Protein AF-0000000087669553 (afdb_homodimer)

Sequence (850 aa):
MMTKSGNDGNGLPAPARSSGEGSRVLRAGFIPLVDASVLIAAVEFGFARKEGLVLELVKDVSWANVRDRLAFRQFDIAHMLSPMPVASMLGLGSNPSPTITPFSLGKGGNAITLSTRLFERMKEAAGLSETASALENARALASVVEAMKRRGENLPTLGMTYPFSSHNYEFRYWLAAGGIDPDRDVKLVVVPPPLTSDALAAGAIDGFCVGAPWNMVASERGVGRIVAAKQDIWPSAPEKVIGMRPEWAEGHPETVSRLIVALDAAARWCDRSQNHDALAETLADARYIAAPVDIIRRVLAGQFNLDAKGNRRDIDDYFIFQSGFANYPRPSQALWIYSQMVRWGQCDLNVAGTKSAASAFRPDLYRTALGNENAPSGSDIRMEGDEDGDRFMDGHVFDPSHLAEYVRGFAVGRASGDATNDEEIMMTKSGNDGNGLPAPARSSGEGSRVLRAGFIPLVDASVLIAAVEFGFARKEGLVLELVKDVSWANVRDRLAFRQFDIAHMLSPMPVASMLGLGSNPSPTITPFSLGKGGNAITLSTRLFERMKEAAGLSETASALENARALASVVEAMKRRGENLPTLGMTYPFSSHNYEFRYWLAAGGIDPDRDVKLVVVPPPLTSDALAAGAIDGFCVGAPWNMVASERGVGRIVAAKQDIWPSAPEKVIGMRPEWAEGHPETVSRLIVALDAAARWCDRSQNHDALAETLADARYIAAPVDIIRRVLAGQFNLDAKGNRRDIDDYFIFQSGFANYPRPSQALWIYSQMVRWGQCDLNVAGTKSAASAFRPDLYRTALGNENAPSGSDIRMEGDEDGDRFMDGHVFDPSHLAEYVRGFAVGRASGDATNDEEI

Secondary structure (DSSP, 8-state):
------------------SSS--EEEEEEE-SSGGGHHHHHHHHTSHHHHTTEEEEEEE-S-HHHHHHHHHTTS-SEEEEETHHHHHHHTT-SSS----EEEEE--EE-EEEEEEHHHHHHHHHHH---TT--HHHHHHHHHHHHHHHHHTTPPPPEEEES-TTSHHHHHHHHHHHHTT--TTTTSEEEE--GGGHHHHHHHTS-SEEEEETTHHHHHHHTTSEEEEEEHHHH-TT---EEEEE-HHHHHH-HHHHHHHHHHHHHHHHHHH-GGGHHHHHHHHHSTTTT-S-HHHHHHHHHTEEE-STTS-EEE-TTSEESSGGGTT---HHHHHHHHHHHHHTTSS---HHHHHHHHHTB-HHHHHHHH-GGGS-SS-SS--BS-STT---TT---B-GGGHHHHHHT-SS-S--TTS---S--/------------------SSS--EEEEEEE-SSGGGHHHHHHHHTSHHHHTTEEEEEEE-S-HHHHHHHHHTTS-SEEEEETHHHHHHHTT-SSS----EEEEE--EE-EEEEEEHHHHHHHHHHH---TT--HHHHHHHHHHHHHHHHHTTPPPPEEEES-TTSHHHHHHHHHHHHTT--TTTTSEEEE--GGGHHHHHHHTS-SEEEEETTHHHHHHHTTSEEEEEEHHHH-TT---EEEEE-HHHHHH-HHHHHHHHHHHHHHHHHHH-GGGHHHHHHHHHSTTTT-S-HHHHHHHHHTEEE-STTS-EEE-TTSEESSGGGTT---HHHHHHHHHHHHHTTSS---HHHHHHHHHTB-HHHHHHHH-GGGS-SS-SS--BS-STT---TT---B-GGGHHHHHHT-SS-S--TTS---S--

pLDDT: mean 91.02, std 16.91, range [23.3, 98.88]

Radius of gyration: 29.01 Å; Cα contacts (8 Å, |Δi|>4): 1750; chains: 2; bounding box: 79×124×64 Å

Organism: NCBI:txid484088

Nearest PDB structures (foldseek):
  2g29-assembly1_A  TM=9.055E-01  e=1.603E-32  Synechocystis sp.
  8wm7-assembly1_C  TM=8.969E-01  e=9.682E-30  Nostoc sp. PCC 7120 = FACHB-418
  2i49-assembly1_A  TM=8.909E-01  e=1.667E-28  Synechocystis sp. PCC 6803
  3un6-assembly1_A  TM=8.785E-01  e=1.421E-15  Staphylococcus aureus subsp. aureus NCTC 8325
  3ix1-assembly1_A  TM=7.439E-01  e=2.160E-10  Halalkalibacterium halodurans C-125

Foldseek 3Di:
DDPPPPPPPPPPDDPPPPPPDAQDEFEEEEEQFLLCLLVLLLAPVCLLVVLRYHYDYDYDFAQVVQLVCQQVVVGQKYWHALLLQLCLLLVHDDDRAHKAFAWAQFFFFKFKKFWPVLVVLLCVQPVADLPHALLSSLLSSVRSLVVCVVVVHAAFEEEEADCRHPFNLLVCQSNQSNPHFQVPSHHYDHDGQQCQLVCLVVVVGGMYMDGPDSQQVNQQVQTIFTRTTPLLFFRLQGTIGMMGHPVSCVVCVSSLLSVLSSSLVSLVQLQDLVCLLVSLVSSCDPSHNVDDSVSSSCQSQQWGDRHNVRDIDRDPCSIRRQPPNRTQQFLQSLLVSVLSCLQAPVDHDDDSSSVSSSRNYCNVSNCVNPNPVSPDPDDSHDKFQPDPSGHGNNRDIDHSVPSVCSSDVGPHGDNPDPPPPPPPD/DDDPPPPPPPPPDDPPPPPPDAQDEFEEEEEQFLLCLLVLLLAPVCLLVVLRYHYDYDYDFAQVVQLVCQQVVVGQKYWHALLLQLCLLLVHDDDRAHKAFAWAQFWFFKFKKFWPVLVVLLCVQPVADLPHALLSSLLSSVRSLVVCVVVVHAAFEEEEADCRHPFNLLVCQSNQSNPHFQVPSHHYDHDGQQCQLVCLVVVVGGMYMDGPDSQQVNQQVQTIFTRTTPLLFFRLQGTIGMMGHPVSCVVCVSSLLSVLSSSLVSLVQLQDLVCLLVSLVSSCDPSHNVDDSVSSSCSSQQWGDRHNVRDIDRDPCNIRRQPPNRTQQFLQSLLVSVLSCLQAPVDHDDPSSSVSSSRSYCNVSNCVNPNPVSHDDDDSHDKFQPDPSGHGNNRDIDHSVPSVCSSVVGPHGDNPPPRPPPPPD

Solvent-accessible surface area (backbone atoms only — not comparable to full-atom values): 43867 Å² total; per-residue (Å²): 141,84,80,80,80,76,79,79,75,82,69,76,74,72,79,79,76,76,81,84,71,70,70,47,75,40,36,30,34,33,55,63,35,57,72,41,45,28,66,50,37,12,54,76,71,44,32,27,51,76,55,48,34,41,69,46,77,40,78,45,73,43,65,69,54,48,52,48,34,40,64,33,63,70,20,61,33,27,59,32,44,47,35,41,25,27,34,15,43,62,58,41,73,83,74,53,42,63,25,26,23,45,33,28,46,18,28,42,46,38,35,31,26,32,20,44,68,58,49,51,49,21,32,68,73,56,67,54,58,96,79,50,46,43,62,55,46,26,37,26,46,33,54,46,48,51,52,31,56,74,69,69,48,83,63,54,30,34,28,21,51,38,88,57,24,47,36,33,53,50,47,43,50,48,34,37,72,24,68,30,45,60,85,75,56,35,42,74,33,77,36,41,59,95,45,45,43,44,24,38,66,59,60,74,26,41,26,35,25,43,52,32,59,42,56,50,54,19,3,64,70,54,41,19,32,55,49,36,41,34,66,59,43,32,33,74,46,68,30,45,22,41,33,31,40,57,67,58,45,70,75,32,54,66,60,50,27,37,48,50,47,15,37,51,54,19,11,50,50,66,54,36,71,89,42,40,63,62,48,22,57,57,42,26,33,74,87,51,46,54,48,63,42,68,57,45,42,29,50,75,68,17,47,39,49,31,25,61,83,71,47,67,46,77,41,82,70,33,60,33,32,28,70,90,56,28,28,59,25,44,30,31,54,34,41,49,48,46,42,51,37,24,23,65,56,74,47,76,76,46,63,68,48,53,54,30,16,26,59,12,33,28,45,65,58,37,34,71,44,62,32,67,88,72,45,78,84,75,67,63,64,48,71,42,34,78,47,90,88,29,38,30,65,81,66,54,61,47,46,71,90,40,49,69,61,55,47,60,68,48,94,66,69,59,53,54,82,78,70,58,69,66,81,89,102,139,84,78,79,80,76,80,79,75,82,68,76,73,71,80,76,76,76,81,83,76,71,72,48,76,39,35,30,33,33,55,63,35,58,72,41,44,29,64,52,38,11,56,77,71,43,32,26,51,75,55,48,33,41,69,47,79,39,78,46,73,42,64,69,55,48,53,49,36,41,64,31,62,69,19,62,34,27,59,34,44,47,34,42,25,27,35,16,43,63,58,40,74,84,75,53,42,61,26,26,24,44,34,29,45,18,27,40,45,36,34,32,26,33,20,45,68,58,50,50,48,21,30,69,72,56,67,55,58,98,79,49,48,44,62,54,45,26,36,25,46,32,54,46,46,52,52,30,56,75,68,70,46,81,64,54,31,32,28,20,51,38,88,56,24,48,36,32,52,50,46,44,49,49,34,37,73,24,69,30,45,59,84,76,57,34,43,74,32,75,36,41,60,93,46,46,42,44,24,37,67,60,60,73,26,42,26,35,24,41,51,33,58,42,56,50,54,17,2,65,70,54,42,19,31,56,48,37,40,34,65,58,43,31,36,75,46,68,29,45,23,41,33,30,40,57,69,60,45,70,72,33,54,67,59,50,28,35,48,51,47,14,39,52,54,20,11,51,49,68,53,37,70,90,42,40,63,63,48,20,57,57,43,26,33,77,86,51,47,53,48,62,42,68,58,45,41,28,52,74,68,16,46,38,49,30,26,60,84,70,47,68,48,76,38,83,69,33,60,34,31,28,69,92,55,28,29,60,24,42,28,30,54,34,41,50,48,47,40,51,37,24,22,65,56,74,47,76,73,46,60,68,48,53,55,30,17,27,60,12,32,28,45,67,56,36,33,69,42,63,33,66,88,70,44,77,85,75,66,62,64,48,72,41,34,79,46,90,88,30,39,30,66,81,67,54,61,49,45,72,91,42,51,69,60,55,47,62,67,48,94,67,69,58,54,55,81,77,70,56,67,67,84,86,98

Structure (mmCIF, N/CA/C/O backbone):
data_AF-0000000087669553-model_v1
#
loop_
_entity.id
_entity.type
_entity.pdbx_description
1 polymer 'ABC transporter substrate-binding protein'
#
loop_
_atom_site.group_PDB
_atom_site.id
_atom_site.type_symbol
_atom_site.label_atom_id
_atom_site.label_alt_id
_atom_site.label_comp_id
_atom_site.label_asym_id
_atom_site.label_entity_id
_atom_site.label_seq_id
_atom_site.pdbx_PDB_ins_code
_atom_site.Cartn_x
_atom_site.Cartn_y
_atom_site.Cartn_z
_atom_site.occupancy
_atom_site.B_iso_or_equiv
_atom_site.auth_seq_id
_atom_site.auth_comp_id
_atom_site.auth_asym_id
_atom_site.auth_atom_id
_atom_site.pdbx_PDB_model_num
ATOM 1 N N . MET A 1 1 ? -40.438 -59.375 -25.641 1 27.02 1 MET A N 1
ATOM 2 C CA . MET A 1 1 ? -41.094 -58.094 -25.469 1 27.02 1 MET A CA 1
ATOM 3 C C . MET A 1 1 ? -40.281 -57.156 -24.594 1 27.02 1 MET A C 1
ATOM 5 O O . MET A 1 1 ? -40.094 -57.406 -23.406 1 27.02 1 MET A O 1
ATOM 9 N N . MET A 1 2 ? -39.219 -56.406 -25.172 1 27.78 2 MET A N 1
ATOM 10 C CA . MET A 1 2 ? -38 -55.688 -24.859 1 27.78 2 MET A CA 1
ATOM 11 C C . MET A 1 2 ? -38.312 -54.312 -24.266 1 27.78 2 MET A C 1
ATOM 13 O O . MET A 1 2 ? -38.938 -53.5 -24.922 1 27.78 2 MET A O 1
ATOM 17 N N . THR A 1 3 ? -38.5 -54.188 -22.922 1 23.72 3 THR A N 1
ATOM 18 C CA . THR A 1 3 ? -38.906 -53.031 -22.109 1 23.72 3 THR A CA 1
ATOM 19 C C . THR A 1 3 ? -37.938 -51.875 -22.281 1 23.72 3 THR A C 1
ATOM 21 O O . THR A 1 3 ? -36.75 -52 -22.062 1 23.72 3 THR A O 1
ATOM 24 N N . LYS A 1 4 ? -38.375 -50.812 -23.125 1 26.78 4 LYS A N 1
ATOM 25 C CA . LYS A 1 4 ? -37.719 -49.562 -23.484 1 26.78 4 LYS A CA 1
ATOM 26 C C . LYS A 1 4 ? -37.438 -48.719 -22.234 1 26.78 4 LYS A C 1
ATOM 28 O O . LYS A 1 4 ? -38.344 -48.188 -21.625 1 26.78 4 LYS A O 1
ATOM 33 N N . SER A 1 5 ? -36.531 -49.156 -21.328 1 26.8 5 SER A N 1
ATOM 34 C CA . SER A 1 5 ? -36.219 -48.375 -20.109 1 26.8 5 SER A CA 1
ATOM 35 C C . SER A 1 5 ? -35.781 -46.969 -20.453 1 26.8 5 SER A C 1
ATOM 37 O O . SER A 1 5 ? -34.75 -46.781 -21.109 1 26.8 5 SER A O 1
ATOM 39 N N . GLY A 1 6 ? -36.75 -46.031 -20.75 1 27.77 6 GLY A N 1
ATOM 40 C CA . GLY A 1 6 ? -36.562 -44.656 -21.109 1 27.77 6 GLY A CA 1
ATOM 41 C C . GLY A 1 6 ? -35.75 -43.844 -20.109 1 27.77 6 GLY A C 1
ATOM 42 O O . GLY A 1 6 ? -36.062 -43.875 -18.906 1 27.77 6 GLY A O 1
ATOM 43 N N . ASN A 1 7 ? -34.375 -43.656 -20.281 1 25.69 7 ASN A N 1
ATOM 44 C CA . ASN A 1 7 ? -33.375 -42.812 -19.625 1 25.69 7 ASN A CA 1
ATOM 45 C C . ASN A 1 7 ? -33.812 -41.375 -19.531 1 25.69 7 ASN A C 1
ATOM 47 O O . ASN A 1 7 ? -33.781 -40.656 -20.531 1 25.69 7 ASN A O 1
ATOM 51 N N . ASP A 1 8 ? -34.906 -41.031 -18.875 1 27.83 8 ASP A N 1
ATOM 52 C CA . ASP A 1 8 ? -35.375 -39.656 -18.75 1 27.83 8 ASP A CA 1
ATOM 53 C C . ASP A 1 8 ? -34.312 -38.75 -18.156 1 27.83 8 ASP A C 1
ATOM 55 O O . ASP A 1 8 ? -33.938 -38.906 -17 1 27.83 8 ASP A O 1
ATOM 59 N N . GLY A 1 9 ? -33.312 -38.375 -19 1 28.23 9 GLY A N 1
ATOM 60 C CA . GLY A 1 9 ? -32.219 -37.438 -18.781 1 28.23 9 GLY A CA 1
ATOM 61 C C . GLY A 1 9 ? -32.719 -36.094 -18.266 1 28.23 9 GLY A C 1
ATOM 62 O O . GLY A 1 9 ? -33.406 -35.344 -18.984 1 28.23 9 GLY A O 1
ATOM 63 N N . ASN A 1 10 ? -33.156 -35.969 -17.016 1 28.16 10 ASN A N 1
ATOM 64 C CA . ASN A 1 10 ? -33.594 -34.781 -16.328 1 28.16 10 ASN A CA 1
ATOM 65 C C . ASN A 1 10 ? -32.656 -33.625 -16.547 1 28.16 10 ASN A C 1
ATOM 67 O O . ASN A 1 10 ? -31.547 -33.594 -15.992 1 28.16 10 ASN A O 1
ATOM 71 N N . GLY A 1 11 ? -32.562 -33.062 -17.781 1 28.56 11 GLY A N 1
ATOM 72 C CA . GLY A 1 11 ? -31.906 -31.844 -18.25 1 28.56 11 GLY A CA 1
ATOM 73 C C . GLY A 1 11 ? -32.25 -30.609 -17.422 1 28.56 11 GLY A C 1
ATOM 74 O O . GLY A 1 11 ? -33.406 -30.156 -17.438 1 28.56 11 GLY A O 1
ATOM 75 N N . LEU A 1 12 ? -31.734 -30.453 -16.25 1 30.81 12 LEU A N 1
ATOM 76 C CA . LEU A 1 12 ? -32 -29.203 -15.539 1 30.81 12 LEU A CA 1
ATOM 77 C C . LEU A 1 12 ? -31.891 -28.016 -16.484 1 30.81 12 LEU A C 1
ATOM 79 O O . LEU A 1 12 ? -30.938 -27.922 -17.266 1 30.81 12 LEU A O 1
ATOM 83 N N . PRO A 1 13 ? -33.031 -27.391 -16.844 1 29.03 13 PRO A N 1
ATOM 84 C CA . PRO A 1 13 ? -33.062 -26.266 -17.781 1 29.03 13 PRO A CA 1
ATOM 85 C C . PRO A 1 13 ? -32.031 -25.203 -17.422 1 29.03 13 PRO A C 1
ATOM 87 O O . PRO A 1 13 ? -31.656 -25.062 -16.25 1 29.03 13 PRO A O 1
ATOM 90 N N . ALA A 1 14 ? -31.297 -24.688 -18.469 1 33.47 14 ALA A N 1
ATOM 91 C CA . ALA A 1 14 ? -30.438 -23.516 -18.453 1 33.47 14 ALA A CA 1
ATOM 92 C C . ALA A 1 14 ? -31.125 -22.328 -17.781 1 33.47 14 ALA A C 1
ATOM 94 O O . ALA A 1 14 ? -32.312 -22.078 -18.016 1 33.47 14 ALA A O 1
ATOM 95 N N . PRO A 1 15 ? -30.688 -21.891 -16.656 1 30.39 15 PRO A N 1
ATOM 96 C CA . PRO A 1 15 ? -31.375 -20.719 -16.094 1 30.39 15 PRO A CA 1
ATOM 97 C C . PRO A 1 15 ? -31.953 -19.797 -17.156 1 30.39 15 PRO A C 1
ATOM 99 O O . PRO A 1 15 ? -31.375 -19.672 -18.25 1 30.39 15 PRO A O 1
ATOM 102 N N . ALA A 1 16 ? -33.188 -19.547 -17.203 1 32.19 16 ALA A N 1
ATOM 103 C CA . ALA A 1 16 ? -33.969 -18.656 -18.062 1 32.19 16 ALA A CA 1
ATOM 104 C C . ALA A 1 16 ? -33.25 -17.328 -18.25 1 32.19 16 ALA A C 1
ATOM 106 O O . ALA A 1 16 ? -32.812 -16.703 -17.281 1 32.19 16 ALA A O 1
ATOM 107 N N . ARG A 1 17 ? -32.531 -17.031 -19.312 1 36.31 17 ARG A N 1
ATOM 108 C CA . ARG A 1 17 ? -32.062 -15.734 -19.828 1 36.31 17 ARG A CA 1
ATOM 109 C C . ARG A 1 17 ? -33.125 -14.648 -19.594 1 36.31 17 ARG A C 1
ATOM 111 O O . ARG A 1 17 ? -34.156 -14.609 -20.281 1 36.31 17 ARG A O 1
ATOM 118 N N . SER A 1 18 ? -33.531 -14.359 -18.344 1 33.69 18 SER A N 1
ATOM 119 C CA . SER A 1 18 ? -34.469 -13.258 -18.344 1 33.69 18 SER A CA 1
ATOM 120 C C . SER A 1 18 ? -34.031 -12.133 -19.281 1 33.69 18 SER A C 1
ATOM 122 O O . SER A 1 18 ? -32.906 -11.641 -19.188 1 33.69 18 SER A O 1
ATOM 124 N N . SER A 1 19 ? -34.406 -11.875 -20.469 1 38.22 19 SER A N 1
ATOM 125 C CA . SER A 1 19 ? -34.312 -10.953 -21.594 1 38.22 19 SER A CA 1
ATOM 126 C C . SER A 1 19 ? -34.219 -9.508 -21.125 1 38.22 19 SER A C 1
ATOM 128 O O . SER A 1 19 ? -33.594 -8.68 -21.75 1 38.22 19 SER A O 1
ATOM 130 N N . GLY A 1 20 ? -35.219 -8.844 -20.312 1 38.72 20 GLY A N 1
ATOM 131 C CA . GLY A 1 20 ? -35.5 -7.43 -20.109 1 38.72 20 GLY A CA 1
ATOM 132 C C . GLY A 1 20 ? -34.5 -6.742 -19.203 1 38.72 20 GLY A C 1
ATOM 133 O O . GLY A 1 20 ? -34.625 -5.551 -18.922 1 38.72 20 GLY A O 1
ATOM 134 N N . GLU A 1 21 ? -33.812 -7.324 -18.172 1 45.31 21 GLU A N 1
ATOM 135 C CA . GLU A 1 21 ? -33.094 -6.574 -17.141 1 45.31 21 GLU A CA 1
ATOM 136 C C . GLU A 1 21 ? -31.75 -6.094 -17.656 1 45.31 21 GLU A C 1
ATOM 138 O O . GLU A 1 21 ? -31.016 -6.855 -18.297 1 45.31 21 GLU A O 1
ATOM 143 N N . GLY A 1 22 ? -31.547 -4.777 -17.938 1 54.62 22 GLY A N 1
ATOM 144 C CA . GLY A 1 22 ? -30.391 -3.992 -18.344 1 54.62 22 GLY A CA 1
ATOM 145 C C . GLY A 1 22 ? -29.078 -4.566 -17.844 1 54.62 22 GLY A C 1
ATOM 146 O O . GLY A 1 22 ? -29.078 -5.418 -16.938 1 54.62 22 GLY A O 1
ATOM 147 N N . SER A 1 23 ? -28.031 -4.488 -18.703 1 69.56 23 SER A N 1
ATOM 148 C CA . SER A 1 23 ? -26.688 -4.969 -18.406 1 69.56 23 SER A CA 1
ATOM 149 C C . SER A 1 23 ? -26.25 -4.566 -17 1 69.56 23 SER A C 1
ATOM 151 O O . SER A 1 23 ? -26.5 -3.438 -16.578 1 69.56 23 SER A O 1
ATOM 153 N N . ARG A 1 24 ? -25.891 -5.68 -16.281 1 87.31 24 ARG A N 1
ATOM 154 C CA . ARG A 1 24 ? -25.344 -5.434 -14.945 1 87.31 24 ARG A CA 1
ATOM 155 C C . ARG A 1 24 ? -23.891 -5.012 -15.016 1 87.31 24 ARG A C 1
ATOM 157 O O . ARG A 1 24 ? -23.062 -5.699 -15.625 1 87.31 24 ARG A O 1
ATOM 164 N N . VAL A 1 25 ? -23.594 -3.893 -14.547 1 94.62 25 VAL A N 1
ATOM 165 C CA . VAL A 1 25 ? -22.234 -3.361 -14.555 1 94.62 25 VAL A CA 1
ATOM 166 C C . VAL A 1 25 ? -21.5 -3.803 -13.289 1 94.62 25 VAL A C 1
ATOM 168 O O . VAL A 1 25 ? -22.016 -3.662 -12.18 1 94.62 25 VAL A O 1
ATOM 171 N N . LEU A 1 26 ? -20.375 -4.523 -13.5 1 97.44 26 LEU A N 1
ATOM 172 C CA . LEU A 1 26 ? -19.5 -4.926 -12.398 1 97.44 26 LEU A CA 1
ATOM 173 C C . LEU A 1 26 ? -18.172 -4.184 -12.461 1 97.44 26 LEU A C 1
ATOM 175 O O . LEU A 1 26 ? -17.547 -4.113 -13.516 1 97.44 26 LEU A O 1
ATOM 179 N N . ARG A 1 27 ? -17.797 -3.617 -11.359 1 97.56 27 ARG A N 1
ATOM 180 C CA . ARG A 1 27 ? -16.469 -3.01 -11.242 1 97.56 27 ARG A CA 1
ATOM 181 C C . ARG A 1 27 ? -15.453 -4.016 -10.719 1 97.56 27 ARG A C 1
ATOM 183 O O . ARG A 1 27 ? -15.672 -4.641 -9.68 1 97.56 27 ARG A O 1
ATOM 190 N N . ALA A 1 28 ? -14.32 -4.129 -11.492 1 98.38 28 ALA A N 1
ATOM 191 C CA . ALA A 1 28 ? -13.328 -5.148 -11.164 1 98.38 28 ALA A CA 1
ATOM 192 C C . ALA A 1 28 ? -11.922 -4.551 -11.102 1 98.38 28 ALA A C 1
ATOM 194 O O . ALA A 1 28 ? -11.445 -3.961 -12.07 1 98.38 28 ALA A O 1
ATOM 195 N N . GLY A 1 29 ? -11.312 -4.723 -9.906 1 97.88 29 GLY A N 1
ATOM 196 C CA . GLY A 1 29 ? -9.922 -4.324 -9.797 1 97.88 29 GLY A CA 1
ATOM 197 C C . GLY A 1 29 ? -8.953 -5.395 -10.273 1 97.88 29 GLY A C 1
ATOM 198 O O . GLY A 1 29 ? -9.211 -6.59 -10.102 1 97.88 29 GLY A O 1
ATOM 199 N N . PHE A 1 30 ? -7.805 -4.961 -10.883 1 98.06 30 PHE A N 1
ATOM 200 C CA . PHE A 1 30 ? -6.812 -5.949 -11.281 1 98.06 30 PHE A CA 1
ATOM 201 C C . PHE A 1 30 ? -5.406 -5.359 -11.234 1 98.06 30 PHE A C 1
ATOM 203 O O . PHE A 1 30 ? -5.246 -4.137 -11.195 1 98.06 30 PHE A O 1
ATOM 210 N N . ILE A 1 31 ? -4.461 -6.215 -11.094 1 97.38 31 ILE A N 1
ATOM 211 C CA . ILE A 1 31 ? -3.037 -5.898 -11.148 1 97.38 31 ILE A CA 1
ATOM 212 C C . ILE A 1 31 ? -2.479 -6.281 -12.516 1 97.38 31 ILE A C 1
ATOM 214 O O . ILE A 1 31 ? -2.832 -7.324 -13.07 1 97.38 31 ILE A O 1
ATOM 218 N N . PRO A 1 32 ? -1.575 -5.445 -13.109 1 97.38 32 PRO A N 1
ATOM 219 C CA . PRO A 1 32 ? -1.062 -5.723 -14.453 1 97.38 32 PRO A CA 1
ATOM 220 C C . PRO A 1 32 ? -0.121 -6.926 -14.492 1 97.38 32 PRO A C 1
ATOM 222 O O . PRO A 1 32 ? 1.102 -6.758 -14.469 1 97.38 32 PRO A O 1
ATOM 225 N N . LEU A 1 33 ? -0.658 -8.023 -14.672 1 98 33 LEU A N 1
ATOM 226 C CA . LEU A 1 33 ? 0.014 -9.312 -14.766 1 98 33 LEU A CA 1
ATOM 227 C C . LEU A 1 33 ? -0.597 -10.172 -15.867 1 98 33 LEU A C 1
ATOM 229 O O . LEU A 1 33 ? -1.775 -10.016 -16.203 1 98 33 LEU A O 1
ATOM 233 N N . VAL A 1 34 ? 0.176 -11.039 -16.344 1 97.75 34 VAL A N 1
ATOM 234 C CA . VAL A 1 34 ? -0.314 -11.914 -17.406 1 97.75 34 VAL A CA 1
ATOM 235 C C . VAL A 1 34 ? -1.441 -12.797 -16.859 1 97.75 34 VAL A C 1
ATOM 237 O O . VAL A 1 34 ? -2.373 -13.133 -17.594 1 97.75 34 VAL A O 1
ATOM 240 N N . ASP A 1 35 ? -1.416 -13.078 -15.656 1 96 35 ASP A N 1
ATOM 241 C CA . ASP A 1 35 ? -2.439 -13.969 -15.117 1 96 35 ASP A CA 1
ATOM 242 C C . ASP A 1 35 ? -3.775 -13.25 -14.969 1 96 35 ASP A C 1
ATOM 244 O O . ASP A 1 35 ? -4.77 -13.844 -14.547 1 96 35 ASP A O 1
ATOM 248 N N . ALA A 1 36 ? -3.832 -11.969 -15.289 1 97.94 36 ALA A N 1
ATOM 249 C CA . ALA A 1 36 ? -5.109 -11.273 -15.414 1 97.94 36 ALA A CA 1
ATOM 250 C C . ALA A 1 36 ? -5.75 -11.547 -16.766 1 97.94 36 ALA A C 1
ATOM 252 O O . ALA A 1 36 ? -6.816 -11.008 -17.078 1 97.94 36 ALA A O 1
ATOM 253 N N . SER A 1 37 ? -5.188 -12.367 -17.578 1 98.5 37 SER A N 1
ATOM 254 C CA . SER A 1 37 ? -5.586 -12.664 -18.938 1 98.5 37 SER A CA 1
ATOM 255 C C . SER A 1 37 ? -7.062 -13.055 -19.016 1 98.5 37 SER A C 1
ATOM 257 O O . SER A 1 37 ? -7.793 -12.57 -19.875 1 98.5 37 SER A O 1
ATOM 259 N N . VAL A 1 38 ? -7.465 -13.922 -18.141 1 98.69 38 VAL A N 1
ATOM 260 C CA . VAL A 1 38 ? -8.828 -14.445 -18.188 1 98.69 38 VAL A CA 1
ATOM 261 C C . VAL A 1 38 ? -9.828 -13.312 -17.969 1 98.69 38 VAL A C 1
ATOM 263 O O . VAL A 1 38 ? -10.82 -13.211 -18.688 1 98.69 38 VAL A O 1
ATOM 266 N N . LEU A 1 39 ? -9.555 -12.461 -17 1 98.62 39 LEU A N 1
ATOM 267 C CA . LEU A 1 39 ? -10.422 -11.328 -16.703 1 98.62 39 LEU A CA 1
ATOM 268 C C . LEU A 1 39 ? -10.453 -10.352 -17.875 1 98.62 39 LEU A C 1
ATOM 270 O O . LEU A 1 39 ? -11.523 -9.891 -18.281 1 98.62 39 LEU A O 1
ATOM 274 N N . ILE A 1 40 ? -9.352 -10.062 -18.438 1 98.75 40 ILE A N 1
ATOM 275 C CA . ILE A 1 40 ? -9.219 -9.117 -19.547 1 98.75 40 ILE A CA 1
ATOM 276 C C . ILE A 1 40 ? -9.867 -9.695 -20.797 1 98.75 40 ILE A C 1
ATOM 278 O O . ILE A 1 40 ? -10.594 -9 -21.5 1 98.75 40 ILE A O 1
ATOM 282 N N . ALA A 1 41 ? -9.656 -10.969 -21.047 1 98.81 41 ALA A N 1
ATOM 283 C CA . ALA A 1 41 ? -10.258 -11.625 -22.203 1 98.81 41 ALA A CA 1
ATOM 284 C C . ALA A 1 41 ? -11.773 -11.656 -22.094 1 98.81 41 ALA A C 1
ATOM 286 O O . ALA A 1 41 ? -12.484 -11.547 -23.094 1 98.81 41 ALA A O 1
ATOM 287 N N . ALA A 1 42 ? -12.266 -11.836 -20.859 1 98.81 42 ALA A N 1
ATOM 288 C CA . ALA A 1 42 ? -13.711 -11.836 -20.641 1 98.81 42 ALA A CA 1
ATOM 289 C C . ALA A 1 42 ? -14.352 -10.555 -21.172 1 98.81 42 ALA A C 1
ATOM 291 O O . ALA A 1 42 ? -15.477 -10.57 -21.656 1 98.81 42 ALA A O 1
ATOM 292 N N . VAL A 1 43 ? -13.617 -9.461 -21.078 1 98.5 43 VAL A N 1
ATOM 293 C CA . VAL A 1 43 ? -14.109 -8.156 -21.5 1 98.5 43 VAL A CA 1
ATOM 294 C C . VAL A 1 43 ? -13.844 -7.969 -22.984 1 98.5 43 VAL A C 1
ATOM 296 O O . VAL A 1 43 ? -14.766 -7.738 -23.766 1 98.5 43 VAL A O 1
ATOM 299 N N . GLU A 1 44 ? -12.641 -8.18 -23.422 1 98.69 44 GLU A N 1
ATOM 300 C CA . GLU A 1 44 ? -12.156 -7.73 -24.734 1 98.69 44 GLU A CA 1
ATOM 301 C C . GLU A 1 44 ? -12.664 -8.641 -25.844 1 98.69 44 GLU A C 1
ATOM 303 O O . GLU A 1 44 ? -12.82 -8.203 -26.984 1 98.69 44 GLU A O 1
ATOM 308 N N . PHE A 1 45 ? -12.945 -9.828 -25.531 1 98.62 45 PHE A N 1
ATOM 309 C CA . PHE A 1 45 ? -13.344 -10.766 -26.578 1 98.62 45 PHE A CA 1
ATOM 310 C C . PHE A 1 45 ? -14.797 -11.188 -26.406 1 98.62 45 PHE A C 1
ATOM 312 O O . PHE A 1 45 ? -15.234 -12.195 -26.969 1 98.62 45 PHE A O 1
ATOM 319 N N . GLY A 1 46 ? -15.562 -10.484 -25.5 1 97.94 46 GLY A N 1
ATOM 320 C CA . GLY A 1 46 ? -17.016 -10.461 -25.516 1 97.94 46 GLY A CA 1
ATOM 321 C C . GLY A 1 46 ? -17.641 -11.562 -24.672 1 97.94 46 GLY A C 1
ATOM 322 O O . GLY A 1 46 ? -18.859 -11.789 -24.75 1 97.94 46 GLY A O 1
ATOM 323 N N . PHE A 1 47 ? -16.969 -12.219 -23.859 1 98.69 47 PHE A N 1
ATOM 324 C CA . PHE A 1 47 ? -17.5 -13.328 -23.078 1 98.69 47 PHE A CA 1
ATOM 325 C C . PHE A 1 47 ? -18.453 -12.812 -22 1 98.69 47 PHE A C 1
ATOM 327 O O . PHE A 1 47 ? -19.469 -13.438 -21.719 1 98.69 47 PHE A O 1
ATOM 334 N N . ALA A 1 48 ? -18.062 -11.703 -21.375 1 98.62 48 ALA A N 1
ATOM 335 C CA . ALA A 1 48 ? -18.938 -11.109 -20.359 1 98.62 48 ALA A CA 1
ATOM 336 C C . ALA A 1 48 ? -20.234 -10.602 -20.969 1 98.62 48 ALA A C 1
ATOM 338 O O . ALA A 1 48 ? -21.312 -10.844 -20.438 1 98.62 48 ALA A O 1
ATOM 339 N N . ARG A 1 49 ? -20.141 -9.969 -22.094 1 98 49 ARG A N 1
ATOM 340 C CA . ARG A 1 49 ? -21.297 -9.43 -22.781 1 98 49 ARG A CA 1
ATOM 341 C C . ARG A 1 49 ? -22.281 -10.547 -23.172 1 98 49 ARG A C 1
ATOM 343 O O . ARG A 1 49 ? -23.484 -10.352 -23.125 1 98 49 ARG A O 1
ATOM 350 N N . LYS A 1 50 ? -21.766 -11.594 -23.594 1 98 50 LYS A N 1
ATOM 351 C CA . LYS A 1 50 ? -22.594 -12.734 -23.969 1 98 50 LYS A CA 1
ATOM 352 C C . LYS A 1 50 ? -23.469 -13.18 -22.812 1 98 50 LYS A C 1
ATOM 354 O O . LYS A 1 50 ? -24.562 -13.703 -23.016 1 98 50 LYS A O 1
ATOM 359 N N . GLU A 1 51 ? -22.938 -12.953 -21.578 1 98 51 GLU A N 1
ATOM 360 C CA . GLU A 1 51 ? -23.672 -13.344 -20.375 1 98 51 GLU A CA 1
ATOM 361 C C . GLU A 1 51 ? -24.453 -12.164 -19.812 1 98 51 GLU A C 1
ATOM 363 O O . GLU A 1 51 ? -24.922 -12.227 -18.672 1 98 51 GLU A O 1
ATOM 368 N N . GLY A 1 52 ? -24.5 -11.047 -20.547 1 97.38 52 GLY A N 1
ATOM 369 C CA . GLY A 1 52 ? -25.266 -9.891 -20.109 1 97.38 52 GLY A CA 1
ATOM 370 C C . GLY A 1 52 ? -24.547 -9.062 -19.062 1 97.38 52 GLY A C 1
ATOM 371 O O . GLY A 1 52 ? -25.188 -8.367 -18.266 1 97.38 52 GLY A O 1
ATOM 372 N N . LEU A 1 53 ? -23.234 -9.141 -19.016 1 98.12 53 LEU A N 1
ATOM 373 C CA . LEU A 1 53 ? -22.438 -8.414 -18.016 1 98.12 53 LEU A CA 1
ATOM 374 C C . LEU A 1 53 ? -21.531 -7.395 -18.703 1 98.12 53 LEU A C 1
ATOM 376 O O . LEU A 1 53 ? -21.047 -7.625 -19.812 1 98.12 53 LEU A O 1
ATOM 380 N N . VAL A 1 54 ? -21.438 -6.281 -18.062 1 97.56 54 VAL A N 1
ATOM 381 C CA . VAL A 1 54 ? -20.406 -5.309 -18.422 1 97.56 54 VAL A CA 1
ATOM 382 C C . VAL A 1 54 ? -19.375 -5.203 -17.281 1 97.56 54 VAL A C 1
ATOM 384 O O . VAL A 1 54 ? -19.734 -4.852 -16.156 1 97.56 54 VAL A O 1
ATOM 387 N N . LEU A 1 55 ? -18.156 -5.547 -17.578 1 97.81 55 LEU A N 1
ATOM 388 C CA . LEU A 1 55 ? -17.078 -5.449 -16.609 1 97.81 55 LEU A CA 1
ATOM 389 C C . LEU A 1 55 ? -16.266 -4.18 -16.828 1 97.81 55 LEU A C 1
ATOM 391 O O . LEU A 1 55 ? -15.672 -3.998 -17.891 1 97.81 55 LEU A O 1
ATOM 395 N N . GLU A 1 56 ? -16.266 -3.355 -15.852 1 97.81 56 GLU A N 1
ATOM 396 C CA . GLU A 1 56 ? -15.367 -2.199 -15.82 1 97.81 56 GLU A CA 1
ATOM 397 C C . GLU A 1 56 ? -14.07 -2.52 -15.078 1 97.81 56 GLU A C 1
ATOM 399 O O . GLU A 1 56 ? -14.047 -2.572 -13.852 1 97.81 56 GLU A O 1
ATOM 404 N N . LEU A 1 57 ? -13.016 -2.66 -15.875 1 98.06 57 LEU A N 1
ATOM 405 C CA . LEU A 1 57 ? -11.734 -3.033 -15.281 1 98.06 57 LEU A CA 1
ATOM 406 C C . LEU A 1 57 ? -10.969 -1.799 -14.812 1 98.06 57 LEU A C 1
ATOM 408 O O . LEU A 1 57 ? -10.844 -0.821 -15.555 1 98.06 57 LEU A O 1
ATOM 412 N N . VAL A 1 58 ? -10.547 -1.871 -13.586 1 96 58 VAL A N 1
ATOM 413 C CA . VAL A 1 58 ? -9.766 -0.778 -13.016 1 96 58 VAL A CA 1
ATOM 414 C C . VAL A 1 58 ? -8.375 -1.28 -12.625 1 96 58 VAL A C 1
ATOM 416 O O . VAL A 1 58 ? -8.25 -2.162 -11.773 1 96 58 VAL A O 1
ATOM 419 N N . LYS A 1 59 ? -7.398 -0.697 -13.258 1 95.06 59 LYS A N 1
ATOM 420 C CA . LYS A 1 59 ? -6.008 -1.049 -13 1 95.06 59 LYS A CA 1
ATOM 421 C C . LYS A 1 59 ? -5.531 -0.465 -11.672 1 95.06 59 LYS A C 1
ATOM 423 O O . LYS A 1 59 ? -5.824 0.69 -11.359 1 95.06 59 LYS A O 1
ATOM 428 N N . ASP A 1 60 ? -4.906 -1.312 -10.891 1 92.25 60 ASP A N 1
ATOM 429 C CA . ASP A 1 60 ? -4.301 -0.883 -9.633 1 92.25 60 ASP A CA 1
ATOM 430 C C . ASP A 1 60 ? -2.842 -1.325 -9.547 1 92.25 60 ASP A C 1
ATOM 432 O O . ASP A 1 60 ? -2.371 -2.092 -10.391 1 92.25 60 ASP A O 1
ATOM 436 N N . VAL A 1 61 ? -2.047 -0.768 -8.539 1 83.5 61 VAL A N 1
ATOM 437 C CA . VAL A 1 61 ? -0.616 -1.054 -8.516 1 83.5 61 VAL A CA 1
ATOM 438 C C . VAL A 1 61 ? -0.272 -1.864 -7.266 1 83.5 61 VAL A C 1
ATOM 440 O O . VAL A 1 61 ? 0.801 -2.465 -7.188 1 83.5 61 VAL A O 1
ATOM 443 N N . SER A 1 62 ? -1.187 -1.944 -6.344 1 89.44 62 SER A N 1
ATOM 444 C CA . SER A 1 62 ? -0.865 -2.586 -5.074 1 89.44 62 SER A CA 1
ATOM 445 C C . SER A 1 62 ? -1.956 -3.568 -4.66 1 89.44 62 SER A C 1
ATOM 447 O O . SER A 1 62 ? -3.146 -3.271 -4.781 1 89.44 62 SER A O 1
ATOM 449 N N . TRP A 1 63 ? -1.526 -4.691 -4.164 1 94.38 63 TRP A N 1
ATOM 450 C CA . TRP A 1 63 ? -2.463 -5.699 -3.684 1 94.38 63 TRP A CA 1
ATOM 451 C C . TRP A 1 63 ? -3.215 -5.203 -2.455 1 94.38 63 TRP A C 1
ATOM 453 O O . TRP A 1 63 ? -4.387 -5.531 -2.26 1 94.38 63 TRP A O 1
ATOM 463 N N . ALA A 1 64 ? -2.527 -4.434 -1.635 1 90.5 64 ALA A N 1
ATOM 464 C CA . ALA A 1 64 ? -3.186 -3.838 -0.475 1 90.5 64 ALA A CA 1
ATOM 465 C C . ALA A 1 64 ? -4.336 -2.93 -0.903 1 90.5 64 ALA A C 1
ATOM 467 O O . ALA A 1 64 ? -5.402 -2.934 -0.284 1 90.5 64 ALA A O 1
ATOM 468 N N . ASN A 1 65 ? -4.102 -2.17 -1.964 1 90.81 65 ASN A N 1
ATOM 469 C CA . ASN A 1 65 ? -5.145 -1.285 -2.471 1 90.81 65 ASN A CA 1
ATOM 470 C C . ASN A 1 65 ? -6.32 -2.074 -3.041 1 90.81 65 ASN A C 1
ATOM 472 O O . ASN A 1 65 ? -7.477 -1.691 -2.863 1 90.81 65 ASN A O 1
ATOM 476 N N . VAL A 1 66 ? -6.023 -3.135 -3.734 1 95.19 66 VAL A N 1
ATOM 477 C CA . VAL A 1 66 ? -7.082 -3.969 -4.293 1 95.19 66 VAL A CA 1
ATOM 478 C C . VAL A 1 66 ? -7.945 -4.531 -3.168 1 95.19 66 VAL A C 1
ATOM 480 O O . VAL A 1 66 ? -9.172 -4.516 -3.252 1 95.19 66 VAL A O 1
ATOM 483 N N . ARG A 1 67 ? -7.285 -5.039 -2.148 1 94.31 67 ARG A N 1
ATOM 484 C CA . ARG A 1 67 ? -7.988 -5.555 -0.979 1 94.31 67 ARG A CA 1
ATOM 485 C C . ARG A 1 67 ? -8.898 -4.492 -0.373 1 94.31 67 ARG A C 1
ATOM 487 O O . ARG A 1 67 ? -10.086 -4.746 -0.138 1 94.31 67 ARG A O 1
ATOM 494 N N . ASP A 1 68 ? -8.398 -3.326 -0.151 1 91.56 68 ASP A N 1
ATOM 495 C CA . ASP A 1 68 ? -9.148 -2.26 0.512 1 91.56 68 ASP A CA 1
ATOM 496 C C . ASP A 1 68 ? -10.32 -1.798 -0.345 1 91.56 68 ASP A C 1
ATOM 498 O O . ASP A 1 68 ? -11.422 -1.582 0.168 1 91.56 68 ASP A O 1
ATOM 502 N N . ARG A 1 69 ? -10.07 -1.64 -1.613 1 93.94 69 ARG A N 1
ATOM 503 C CA . ARG A 1 69 ? -11.117 -1.135 -2.502 1 93.94 69 ARG A CA 1
ATOM 504 C C . ARG A 1 69 ? -12.242 -2.146 -2.652 1 93.94 69 ARG A C 1
ATOM 506 O O . ARG A 1 69 ? -13.398 -1.77 -2.848 1 93.94 69 ARG A O 1
ATOM 513 N N . LEU A 1 70 ? -11.914 -3.416 -2.553 1 96.06 70 LEU A N 1
ATOM 514 C CA . LEU A 1 70 ? -12.969 -4.422 -2.479 1 96.06 70 LEU A CA 1
ATOM 515 C C . LEU A 1 70 ? -13.734 -4.309 -1.165 1 96.06 70 LEU A C 1
ATOM 517 O O . LEU A 1 70 ? -14.969 -4.32 -1.157 1 96.06 70 LEU A O 1
ATOM 521 N N . ALA A 1 71 ? -13.023 -4.145 -0.125 1 92.88 71 ALA A N 1
ATOM 522 C CA . ALA A 1 71 ? -13.609 -4.059 1.209 1 92.88 71 ALA A CA 1
ATOM 523 C C . ALA A 1 71 ? -14.523 -2.84 1.329 1 92.88 71 ALA A C 1
ATOM 525 O O . ALA A 1 71 ? -15.57 -2.902 1.978 1 92.88 71 ALA A O 1
ATOM 526 N N . PHE A 1 72 ? -14.117 -1.775 0.677 1 91 72 PHE A N 1
ATOM 527 C CA . PHE A 1 72 ? -14.828 -0.506 0.788 1 91 72 PHE A CA 1
ATOM 528 C C . PHE A 1 72 ? -15.906 -0.39 -0.286 1 91 72 PHE A C 1
ATOM 530 O O . PHE A 1 72 ? -16.516 0.67 -0.454 1 91 72 PHE A O 1
ATOM 537 N N . ARG A 1 73 ? -16.109 -1.461 -1.081 1 91.94 73 ARG A N 1
ATOM 538 C CA . ARG A 1 73 ? -17.188 -1.606 -2.045 1 91.94 73 ARG A CA 1
ATOM 539 C C . ARG A 1 73 ? -16.953 -0.732 -3.271 1 91.94 73 ARG A C 1
ATOM 541 O O . ARG A 1 73 ? -17.906 -0.353 -3.963 1 91.94 73 ARG A O 1
ATOM 548 N N . GLN A 1 74 ? -15.703 -0.386 -3.395 1 92.75 74 GLN A N 1
ATOM 549 C CA . GLN A 1 74 ? -15.359 0.284 -4.641 1 92.75 74 GLN A CA 1
ATOM 550 C C . GLN A 1 74 ? -15.266 -0.713 -5.793 1 92.75 74 GLN A C 1
ATOM 552 O O . GLN A 1 74 ? -15.406 -0.337 -6.961 1 92.75 74 GLN A O 1
ATOM 557 N N . PHE A 1 75 ? -14.953 -1.938 -5.449 1 96.69 75 PHE A N 1
ATOM 558 C CA . PHE A 1 75 ? -14.992 -3.057 -6.383 1 96.69 75 PHE A CA 1
ATOM 559 C C . PHE A 1 75 ? -16.078 -4.051 -5.988 1 96.69 75 PHE A C 1
ATOM 561 O O . PHE A 1 75 ? -16.328 -4.266 -4.801 1 96.69 75 PHE A O 1
ATOM 568 N N . ASP A 1 76 ? -16.719 -4.539 -7.031 1 97.44 76 ASP A N 1
ATOM 569 C CA . ASP A 1 76 ? -17.609 -5.668 -6.809 1 97.44 76 ASP A CA 1
ATOM 570 C C . ASP A 1 76 ? -16.844 -6.984 -6.77 1 97.44 76 ASP A C 1
ATOM 572 O O . ASP A 1 76 ? -17.156 -7.875 -5.98 1 97.44 76 ASP A O 1
ATOM 576 N N . ILE A 1 77 ? -15.867 -7.09 -7.641 1 98.5 77 ILE A N 1
ATOM 577 C CA . ILE A 1 77 ? -14.961 -8.234 -7.703 1 98.5 77 ILE A CA 1
ATOM 578 C C . ILE A 1 77 ? -13.531 -7.754 -7.91 1 98.5 77 ILE A C 1
ATOM 580 O O . ILE A 1 77 ? -13.305 -6.59 -8.242 1 98.5 77 ILE A O 1
ATOM 584 N N . ALA A 1 78 ? -12.602 -8.719 -7.664 1 98.62 78 ALA A N 1
ATOM 585 C CA . ALA A 1 78 ? -11.219 -8.281 -7.836 1 98.62 78 ALA A CA 1
ATOM 586 C C . ALA A 1 78 ? -10.312 -9.461 -8.195 1 98.62 78 ALA A C 1
ATOM 588 O O . ALA A 1 78 ? -10.531 -10.586 -7.738 1 98.62 78 ALA A O 1
ATOM 589 N N . HIS A 1 79 ? -9.359 -9.172 -9.086 1 98.5 79 HIS A N 1
ATOM 590 C CA . HIS A 1 79 ? -8.156 -9.984 -9.234 1 98.5 79 HIS A CA 1
ATOM 591 C C . HIS A 1 79 ? -7.355 -10.023 -7.934 1 98.5 79 HIS A C 1
ATOM 593 O O . HIS A 1 79 ? -6.938 -8.984 -7.422 1 98.5 79 HIS A O 1
ATOM 599 N N . MET A 1 80 ? -7.246 -11.281 -7.344 1 98.38 80 MET A N 1
ATOM 600 C CA . MET A 1 80 ? -6.613 -11.352 -6.031 1 98.38 80 MET A CA 1
ATOM 601 C C . MET A 1 80 ? -5.645 -12.531 -5.961 1 98.38 80 MET A C 1
ATOM 603 O O . MET A 1 80 ? -5.762 -13.484 -6.734 1 98.38 80 MET A O 1
ATOM 607 N N . LEU A 1 81 ? -4.719 -12.406 -5.035 1 98.38 81 LEU A N 1
ATOM 608 C CA . LEU A 1 81 ? -3.875 -13.539 -4.656 1 98.38 81 LEU A CA 1
ATOM 609 C C . LEU A 1 81 ? -4.672 -14.57 -3.873 1 98.38 81 LEU A C 1
ATOM 611 O O . LEU A 1 81 ? -5.492 -14.219 -3.023 1 98.38 81 LEU A O 1
ATOM 615 N N . SER A 1 82 ? -4.465 -15.82 -4.152 1 98.56 82 SER A N 1
ATOM 616 C CA . SER A 1 82 ? -5.262 -16.875 -3.547 1 98.56 82 SER A CA 1
ATOM 617 C C . SER A 1 82 ? -5.141 -16.859 -2.025 1 98.56 82 SER A C 1
ATOM 619 O O . SER A 1 82 ? -6.086 -17.219 -1.319 1 98.56 82 SER A O 1
ATOM 621 N N . PRO A 1 83 ? -4.02 -16.438 -1.429 1 98.62 83 PRO A N 1
ATOM 622 C CA . PRO A 1 83 ? -3.967 -16.406 0.035 1 98.62 83 PRO A CA 1
ATOM 623 C C . PRO A 1 83 ? -4.762 -15.25 0.63 1 98.62 83 PRO A C 1
ATOM 625 O O . PRO A 1 83 ? -5.035 -15.234 1.833 1 98.62 83 PRO A O 1
ATOM 628 N N . MET A 1 84 ? -5.113 -14.25 -0.192 1 98.12 84 MET A N 1
ATOM 629 C CA . MET A 1 84 ? -5.801 -13.07 0.327 1 98.12 84 MET A CA 1
ATOM 630 C C . MET A 1 84 ? -7.184 -13.43 0.856 1 98.12 84 MET A C 1
ATOM 632 O O . MET A 1 84 ? -7.531 -13.086 1.986 1 98.12 84 MET A O 1
ATOM 636 N N . PRO A 1 85 ? -8.023 -14.195 0.115 1 98.5 85 PRO A N 1
ATOM 637 C CA . PRO A 1 85 ? -9.305 -14.609 0.688 1 98.5 85 PRO A CA 1
ATOM 638 C C . PRO A 1 85 ? -9.141 -15.461 1.945 1 98.5 85 PRO A C 1
ATOM 640 O O . PRO A 1 85 ? -9.922 -15.336 2.891 1 98.5 85 PRO A O 1
ATOM 643 N N . VAL A 1 86 ? -8.125 -16.312 1.966 1 98.69 86 VAL A N 1
ATOM 644 C CA . VAL A 1 86 ? -7.891 -17.172 3.127 1 98.69 86 VAL A CA 1
ATOM 645 C C . VAL A 1 86 ? -7.555 -16.297 4.34 1 98.69 86 VAL A C 1
ATOM 647 O O . VAL A 1 86 ? -8.141 -16.469 5.41 1 98.69 86 VAL A O 1
ATOM 650 N N . ALA A 1 87 ? -6.668 -15.398 4.137 1 98.12 87 ALA A N 1
ATOM 651 C CA . ALA A 1 87 ? -6.301 -14.484 5.215 1 98.12 87 ALA A CA 1
ATOM 652 C C . ALA A 1 87 ? -7.508 -13.688 5.695 1 98.12 87 ALA A C 1
ATOM 654 O O . ALA A 1 87 ? -7.695 -13.5 6.898 1 98.12 87 ALA A O 1
ATOM 655 N N . SER A 1 88 ? -8.281 -13.266 4.773 1 96.38 88 SER A N 1
ATOM 656 C CA . SER A 1 88 ? -9.461 -12.461 5.09 1 96.38 88 SER A CA 1
ATOM 657 C C . SER A 1 88 ? -10.445 -13.242 5.953 1 96.38 88 SER A C 1
ATOM 659 O O . SER A 1 88 ? -10.977 -12.719 6.934 1 96.38 88 SER A O 1
ATOM 661 N N . MET A 1 89 ? -10.68 -14.469 5.59 1 97.25 89 MET A N 1
ATOM 662 C CA . MET A 1 89 ? -11.625 -15.305 6.32 1 97.25 89 MET A CA 1
ATOM 663 C C . MET A 1 89 ? -11.094 -15.641 7.711 1 97.25 89 MET A C 1
ATOM 665 O O . MET A 1 89 ? -11.867 -15.914 8.633 1 97.25 89 MET A O 1
ATOM 669 N N . LEU A 1 90 ? -9.797 -15.594 7.844 1 97.38 90 LEU A N 1
ATOM 670 C CA . LEU A 1 90 ? -9.148 -15.859 9.125 1 97.38 90 LEU A CA 1
ATOM 671 C C . LEU A 1 90 ? -9.039 -14.586 9.953 1 97.38 90 LEU A C 1
ATOM 673 O O . LEU A 1 90 ? -8.547 -14.625 11.086 1 97.38 90 LEU A O 1
ATOM 677 N N . GLY A 1 91 ? -9.461 -13.469 9.367 1 92.88 91 GLY A N 1
ATOM 678 C CA . GLY A 1 91 ? -9.391 -12.203 10.07 1 92.88 91 GLY A CA 1
ATOM 679 C C . GLY A 1 91 ? -7.98 -11.641 10.148 1 92.88 91 GLY A C 1
ATOM 680 O O . GLY A 1 91 ? -7.656 -10.883 11.07 1 92.88 91 GLY A O 1
ATOM 681 N N . LEU A 1 92 ? -7.18 -12.07 9.203 1 92.62 92 LEU A N 1
ATOM 682 C CA . LEU A 1 92 ? -5.789 -11.633 9.211 1 92.62 92 LEU A CA 1
ATOM 683 C C . LEU A 1 92 ? -5.602 -10.398 8.328 1 92.62 92 LEU A C 1
ATOM 685 O O . LEU A 1 92 ? -6.383 -10.172 7.402 1 92.62 92 LEU A O 1
ATOM 689 N N . GLY A 1 93 ? -4.598 -9.57 8.648 1 84.56 93 GLY A N 1
ATOM 690 C CA . GLY A 1 93 ? -4.277 -8.383 7.879 1 84.56 93 GLY A CA 1
ATOM 691 C C . GLY A 1 93 ? -4.668 -7.094 8.578 1 84.56 93 GLY A C 1
ATOM 692 O O . GLY A 1 93 ? -5.227 -7.125 9.68 1 84.56 93 GLY A O 1
ATOM 693 N N . SER A 1 94 ? -4.34 -5.965 7.918 1 74.25 94 SER A N 1
ATOM 694 C CA . SER A 1 94 ? -4.523 -4.645 8.516 1 74.25 94 SER A CA 1
ATOM 695 C C . SER A 1 94 ? -5.992 -4.242 8.523 1 74.25 94 SER A C 1
ATOM 697 O O . SER A 1 94 ? -6.445 -3.541 9.438 1 74.25 94 SER A O 1
ATOM 699 N N . ASN A 1 95 ? -6.734 -4.625 7.5 1 75.38 95 ASN A N 1
ATOM 700 C CA . ASN A 1 95 ? -8.156 -4.324 7.367 1 75.38 95 ASN A CA 1
ATOM 701 C C . ASN A 1 95 ? -8.953 -5.555 6.938 1 75.38 95 ASN A C 1
ATOM 703 O O . ASN A 1 95 ? -9.469 -5.605 5.82 1 75.38 95 ASN A O 1
ATOM 707 N N . PRO A 1 96 ? -9.086 -6.41 7.887 1 77.94 96 PRO A N 1
ATOM 708 C CA . PRO A 1 96 ? -9.719 -7.656 7.453 1 77.94 96 PRO A CA 1
ATOM 709 C C . PRO A 1 96 ? -11.188 -7.473 7.07 1 77.94 96 PRO A C 1
ATOM 711 O O . PRO A 1 96 ? -11.922 -6.754 7.75 1 77.94 96 PRO A O 1
ATOM 714 N N . SER A 1 97 ? -11.461 -7.891 5.949 1 87.94 97 SER A N 1
ATOM 715 C CA . SER A 1 97 ? -12.812 -7.965 5.41 1 87.94 97 SER A CA 1
ATOM 716 C C . SER A 1 97 ? -13.078 -9.32 4.762 1 87.94 97 SER A C 1
ATOM 718 O O . SER A 1 97 ? -12.281 -9.781 3.943 1 87.94 97 SER A O 1
ATOM 720 N N . PRO A 1 98 ? -14.18 -9.93 5.188 1 95 98 PRO A N 1
ATOM 721 C CA . PRO A 1 98 ? -14.445 -11.25 4.617 1 95 98 PRO A CA 1
ATOM 722 C C . PRO A 1 98 ? -14.453 -11.242 3.09 1 95 98 PRO A C 1
ATOM 724 O O . PRO A 1 98 ? -15.047 -10.359 2.475 1 95 98 PRO A O 1
ATOM 727 N N . THR A 1 99 ? -13.742 -12.188 2.537 1 98 99 THR A N 1
ATOM 728 C CA . THR A 1 99 ? -13.602 -12.352 1.094 1 98 99 THR A CA 1
ATOM 729 C C . THR A 1 99 ? -13.625 -13.828 0.71 1 98 99 THR A C 1
ATOM 731 O O . THR A 1 99 ? -13.039 -14.664 1.402 1 98 99 THR A O 1
ATOM 734 N N . ILE A 1 100 ? -14.359 -14.164 -0.346 1 98.75 100 ILE A N 1
ATOM 735 C CA . ILE A 1 100 ? -14.398 -15.531 -0.847 1 98.75 100 ILE A CA 1
ATOM 736 C C . ILE A 1 100 ? -13.977 -15.555 -2.314 1 98.75 100 ILE A C 1
ATOM 738 O O . ILE A 1 100 ? -13.875 -14.508 -2.957 1 98.75 100 ILE A O 1
ATOM 742 N N . THR A 1 101 ? -13.703 -16.75 -2.793 1 98.88 101 THR A N 1
ATOM 743 C CA . THR A 1 101 ? -13.406 -16.922 -4.211 1 98.88 101 THR A CA 1
ATOM 744 C C . THR A 1 101 ? -14.164 -18.109 -4.789 1 98.88 101 THR A C 1
ATOM 746 O O . THR A 1 101 ? -14.094 -19.219 -4.258 1 98.88 101 THR A O 1
ATOM 749 N N . PRO A 1 102 ? -14.875 -17.906 -5.832 1 98.75 102 PRO A N 1
ATOM 750 C CA . PRO A 1 102 ? -15.562 -19 -6.523 1 98.75 102 PRO A CA 1
ATOM 751 C C . PRO A 1 102 ? -14.82 -19.469 -7.777 1 98.75 102 PRO A C 1
ATOM 753 O O . PRO A 1 102 ? -15.258 -20.406 -8.445 1 98.75 102 PRO A O 1
ATOM 756 N N . PHE A 1 103 ? -13.688 -18.844 -8.094 1 98.75 103 PHE A N 1
ATOM 757 C CA . PHE A 1 103 ? -13.07 -19.078 -9.391 1 98.75 103 PHE A CA 1
ATOM 758 C C . PHE A 1 103 ? -11.578 -18.766 -9.352 1 98.75 103 PHE A C 1
ATOM 760 O O . PHE A 1 103 ? -11.188 -17.641 -9.055 1 98.75 103 PHE A O 1
ATOM 767 N N . SER A 1 104 ? -10.727 -19.75 -9.602 1 98.38 104 SER A N 1
ATOM 768 C CA . SER A 1 104 ? -9.297 -19.531 -9.82 1 98.38 104 SER A CA 1
ATOM 769 C C . SER A 1 104 ? -9.023 -19.078 -11.25 1 98.38 104 SER A C 1
ATOM 771 O O . SER A 1 104 ? -9.672 -19.547 -12.188 1 98.38 104 SER A O 1
ATOM 773 N N . LEU A 1 105 ? -8.023 -18.25 -11.398 1 98.31 105 LEU A N 1
ATOM 774 C CA . LEU A 1 105 ? -7.781 -17.656 -12.711 1 98.31 105 LEU A CA 1
ATOM 775 C C . LEU A 1 105 ? -6.77 -18.484 -13.5 1 98.31 105 LEU A C 1
ATOM 777 O O . LEU A 1 105 ? -6.418 -18.141 -14.625 1 98.31 105 LEU A O 1
ATOM 781 N N . GLY A 1 106 ? -6.332 -19.594 -12.938 1 96.69 106 GLY A N 1
ATOM 782 C CA . GLY A 1 106 ? -5.383 -20.469 -13.594 1 96.69 106 GLY A CA 1
ATOM 783 C C . GLY A 1 106 ? -4.316 -21.016 -12.664 1 96.69 106 GLY A C 1
ATOM 784 O O . GLY A 1 106 ? -4.492 -21 -11.445 1 96.69 106 GLY A O 1
ATOM 785 N N . LYS A 1 107 ? -3.326 -21.641 -13.32 1 95.31 107 LYS A N 1
ATOM 786 C CA . LYS A 1 107 ? -2.158 -22.172 -12.617 1 95.31 107 LYS A CA 1
ATOM 787 C C . LYS A 1 107 ? -0.864 -21.641 -13.242 1 95.31 107 LYS A C 1
ATOM 789 O O . LYS A 1 107 ? -0.842 -21.266 -14.414 1 95.31 107 LYS A O 1
ATOM 794 N N . GLY A 1 108 ? 0.148 -21.641 -12.391 1 95.75 108 GLY A N 1
ATOM 795 C CA . GLY A 1 108 ? 1.448 -21.219 -12.883 1 95.75 108 GLY A CA 1
ATOM 796 C C . GLY A 1 108 ? 1.611 -19.703 -12.906 1 95.75 108 GLY A C 1
ATOM 797 O O . GLY A 1 108 ? 0.891 -18.984 -12.211 1 95.75 108 GLY A O 1
ATOM 798 N N . GLY A 1 109 ? 2.678 -19.266 -13.508 1 96.62 109 GLY A N 1
ATOM 799 C CA . GLY A 1 109 ? 2.777 -17.859 -13.867 1 96.62 109 GLY A CA 1
ATOM 800 C C . GLY A 1 109 ? 3.783 -17.094 -13.023 1 96.62 109 GLY A C 1
ATOM 801 O O . GLY A 1 109 ? 4.062 -15.922 -13.289 1 96.62 109 GLY A O 1
ATOM 802 N N . ASN A 1 110 ? 4.359 -17.719 -11.969 1 97.75 110 ASN A N 1
ATOM 803 C CA . ASN A 1 110 ? 5.32 -17.016 -11.117 1 97.75 110 ASN A CA 1
ATOM 804 C C . ASN A 1 110 ? 6.746 -17.484 -11.391 1 97.75 110 ASN A C 1
ATOM 806 O O . ASN A 1 110 ? 6.953 -18.562 -11.953 1 97.75 110 ASN A O 1
ATOM 810 N N . ALA A 1 111 ? 7.676 -16.656 -11.047 1 98.38 111 ALA A N 1
ATOM 811 C CA . ALA A 1 111 ? 9.086 -17.031 -11.086 1 98.38 111 ALA A CA 1
ATOM 812 C C . ALA A 1 111 ? 9.891 -16.25 -10.055 1 98.38 111 ALA A C 1
ATOM 814 O O . ALA A 1 111 ? 9.414 -15.25 -9.508 1 98.38 111 ALA A O 1
ATOM 815 N N . ILE A 1 112 ? 11.016 -16.75 -9.727 1 98.75 112 ILE A N 1
ATOM 816 C CA . ILE A 1 112 ? 11.977 -16.125 -8.828 1 98.75 112 ILE A CA 1
ATOM 817 C C . ILE A 1 112 ? 13.164 -15.594 -9.633 1 98.75 112 ILE A C 1
ATOM 819 O O . ILE A 1 112 ? 13.742 -16.328 -10.438 1 98.75 112 ILE A O 1
ATOM 823 N N . THR A 1 113 ? 13.461 -14.344 -9.484 1 98.75 113 THR A N 1
ATOM 824 C CA . THR A 1 113 ? 14.57 -13.672 -10.148 1 98.75 113 THR A CA 1
ATOM 825 C C . THR A 1 113 ? 15.547 -13.102 -9.117 1 98.75 113 THR A C 1
ATOM 827 O O . THR A 1 113 ? 15.133 -12.453 -8.156 1 98.75 113 THR A O 1
ATOM 830 N N . LEU A 1 114 ? 16.828 -13.414 -9.25 1 98.69 114 LEU A N 1
ATOM 831 C CA . LEU A 1 114 ? 17.891 -12.812 -8.445 1 98.69 114 LEU A CA 1
ATOM 832 C C . LEU A 1 114 ? 18.672 -11.773 -9.25 1 98.69 114 LEU A C 1
ATOM 834 O O . LEU A 1 114 ? 18.719 -11.844 -10.484 1 98.69 114 LEU A O 1
ATOM 838 N N . SER A 1 115 ? 19.219 -10.797 -8.547 1 98.31 115 SER A N 1
ATOM 839 C CA . SER A 1 115 ? 20.078 -9.828 -9.234 1 98.31 115 SER A CA 1
ATOM 840 C C . SER A 1 115 ? 21.25 -10.516 -9.906 1 98.31 115 SER A C 1
ATOM 842 O O . SER A 1 115 ? 21.75 -11.531 -9.422 1 98.31 115 SER A O 1
ATOM 844 N N . THR A 1 116 ? 21.719 -9.93 -11.031 1 97 116 THR A N 1
ATOM 845 C CA . THR A 1 116 ? 22.875 -10.484 -11.727 1 97 116 THR A CA 1
ATOM 846 C C . THR A 1 116 ? 24.094 -10.516 -10.805 1 97 116 THR A C 1
ATOM 848 O O . THR A 1 116 ? 24.891 -11.461 -10.859 1 97 116 THR A O 1
ATOM 851 N N . ARG A 1 117 ? 24.219 -9.555 -9.953 1 96.31 117 ARG A N 1
ATOM 852 C CA . ARG A 1 117 ? 25.328 -9.477 -9.008 1 96.31 117 ARG A CA 1
ATOM 853 C C . ARG A 1 117 ? 25.281 -10.648 -8.023 1 96.31 117 ARG A C 1
ATOM 855 O O . ARG A 1 117 ? 26.312 -11.297 -7.789 1 96.31 117 ARG A O 1
ATOM 862 N N . LEU A 1 118 ? 24.156 -10.852 -7.438 1 97.44 118 LEU A N 1
ATOM 863 C CA . LEU A 1 118 ? 24.031 -11.953 -6.484 1 97.44 118 LEU A CA 1
ATOM 864 C C . LEU A 1 118 ? 24.25 -13.297 -7.164 1 97.44 118 LEU A C 1
ATOM 866 O O . LEU A 1 118 ? 24.906 -14.18 -6.602 1 97.44 118 LEU A O 1
ATOM 870 N N . PHE A 1 119 ? 23.766 -13.523 -8.375 1 97.25 119 PHE A N 1
ATOM 871 C CA . PHE A 1 119 ? 23.922 -14.773 -9.109 1 97.25 119 PHE A CA 1
ATOM 872 C C . PHE A 1 119 ? 25.375 -15.039 -9.438 1 97.25 119 PHE A C 1
ATOM 874 O O . PHE A 1 119 ? 25.844 -16.188 -9.383 1 97.25 119 PHE A O 1
ATOM 881 N N . GLU A 1 120 ? 26.109 -13.969 -9.773 1 96 120 GLU A N 1
ATOM 882 C CA . GLU A 1 120 ? 27.531 -14.117 -10.047 1 96 120 GLU A CA 1
ATOM 883 C C . GLU A 1 120 ? 28.281 -14.594 -8.805 1 96 120 GLU A C 1
ATOM 885 O O . GLU A 1 120 ? 29.188 -15.43 -8.898 1 96 120 GLU A O 1
ATOM 890 N N . ARG A 1 121 ? 27.875 -14.062 -7.707 1 96.44 121 ARG A N 1
ATOM 891 C CA . ARG A 1 121 ? 28.469 -14.523 -6.457 1 96.44 121 ARG A CA 1
ATOM 892 C C . ARG A 1 121 ? 28.188 -16 -6.227 1 96.44 121 ARG A C 1
ATOM 894 O O . ARG A 1 121 ? 29.031 -16.734 -5.719 1 96.44 121 ARG A O 1
ATOM 901 N N . MET A 1 122 ? 27 -16.406 -6.566 1 96.94 122 MET A N 1
ATOM 902 C CA . MET A 1 122 ? 26.609 -17.812 -6.426 1 96.94 122 MET A CA 1
ATOM 903 C C . MET A 1 122 ? 27.438 -18.703 -7.34 1 96.94 122 MET A C 1
ATOM 905 O O . MET A 1 122 ? 27.875 -19.781 -6.93 1 96.94 122 MET A O 1
ATOM 909 N N . LYS A 1 123 ? 27.625 -18.281 -8.523 1 95.06 123 LYS A N 1
ATOM 910 C CA . LYS A 1 123 ? 28.438 -19.031 -9.477 1 95.06 123 LYS A CA 1
ATOM 911 C C . LYS A 1 123 ? 29.859 -19.219 -8.961 1 95.06 123 LYS A C 1
ATOM 913 O O . LYS A 1 123 ? 30.406 -20.312 -9.047 1 95.06 123 LYS A O 1
ATOM 918 N N . GLU A 1 124 ? 30.344 -18.141 -8.438 1 92.88 124 GLU A N 1
ATOM 919 C CA . GLU A 1 124 ? 31.703 -18.172 -7.93 1 92.88 124 GLU A CA 1
ATOM 920 C C . GLU A 1 124 ? 31.812 -19.031 -6.672 1 92.88 124 GLU A C 1
ATOM 922 O O . GLU A 1 124 ? 32.75 -19.812 -6.527 1 92.88 124 GLU A O 1
ATOM 927 N N . ALA A 1 125 ? 30.906 -18.906 -5.844 1 91.44 125 ALA A N 1
ATOM 928 C CA . ALA A 1 125 ? 30.969 -19.547 -4.539 1 91.44 125 ALA A CA 1
ATOM 929 C C . ALA A 1 125 ? 30.656 -21.047 -4.652 1 91.44 125 ALA A C 1
ATOM 931 O O . ALA A 1 125 ? 31.234 -21.859 -3.941 1 91.44 125 ALA A O 1
ATOM 932 N N . ALA A 1 126 ? 29.75 -21.406 -5.539 1 90.44 126 ALA A N 1
ATOM 933 C CA . ALA A 1 126 ? 29.25 -22.781 -5.543 1 90.44 126 ALA A CA 1
ATOM 934 C C . ALA A 1 126 ? 29.547 -23.469 -6.871 1 90.44 126 ALA A C 1
ATOM 936 O O . ALA A 1 126 ? 29.188 -24.641 -7.066 1 90.44 126 ALA A O 1
ATOM 937 N N . GLY A 1 127 ? 30.188 -22.891 -7.773 1 90.12 127 GLY A N 1
ATOM 938 C CA . GLY A 1 127 ? 30.391 -23.484 -9.086 1 90.12 127 GLY A CA 1
ATOM 939 C C . GLY A 1 127 ? 29.094 -23.828 -9.797 1 90.12 127 GLY A C 1
ATOM 940 O O . GLY A 1 127 ? 28.969 -24.891 -10.398 1 90.12 127 GLY A O 1
ATOM 941 N N . LEU A 1 128 ? 28.172 -22.938 -9.719 1 89.62 128 LEU A N 1
ATOM 942 C CA . LEU A 1 128 ? 26.828 -23.156 -10.219 1 89.62 128 LEU A CA 1
ATOM 943 C C . LEU A 1 128 ? 26.797 -23.141 -11.742 1 89.62 128 LEU A C 1
ATOM 945 O O . LEU A 1 128 ? 27.375 -22.25 -12.367 1 89.62 128 LEU A O 1
ATOM 949 N N . SER A 1 129 ? 26.156 -24.141 -12.289 1 87.62 129 SER A N 1
ATOM 950 C CA . SER A 1 129 ? 25.984 -24.203 -13.734 1 87.62 129 SER A CA 1
ATOM 951 C C . SER A 1 129 ? 24.922 -23.219 -14.211 1 87.62 129 SER A C 1
ATOM 953 O O . SER A 1 129 ? 24.047 -22.812 -13.445 1 87.62 129 SER A O 1
ATOM 955 N N . GLU A 1 130 ? 24.969 -22.891 -15.508 1 83.69 130 GLU A N 1
ATOM 956 C CA . GLU A 1 130 ? 23.969 -22.016 -16.109 1 83.69 130 GLU A CA 1
ATOM 957 C C . GLU A 1 130 ? 22.609 -22.703 -16.203 1 83.69 130 GLU A C 1
ATOM 959 O O . GLU A 1 130 ? 21.578 -22.047 -16.25 1 83.69 130 GLU A O 1
ATOM 964 N N . THR A 1 131 ? 22.656 -24.031 -16.125 1 86.88 131 THR A N 1
ATOM 965 C CA . THR A 1 131 ? 21.422 -24.812 -16.266 1 86.88 131 THR A CA 1
ATOM 966 C C . THR A 1 131 ? 21.016 -25.422 -14.922 1 86.88 131 THR A C 1
ATOM 968 O O . THR A 1 131 ? 20.297 -26.406 -14.883 1 86.88 131 THR A O 1
ATOM 971 N N . ALA A 1 132 ? 21.516 -24.797 -13.953 1 93.31 132 ALA A N 1
ATOM 972 C CA . ALA A 1 132 ? 21.234 -25.312 -12.617 1 93.31 132 ALA A CA 1
ATOM 973 C C . ALA A 1 132 ? 19.734 -25.359 -12.344 1 93.31 132 ALA A C 1
ATOM 975 O O . ALA A 1 132 ? 19 -24.484 -12.789 1 93.31 132 ALA A O 1
ATOM 976 N N . SER A 1 133 ? 19.344 -26.391 -11.586 1 95.44 133 SER A N 1
ATOM 977 C CA . SER A 1 133 ? 17.953 -26.531 -11.172 1 95.44 133 SER A CA 1
ATOM 978 C C . SER A 1 133 ? 17.578 -25.484 -10.125 1 95.44 133 SER A C 1
ATOM 980 O O . SER A 1 133 ? 18.453 -24.828 -9.562 1 95.44 133 SER A O 1
ATOM 982 N N . ALA A 1 134 ? 16.281 -25.375 -9.883 1 97.5 134 ALA A N 1
ATOM 983 C CA . ALA A 1 134 ? 15.789 -24.469 -8.852 1 97.5 134 ALA A CA 1
ATOM 984 C C . ALA A 1 134 ? 16.391 -24.797 -7.488 1 97.5 134 ALA A C 1
ATOM 986 O O . ALA A 1 134 ? 16.766 -23.906 -6.73 1 97.5 134 ALA A O 1
ATOM 987 N N . LEU A 1 135 ? 16.453 -26.094 -7.188 1 97.19 135 LEU A N 1
ATOM 988 C CA . LEU A 1 135 ? 16.984 -26.516 -5.895 1 97.19 135 LEU A CA 1
ATOM 989 C C . LEU A 1 135 ? 18.484 -26.234 -5.805 1 97.19 135 LEU A C 1
ATOM 991 O O . LEU A 1 135 ? 18.984 -25.812 -4.762 1 97.19 135 LEU A O 1
ATOM 995 N N . GLU A 1 136 ? 19.203 -26.484 -6.898 1 97.06 136 GLU A N 1
ATOM 996 C CA . GLU A 1 136 ? 20.641 -26.156 -6.93 1 97.06 136 GLU A CA 1
ATOM 997 C C . GLU A 1 136 ? 20.859 -24.656 -6.727 1 97.06 136 GLU A C 1
ATOM 999 O O . GLU A 1 136 ? 21.797 -24.266 -6.027 1 97.06 136 GLU A O 1
ATOM 1004 N N . ASN A 1 137 ? 20.062 -23.875 -7.324 1 98 137 ASN A N 1
ATOM 1005 C CA . ASN A 1 137 ? 20.141 -22.422 -7.137 1 98 137 ASN A CA 1
ATOM 1006 C C . ASN A 1 137 ? 19.906 -22.031 -5.68 1 98 137 ASN A C 1
ATOM 1008 O O . ASN A 1 137 ? 20.609 -21.172 -5.141 1 98 137 ASN A O 1
ATOM 1012 N N . ALA A 1 138 ? 18.922 -22.656 -5.043 1 98.19 138 ALA A N 1
ATOM 1013 C CA . ALA A 1 138 ? 18.625 -22.359 -3.645 1 98.19 138 ALA A CA 1
ATOM 1014 C C . ALA A 1 138 ? 19.797 -22.719 -2.746 1 98.19 138 ALA A C 1
ATOM 1016 O O . ALA A 1 138 ? 20.156 -21.953 -1.845 1 98.19 138 ALA A O 1
ATOM 1017 N N . ARG A 1 139 ? 20.422 -23.844 -2.982 1 97.5 139 ARG A N 1
ATOM 1018 C CA . ARG A 1 139 ? 21.562 -24.297 -2.189 1 97.5 139 ARG A CA 1
ATOM 1019 C C . ARG A 1 139 ? 22.766 -23.391 -2.4 1 97.5 139 ARG A C 1
ATOM 1021 O O . ARG A 1 139 ? 23.516 -23.125 -1.459 1 97.5 139 ARG A O 1
ATOM 1028 N N . ALA A 1 140 ? 22.938 -23.016 -3.643 1 98 140 ALA A N 1
ATOM 1029 C CA . ALA A 1 140 ? 24.016 -22.078 -3.93 1 98 140 ALA A CA 1
ATOM 1030 C C . ALA A 1 140 ? 23.812 -20.766 -3.195 1 98 140 ALA A C 1
ATOM 1032 O O . ALA A 1 140 ? 24.766 -20.188 -2.668 1 98 140 ALA A O 1
ATOM 1033 N N . LEU A 1 141 ? 22.594 -20.25 -3.203 1 98.5 141 LEU A N 1
ATOM 1034 C CA . LEU A 1 141 ? 22.297 -19.016 -2.471 1 98.5 141 LEU A CA 1
ATOM 1035 C C . LEU A 1 141 ? 22.578 -19.188 -0.983 1 98.5 141 LEU A C 1
ATOM 1037 O O . LEU A 1 141 ? 23.094 -18.266 -0.339 1 98.5 141 LEU A O 1
ATOM 1041 N N . ALA A 1 142 ? 22.266 -20.375 -0.455 1 98 142 ALA A N 1
ATOM 1042 C CA . ALA A 1 142 ? 22.547 -20.656 0.951 1 98 142 ALA A CA 1
ATOM 1043 C C . ALA A 1 142 ? 24.031 -20.5 1.258 1 98 142 ALA A C 1
ATOM 1045 O O . ALA A 1 142 ? 24.406 -19.953 2.293 1 98 142 ALA A O 1
ATOM 1046 N N . SER A 1 143 ? 24.844 -21 0.388 1 97.44 143 SER A N 1
ATOM 1047 C CA . SER A 1 143 ? 26.281 -20.906 0.561 1 97.44 143 SER A CA 1
ATOM 1048 C C . SER A 1 143 ? 26.734 -19.453 0.575 1 97.44 143 SER A C 1
ATOM 1050 O O . SER A 1 143 ? 27.594 -19.062 1.381 1 97.44 143 SER A O 1
ATOM 1052 N N . VAL A 1 144 ? 26.203 -18.672 -0.298 1 98 144 VAL A N 1
ATOM 1053 C CA . VAL A 1 144 ? 26.547 -17.266 -0.381 1 98 144 VAL A CA 1
ATOM 1054 C C . VAL A 1 144 ? 26.094 -16.547 0.888 1 98 144 VAL A C 1
ATOM 1056 O O . VAL A 1 144 ? 26.844 -15.719 1.438 1 98 144 VAL A O 1
ATOM 1059 N N . VAL A 1 145 ? 24.891 -16.828 1.354 1 98.06 145 VAL A N 1
ATOM 1060 C CA . VAL A 1 145 ? 24.344 -16.203 2.551 1 98.06 145 VAL A CA 1
ATOM 1061 C C . VAL A 1 145 ? 25.234 -16.516 3.754 1 98.06 145 VAL A C 1
ATOM 1063 O O . VAL A 1 145 ? 25.531 -15.641 4.562 1 98.06 145 VAL A O 1
ATOM 1066 N N . GLU A 1 146 ? 25.703 -17.734 3.877 1 96.88 146 GLU A N 1
ATOM 1067 C CA . GLU A 1 146 ? 26.609 -18.141 4.957 1 96.88 146 GLU A CA 1
ATOM 1068 C C . GLU A 1 146 ? 27.922 -17.359 4.895 1 96.88 146 GLU A C 1
ATOM 1070 O O . GLU A 1 146 ? 28.438 -16.938 5.926 1 96.88 146 GLU A O 1
ATOM 1075 N N . ALA A 1 147 ? 28.406 -17.281 3.764 1 96.75 147 ALA A N 1
ATOM 1076 C CA . ALA A 1 147 ? 29.656 -16.531 3.578 1 96.75 147 ALA A CA 1
ATOM 1077 C C . ALA A 1 147 ? 29.484 -15.07 3.961 1 96.75 147 ALA A C 1
ATOM 1079 O O . ALA A 1 147 ? 30.375 -14.469 4.562 1 96.75 147 ALA A O 1
ATOM 1080 N N . MET A 1 148 ? 28.359 -14.508 3.561 1 97 148 MET A N 1
ATOM 1081 C CA . MET A 1 148 ? 28.078 -13.117 3.895 1 97 148 MET A CA 1
ATOM 1082 C C . MET A 1 148 ? 28 -12.922 5.406 1 97 148 MET A C 1
ATOM 1084 O O . MET A 1 148 ? 28.562 -11.953 5.934 1 97 148 MET A O 1
ATOM 1088 N N . LYS A 1 149 ? 27.344 -13.828 6.055 1 96.38 149 LYS A N 1
ATOM 1089 C CA . LYS A 1 149 ? 27.25 -13.766 7.512 1 96.38 149 LYS A CA 1
ATOM 1090 C C . LYS A 1 149 ? 28.641 -13.82 8.148 1 96.38 149 LYS A C 1
ATOM 1092 O O . LYS A 1 149 ? 28.938 -13.055 9.062 1 96.38 149 LYS A O 1
ATOM 1097 N N . ARG A 1 150 ? 29.484 -14.617 7.676 1 96.25 150 ARG A N 1
ATOM 1098 C CA . ARG A 1 150 ? 30.844 -14.773 8.195 1 96.25 150 ARG A CA 1
ATOM 1099 C C . ARG A 1 150 ? 31.656 -13.5 8 1 96.25 150 ARG A C 1
ATOM 1101 O O . ARG A 1 150 ? 32.5 -13.156 8.836 1 96.25 150 ARG A O 1
ATOM 1108 N N . ARG A 1 151 ? 31.375 -12.766 7.039 1 96.62 151 ARG A N 1
ATOM 1109 C CA . ARG A 1 151 ? 32.156 -11.562 6.715 1 96.62 151 ARG A CA 1
ATOM 1110 C C . ARG A 1 151 ? 31.484 -10.32 7.312 1 96.62 151 ARG A C 1
ATOM 1112 O O . ARG A 1 151 ? 31.969 -9.203 7.121 1 96.62 151 ARG A O 1
ATOM 1119 N N . GLY A 1 152 ? 30.344 -10.5 7.887 1 95.5 152 GLY A N 1
ATOM 1120 C CA . GLY A 1 152 ? 29.656 -9.383 8.508 1 95.5 152 GLY A CA 1
ATOM 1121 C C . GLY A 1 152 ? 28.969 -8.469 7.508 1 95.5 152 GLY A C 1
ATOM 1122 O O . GLY A 1 152 ? 28.766 -7.285 7.777 1 95.5 152 GLY A O 1
ATOM 1123 N N . GLU A 1 153 ? 28.641 -9.062 6.336 1 95.75 153 GLU A N 1
ATOM 1124 C CA . GLU A 1 153 ? 27.938 -8.305 5.305 1 95.75 153 GLU A CA 1
ATOM 1125 C C . GLU A 1 153 ? 26.453 -8.25 5.586 1 95.75 153 GLU A C 1
ATOM 1127 O O . GLU A 1 153 ? 25.922 -9.078 6.324 1 95.75 153 GLU A O 1
ATOM 1132 N N . ASN A 1 154 ? 25.781 -7.258 4.973 1 93.25 154 ASN A N 1
ATOM 1133 C CA . ASN A 1 154 ? 24.328 -7.223 5.031 1 93.25 154 ASN A CA 1
ATOM 1134 C C . ASN A 1 154 ? 23.703 -8.422 4.316 1 93.25 154 ASN A C 1
ATOM 1136 O O . ASN A 1 154 ? 24.203 -8.844 3.27 1 93.25 154 ASN A O 1
ATOM 1140 N N . LEU A 1 155 ? 22.688 -8.945 4.883 1 96.19 155 LEU A N 1
ATOM 1141 C CA . LEU A 1 155 ? 21.953 -10.055 4.277 1 96.19 155 LEU A CA 1
ATOM 1142 C C . LEU A 1 155 ? 21.219 -9.594 3.023 1 96.19 155 LEU A C 1
ATOM 1144 O O . LEU A 1 155 ? 20.875 -8.414 2.889 1 96.19 155 LEU A O 1
ATOM 1148 N N . PRO A 1 156 ? 20.938 -10.508 2.072 1 97.62 156 PRO A N 1
ATOM 1149 C CA . PRO A 1 156 ? 20.188 -10.148 0.87 1 97.62 156 PRO A CA 1
ATOM 1150 C C . PRO A 1 156 ? 18.766 -9.688 1.181 1 97.62 156 PRO A C 1
ATOM 1152 O O . PRO A 1 156 ? 18.109 -10.258 2.057 1 97.62 156 PRO A O 1
ATOM 1155 N N . THR A 1 157 ? 18.375 -8.641 0.513 1 96.12 157 THR A N 1
ATOM 1156 C CA . THR A 1 157 ? 16.984 -8.172 0.559 1 96.12 157 THR A CA 1
ATOM 1157 C C . THR A 1 157 ? 16.188 -8.742 -0.606 1 96.12 157 THR A C 1
ATOM 1159 O O . THR A 1 157 ? 16.531 -8.539 -1.77 1 96.12 157 THR A O 1
ATOM 1162 N N . LEU A 1 158 ? 15.133 -9.43 -0.292 1 98.19 158 LEU A N 1
ATOM 1163 C CA . LEU A 1 158 ? 14.352 -10.133 -1.299 1 98.19 158 LEU A CA 1
ATOM 1164 C C . LEU A 1 158 ? 12.906 -9.633 -1.313 1 98.19 158 LEU A C 1
ATOM 1166 O O . LEU A 1 158 ? 12.281 -9.516 -0.26 1 98.19 158 LEU A O 1
ATOM 1170 N N . GLY A 1 159 ? 12.43 -9.344 -2.543 1 97.06 159 GLY A N 1
ATOM 1171 C CA . GLY A 1 159 ? 11.109 -8.758 -2.691 1 97.06 159 GLY A CA 1
ATOM 1172 C C . GLY A 1 159 ? 10.023 -9.781 -2.965 1 97.06 159 GLY A C 1
ATOM 1173 O O . GLY A 1 159 ? 10.164 -10.617 -3.863 1 97.06 159 GLY A O 1
ATOM 1174 N N . MET A 1 160 ? 8.945 -9.719 -2.172 1 96.62 160 MET A N 1
ATOM 1175 C CA . MET A 1 160 ? 7.672 -10.359 -2.486 1 96.62 160 MET A CA 1
ATOM 1176 C C . MET A 1 160 ? 6.578 -9.32 -2.703 1 96.62 160 MET A C 1
ATOM 1178 O O . MET A 1 160 ? 6.82 -8.117 -2.568 1 96.62 160 MET A O 1
ATOM 1182 N N . THR A 1 161 ? 5.402 -9.766 -3.104 1 95.12 161 THR A N 1
ATOM 1183 C CA . THR A 1 161 ? 4.418 -8.805 -3.59 1 95.12 161 THR A CA 1
ATOM 1184 C C . THR A 1 161 ? 3.422 -8.445 -2.492 1 95.12 161 THR A C 1
ATOM 1186 O O . THR A 1 161 ? 2.791 -7.387 -2.539 1 95.12 161 THR A O 1
ATOM 1189 N N . TYR A 1 162 ? 3.264 -9.273 -1.537 1 95.75 162 TYR A N 1
ATOM 1190 C CA . TYR A 1 162 ? 2.311 -9.141 -0.44 1 95.75 162 TYR A CA 1
ATOM 1191 C C . TYR A 1 162 ? 2.537 -10.227 0.611 1 95.75 162 TYR A C 1
ATOM 1193 O O . TYR A 1 162 ? 2.906 -11.352 0.279 1 95.75 162 TYR A O 1
ATOM 1201 N N . PRO A 1 163 ? 2.293 -9.938 1.872 1 94.94 163 PRO A N 1
ATOM 1202 C CA . PRO A 1 163 ? 2.584 -10.922 2.912 1 94.94 163 PRO A CA 1
ATOM 1203 C C . PRO A 1 163 ? 1.742 -12.188 2.771 1 94.94 163 PRO A C 1
ATOM 1205 O O . PRO A 1 163 ? 2.244 -13.297 2.984 1 94.94 163 PRO A O 1
ATOM 1208 N N . PHE A 1 164 ? 0.498 -12 2.467 1 97.19 164 PHE A N 1
ATOM 1209 C CA . PHE A 1 164 ? -0.378 -13.141 2.215 1 97.19 164 PHE A CA 1
ATOM 1210 C C . PHE A 1 164 ? -0.521 -13.398 0.72 1 97.19 164 PHE A C 1
ATOM 1212 O O . PHE A 1 164 ? -1.594 -13.188 0.149 1 97.19 164 PHE A O 1
ATOM 1219 N N . SER A 1 165 ? 0.538 -13.93 0.203 1 97.94 165 SER A N 1
ATOM 1220 C CA . SER A 1 165 ? 0.577 -14.109 -1.245 1 97.94 165 SER A CA 1
ATOM 1221 C C . SER A 1 165 ? 1.232 -15.43 -1.624 1 97.94 165 SER A C 1
ATOM 1223 O O . SER A 1 165 ? 2.01 -15.992 -0.847 1 97.94 165 SER A O 1
ATOM 1225 N N . SER A 1 166 ? 0.882 -15.945 -2.811 1 97.56 166 SER A N 1
ATOM 1226 C CA . SER A 1 166 ? 1.564 -17.109 -3.379 1 97.56 166 SER A CA 1
ATOM 1227 C C . SER A 1 166 ? 3.064 -16.859 -3.504 1 97.56 166 SER A C 1
ATOM 1229 O O . SER A 1 166 ? 3.871 -17.75 -3.238 1 97.56 166 SER A O 1
ATOM 1231 N N . HIS A 1 167 ? 3.443 -15.688 -3.838 1 98.12 167 HIS A N 1
ATOM 1232 C CA . HIS A 1 167 ? 4.84 -15.32 -4.039 1 98.12 167 HIS A CA 1
ATOM 1233 C C . HIS A 1 167 ? 5.625 -15.398 -2.732 1 98.12 167 HIS A C 1
ATOM 1235 O O . HIS A 1 167 ? 6.77 -15.859 -2.721 1 98.12 167 HIS A O 1
ATOM 1241 N N . ASN A 1 168 ? 4.988 -14.922 -1.656 1 98 168 ASN A N 1
ATOM 1242 C CA . ASN A 1 168 ? 5.641 -15.047 -0.358 1 98 168 ASN A CA 1
ATOM 1243 C C . ASN A 1 168 ? 5.859 -16.516 0.024 1 98 168 ASN A C 1
ATOM 1245 O O . ASN A 1 168 ? 6.957 -16.891 0.442 1 98 168 ASN A O 1
ATOM 1249 N N . TYR A 1 169 ? 4.887 -17.328 -0.188 1 98.19 169 TYR A N 1
ATOM 1250 C CA . TYR A 1 169 ? 4.977 -18.719 0.274 1 98.19 169 TYR A CA 1
ATOM 1251 C C . TYR A 1 169 ? 5.844 -19.547 -0.661 1 98.19 169 TYR A C 1
ATOM 1253 O O . TYR A 1 169 ? 6.555 -20.453 -0.216 1 98.19 169 TYR A O 1
ATOM 1261 N N . GLU A 1 170 ? 5.754 -19.266 -1.929 1 97.88 170 GLU A N 1
ATOM 1262 C CA . GLU A 1 170 ? 6.648 -19.922 -2.867 1 97.88 170 GLU A CA 1
ATOM 1263 C C . GLU A 1 170 ? 8.102 -19.547 -2.607 1 97.88 170 GLU A C 1
ATOM 1265 O O . GLU A 1 170 ? 8.984 -20.406 -2.646 1 97.88 170 GLU A O 1
ATOM 1270 N N . PHE A 1 171 ? 8.289 -18.266 -2.377 1 98.5 171 PHE A N 1
ATOM 1271 C CA . PHE A 1 171 ? 9.633 -17.781 -2.111 1 98.5 171 PHE A CA 1
ATOM 1272 C C . PHE A 1 171 ? 10.203 -18.422 -0.847 1 98.5 171 PHE A C 1
ATOM 1274 O O . PHE A 1 171 ? 11.328 -18.922 -0.846 1 98.5 171 PHE A O 1
ATOM 1281 N N . ARG A 1 172 ? 9.406 -18.406 0.193 1 98.25 172 ARG A N 1
ATOM 1282 C CA . ARG A 1 172 ? 9.789 -19.031 1.459 1 98.25 172 ARG A CA 1
ATOM 1283 C C . ARG A 1 172 ? 10.055 -20.516 1.286 1 98.25 172 ARG A C 1
ATOM 1285 O O . ARG A 1 172 ? 11 -21.062 1.866 1 98.25 172 ARG A O 1
ATOM 1292 N N . TYR A 1 173 ? 9.188 -21.203 0.526 1 98.19 173 TYR A N 1
ATOM 1293 C CA . TYR A 1 173 ? 9.336 -22.641 0.289 1 98.19 173 TYR A CA 1
ATOM 1294 C C . TYR A 1 173 ? 10.656 -22.938 -0.41 1 98.19 173 TYR A C 1
ATOM 1296 O O . TYR A 1 173 ? 11.391 -23.844 -0.002 1 98.19 173 TYR A O 1
ATOM 1304 N N . TRP A 1 174 ? 10.977 -22.156 -1.462 1 98.5 174 TRP A N 1
ATOM 1305 C CA . TRP A 1 174 ? 12.211 -22.312 -2.232 1 98.5 174 TRP A CA 1
ATOM 1306 C C . TRP A 1 174 ? 13.43 -22.062 -1.359 1 98.5 174 TRP A C 1
ATOM 1308 O O . TRP A 1 174 ? 14.375 -22.859 -1.365 1 98.5 174 TRP A O 1
ATOM 1318 N N . LEU A 1 175 ? 13.391 -20.969 -0.576 1 98.56 175 LEU A N 1
ATOM 1319 C CA . LEU A 1 175 ? 14.484 -20.641 0.326 1 98.56 175 LEU A CA 1
ATOM 1320 C C . LEU A 1 175 ? 14.703 -21.75 1.349 1 98.56 175 LEU A C 1
ATOM 1322 O O . LEU A 1 175 ? 15.828 -22.219 1.521 1 98.56 175 LEU A O 1
ATOM 1326 N N . ALA A 1 176 ? 13.656 -22.188 1.941 1 98 176 ALA A N 1
ATOM 1327 C CA . ALA A 1 176 ? 13.742 -23.203 2.986 1 98 176 ALA A CA 1
ATOM 1328 C C . ALA A 1 176 ? 14.242 -24.531 2.424 1 98 176 ALA A C 1
ATOM 1330 O O . ALA A 1 176 ? 14.992 -25.25 3.088 1 98 176 ALA A O 1
ATOM 1331 N N . ALA A 1 177 ? 13.797 -24.891 1.25 1 97.12 177 ALA A N 1
ATOM 1332 C CA . ALA A 1 177 ? 14.258 -26.125 0.607 1 97.12 177 ALA A CA 1
ATOM 1333 C C . ALA A 1 177 ? 15.766 -26.109 0.399 1 97.12 177 ALA A C 1
ATOM 1335 O O . ALA A 1 177 ? 16.406 -27.156 0.4 1 97.12 177 ALA A O 1
ATOM 1336 N N . GLY A 1 178 ? 16.312 -24.906 0.225 1 96.94 178 GLY A N 1
ATOM 1337 C CA . GLY A 1 178 ? 17.75 -24.75 0.063 1 96.94 178 GLY A CA 1
ATOM 1338 C C . GLY A 1 178 ? 18.484 -24.625 1.381 1 96.94 178 GLY A C 1
ATOM 1339 O O . GLY A 1 178 ? 19.719 -24.547 1.404 1 96.94 178 GLY A O 1
ATOM 1340 N N . GLY A 1 179 ? 17.719 -24.516 2.443 1 96.38 179 GLY A N 1
ATOM 1341 C CA . GLY A 1 179 ? 18.328 -24.422 3.76 1 96.38 179 GLY A CA 1
ATOM 1342 C C . GLY A 1 179 ? 18.422 -23 4.281 1 96.38 179 GLY A C 1
ATOM 1343 O O . GLY A 1 179 ? 19.172 -22.734 5.207 1 96.38 179 GLY A O 1
ATOM 1344 N N . ILE A 1 180 ? 17.734 -22.125 3.705 1 98 180 ILE A N 1
ATOM 1345 C CA . ILE A 1 180 ? 17.75 -20.719 4.113 1 98 180 ILE A CA 1
ATOM 1346 C C . ILE A 1 180 ? 16.5 -20.422 4.957 1 98 180 ILE A C 1
ATOM 1348 O O . ILE A 1 180 ? 15.383 -20.75 4.555 1 98 180 ILE A O 1
ATOM 1352 N N . ASP A 1 181 ? 16.656 -19.938 6.129 1 97.56 181 ASP A N 1
ATOM 1353 C CA . ASP A 1 181 ? 15.539 -19.438 6.922 1 97.56 181 ASP A CA 1
ATOM 1354 C C . ASP A 1 181 ? 15.117 -18.047 6.457 1 97.56 181 ASP A C 1
ATOM 1356 O O . ASP A 1 181 ? 15.828 -17.062 6.68 1 97.56 181 ASP A O 1
ATOM 1360 N N . PRO A 1 182 ? 13.961 -17.953 5.898 1 97.81 182 PRO A N 1
ATOM 1361 C CA . PRO A 1 182 ? 13.555 -16.672 5.297 1 97.81 182 PRO A CA 1
ATOM 1362 C C . PRO A 1 182 ? 13.367 -15.57 6.332 1 97.81 182 PRO A C 1
ATOM 1364 O O . PRO A 1 182 ? 13.305 -14.391 5.973 1 97.81 182 PRO A O 1
ATOM 1367 N N . ASP A 1 183 ? 13.273 -15.883 7.609 1 95.25 183 ASP A N 1
ATOM 1368 C CA . ASP A 1 183 ? 13.023 -14.883 8.641 1 95.25 183 ASP A CA 1
ATOM 1369 C C . ASP A 1 183 ? 14.32 -14.492 9.352 1 95.25 183 ASP A C 1
ATOM 1371 O O . ASP A 1 183 ? 14.344 -13.516 10.102 1 95.25 183 ASP A O 1
ATOM 1375 N N . ARG A 1 184 ? 15.391 -15.195 9.109 1 95 184 ARG A N 1
ATOM 1376 C CA . ARG A 1 184 ? 16.625 -14.93 9.828 1 95 184 ARG A CA 1
ATOM 1377 C C . ARG A 1 184 ? 17.781 -14.695 8.867 1 95 184 ARG A C 1
ATOM 1379 O O . ARG A 1 184 ? 18.703 -13.938 9.164 1 95 184 ARG A O 1
ATOM 1386 N N . ASP A 1 185 ? 17.703 -15.359 7.707 1 97.44 185 ASP A N 1
ATOM 1387 C CA . ASP A 1 185 ? 18.875 -15.422 6.844 1 97.44 185 ASP A CA 1
ATOM 1388 C C . ASP A 1 185 ? 18.766 -14.43 5.688 1 97.44 185 ASP A C 1
ATOM 1390 O O . ASP A 1 185 ? 19.719 -14.227 4.934 1 97.44 185 ASP A O 1
ATOM 1394 N N . VAL A 1 186 ? 17.625 -13.844 5.441 1 97.62 186 VAL A N 1
ATOM 1395 C CA . VAL A 1 186 ? 17.391 -12.82 4.434 1 97.62 186 VAL A CA 1
ATOM 1396 C C . VAL A 1 186 ? 16.391 -11.789 4.973 1 97.62 186 VAL A C 1
ATOM 1398 O O . VAL A 1 186 ? 15.82 -11.977 6.047 1 97.62 186 VAL A O 1
ATOM 1401 N N . LYS A 1 187 ? 16.297 -10.742 4.305 1 94.44 187 LYS A N 1
ATOM 1402 C CA . LYS A 1 187 ? 15.258 -9.75 4.582 1 94.44 187 LYS A CA 1
ATOM 1403 C C . LYS A 1 187 ? 14.18 -9.773 3.502 1 94.44 187 LYS A C 1
ATOM 1405 O O . LYS A 1 187 ? 14.469 -9.562 2.322 1 94.44 187 LYS A O 1
ATOM 1410 N N . LEU A 1 188 ? 12.977 -10.055 3.887 1 95.5 188 LEU A N 1
ATOM 1411 C CA . LEU A 1 188 ? 11.859 -10.039 2.949 1 95.5 188 LEU A CA 1
ATOM 1412 C C . LEU A 1 188 ? 11.109 -8.711 3.008 1 95.5 188 LEU A C 1
ATOM 1414 O O . LEU A 1 188 ? 10.773 -8.234 4.094 1 95.5 188 LEU A O 1
ATOM 1418 N N . VAL A 1 189 ? 10.883 -8.102 1.821 1 92.81 189 VAL A N 1
ATOM 1419 C CA . VAL A 1 189 ? 10.188 -6.82 1.762 1 92.81 189 VAL A CA 1
ATOM 1420 C C . VAL A 1 189 ? 9.102 -6.863 0.69 1 92.81 189 VAL A C 1
ATOM 1422 O O . VAL A 1 189 ? 9.148 -7.703 -0.214 1 92.81 189 VAL A O 1
ATOM 1425 N N . VAL A 1 190 ? 8.078 -6.004 0.81 1 93.06 190 VAL A N 1
ATOM 1426 C CA . VAL A 1 190 ? 7.004 -5.914 -0.175 1 93.06 190 VAL A CA 1
ATOM 1427 C C . VAL A 1 190 ? 7.418 -4.98 -1.309 1 93.06 190 VAL A C 1
ATOM 1429 O O . VAL A 1 190 ? 7.824 -3.842 -1.066 1 93.06 190 VAL A O 1
ATOM 1432 N N . VAL A 1 191 ? 7.312 -5.441 -2.533 1 93.81 191 VAL A N 1
ATOM 1433 C CA . VAL A 1 191 ? 7.551 -4.652 -3.736 1 93.81 191 VAL A CA 1
ATOM 1434 C C . VAL A 1 191 ? 6.43 -4.891 -4.742 1 93.81 191 VAL A C 1
ATOM 1436 O O . VAL A 1 191 ? 6.172 -6.031 -5.133 1 93.81 191 VAL A O 1
ATOM 1439 N N . PRO A 1 192 ? 5.723 -3.814 -5.176 1 92.44 192 PRO A N 1
ATOM 1440 C CA . PRO A 1 192 ? 4.711 -4 -6.219 1 92.44 192 PRO A CA 1
ATOM 1441 C C . PRO A 1 192 ? 5.285 -4.609 -7.496 1 92.44 192 PRO A C 1
ATOM 1443 O O . PRO A 1 192 ? 6.398 -4.27 -7.902 1 92.44 192 PRO A O 1
ATOM 1446 N N . PRO A 1 193 ? 4.465 -5.414 -8.117 1 94.94 193 PRO A N 1
ATOM 1447 C CA . PRO A 1 193 ? 4.977 -6.207 -9.242 1 94.94 193 PRO A CA 1
ATOM 1448 C C . PRO A 1 193 ? 5.609 -5.352 -10.336 1 94.94 193 PRO A C 1
ATOM 1450 O O . PRO A 1 193 ? 6.758 -5.582 -10.719 1 94.94 193 PRO A O 1
ATOM 1453 N N . PRO A 1 194 ? 5.012 -4.281 -10.836 1 92.62 194 PRO A N 1
ATOM 1454 C CA . PRO A 1 194 ? 5.602 -3.537 -11.953 1 92.62 194 PRO A CA 1
ATOM 1455 C C . PRO A 1 194 ? 6.879 -2.797 -11.555 1 92.62 194 PRO A C 1
ATOM 1457 O O . PRO A 1 194 ? 7.605 -2.305 -12.422 1 92.62 194 PRO A O 1
ATOM 1460 N N . LEU A 1 195 ? 7.207 -2.818 -10.25 1 92.75 195 LEU A N 1
ATOM 1461 C CA . LEU A 1 195 ? 8.344 -2.035 -9.773 1 92.75 195 LEU A CA 1
ATOM 1462 C C . LEU A 1 195 ? 9.531 -2.938 -9.469 1 92.75 195 LEU A C 1
ATOM 1464 O O . LEU A 1 195 ? 10.617 -2.451 -9.141 1 92.75 195 LEU A O 1
ATOM 1468 N N . THR A 1 196 ? 9.383 -4.219 -9.617 1 95.75 196 THR A N 1
ATOM 1469 C CA . THR A 1 196 ? 10.398 -5.16 -9.156 1 95.75 196 THR A CA 1
ATOM 1470 C C . THR A 1 196 ? 11.695 -4.996 -9.945 1 95.75 196 THR A C 1
ATOM 1472 O O . THR A 1 196 ? 12.781 -5.035 -9.375 1 95.75 196 THR A O 1
ATOM 1475 N N . SER A 1 197 ? 11.578 -4.77 -11.312 1 95.06 197 SER A N 1
ATOM 1476 C CA . SER A 1 197 ? 12.773 -4.59 -12.125 1 95.06 197 SER A CA 1
ATOM 1477 C C . SER A 1 197 ? 13.531 -3.33 -11.727 1 95.06 197 SER A C 1
ATOM 1479 O O . SER A 1 197 ? 14.758 -3.342 -11.633 1 95.06 197 SER A O 1
ATOM 1481 N N . ASP A 1 198 ? 12.828 -2.301 -11.492 1 93.56 198 ASP A N 1
ATOM 1482 C CA . ASP A 1 198 ? 13.438 -1.041 -11.07 1 93.56 198 ASP A CA 1
ATOM 1483 C C . ASP A 1 198 ? 14.078 -1.174 -9.695 1 93.56 198 ASP A C 1
ATOM 1485 O O . ASP A 1 198 ? 15.172 -0.646 -9.453 1 93.56 198 ASP A O 1
ATOM 1489 N N . ALA A 1 199 ? 13.406 -1.821 -8.773 1 94.38 199 ALA A N 1
ATOM 1490 C CA . ALA A 1 199 ? 13.945 -2.049 -7.438 1 94.38 199 ALA A CA 1
ATOM 1491 C C . ALA A 1 199 ? 15.25 -2.834 -7.496 1 94.38 199 ALA A C 1
ATOM 1493 O O . ALA A 1 199 ? 16.203 -2.529 -6.766 1 94.38 199 ALA A O 1
ATOM 1494 N N . LEU A 1 200 ? 15.219 -3.807 -8.383 1 96.62 200 LEU A N 1
ATOM 1495 C CA . LEU A 1 200 ? 16.422 -4.621 -8.57 1 96.62 200 LEU A CA 1
ATOM 1496 C C . LEU A 1 200 ? 17.547 -3.793 -9.148 1 96.62 200 LEU A C 1
ATOM 1498 O O . LEU A 1 200 ? 18.688 -3.869 -8.672 1 96.62 200 LEU A O 1
ATOM 1502 N N . ALA A 1 201 ? 17.281 -2.977 -10.102 1 95.25 201 ALA A N 1
ATOM 1503 C CA . ALA A 1 201 ? 18.266 -2.137 -10.781 1 95.25 201 ALA A CA 1
ATOM 1504 C C . ALA A 1 201 ? 18.844 -1.1 -9.82 1 95.25 201 ALA A C 1
ATOM 1506 O O . ALA A 1 201 ? 20.031 -0.782 -9.891 1 95.25 201 ALA A O 1
ATOM 1507 N N . ALA A 1 202 ? 18.031 -0.606 -8.945 1 90.5 202 ALA A N 1
ATOM 1508 C CA . ALA A 1 202 ? 18.438 0.428 -8 1 90.5 202 ALA A CA 1
ATOM 1509 C C . ALA A 1 202 ? 19.234 -0.17 -6.84 1 90.5 202 ALA A C 1
ATOM 1511 O O . ALA A 1 202 ? 19.828 0.561 -6.043 1 90.5 202 ALA A O 1
ATOM 1512 N N . GLY A 1 203 ? 19.219 -1.488 -6.738 1 92.81 203 GLY A N 1
ATOM 1513 C CA . GLY A 1 203 ? 19.922 -2.146 -5.652 1 92.81 203 GLY A CA 1
ATOM 1514 C C . GLY A 1 203 ? 19.156 -2.145 -4.348 1 92.81 203 GLY A C 1
ATOM 1515 O O . GLY A 1 203 ? 19.719 -2.428 -3.287 1 92.81 203 GLY A O 1
ATOM 1516 N N . ALA A 1 204 ? 17.891 -1.802 -4.48 1 91.12 204 ALA A N 1
ATOM 1517 C CA . ALA A 1 204 ? 17.031 -1.81 -3.293 1 91.12 204 ALA A CA 1
ATOM 1518 C C . ALA A 1 204 ? 16.719 -3.236 -2.857 1 91.12 204 ALA A C 1
ATOM 1520 O O . ALA A 1 204 ? 16.438 -3.486 -1.683 1 91.12 204 ALA A O 1
ATOM 1521 N N . ILE A 1 205 ? 16.703 -4.133 -3.807 1 96 205 ILE A N 1
ATOM 1522 C CA . ILE A 1 205 ? 16.531 -5.555 -3.52 1 96 205 ILE A CA 1
ATOM 1523 C C . ILE A 1 205 ? 17.562 -6.367 -4.301 1 96 205 ILE A C 1
ATOM 1525 O O . ILE A 1 205 ? 18.172 -5.863 -5.25 1 96 205 ILE A O 1
ATOM 1529 N N . ASP A 1 206 ? 17.719 -7.605 -3.844 1 98.06 206 ASP A N 1
ATOM 1530 C CA . ASP A 1 206 ? 18.688 -8.508 -4.461 1 98.06 206 ASP A CA 1
ATOM 1531 C C . ASP A 1 206 ? 18 -9.625 -5.23 1 98.06 206 ASP A C 1
ATOM 1533 O O . ASP A 1 206 ? 18.656 -10.445 -5.879 1 98.06 206 ASP A O 1
ATOM 1537 N N . GLY A 1 207 ? 16.766 -9.648 -5.195 1 98.62 207 GLY A N 1
ATOM 1538 C CA . GLY A 1 207 ? 15.93 -10.617 -5.879 1 98.62 207 GLY A CA 1
ATOM 1539 C C . GLY A 1 207 ? 14.453 -10.445 -5.574 1 98.62 207 GLY A C 1
ATOM 1540 O O . GLY A 1 207 ? 14.07 -9.602 -4.762 1 98.62 207 GLY A O 1
ATOM 1541 N N . PHE A 1 208 ? 13.625 -11.227 -6.285 1 98.69 208 PHE A N 1
ATOM 1542 C CA . PHE A 1 208 ? 12.195 -11.125 -6.047 1 98.69 208 PHE A CA 1
ATOM 1543 C C . PHE A 1 208 ? 11.461 -12.352 -6.594 1 98.69 208 PHE A C 1
ATOM 1545 O O . PHE A 1 208 ? 12.023 -13.109 -7.387 1 98.69 208 PHE A O 1
ATOM 1552 N N . CYS A 1 209 ? 10.305 -12.609 -6.105 1 98.75 209 CYS A N 1
ATOM 1553 C CA . CYS A 1 209 ? 9.32 -13.539 -6.656 1 98.75 209 CYS A CA 1
ATOM 1554 C C . CYS A 1 209 ? 8.055 -12.797 -7.086 1 98.75 209 CYS A C 1
ATOM 1556 O O . CYS A 1 209 ? 7.426 -12.117 -6.273 1 98.75 209 CYS A O 1
ATOM 1558 N N . VAL A 1 210 ? 7.703 -12.883 -8.336 1 98.12 210 VAL A N 1
ATOM 1559 C CA . VAL A 1 210 ? 6.562 -12.141 -8.859 1 98.12 210 VAL A CA 1
ATOM 1560 C C . VAL A 1 210 ? 5.949 -12.898 -10.031 1 98.12 210 VAL A C 1
ATOM 1562 O O . VAL A 1 210 ? 6.543 -13.852 -10.547 1 98.12 210 VAL A O 1
ATOM 1565 N N . GLY A 1 211 ? 4.793 -12.531 -10.391 1 97.81 211 GLY A N 1
ATOM 1566 C CA . GLY A 1 211 ? 4.156 -13.07 -11.586 1 97.81 211 GLY A CA 1
ATOM 1567 C C . GLY A 1 211 ? 4.684 -12.453 -12.867 1 97.81 211 GLY A C 1
ATOM 1568 O O . GLY A 1 211 ? 5.223 -11.344 -12.859 1 97.81 211 GLY A O 1
ATOM 1569 N N . ALA A 1 212 ? 4.441 -13.141 -13.969 1 97.81 212 ALA A N 1
ATOM 1570 C CA . ALA A 1 212 ? 4.82 -12.664 -15.289 1 97.81 212 ALA A CA 1
ATOM 1571 C C . ALA A 1 212 ? 4.023 -11.414 -15.672 1 97.81 212 ALA A C 1
ATOM 1573 O O . ALA A 1 212 ? 2.877 -11.25 -15.25 1 97.81 212 ALA A O 1
ATOM 1574 N N . PRO A 1 213 ? 4.711 -10.469 -16.422 1 97.88 213 PRO A N 1
ATOM 1575 C CA . PRO A 1 213 ? 5.93 -10.695 -17.203 1 97.88 213 PRO A CA 1
ATOM 1576 C C . PRO A 1 213 ? 7.176 -10.133 -16.531 1 97.88 213 PRO A C 1
ATOM 1578 O O . PRO A 1 213 ? 8.234 -10.047 -17.156 1 97.88 213 PRO A O 1
ATOM 1581 N N . TRP A 1 214 ? 7.105 -9.797 -15.344 1 97.62 214 TRP A N 1
ATOM 1582 C CA . TRP A 1 214 ? 8.062 -8.867 -14.758 1 97.62 214 TRP A CA 1
ATOM 1583 C C . TRP A 1 214 ? 9.414 -9.539 -14.539 1 97.62 214 TRP A C 1
ATOM 1585 O O . TRP A 1 214 ? 10.453 -8.875 -14.516 1 97.62 214 TRP A O 1
ATOM 1595 N N . ASN A 1 215 ? 9.445 -10.883 -14.391 1 98.06 215 ASN A N 1
ATOM 1596 C CA . ASN A 1 215 ? 10.711 -11.609 -14.359 1 98.06 215 ASN A CA 1
ATOM 1597 C C . ASN A 1 215 ? 11.477 -11.461 -15.672 1 98.06 215 ASN A C 1
ATOM 1599 O O . ASN A 1 215 ? 12.672 -11.172 -15.672 1 98.06 215 ASN A O 1
ATOM 1603 N N . MET A 1 216 ? 10.719 -11.625 -16.75 1 97.12 216 MET A N 1
ATOM 1604 C CA . MET A 1 216 ? 11.32 -11.523 -18.078 1 97.12 216 MET A CA 1
ATOM 1605 C C . MET A 1 216 ? 11.766 -10.094 -18.359 1 97.12 216 MET A C 1
ATOM 1607 O O . MET A 1 216 ? 12.766 -9.875 -19.047 1 97.12 216 MET A O 1
ATOM 1611 N N . VAL A 1 217 ? 11.031 -9.133 -17.891 1 96.94 217 VAL A N 1
ATOM 1612 C CA . VAL A 1 217 ? 11.414 -7.734 -18.047 1 96.94 217 VAL A CA 1
ATOM 1613 C C . VAL A 1 217 ? 12.758 -7.484 -17.375 1 96.94 217 VAL A C 1
ATOM 1615 O O . VAL A 1 217 ? 13.648 -6.859 -17.969 1 96.94 217 VAL A O 1
ATOM 1618 N N . ALA A 1 218 ? 12.992 -7.977 -16.188 1 97.69 218 ALA A N 1
ATOM 1619 C CA . ALA A 1 218 ? 14.25 -7.801 -15.461 1 97.69 218 ALA A CA 1
ATOM 1620 C C . ALA A 1 218 ? 15.398 -8.523 -16.156 1 97.69 218 ALA A C 1
ATOM 1622 O O . ALA A 1 218 ? 16.5 -7.984 -16.266 1 97.69 218 ALA A O 1
ATOM 1623 N N . SER A 1 219 ? 15.133 -9.727 -16.594 1 97.06 219 SER A N 1
ATOM 1624 C CA . SER A 1 219 ? 16.156 -10.516 -17.266 1 97.06 219 SER A CA 1
ATOM 1625 C C . SER A 1 219 ? 16.594 -9.852 -18.562 1 97.06 219 SER A C 1
ATOM 1627 O O . SER A 1 219 ? 17.797 -9.75 -18.844 1 97.06 219 SER A O 1
ATOM 1629 N N . GLU A 1 220 ? 15.68 -9.375 -19.344 1 95.75 220 GLU A N 1
ATOM 1630 C CA . GLU A 1 220 ? 15.992 -8.773 -20.641 1 95.75 220 GLU A CA 1
ATOM 1631 C C . GLU A 1 220 ? 16.672 -7.418 -20.469 1 95.75 220 GLU A C 1
ATOM 1633 O O . GLU A 1 220 ? 17.453 -7.004 -21.328 1 95.75 220 GLU A O 1
ATOM 1638 N N . ARG A 1 221 ? 16.375 -6.785 -19.375 1 95.44 221 ARG A N 1
ATOM 1639 C CA . ARG A 1 221 ? 17.031 -5.523 -19.062 1 95.44 221 ARG A CA 1
ATOM 1640 C C . ARG A 1 221 ? 18.469 -5.754 -18.594 1 95.44 221 ARG A C 1
ATOM 1642 O O . ARG A 1 221 ? 19.25 -4.805 -18.469 1 95.44 221 ARG A O 1
ATOM 1649 N N . GLY A 1 222 ? 18.812 -6.973 -18.266 1 96.94 222 GLY A N 1
ATOM 1650 C CA . GLY A 1 222 ? 20.172 -7.336 -17.891 1 96.94 222 GLY A CA 1
ATOM 1651 C C . GLY A 1 222 ? 20.438 -7.16 -16.406 1 96.94 222 GLY A C 1
ATOM 1652 O O . GLY A 1 222 ? 21.594 -7.195 -15.961 1 96.94 222 GLY A O 1
ATOM 1653 N N . VAL A 1 223 ? 19.375 -7.027 -15.641 1 97.25 223 VAL A N 1
ATOM 1654 C CA . VAL A 1 223 ? 19.594 -6.742 -14.227 1 97.25 223 VAL A CA 1
ATOM 1655 C C . VAL A 1 223 ? 19.25 -7.973 -13.391 1 97.25 223 VAL A C 1
ATOM 1657 O O . VAL A 1 223 ? 19.594 -8.039 -12.203 1 97.25 223 VAL A O 1
ATOM 1660 N N . GLY A 1 224 ? 18.641 -8.961 -13.992 1 97.88 224 GLY A N 1
ATOM 1661 C CA . GLY A 1 224 ? 18.188 -10.109 -13.227 1 97.88 224 GLY A CA 1
ATOM 1662 C C . GLY A 1 224 ? 18.422 -11.43 -13.93 1 97.88 224 GLY A C 1
ATOM 1663 O O . GLY A 1 224 ? 18.547 -11.477 -15.156 1 97.88 224 GLY A O 1
ATOM 1664 N N . ARG A 1 225 ? 18.5 -12.5 -13.156 1 98 225 ARG A N 1
ATOM 1665 C CA . ARG A 1 225 ? 18.562 -13.891 -13.586 1 98 225 ARG A CA 1
ATOM 1666 C C . ARG A 1 225 ? 17.422 -14.703 -12.992 1 98 225 ARG A C 1
ATOM 1668 O O . ARG A 1 225 ? 17.281 -14.789 -11.766 1 98 225 ARG A O 1
ATOM 1675 N N . ILE A 1 226 ? 16.578 -15.25 -13.844 1 98.25 226 ILE A N 1
ATOM 1676 C CA . ILE A 1 226 ? 15.5 -16.125 -13.375 1 98.25 226 ILE A CA 1
ATOM 1677 C C . ILE A 1 226 ? 16.094 -17.453 -12.898 1 98.25 226 ILE A C 1
ATOM 1679 O O . ILE A 1 226 ? 16.797 -18.125 -13.648 1 98.25 226 ILE A O 1
ATOM 1683 N N . VAL A 1 227 ? 15.742 -17.875 -11.664 1 98.25 227 VAL A N 1
ATOM 1684 C CA . VAL A 1 227 ? 16.453 -19.016 -11.102 1 98.25 227 VAL A CA 1
ATOM 1685 C C . VAL A 1 227 ? 15.453 -20.125 -10.766 1 98.25 227 VAL A C 1
ATOM 1687 O O . VAL A 1 227 ? 15.844 -21.266 -10.523 1 98.25 227 VAL A O 1
ATOM 1690 N N . ALA A 1 228 ? 14.219 -19.812 -10.758 1 98.12 228 ALA A N 1
ATOM 1691 C CA . ALA A 1 228 ? 13.18 -20.797 -10.492 1 98.12 228 ALA A CA 1
ATOM 1692 C C . ALA A 1 228 ? 11.828 -20.328 -11.031 1 98.12 228 ALA A C 1
ATOM 1694 O O . ALA A 1 228 ? 11.57 -19.125 -11.125 1 98.12 228 ALA A O 1
ATOM 1695 N N . ALA A 1 229 ? 11 -21.203 -11.406 1 97.44 229 ALA A N 1
ATOM 1696 C CA . ALA A 1 229 ? 9.602 -20.984 -11.742 1 97.44 229 ALA A CA 1
ATOM 1697 C C . ALA A 1 229 ? 8.68 -21.75 -10.797 1 97.44 229 ALA A C 1
ATOM 1699 O O . ALA A 1 229 ? 9.117 -22.672 -10.102 1 97.44 229 ALA A O 1
ATOM 1700 N N . LYS A 1 230 ? 7.469 -21.344 -10.797 1 96.62 230 LYS A N 1
ATOM 1701 C CA . LYS A 1 230 ? 6.477 -22.016 -9.969 1 96.62 230 LYS A CA 1
ATOM 1702 C C . LYS A 1 230 ? 6.457 -23.516 -10.242 1 96.62 230 LYS A C 1
ATOM 1704 O O . LYS A 1 230 ? 6.289 -24.312 -9.32 1 96.62 230 LYS A O 1
ATOM 1709 N N . GLN A 1 231 ? 6.676 -23.984 -11.445 1 95.5 231 GLN A N 1
ATOM 1710 C CA . GLN A 1 231 ? 6.656 -25.391 -11.875 1 95.5 231 GLN A CA 1
ATOM 1711 C C . GLN A 1 231 ? 7.758 -26.188 -11.195 1 95.5 231 GLN A C 1
ATOM 1713 O O . GLN A 1 231 ? 7.641 -27.406 -11.039 1 95.5 231 GLN A O 1
ATOM 1718 N N . ASP A 1 232 ? 8.789 -25.469 -10.797 1 96.62 232 ASP A N 1
ATOM 1719 C CA . ASP A 1 232 ? 9.906 -26.125 -10.133 1 96.62 232 ASP A CA 1
ATOM 1720 C C . ASP A 1 232 ? 9.602 -26.375 -8.656 1 96.62 232 ASP A C 1
ATOM 1722 O O . ASP A 1 232 ? 10.258 -27.203 -8.016 1 96.62 232 ASP A O 1
ATOM 1726 N N . ILE A 1 233 ? 8.664 -25.625 -8.078 1 97.31 233 ILE A N 1
ATOM 1727 C CA . ILE A 1 233 ? 8.383 -25.656 -6.648 1 97.31 233 ILE A CA 1
ATOM 1728 C C . ILE A 1 233 ? 7.172 -26.547 -6.379 1 97.31 233 ILE A C 1
ATOM 1730 O O . ILE A 1 233 ? 7.285 -27.562 -5.688 1 97.31 233 ILE A O 1
ATOM 1734 N N . TRP A 1 234 ? 6.141 -26.188 -6.949 1 97.19 234 TRP A N 1
ATOM 1735 C CA . TRP A 1 234 ? 4.895 -26.953 -6.938 1 97.19 234 TRP A CA 1
ATOM 1736 C C . TRP A 1 234 ? 3.982 -26.531 -8.086 1 97.19 234 TRP A C 1
ATOM 1738 O O . TRP A 1 234 ? 3.318 -25.484 -8 1 97.19 234 TRP A O 1
ATOM 1748 N N . PRO A 1 235 ? 3.844 -27.328 -9.125 1 94.31 235 PRO A N 1
ATOM 1749 C CA . PRO A 1 235 ? 3.135 -26.938 -10.344 1 94.31 235 PRO A CA 1
ATOM 1750 C C . PRO A 1 235 ? 1.675 -26.562 -10.086 1 94.31 235 PRO A C 1
ATOM 1752 O O . PRO A 1 235 ? 1.144 -25.641 -10.719 1 94.31 235 PRO A O 1
ATOM 1755 N N . SER A 1 236 ? 1.043 -27.188 -9.117 1 93.44 236 SER A N 1
ATOM 1756 C CA . SER A 1 236 ? -0.388 -27 -8.898 1 93.44 236 SER A CA 1
ATOM 1757 C C . SER A 1 236 ? -0.649 -25.969 -7.805 1 93.44 236 SER A C 1
ATOM 1759 O O . SER A 1 236 ? -1.784 -25.812 -7.348 1 93.44 236 SER A O 1
ATOM 1761 N N . ALA A 1 237 ? 0.416 -25.281 -7.387 1 94.75 237 ALA A N 1
ATOM 1762 C CA . ALA A 1 237 ? 0.24 -24.297 -6.324 1 94.75 237 ALA A CA 1
ATOM 1763 C C . ALA A 1 237 ? -0.834 -23.281 -6.691 1 94.75 237 ALA A C 1
ATOM 1765 O O . ALA A 1 237 ? -0.908 -22.828 -7.836 1 94.75 237 ALA A O 1
ATOM 1766 N N . PRO A 1 238 ? -1.693 -22.969 -5.688 1 94.19 238 PRO A N 1
ATOM 1767 C CA . PRO A 1 238 ? -2.76 -22 -5.965 1 94.19 238 PRO A CA 1
ATOM 1768 C C . PRO A 1 238 ? -2.221 -20.625 -6.352 1 94.19 238 PRO A C 1
ATOM 1770 O O . PRO A 1 238 ? -1.212 -20.188 -5.805 1 94.19 238 PRO A O 1
ATOM 1773 N N . GLU A 1 239 ? -2.871 -20.016 -7.223 1 96.06 239 GLU A N 1
ATOM 1774 C CA . GLU A 1 239 ? -2.434 -18.734 -7.766 1 96.06 239 GLU A CA 1
ATOM 1775 C C . GLU A 1 239 ? -3.531 -17.672 -7.648 1 96.06 239 GLU A C 1
ATOM 1777 O O . GLU A 1 239 ? -4.246 -17.625 -6.645 1 96.06 239 GLU A O 1
ATOM 1782 N N . LYS A 1 240 ? -3.662 -16.781 -8.672 1 98.31 240 LYS A N 1
ATOM 1783 C CA . LYS A 1 240 ? -4.609 -15.68 -8.57 1 98.31 240 LYS A CA 1
ATOM 1784 C C . LYS A 1 240 ? -6.047 -16.172 -8.711 1 98.31 240 LYS A C 1
ATOM 1786 O O . LYS A 1 240 ? -6.305 -17.156 -9.398 1 98.31 240 LYS A O 1
ATOM 1791 N N . VAL A 1 241 ? -6.977 -15.461 -8.078 1 98.81 241 VAL A N 1
ATOM 1792 C CA . VAL A 1 241 ? -8.391 -15.82 -8.016 1 98.81 241 VAL A CA 1
ATOM 1793 C C . VAL A 1 241 ? -9.242 -14.57 -8.242 1 98.81 241 VAL A C 1
ATOM 1795 O O . VAL A 1 241 ? -8.727 -13.453 -8.305 1 98.81 241 VAL A O 1
ATOM 1798 N N . ILE A 1 242 ? -10.516 -14.844 -8.445 1 98.88 242 ILE A N 1
ATOM 1799 C CA . ILE A 1 242 ? -11.5 -13.773 -8.383 1 98.88 242 ILE A CA 1
ATOM 1800 C C . ILE A 1 242 ? -12.078 -13.68 -6.973 1 98.88 242 ILE A C 1
ATOM 1802 O O . ILE A 1 242 ? -12.711 -14.625 -6.492 1 98.88 242 ILE A O 1
ATOM 1806 N N . GLY A 1 243 ? -11.812 -12.555 -6.328 1 98.69 243 GLY A N 1
ATOM 1807 C CA . GLY A 1 243 ? -12.344 -12.328 -4.996 1 98.69 243 GLY A CA 1
ATOM 1808 C C . GLY A 1 243 ? -13.633 -11.539 -4.992 1 98.69 243 GLY A C 1
ATOM 1809 O O . GLY A 1 243 ? -13.828 -10.648 -5.824 1 98.69 243 GLY A O 1
ATOM 1810 N N . MET A 1 244 ? -14.516 -11.805 -4.078 1 98.56 244 MET A N 1
ATOM 1811 C CA . MET A 1 244 ? -15.734 -11.031 -3.852 1 98.56 244 MET A CA 1
ATOM 1812 C C . MET A 1 244 ? -16.172 -11.109 -2.391 1 98.56 244 MET A C 1
ATOM 1814 O O . MET A 1 244 ? -15.773 -12.039 -1.675 1 98.56 244 MET A O 1
ATOM 1818 N N . ARG A 1 245 ? -16.812 -10.141 -1.924 1 97.44 245 ARG A N 1
ATOM 1819 C CA . ARG A 1 245 ? -17.375 -10.18 -0.58 1 97.44 245 ARG A CA 1
ATOM 1820 C C . 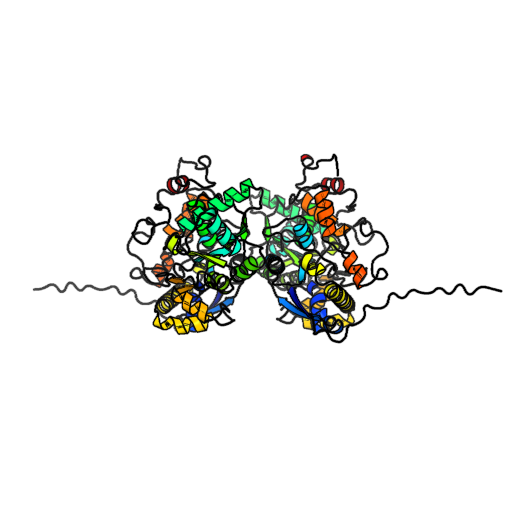ARG A 1 245 ? -18.516 -11.195 -0.492 1 97.44 245 ARG A C 1
ATOM 1822 O O . ARG A 1 245 ? -19.344 -11.281 -1.394 1 97.44 245 ARG A O 1
ATOM 1829 N N . PRO A 1 246 ? -18.578 -11.977 0.606 1 97.81 246 PRO A N 1
ATOM 1830 C CA . PRO A 1 246 ? -19.641 -12.984 0.729 1 97.81 246 PRO A CA 1
ATOM 1831 C C . PRO A 1 246 ? -21.031 -12.383 0.66 1 97.81 246 PRO A C 1
ATOM 1833 O O . PRO A 1 246 ? -21.922 -12.93 -0.007 1 97.81 246 PRO A O 1
ATOM 1836 N N . GLU A 1 247 ? -21.234 -11.281 1.28 1 95.75 247 GLU A N 1
ATOM 1837 C CA . GLU A 1 247 ? -22.562 -10.648 1.29 1 95.75 247 GLU A CA 1
ATOM 1838 C C . GLU A 1 247 ? -22.953 -10.195 -0.109 1 95.75 247 GLU A C 1
ATOM 1840 O O . GLU A 1 247 ? -24.125 -10.273 -0.48 1 95.75 247 GLU A O 1
ATOM 1845 N N . TRP A 1 248 ? -22.016 -9.656 -0.83 1 96.44 248 TRP A N 1
ATOM 1846 C CA . TRP A 1 248 ? -22.297 -9.242 -2.201 1 96.44 248 TRP A CA 1
ATOM 1847 C C . TRP A 1 248 ? -22.703 -10.438 -3.059 1 96.44 248 TRP A C 1
ATOM 1849 O O . TRP A 1 248 ? -23.656 -10.367 -3.822 1 96.44 248 TRP A O 1
ATOM 1859 N N . ALA A 1 249 ? -22.031 -11.555 -2.961 1 97.94 249 ALA A N 1
ATOM 1860 C CA . ALA A 1 249 ? -22.328 -12.773 -3.717 1 97.94 249 ALA A CA 1
ATOM 1861 C C . ALA A 1 249 ? -23.719 -13.289 -3.402 1 97.94 249 ALA A C 1
ATOM 1863 O O . ALA A 1 249 ? -24.469 -13.695 -4.305 1 97.94 249 ALA A O 1
ATOM 1864 N N . GLU A 1 250 ? -24.016 -13.281 -2.125 1 97.31 250 GLU A N 1
ATOM 1865 C CA . GLU A 1 250 ? -25.328 -13.75 -1.683 1 97.31 250 GLU A CA 1
ATOM 1866 C C . GLU A 1 250 ? -26.438 -12.867 -2.236 1 97.31 250 GLU A C 1
ATOM 1868 O O . GLU A 1 250 ? -27.516 -13.367 -2.564 1 97.31 250 GLU A O 1
ATOM 1873 N N . GLY A 1 251 ? -26.141 -11.656 -2.342 1 96.75 251 GLY A N 1
ATOM 1874 C CA . GLY A 1 251 ? -27.141 -10.719 -2.828 1 96.75 251 GLY A CA 1
ATOM 1875 C C . GLY A 1 251 ? -27.266 -10.703 -4.34 1 96.75 251 GLY A C 1
ATOM 1876 O O . GLY A 1 251 ? -28.219 -10.156 -4.887 1 96.75 251 GLY A O 1
ATOM 1877 N N . HIS A 1 252 ? -26.281 -11.312 -5.016 1 97.31 252 HIS A N 1
ATOM 1878 C CA . HIS A 1 252 ? -26.281 -11.297 -6.477 1 97.31 252 HIS A CA 1
ATOM 1879 C C . HIS A 1 252 ? -26 -12.688 -7.039 1 97.31 252 HIS A C 1
ATOM 1881 O O . HIS A 1 252 ? -25.109 -12.844 -7.879 1 97.31 252 HIS A O 1
ATOM 1887 N N . PRO A 1 253 ? -26.797 -13.672 -6.699 1 97.19 253 PRO A N 1
ATOM 1888 C CA . PRO A 1 253 ? -26.469 -15.047 -7.078 1 97.19 253 PRO A CA 1
ATOM 1889 C C . PRO A 1 253 ? -26.469 -15.258 -8.594 1 97.19 253 PRO A C 1
ATOM 1891 O O . PRO A 1 253 ? -25.594 -15.969 -9.117 1 97.19 253 PRO A O 1
ATOM 1894 N N . GLU A 1 254 ? -27.375 -14.656 -9.305 1 97.38 254 GLU A N 1
ATOM 1895 C CA . GLU A 1 254 ? -27.422 -14.812 -10.758 1 97.38 254 GLU A CA 1
ATOM 1896 C C . GLU A 1 254 ? -26.219 -14.156 -11.422 1 97.38 254 GLU A C 1
ATOM 1898 O O . GLU A 1 254 ? -25.625 -14.711 -12.352 1 97.38 254 GLU A O 1
ATOM 1903 N N . THR A 1 255 ? -25.875 -12.969 -10.906 1 98 255 THR A N 1
ATOM 1904 C CA . THR A 1 255 ? -24.719 -12.25 -11.43 1 98 255 THR A CA 1
ATOM 1905 C C . THR A 1 255 ? -23.438 -13.07 -11.234 1 98 255 THR A C 1
ATOM 1907 O O . THR A 1 255 ? -22.609 -13.156 -12.133 1 98 255 THR A O 1
ATOM 1910 N N . VAL A 1 256 ? -23.328 -13.719 -10.125 1 98.56 256 VAL A N 1
ATOM 1911 C CA . VAL A 1 256 ? -22.156 -14.531 -9.805 1 98.56 256 VAL A CA 1
ATOM 1912 C C . VAL A 1 256 ? -22.078 -15.711 -10.773 1 98.56 256 VAL A C 1
ATOM 1914 O O . VAL A 1 256 ? -21 -16 -11.32 1 98.56 256 VAL A O 1
ATOM 1917 N N . SER A 1 257 ? -23.188 -16.375 -11 1 98.5 257 SER A N 1
ATOM 1918 C CA . SER A 1 257 ? -23.219 -17.516 -11.898 1 98.5 257 SER A CA 1
ATOM 1919 C C . SER A 1 257 ? -22.844 -17.109 -13.32 1 98.5 257 SER A C 1
ATOM 1921 O O . SER A 1 257 ? -22.016 -17.766 -13.969 1 98.5 257 SER A O 1
ATOM 1923 N N . ARG A 1 258 ? -23.406 -16.031 -13.789 1 98.44 258 ARG A N 1
ATOM 1924 C CA . ARG A 1 258 ? -23.125 -15.547 -15.133 1 98.44 258 ARG A CA 1
ATOM 1925 C C . ARG A 1 258 ? -21.656 -15.156 -15.281 1 98.44 258 ARG A C 1
ATOM 1927 O O . ARG A 1 258 ? -21.047 -15.383 -16.328 1 98.44 258 ARG A O 1
ATOM 1934 N N . LEU A 1 259 ? -21.094 -14.539 -14.219 1 98.81 259 LEU A N 1
ATOM 1935 C CA . LEU A 1 259 ? -19.672 -14.172 -14.219 1 98.81 259 LEU A CA 1
ATOM 1936 C C . LEU A 1 259 ? -18.797 -15.406 -14.344 1 98.81 259 LEU A C 1
ATOM 1938 O O . LEU A 1 259 ? -17.844 -15.414 -15.133 1 98.81 259 LEU A O 1
ATOM 1942 N N . ILE A 1 260 ? -19.125 -16.438 -13.602 1 98.81 260 ILE A N 1
ATOM 1943 C CA . ILE A 1 260 ? -18.328 -17.672 -13.609 1 98.81 260 ILE A CA 1
ATOM 1944 C C . ILE A 1 260 ? -18.375 -18.297 -15 1 98.81 260 ILE A C 1
ATOM 1946 O O . ILE A 1 260 ? -17.359 -18.75 -15.516 1 98.81 260 ILE A O 1
ATOM 1950 N N . VAL A 1 261 ? -19.531 -18.312 -15.641 1 98.81 261 VAL A N 1
ATOM 1951 C CA . VAL A 1 261 ? -19.688 -18.875 -16.984 1 98.81 261 VAL A CA 1
ATOM 1952 C C . VAL A 1 261 ? -18.844 -18.078 -17.969 1 98.81 261 VAL A C 1
ATOM 1954 O O . VAL A 1 261 ? -18.125 -18.656 -18.797 1 98.81 261 VAL A O 1
ATOM 1957 N N . ALA A 1 262 ? -18.891 -16.781 -17.828 1 98.81 262 ALA A N 1
ATOM 1958 C CA . ALA A 1 262 ? -18.125 -15.906 -18.719 1 98.81 262 ALA A CA 1
ATOM 1959 C C . ALA A 1 262 ? -16.625 -16.141 -18.531 1 98.81 262 ALA A C 1
ATOM 1961 O O . ALA A 1 262 ? -15.875 -16.234 -19.516 1 98.81 262 ALA A O 1
ATOM 1962 N N . LEU A 1 263 ? -16.203 -16.25 -17.312 1 98.88 263 LEU A N 1
ATOM 1963 C CA . LEU A 1 263 ? -14.789 -16.438 -17 1 98.88 263 LEU A CA 1
ATOM 1964 C C . LEU A 1 263 ? -14.305 -17.797 -17.469 1 98.88 263 LEU A C 1
ATOM 1966 O O . LEU A 1 263 ? -13.188 -17.922 -17.969 1 98.88 263 LEU A O 1
ATOM 1970 N N . ASP A 1 264 ? -15.133 -18.781 -17.297 1 98.69 264 ASP A N 1
ATOM 1971 C CA . ASP A 1 264 ? -14.789 -20.109 -17.766 1 98.69 264 ASP A CA 1
ATOM 1972 C C . ASP A 1 264 ? -14.57 -20.125 -19.281 1 98.69 264 ASP A C 1
ATOM 1974 O O . ASP A 1 264 ? -13.602 -20.719 -19.766 1 98.69 264 ASP A O 1
ATOM 1978 N N . ALA A 1 265 ? -15.461 -19.516 -20 1 98.69 265 ALA A N 1
ATOM 1979 C CA . ALA A 1 265 ? -15.336 -19.438 -21.453 1 98.69 265 ALA A CA 1
ATOM 1980 C C . ALA A 1 265 ? -14.078 -18.672 -21.859 1 98.69 265 ALA A C 1
ATOM 1982 O O . ALA A 1 265 ? -13.375 -19.078 -22.781 1 98.69 265 ALA A O 1
ATOM 1983 N N . ALA A 1 266 ? -13.805 -17.609 -21.156 1 98.88 266 ALA A N 1
ATOM 1984 C CA . ALA A 1 266 ? -12.602 -16.812 -21.422 1 98.88 266 ALA A CA 1
ATOM 1985 C C . ALA A 1 266 ? -11.344 -17.625 -21.141 1 98.88 266 ALA A C 1
ATOM 1987 O O . ALA A 1 266 ? -10.367 -17.547 -21.891 1 98.88 266 ALA A O 1
ATOM 1988 N N . ALA A 1 267 ? -11.391 -18.344 -20.094 1 98.69 267 ALA A N 1
ATOM 1989 C CA . ALA A 1 267 ? -10.242 -19.172 -19.734 1 98.69 267 ALA A CA 1
ATOM 1990 C C . ALA A 1 267 ? -9.969 -20.234 -20.797 1 98.69 267 ALA A C 1
ATOM 1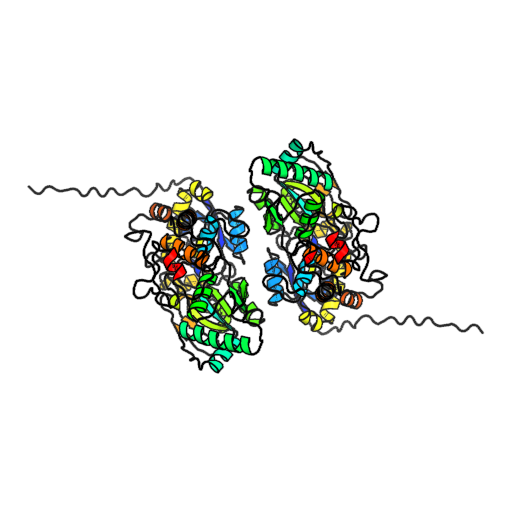992 O O . ALA A 1 267 ? -8.82 -20.469 -21.172 1 98.69 267 ALA A O 1
ATOM 1993 N N . ARG A 1 268 ? -10.992 -20.859 -21.266 1 98.31 268 ARG A N 1
ATOM 1994 C CA . ARG A 1 268 ? -10.859 -21.844 -22.344 1 98.31 268 ARG A CA 1
ATOM 1995 C C . ARG A 1 268 ? -10.258 -21.203 -23.594 1 98.31 268 ARG A C 1
ATOM 1997 O O . ARG A 1 268 ? -9.406 -21.797 -24.25 1 98.31 268 ARG A O 1
ATOM 2004 N N . TRP A 1 269 ? -10.719 -20.047 -23.828 1 98.69 269 TRP A N 1
ATOM 2005 C CA . TRP A 1 269 ? -10.203 -19.297 -24.969 1 98.69 269 TRP A CA 1
ATOM 2006 C C . TRP A 1 269 ? -8.719 -18.984 -24.797 1 98.69 269 TRP A C 1
ATOM 2008 O O . TRP A 1 269 ? -7.934 -19.125 -25.734 1 98.69 269 TRP A O 1
ATOM 2018 N N . CYS A 1 270 ? -8.281 -18.594 -23.641 1 98.5 270 CYS A N 1
ATOM 2019 C CA . CYS A 1 270 ? -6.902 -18.219 -23.344 1 98.5 270 CYS A CA 1
ATOM 2020 C C . CYS A 1 270 ? -5.98 -19.438 -23.422 1 98.5 270 CYS A C 1
ATOM 2022 O O . CYS A 1 270 ? -4.789 -19.297 -23.688 1 98.5 270 CYS A O 1
ATOM 2024 N N . ASP A 1 271 ? -6.539 -20.594 -23.188 1 97.38 271 ASP A N 1
ATOM 2025 C CA . ASP A 1 271 ? -5.738 -21.812 -23.172 1 97.38 271 ASP A CA 1
ATOM 2026 C C . ASP A 1 271 ? -5.293 -22.188 -24.594 1 97.38 271 ASP A C 1
ATOM 2028 O O . ASP A 1 271 ? -4.316 -22.922 -24.766 1 97.38 271 ASP A O 1
ATOM 2032 N N . ARG A 1 272 ? -6.016 -21.781 -25.562 1 97.25 272 ARG A N 1
ATOM 2033 C CA . ARG A 1 272 ? -5.742 -22.156 -26.953 1 97.25 272 ARG A CA 1
ATOM 2034 C C . ARG A 1 272 ? -4.605 -21.312 -27.531 1 97.25 272 ARG A C 1
ATOM 2036 O O . ARG A 1 272 ? -4.746 -20.109 -27.703 1 97.25 272 ARG A O 1
ATOM 2043 N N . SER A 1 273 ? -3.596 -22 -27.953 1 95.81 273 SER A N 1
ATOM 2044 C CA . SER A 1 273 ? -2.395 -21.328 -28.422 1 95.81 273 SER A CA 1
ATOM 2045 C C . SER A 1 273 ? -2.695 -20.453 -29.641 1 95.81 273 SER A C 1
ATOM 2047 O O . SER A 1 273 ? -2.053 -19.422 -29.844 1 95.81 273 SER A O 1
ATOM 2049 N N . GLN A 1 274 ? -3.689 -20.766 -30.453 1 97.62 274 GLN A N 1
ATOM 2050 C CA . GLN A 1 274 ? -4.035 -20 -31.641 1 97.62 274 GLN A CA 1
ATOM 2051 C C . GLN A 1 274 ? -4.512 -18.594 -31.281 1 97.62 274 GLN A C 1
ATOM 2053 O O . GLN A 1 274 ? -4.492 -17.688 -32.125 1 97.62 274 GLN A O 1
ATOM 2058 N N . ASN A 1 275 ? -4.938 -18.438 -29.984 1 98.44 275 ASN A N 1
ATOM 2059 C CA . ASN A 1 275 ? -5.461 -17.141 -29.562 1 98.44 275 ASN A CA 1
ATOM 2060 C C . ASN A 1 275 ? -4.375 -16.297 -28.906 1 98.44 275 ASN A C 1
ATOM 2062 O O . ASN A 1 275 ? -4.613 -15.133 -28.562 1 98.44 275 ASN A O 1
ATOM 2066 N N . HIS A 1 276 ? -3.139 -16.812 -28.828 1 98.12 276 HIS A N 1
ATOM 2067 C CA . HIS A 1 276 ? -2.121 -16.172 -28 1 98.12 276 HIS A CA 1
ATOM 2068 C C . HIS A 1 276 ? -1.604 -14.891 -28.656 1 98.12 276 HIS A C 1
ATOM 2070 O O . HIS A 1 276 ? -1.22 -13.953 -27.953 1 98.12 276 HIS A O 1
ATOM 2076 N N . ASP A 1 277 ? -1.628 -14.852 -29.922 1 98.12 277 ASP A N 1
ATOM 2077 C CA . ASP A 1 277 ? -1.207 -13.617 -30.578 1 98.12 277 ASP A CA 1
ATOM 2078 C C . ASP A 1 277 ? -2.17 -12.477 -30.25 1 98.12 277 ASP A C 1
ATOM 2080 O O . ASP A 1 277 ? -1.742 -11.383 -29.875 1 98.12 277 ASP A O 1
ATOM 2084 N N . ALA A 1 278 ? -3.424 -12.734 -30.438 1 98.56 278 ALA A N 1
ATOM 2085 C CA . ALA A 1 278 ? -4.441 -11.727 -30.125 1 98.56 278 ALA A CA 1
ATOM 2086 C C . ALA A 1 278 ? -4.422 -11.359 -28.641 1 98.56 278 ALA A C 1
ATOM 2088 O O . ALA A 1 278 ? -4.566 -10.188 -28.297 1 98.56 278 ALA A O 1
ATOM 2089 N N . LEU A 1 279 ? -4.25 -12.336 -27.828 1 98.62 279 LEU A N 1
ATOM 2090 C CA . LEU A 1 279 ? -4.18 -12.109 -26.375 1 98.62 279 LEU A CA 1
ATOM 2091 C C . LEU A 1 279 ? -2.982 -11.234 -26.031 1 98.62 279 LEU A C 1
ATOM 2093 O O . LEU A 1 279 ? -3.115 -10.273 -25.266 1 98.62 279 LEU A O 1
ATOM 2097 N N . ALA A 1 280 ? -1.826 -11.562 -26.578 1 98.69 280 ALA A N 1
ATOM 2098 C CA . ALA A 1 280 ? -0.604 -10.82 -26.297 1 98.69 280 ALA A CA 1
ATOM 2099 C C . ALA A 1 280 ? -0.744 -9.359 -26.703 1 98.69 280 ALA A C 1
ATOM 2101 O O . ALA A 1 280 ? -0.334 -8.453 -25.969 1 98.69 280 ALA A O 1
ATOM 2102 N N . GLU A 1 281 ? -1.318 -9.109 -27.844 1 98.56 281 GLU A N 1
ATOM 2103 C CA . GLU A 1 281 ? -1.52 -7.742 -28.328 1 98.56 281 GLU A CA 1
ATOM 2104 C C . GLU A 1 281 ? -2.43 -6.957 -27.375 1 98.56 281 GLU A C 1
ATOM 2106 O O . GLU A 1 281 ? -2.164 -5.789 -27.094 1 98.56 281 GLU A O 1
ATOM 2111 N N . THR A 1 282 ? -3.447 -7.609 -26.969 1 98.62 282 THR A N 1
ATOM 2112 C CA . THR A 1 282 ? -4.391 -6.969 -26.047 1 98.62 282 THR A CA 1
ATOM 2113 C C . THR A 1 282 ? -3.721 -6.66 -24.719 1 98.62 282 THR A C 1
ATOM 2115 O O . THR A 1 282 ? -3.842 -5.551 -24.203 1 98.62 282 THR A O 1
ATOM 2118 N N . LEU A 1 283 ? -2.992 -7.613 -24.172 1 98.62 283 LEU A N 1
ATOM 2119 C CA . LEU A 1 283 ? -2.373 -7.488 -22.859 1 98.62 283 LEU A CA 1
ATOM 2120 C C . LEU A 1 283 ? -1.301 -6.402 -22.859 1 98.62 283 LEU A C 1
ATOM 2122 O O . LEU A 1 283 ? -1.075 -5.742 -21.844 1 98.62 283 LEU A O 1
ATOM 2126 N N . ALA A 1 284 ? -0.663 -6.234 -23.984 1 98.12 284 ALA A N 1
ATOM 2127 C CA . ALA A 1 284 ? 0.455 -5.297 -24.094 1 98.12 284 ALA A CA 1
ATOM 2128 C C . ALA A 1 284 ? -0.031 -3.854 -24.031 1 98.12 284 ALA A C 1
ATOM 2130 O O . ALA A 1 284 ? 0.754 -2.938 -23.781 1 98.12 284 ALA A O 1
ATOM 2131 N N . ASP A 1 285 ? -1.308 -3.695 -24.25 1 97.31 285 ASP A N 1
ATOM 2132 C CA . ASP A 1 285 ? -1.891 -2.357 -24.266 1 97.31 285 ASP A CA 1
ATOM 2133 C C . ASP A 1 285 ? -1.641 -1.644 -22.938 1 97.31 285 ASP A C 1
ATOM 2135 O O . ASP A 1 285 ? -1.623 -2.277 -21.875 1 97.31 285 ASP A O 1
ATOM 2139 N N . ALA A 1 286 ? -1.469 -0.309 -23 1 94.06 286 ALA A N 1
ATOM 2140 C CA . ALA A 1 286 ? -1.177 0.515 -21.828 1 94.06 286 ALA A CA 1
ATOM 2141 C C . ALA A 1 286 ? -2.311 0.442 -20.812 1 94.06 286 ALA A C 1
ATOM 2143 O O . ALA A 1 286 ? -2.08 0.577 -19.609 1 94.06 286 ALA A O 1
ATOM 2144 N N . ARG A 1 287 ? -3.535 0.162 -21.203 1 95.12 287 ARG A N 1
ATOM 2145 C CA . ARG A 1 287 ? -4.691 0.052 -20.328 1 95.12 287 ARG A CA 1
ATOM 2146 C C . ARG A 1 287 ? -4.582 -1.172 -19.422 1 95.12 287 ARG A C 1
ATOM 2148 O O . ARG A 1 287 ? -5.254 -1.254 -18.391 1 95.12 287 ARG A O 1
ATOM 2155 N N . TYR A 1 288 ? -3.656 -2.123 -19.797 1 97.25 288 TYR A N 1
ATOM 2156 C CA . TYR A 1 288 ? -3.609 -3.387 -19.062 1 97.25 288 TYR A CA 1
ATOM 2157 C C . TYR A 1 288 ? -2.223 -3.629 -18.484 1 97.25 288 TYR A C 1
ATOM 2159 O O . TYR A 1 288 ? -1.876 -3.078 -17.438 1 97.25 288 TYR A O 1
ATOM 2167 N N . ILE A 1 289 ? -1.28 -4.246 -19.219 1 96.81 289 ILE A N 1
ATOM 2168 C CA . ILE A 1 289 ? -0.011 -4.605 -18.594 1 96.81 289 ILE A CA 1
ATOM 2169 C C . ILE A 1 289 ? 1.045 -3.555 -18.938 1 96.81 289 ILE A C 1
ATOM 2171 O O . ILE A 1 289 ? 1.935 -3.275 -18.125 1 96.81 289 ILE A O 1
ATOM 2175 N N . ALA A 1 290 ? 0.986 -2.951 -20.172 1 94.88 290 ALA A N 1
ATOM 2176 C CA . ALA A 1 290 ? 1.934 -1.935 -20.625 1 94.88 290 ALA A CA 1
ATOM 2177 C C . ALA A 1 290 ? 3.363 -2.467 -20.594 1 94.88 290 ALA A C 1
ATOM 2179 O O . ALA A 1 290 ? 4.258 -1.834 -20.016 1 94.88 290 ALA A O 1
ATOM 2180 N N . ALA A 1 291 ? 3.592 -3.652 -21.141 1 95.88 291 ALA A N 1
ATOM 2181 C CA . ALA A 1 291 ? 4.895 -4.285 -21.344 1 95.88 291 ALA A CA 1
ATOM 2182 C C . ALA A 1 291 ? 5.098 -4.68 -22.797 1 95.88 291 ALA A C 1
ATOM 2184 O O . ALA A 1 291 ? 4.137 -4.758 -23.562 1 95.88 291 ALA A O 1
ATOM 2185 N N . PRO A 1 292 ? 6.297 -4.863 -23.297 1 96.5 292 PRO A N 1
ATOM 2186 C CA . PRO A 1 292 ? 6.535 -5.203 -24.688 1 96.5 292 PRO A CA 1
ATOM 2187 C C . PRO A 1 292 ? 5.797 -6.469 -25.125 1 96.5 292 PRO A C 1
ATOM 2189 O O . PRO A 1 292 ? 5.863 -7.492 -24.438 1 96.5 292 PRO A O 1
ATOM 2192 N N . VAL A 1 293 ? 5.145 -6.379 -26.234 1 98.25 293 VAL A N 1
ATOM 2193 C CA . VAL A 1 293 ? 4.285 -7.453 -26.734 1 98.25 293 VAL A CA 1
ATOM 2194 C C . VAL A 1 293 ? 5.117 -8.719 -26.953 1 98.25 293 VAL A C 1
ATOM 2196 O O . VAL A 1 293 ? 4.637 -9.828 -26.734 1 98.25 293 VAL A O 1
ATOM 2199 N N . ASP A 1 294 ? 6.336 -8.539 -27.359 1 97.56 294 ASP A N 1
ATOM 2200 C CA . ASP A 1 294 ? 7.191 -9.688 -27.625 1 97.56 294 ASP A CA 1
ATOM 2201 C C . ASP A 1 294 ? 7.484 -10.469 -26.359 1 97.56 294 ASP A C 1
ATOM 2203 O O . ASP A 1 294 ? 7.559 -11.703 -26.375 1 97.56 294 ASP A O 1
ATOM 2207 N N . ILE A 1 295 ? 7.68 -9.773 -25.281 1 97.31 295 ILE A N 1
ATOM 2208 C CA . ILE A 1 295 ? 7.906 -10.438 -23.984 1 97.31 295 ILE A CA 1
ATOM 2209 C C . ILE A 1 295 ? 6.652 -11.203 -23.578 1 97.31 295 ILE A C 1
ATOM 2211 O O . ILE A 1 295 ? 6.738 -12.367 -23.172 1 97.31 295 ILE A O 1
ATOM 2215 N N . ILE A 1 296 ? 5.508 -10.617 -23.703 1 98.19 296 ILE A N 1
ATOM 2216 C CA . ILE A 1 296 ? 4.25 -11.25 -23.328 1 98.19 296 ILE A CA 1
ATOM 2217 C C . ILE A 1 296 ? 4.016 -12.5 -24.172 1 98.19 296 ILE A C 1
ATOM 2219 O O . ILE A 1 296 ? 3.607 -13.539 -23.656 1 98.19 296 ILE A O 1
ATOM 2223 N N . ARG A 1 297 ? 4.328 -12.43 -25.484 1 97.62 297 ARG A N 1
ATOM 2224 C CA . ARG A 1 297 ? 4.184 -13.57 -26.375 1 97.62 297 ARG A CA 1
ATOM 2225 C C . ARG A 1 297 ? 5.055 -14.734 -25.922 1 97.62 297 ARG A C 1
ATOM 2227 O O . ARG A 1 297 ? 4.602 -15.883 -25.891 1 97.62 297 ARG A O 1
ATOM 2234 N N . ARG A 1 298 ? 6.23 -14.438 -25.562 1 96.88 298 ARG A N 1
ATOM 2235 C CA . ARG A 1 298 ? 7.156 -15.477 -25.125 1 96.88 298 ARG A CA 1
ATOM 2236 C C . ARG A 1 298 ? 6.727 -16.078 -23.781 1 96.88 298 ARG A C 1
ATOM 2238 O O . ARG A 1 298 ? 6.836 -17.281 -23.578 1 96.88 298 ARG A O 1
ATOM 2245 N N . VAL A 1 299 ? 6.25 -15.219 -22.906 1 97.25 299 VAL A N 1
ATOM 2246 C CA . VAL A 1 299 ? 5.758 -15.68 -21.625 1 97.25 299 VAL A CA 1
ATOM 2247 C C . VAL A 1 299 ? 4.586 -16.641 -21.828 1 97.25 299 VAL A C 1
ATOM 2249 O O . VAL A 1 299 ? 4.539 -17.703 -21.203 1 97.25 299 VAL A O 1
ATOM 2252 N N . LEU A 1 300 ? 3.66 -16.281 -22.719 1 97.56 300 LEU A N 1
ATOM 2253 C CA . LEU A 1 300 ? 2.498 -17.125 -22.984 1 97.56 300 LEU A CA 1
ATOM 2254 C C . LEU A 1 300 ? 2.922 -18.453 -23.609 1 97.56 300 LEU A C 1
ATOM 2256 O O . LEU A 1 300 ? 2.268 -19.469 -23.406 1 97.56 300 LEU A O 1
ATOM 2260 N N . ALA A 1 301 ? 4.074 -18.391 -24.281 1 96.44 301 ALA A N 1
ATOM 2261 C CA . ALA A 1 301 ? 4.582 -19.594 -24.938 1 96.44 301 ALA A CA 1
ATOM 2262 C C . ALA A 1 301 ? 5.461 -20.406 -24 1 96.44 301 ALA A C 1
ATOM 2264 O O . ALA A 1 301 ? 5.902 -21.5 -24.359 1 96.44 301 ALA A O 1
ATOM 2265 N N . GLY A 1 302 ? 5.75 -19.922 -22.828 1 96.38 302 GLY A N 1
ATOM 2266 C CA . GLY A 1 302 ? 6.621 -20.609 -21.891 1 96.38 302 GLY A CA 1
ATOM 2267 C C . GLY A 1 302 ? 8.086 -20.516 -22.266 1 96.38 302 GLY A C 1
ATOM 2268 O O . GLY A 1 302 ? 8.883 -21.375 -21.875 1 96.38 302 GLY A O 1
ATOM 2269 N N . GLN A 1 303 ? 8.438 -19.531 -23.078 1 96.31 303 GLN A N 1
ATOM 2270 C CA . GLN A 1 303 ? 9.812 -19.359 -23.547 1 96.31 303 GLN A CA 1
ATOM 2271 C C . GLN A 1 303 ? 10.5 -18.234 -22.766 1 96.31 303 GLN A C 1
ATOM 2273 O O . GLN A 1 303 ? 10.242 -17.047 -23.016 1 96.31 303 GLN A O 1
ATOM 2278 N N . PHE A 1 304 ? 11.469 -18.594 -21.969 1 95 304 PHE A N 1
ATOM 2279 C CA . PHE A 1 304 ? 12.07 -17.609 -21.078 1 95 304 PHE A CA 1
ATOM 2280 C C . PHE A 1 304 ? 13.523 -17.344 -21.453 1 95 304 PHE A C 1
ATOM 2282 O O . PHE A 1 304 ? 14.289 -18.281 -21.656 1 95 304 PHE A O 1
ATOM 2289 N N . ASN A 1 305 ? 13.805 -16.078 -21.594 1 93.69 305 ASN A N 1
ATOM 2290 C CA . ASN A 1 305 ? 15.195 -15.656 -21.438 1 93.69 305 ASN A CA 1
ATOM 2291 C C . ASN A 1 305 ? 15.578 -15.516 -19.969 1 93.69 305 ASN A C 1
ATOM 2293 O O . ASN A 1 305 ? 15.117 -14.609 -19.281 1 93.69 305 ASN A O 1
ATOM 2297 N N . LEU A 1 306 ? 16.438 -16.359 -19.562 1 92.19 306 LEU A N 1
ATOM 2298 C CA . LEU A 1 306 ? 16.766 -16.391 -18.141 1 92.19 306 LEU A CA 1
ATOM 2299 C C . LEU A 1 306 ? 17.609 -15.188 -17.75 1 92.19 306 LEU A C 1
ATOM 2301 O O . LEU A 1 306 ? 17.641 -14.812 -16.562 1 92.19 306 LEU A O 1
ATOM 2305 N N . ASP A 1 307 ? 18.359 -14.672 -18.688 1 90.69 307 ASP A N 1
ATOM 2306 C CA . ASP A 1 307 ? 19.188 -13.469 -18.531 1 90.69 307 ASP A CA 1
ATOM 2307 C C . ASP A 1 307 ? 19.422 -12.789 -19.875 1 90.69 307 ASP A C 1
ATOM 2309 O O . ASP A 1 307 ? 18.844 -13.188 -20.891 1 90.69 307 ASP A O 1
ATOM 2313 N N . ALA A 1 308 ? 20.234 -11.742 -19.781 1 87.56 308 ALA A N 1
ATOM 2314 C CA . ALA A 1 308 ? 20.484 -10.977 -21 1 87.56 308 ALA A CA 1
ATOM 2315 C C . ALA A 1 308 ? 21.625 -11.594 -21.797 1 87.56 308 ALA A C 1
ATOM 2317 O O . ALA A 1 308 ? 21.969 -11.109 -22.875 1 87.56 308 ALA A O 1
ATOM 2318 N N . LYS A 1 309 ? 22.172 -12.688 -21.375 1 89.56 309 LYS A N 1
ATOM 2319 C CA . LYS A 1 309 ? 23.344 -13.281 -22.016 1 89.56 309 LYS A CA 1
ATOM 2320 C C . LYS A 1 309 ? 22.938 -14.398 -22.969 1 89.56 309 LYS A C 1
ATOM 2322 O O . LYS A 1 309 ? 23.797 -15.109 -23.484 1 89.56 309 LYS A O 1
ATOM 2327 N N . GLY A 1 310 ? 21.656 -14.641 -23.078 1 87.81 310 GLY A N 1
ATOM 2328 C CA . GLY A 1 310 ? 21.188 -15.586 -24.078 1 87.81 310 GLY A CA 1
ATOM 2329 C C . GLY A 1 310 ? 20.828 -16.938 -23.5 1 87.81 310 GLY A C 1
ATOM 2330 O O . GLY A 1 310 ? 20.453 -17.859 -24.234 1 87.81 310 GLY A O 1
ATOM 2331 N N . ASN A 1 311 ? 20.906 -17.109 -22.234 1 92.19 311 ASN A N 1
ATOM 2332 C CA . ASN A 1 311 ? 20.438 -18.344 -21.609 1 92.19 311 ASN A CA 1
ATOM 2333 C C . ASN A 1 311 ? 18.906 -18.422 -21.656 1 92.19 311 ASN A C 1
ATOM 2335 O O . ASN A 1 311 ? 18.219 -17.516 -21.203 1 92.19 311 ASN A O 1
ATOM 2339 N N . ARG A 1 312 ? 18.438 -19.562 -22.203 1 94.81 312 ARG A N 1
ATOM 2340 C CA . ARG A 1 312 ? 17 -19.703 -22.406 1 94.81 312 ARG A CA 1
ATOM 2341 C C . ARG A 1 312 ? 16.469 -20.984 -21.781 1 94.81 312 ARG A C 1
ATOM 2343 O O . ARG A 1 312 ? 17.234 -21.922 -21.531 1 94.81 312 ARG A O 1
ATOM 2350 N N . ARG A 1 313 ? 15.219 -20.984 -21.438 1 95.69 313 ARG A N 1
ATOM 2351 C CA . ARG A 1 313 ? 14.523 -22.141 -20.906 1 95.69 313 ARG A CA 1
ATOM 2352 C C . ARG A 1 313 ? 13.07 -22.172 -21.375 1 95.69 313 ARG A C 1
ATOM 2354 O O . ARG A 1 313 ? 12.398 -21.141 -21.391 1 95.69 313 ARG A O 1
ATOM 2361 N N . ASP A 1 314 ? 12.672 -23.312 -21.844 1 96 314 ASP A N 1
ATOM 2362 C CA . ASP A 1 314 ? 11.258 -23.547 -22.125 1 96 314 ASP A CA 1
ATOM 2363 C C . ASP A 1 314 ? 10.578 -24.219 -20.922 1 96 314 ASP A C 1
ATOM 2365 O O . ASP A 1 314 ? 11.055 -25.234 -20.422 1 96 314 ASP A O 1
ATOM 2369 N N . ILE A 1 315 ? 9.57 -23.625 -20.484 1 94.06 315 ILE A N 1
ATOM 2370 C CA . ILE A 1 315 ? 8.828 -24.156 -19.344 1 94.06 315 ILE A CA 1
ATOM 2371 C C . ILE A 1 315 ? 7.449 -24.625 -19.812 1 94.06 315 ILE A C 1
ATOM 2373 O O . ILE A 1 315 ? 6.547 -23.812 -20.016 1 94.06 315 ILE A O 1
ATOM 2377 N N . ASP A 1 316 ? 7.277 -25.906 -19.875 1 90.62 316 ASP A N 1
ATOM 2378 C CA . ASP A 1 316 ? 5.996 -26.469 -20.281 1 90.62 316 ASP A CA 1
ATOM 2379 C C . ASP A 1 316 ? 4.887 -26.078 -19.312 1 90.62 316 ASP A C 1
ATOM 2381 O O . ASP A 1 316 ? 5.086 -26.109 -18.094 1 90.62 316 ASP A O 1
ATOM 2385 N N . ASP A 1 317 ? 3.748 -25.672 -19.859 1 90.94 317 ASP A N 1
ATOM 2386 C CA . ASP A 1 317 ? 2.574 -25.344 -19.047 1 90.94 317 ASP A CA 1
ATOM 2387 C C . ASP A 1 317 ? 2.895 -24.266 -18.016 1 90.94 317 ASP A C 1
ATOM 2389 O O . ASP A 1 317 ? 2.467 -24.359 -16.859 1 90.94 317 ASP A O 1
ATOM 2393 N N . TYR A 1 318 ? 3.754 -23.359 -18.469 1 94.75 318 TYR A N 1
ATOM 2394 C CA . TYR A 1 318 ? 4.035 -22.234 -17.578 1 94.75 318 TYR A CA 1
ATOM 2395 C C . TYR A 1 318 ? 2.744 -21.562 -17.125 1 94.75 318 TYR A C 1
ATOM 2397 O O . TYR A 1 318 ? 2.619 -21.172 -15.961 1 94.75 318 TYR A O 1
ATOM 2405 N N . PHE A 1 319 ? 1.839 -21.438 -18.109 1 93.06 319 PHE A N 1
ATOM 2406 C CA . PHE A 1 319 ? 0.482 -21 -17.812 1 93.06 319 PHE A CA 1
ATOM 2407 C C . PHE A 1 319 ? -0.535 -22.047 -18.219 1 93.06 319 PHE A C 1
ATOM 2409 O O . PHE A 1 319 ? -0.487 -22.578 -19.328 1 93.06 319 PHE A O 1
ATOM 2416 N N . ILE A 1 320 ? -1.354 -22.375 -17.328 1 96 320 ILE A N 1
ATOM 2417 C CA . ILE A 1 320 ? -2.584 -23.109 -17.609 1 96 320 ILE A CA 1
ATOM 2418 C C . ILE A 1 320 ? -3.791 -22.266 -17.203 1 96 320 ILE A C 1
ATOM 2420 O O . ILE A 1 320 ? -3.959 -21.953 -16.016 1 96 320 ILE A O 1
ATOM 2424 N N . PHE A 1 321 ? -4.656 -21.938 -18.156 1 97.56 321 PHE A N 1
ATOM 2425 C CA . PHE A 1 321 ? -5.75 -21.031 -17.828 1 97.56 321 PHE A CA 1
ATOM 2426 C C . PHE A 1 321 ? -7.004 -21.812 -17.453 1 97.56 321 PHE A C 1
ATOM 2428 O O . PHE A 1 321 ? -7.793 -21.359 -16.625 1 97.56 321 PHE A O 1
ATOM 2435 N N . GLN A 1 322 ? -7.219 -22.969 -18.047 1 96.94 322 GLN A N 1
ATOM 2436 C CA . GLN A 1 322 ? -8.469 -23.688 -17.781 1 96.94 322 GLN A CA 1
ATOM 2437 C C . GLN A 1 322 ? -8.234 -25.188 -17.688 1 96.94 322 GLN A C 1
ATOM 2439 O O . GLN A 1 322 ? -8.836 -25.859 -16.844 1 96.94 322 GLN A O 1
ATOM 2444 N N . SER A 1 323 ? -7.402 -25.797 -18.484 1 94.81 323 SER A N 1
ATOM 2445 C CA . SER A 1 323 ? -7.199 -27.234 -18.609 1 94.81 323 SER A CA 1
ATOM 2446 C C . SER A 1 323 ? -6.93 -27.875 -17.234 1 94.81 323 SER A C 1
ATOM 2448 O O . SER A 1 323 ? -6.344 -27.234 -16.359 1 94.81 323 SER A O 1
ATOM 2450 N N . GLY A 1 324 ? -7.426 -29.047 -17.094 1 92 324 GLY A N 1
ATOM 2451 C CA . GLY A 1 324 ? -7.191 -29.797 -15.867 1 92 324 GLY A CA 1
ATOM 2452 C C . GLY A 1 324 ? -7.93 -29.219 -14.672 1 92 324 GLY A C 1
ATOM 2453 O O . GLY A 1 324 ? -7.461 -29.328 -13.539 1 92 324 GLY A O 1
ATOM 2454 N N . PHE A 1 325 ? -9.016 -28.469 -14.938 1 94.81 325 PHE A N 1
ATOM 2455 C CA . PHE A 1 325 ? -9.836 -27.844 -13.906 1 94.81 325 PHE A CA 1
ATOM 2456 C C . PHE A 1 325 ? -9.047 -26.781 -13.148 1 94.81 325 PHE A C 1
ATOM 2458 O O . PHE A 1 325 ? -9.156 -26.672 -11.93 1 94.81 325 PHE A O 1
ATOM 2465 N N . ALA A 1 326 ? -8.219 -26.047 -13.859 1 96.31 326 ALA A N 1
ATOM 2466 C CA . ALA A 1 326 ? -7.355 -25.016 -13.273 1 96.31 326 ALA A CA 1
ATOM 2467 C C . ALA A 1 326 ? -8.18 -23.922 -12.594 1 96.31 326 ALA A C 1
ATOM 2469 O O . ALA A 1 326 ? -7.672 -23.203 -11.742 1 96.31 326 ALA A O 1
ATOM 2470 N N . ASN A 1 327 ? -9.461 -23.797 -12.922 1 98.06 327 ASN A N 1
ATOM 2471 C CA . ASN A 1 327 ? -10.297 -22.703 -12.43 1 98.06 327 ASN A CA 1
ATOM 2472 C C . ASN A 1 327 ? -11.102 -23.125 -11.195 1 98.06 327 ASN A C 1
ATOM 2474 O O . ASN A 1 327 ? -11.766 -22.297 -10.57 1 98.06 327 ASN A O 1
ATOM 2478 N N . TYR A 1 328 ? -11.078 -24.453 -10.883 1 97.38 328 TYR A N 1
ATOM 2479 C CA . TYR A 1 328 ? -11.859 -24.969 -9.766 1 97.38 328 TYR A CA 1
ATOM 2480 C C . TYR A 1 328 ? -11.234 -24.578 -8.43 1 97.38 328 TYR A C 1
ATOM 2482 O O . TYR A 1 328 ? -10.078 -24.891 -8.164 1 97.38 328 TYR A O 1
ATOM 2490 N N . PRO A 1 329 ? -11.992 -23.797 -7.613 1 97.75 329 PRO A N 1
ATOM 2491 C CA . PRO A 1 329 ? -11.445 -23.391 -6.312 1 97.75 329 PRO A CA 1
ATOM 2492 C C . PRO A 1 329 ? -11.461 -24.531 -5.293 1 97.75 329 PRO A C 1
ATOM 2494 O O . PRO A 1 329 ? -12.414 -24.672 -4.527 1 97.75 329 PRO A O 1
ATOM 2497 N N . ARG A 1 330 ? -10.375 -25.219 -5.148 1 95.81 330 ARG A N 1
ATOM 2498 C CA . ARG A 1 330 ? -10.289 -26.422 -4.316 1 95.81 330 ARG A CA 1
ATOM 2499 C C . ARG A 1 330 ? -10.016 -26.062 -2.861 1 95.81 330 ARG A C 1
ATOM 2501 O O . ARG A 1 330 ? -8.977 -25.469 -2.549 1 95.81 330 ARG A O 1
ATOM 2508 N N . PRO A 1 331 ? -10.812 -26.531 -1.966 1 97.38 331 PRO A N 1
ATOM 2509 C CA . PRO A 1 331 ? -10.586 -26.234 -0.549 1 97.38 331 PRO A CA 1
ATOM 2510 C C . PRO A 1 331 ? -9.266 -26.812 -0.035 1 97.38 331 PRO A C 1
ATOM 2512 O O . PRO A 1 331 ? -8.672 -26.266 0.9 1 97.38 331 PRO A O 1
ATOM 2515 N N . SER A 1 332 ? -8.789 -27.922 -0.614 1 96.75 332 SER A N 1
ATOM 2516 C CA . SER A 1 332 ? -7.5 -28.469 -0.209 1 96.75 332 SER A CA 1
ATOM 2517 C C . SER A 1 332 ? -6.375 -27.453 -0.405 1 96.75 332 SER A C 1
ATOM 2519 O O . SER A 1 332 ? -5.422 -27.422 0.379 1 96.75 332 SER A O 1
ATOM 2521 N N . GLN A 1 333 ? -6.488 -26.688 -1.444 1 97.38 333 GLN A N 1
ATOM 2522 C CA . GLN A 1 333 ? -5.484 -25.656 -1.711 1 97.38 333 GLN A CA 1
ATOM 2523 C C . GLN A 1 333 ? -5.578 -24.531 -0.697 1 97.38 333 GLN A C 1
ATOM 2525 O O . GLN A 1 333 ? -4.559 -23.969 -0.284 1 97.38 333 GLN A O 1
ATOM 2530 N N . ALA A 1 334 ? -6.812 -24.172 -0.299 1 98.56 334 ALA A N 1
ATOM 2531 C CA . ALA A 1 334 ? -6.988 -23.203 0.788 1 98.56 334 ALA A CA 1
ATOM 2532 C C . ALA A 1 334 ? -6.324 -23.703 2.07 1 98.56 334 ALA A C 1
ATOM 2534 O O . ALA A 1 334 ? -5.699 -22.922 2.793 1 98.56 334 ALA A O 1
ATOM 2535 N N . LEU A 1 335 ? -6.457 -24.969 2.277 1 98.5 335 LEU A N 1
ATOM 2536 C CA . LEU A 1 335 ? -5.887 -25.547 3.484 1 98.5 335 LEU A CA 1
ATOM 2537 C C . LEU A 1 335 ? -4.367 -25.594 3.4 1 98.5 335 LEU A C 1
ATOM 2539 O O . LEU A 1 335 ? -3.68 -25.453 4.414 1 98.5 335 LEU A O 1
ATOM 2543 N N . TRP A 1 336 ? -3.83 -25.812 2.254 1 98.44 336 TRP A N 1
ATOM 2544 C CA . TRP A 1 336 ? -2.381 -25.719 2.113 1 98.44 336 TRP A CA 1
ATOM 2545 C C . TRP A 1 336 ? -1.905 -24.297 2.447 1 98.44 336 TRP A C 1
ATOM 2547 O O . TRP A 1 336 ? -0.914 -24.125 3.158 1 98.44 336 TRP A O 1
ATOM 2557 N N . ILE A 1 337 ? -2.611 -23.297 1.906 1 98.69 337 ILE A N 1
ATOM 2558 C CA . ILE A 1 337 ? -2.285 -21.906 2.207 1 98.69 337 ILE A CA 1
ATOM 2559 C C . ILE A 1 337 ? -2.303 -21.688 3.719 1 98.69 337 ILE A C 1
ATOM 2561 O O . ILE A 1 337 ? -1.376 -21.094 4.277 1 98.69 337 ILE A O 1
ATOM 2565 N N . TYR A 1 338 ? -3.312 -22.219 4.328 1 98.56 338 TYR A N 1
ATOM 2566 C CA . TYR A 1 338 ? -3.434 -22.125 5.777 1 98.56 338 TYR A CA 1
ATOM 2567 C C . TYR A 1 338 ? -2.238 -22.766 6.469 1 98.56 338 TYR A C 1
ATOM 2569 O O . TYR A 1 338 ? -1.686 -22.203 7.418 1 98.56 338 TYR A O 1
ATOM 2577 N N . SER A 1 339 ? -1.836 -23.891 6.035 1 98.06 339 SER A N 1
ATOM 2578 C CA . SER A 1 339 ? -0.689 -24.578 6.621 1 98.06 339 SER A CA 1
ATOM 2579 C C . SER A 1 339 ? 0.574 -23.734 6.52 1 98.06 339 SER A C 1
ATOM 2581 O O . SER A 1 339 ? 1.407 -23.734 7.426 1 98.06 339 SER A O 1
ATOM 2583 N N . GLN A 1 340 ? 0.733 -23.047 5.391 1 98 340 GLN A N 1
ATOM 2584 C CA . GLN A 1 340 ? 1.889 -22.172 5.246 1 98 340 GLN A CA 1
ATOM 2585 C C . GLN A 1 340 ? 1.81 -21 6.215 1 98 340 GLN A C 1
ATOM 2587 O O . GLN A 1 340 ? 2.82 -20.594 6.797 1 98 340 GLN A O 1
ATOM 2592 N N . MET A 1 341 ? 0.599 -20.391 6.367 1 98.12 341 MET A N 1
ATOM 2593 C CA . MET A 1 341 ? 0.421 -19.312 7.332 1 98.12 341 MET A CA 1
ATOM 2594 C C . MET A 1 341 ? 0.821 -19.766 8.734 1 98.12 341 MET A C 1
ATOM 2596 O O . MET A 1 341 ? 1.477 -19.016 9.461 1 98.12 341 MET A O 1
ATOM 2600 N N . VAL A 1 342 ? 0.475 -20.969 9.078 1 97.5 342 VAL A N 1
ATOM 2601 C CA . VAL A 1 342 ? 0.806 -21.531 10.383 1 97.5 342 VAL A CA 1
ATOM 2602 C C . VAL A 1 342 ? 2.309 -21.797 10.469 1 97.5 342 VAL A C 1
ATOM 2604 O O . VAL A 1 342 ? 2.957 -21.406 11.445 1 97.5 342 VAL A O 1
ATOM 2607 N N . ARG A 1 343 ? 2.842 -22.406 9.43 1 97.25 343 ARG A N 1
ATOM 2608 C CA . ARG A 1 343 ? 4.262 -22.75 9.383 1 97.25 343 ARG A CA 1
ATOM 2609 C C . ARG A 1 343 ? 5.125 -21.516 9.633 1 97.25 343 ARG A C 1
ATOM 2611 O O . ARG A 1 343 ? 6.137 -21.594 10.328 1 97.25 343 ARG A O 1
ATOM 2618 N N . TRP A 1 344 ? 4.695 -20.422 9.148 1 97.31 344 TRP A N 1
ATOM 2619 C CA . TRP A 1 344 ? 5.539 -19.234 9.18 1 97.31 344 TRP A CA 1
ATOM 2620 C C . TRP A 1 344 ? 5.09 -18.281 10.281 1 97.31 344 TRP A C 1
ATOM 2622 O O . TRP A 1 344 ? 5.523 -17.125 10.328 1 97.31 344 TRP A O 1
ATOM 2632 N N . GLY A 1 345 ? 4.172 -18.703 11.133 1 95.12 345 GLY A N 1
ATOM 2633 C CA . GLY A 1 345 ? 3.838 -18 12.359 1 95.12 345 GLY A CA 1
ATOM 2634 C C . GLY A 1 345 ? 2.885 -16.844 12.141 1 95.12 345 GLY A C 1
ATOM 2635 O O . GLY A 1 345 ? 2.828 -15.914 12.953 1 95.12 345 GLY A O 1
ATOM 2636 N N . GLN A 1 346 ? 2.135 -16.859 11.078 1 95.12 346 GLN A N 1
ATOM 2637 C CA . GLN A 1 346 ? 1.204 -15.766 10.797 1 95.12 346 GLN A CA 1
ATOM 2638 C C . GLN A 1 346 ? -0.134 -15.992 11.5 1 95.12 346 GLN A C 1
ATOM 2640 O O . GLN A 1 346 ? -0.94 -15.07 11.625 1 95.12 346 GLN A O 1
ATOM 2645 N N . CYS A 1 347 ? -0.403 -17.219 11.891 1 95.31 347 CYS A N 1
ATOM 2646 C CA . CYS A 1 347 ? -1.569 -17.562 12.703 1 95.31 347 CYS A CA 1
ATOM 2647 C C . CYS A 1 347 ? -1.393 -18.922 13.367 1 95.31 347 CYS A C 1
ATOM 2649 O O . CYS A 1 347 ? -0.428 -19.625 13.078 1 95.31 347 CYS A O 1
ATOM 2651 N N . ASP A 1 348 ? -2.328 -19.25 14.242 1 95 348 ASP A N 1
ATOM 2652 C CA . ASP A 1 348 ? -2.283 -20.531 14.945 1 95 348 ASP A CA 1
ATOM 2653 C C . ASP A 1 348 ? -3.121 -21.578 14.227 1 95 348 ASP A C 1
ATOM 2655 O O . ASP A 1 348 ? -4.062 -21.25 13.508 1 95 348 ASP A O 1
ATOM 2659 N N . LEU A 1 349 ? -2.705 -22.781 14.461 1 96.25 349 LEU A N 1
ATOM 2660 C CA . LEU A 1 349 ? -3.486 -23.906 13.945 1 96.25 349 LEU A CA 1
ATOM 2661 C C . LEU A 1 349 ? -4.602 -24.281 14.914 1 96.25 349 LEU A C 1
ATOM 2663 O O . LEU A 1 349 ? -4.348 -24.531 16.094 1 96.25 349 LEU A O 1
ATOM 2667 N N . ASN A 1 350 ? -5.82 -24.266 14.492 1 96 350 ASN A N 1
ATOM 2668 C CA . ASN A 1 350 ? -6.961 -24.719 15.281 1 96 350 ASN A CA 1
ATOM 2669 C C . ASN A 1 350 ? -8.141 -25.109 14.391 1 96 350 ASN A C 1
ATOM 2671 O O . ASN A 1 350 ? -8.109 -24.891 13.18 1 96 350 ASN A O 1
ATOM 2675 N N . VAL A 1 351 ? -9.117 -25.734 14.984 1 95.88 351 VAL A N 1
ATOM 2676 C CA . VAL A 1 351 ? -10.25 -26.281 14.25 1 95.88 351 VAL A CA 1
ATOM 2677 C C . VAL A 1 351 ? -11.031 -25.156 13.578 1 95.88 351 VAL A C 1
ATOM 2679 O O . VAL A 1 351 ? -11.422 -25.266 12.414 1 95.88 351 VAL A O 1
ATOM 2682 N N . ALA A 1 352 ? -11.273 -24.094 14.258 1 96.81 352 ALA A N 1
ATOM 2683 C CA . ALA A 1 352 ? -12.008 -22.953 13.719 1 96.81 352 ALA A CA 1
ATOM 2684 C C . ALA A 1 352 ? -11.273 -22.344 12.523 1 96.81 352 ALA A C 1
ATOM 2686 O O . ALA A 1 352 ? -11.898 -21.969 11.539 1 96.81 352 ALA A O 1
ATOM 2687 N N . GLY A 1 353 ? -9.992 -22.219 12.688 1 97.56 353 GLY A N 1
ATOM 2688 C CA . GLY A 1 353 ? -9.18 -21.703 11.594 1 97.56 353 GLY A CA 1
ATOM 2689 C C . GLY A 1 353 ? -9.219 -22.578 10.352 1 97.56 353 GLY A C 1
ATOM 2690 O O . GLY A 1 353 ? -9.281 -22.062 9.234 1 97.56 353 GLY A O 1
ATOM 2691 N N . THR A 1 354 ? -9.18 -23.875 10.578 1 97.88 354 THR A N 1
ATOM 2692 C CA . THR A 1 354 ? -9.25 -24.828 9.477 1 97.88 354 THR A CA 1
ATOM 2693 C C . THR A 1 354 ? -10.555 -24.656 8.703 1 97.88 354 THR A C 1
ATOM 2695 O O . THR A 1 354 ? -10.555 -24.609 7.469 1 97.88 354 THR A O 1
ATOM 2698 N N . LYS A 1 355 ? -11.625 -24.547 9.383 1 97.88 355 LYS A N 1
ATOM 2699 C CA . LYS A 1 355 ? -12.93 -24.359 8.758 1 97.88 355 LYS A CA 1
ATOM 2700 C C . LYS A 1 355 ? -13.016 -23.031 8.023 1 97.88 355 LYS A C 1
ATOM 2702 O O . LYS A 1 355 ? -13.523 -22.953 6.902 1 97.88 355 LYS A O 1
ATOM 2707 N N . SER A 1 356 ? -12.484 -22 8.641 1 97.94 356 SER A N 1
ATOM 2708 C CA . SER A 1 356 ? -12.508 -20.656 8.055 1 97.94 356 SER A CA 1
ATOM 2709 C C . SER A 1 356 ? -11.672 -20.609 6.777 1 97.94 356 SER A C 1
ATOM 2711 O O . SER A 1 356 ? -12.109 -20.031 5.777 1 97.94 356 SER A O 1
ATOM 2713 N N . ALA A 1 357 ? -10.539 -21.172 6.852 1 98.5 357 ALA A N 1
ATOM 2714 C CA . ALA A 1 357 ? -9.656 -21.188 5.684 1 98.5 357 ALA A CA 1
ATOM 2715 C C . ALA A 1 357 ? -10.32 -21.906 4.512 1 98.5 357 ALA A C 1
ATOM 2717 O O . ALA A 1 357 ? -10.328 -21.406 3.387 1 98.5 357 ALA A O 1
ATOM 2718 N N . ALA A 1 358 ? -10.859 -23.047 4.77 1 98.31 358 ALA A N 1
ATOM 2719 C CA . ALA A 1 358 ? -11.5 -23.828 3.717 1 98.31 358 ALA A CA 1
ATOM 2720 C C . ALA A 1 358 ? -12.68 -23.078 3.107 1 98.31 358 ALA A C 1
ATOM 2722 O O . ALA A 1 358 ? -12.938 -23.188 1.907 1 98.31 358 ALA A O 1
ATOM 2723 N N . SER A 1 359 ? -13.352 -22.297 3.906 1 98.12 359 SER A N 1
ATOM 2724 C CA . SER A 1 359 ? -14.57 -21.609 3.479 1 98.12 359 SER A CA 1
ATOM 2725 C C . SER A 1 359 ? -14.258 -20.469 2.518 1 98.12 359 SER A C 1
ATOM 2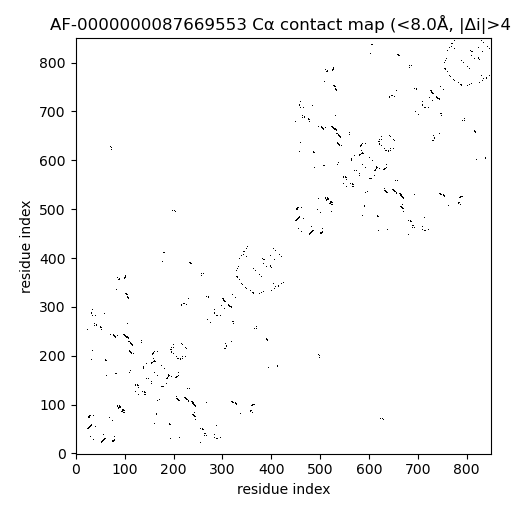727 O O . SER A 1 359 ? -15.156 -19.938 1.86 1 98.12 359 SER A O 1
ATOM 2729 N N . ALA A 1 360 ? -13.016 -20.078 2.443 1 98.62 360 ALA A N 1
ATOM 2730 C CA . ALA A 1 360 ? -12.617 -19.016 1.527 1 98.62 360 ALA A CA 1
ATOM 2731 C C . ALA A 1 360 ? -12.828 -19.422 0.075 1 98.62 360 ALA A C 1
ATOM 2733 O O . ALA A 1 360 ? -13.086 -18.594 -0.789 1 98.62 360 ALA A O 1
ATOM 2734 N N . PHE A 1 361 ? -12.633 -20.688 -0.229 1 98.75 361 PHE A N 1
ATOM 2735 C CA . PHE A 1 361 ? -12.836 -21.234 -1.562 1 98.75 361 PHE A CA 1
ATOM 2736 C C . PHE A 1 361 ? -14.242 -21.812 -1.701 1 98.75 361 PHE A C 1
ATOM 2738 O O . PHE A 1 361 ? -14.703 -22.562 -0.834 1 98.75 361 PHE A O 1
ATOM 2745 N N . ARG A 1 362 ? -14.922 -21.438 -2.797 1 98.44 362 ARG A N 1
ATOM 2746 C CA . ARG A 1 362 ? -16.344 -21.766 -2.893 1 98.44 362 ARG A CA 1
ATOM 2747 C C . ARG A 1 362 ? -16.625 -22.625 -4.113 1 98.44 362 ARG A C 1
ATOM 2749 O O . ARG A 1 362 ? -17.219 -22.172 -5.09 1 98.44 362 ARG A O 1
ATOM 2756 N N . PRO A 1 363 ? -16.344 -23.953 -4.004 1 97.88 363 PRO A N 1
ATOM 2757 C CA . PRO A 1 363 ? -16.641 -24.844 -5.121 1 97.88 363 PRO A CA 1
ATOM 2758 C C . PRO A 1 363 ? -18.141 -24.984 -5.387 1 97.88 363 PRO A C 1
ATOM 2760 O O . PRO A 1 363 ? -18.547 -25.312 -6.504 1 97.88 363 PRO A O 1
ATOM 2763 N N . ASP A 1 364 ? -18.953 -24.719 -4.375 1 97.44 364 ASP A N 1
ATOM 2764 C CA . ASP A 1 364 ? -20.406 -24.812 -4.527 1 97.44 364 ASP A CA 1
ATOM 2765 C C . ASP A 1 364 ? -20.906 -23.781 -5.547 1 97.44 364 ASP A C 1
ATOM 2767 O O . ASP A 1 364 ? -21.766 -24.094 -6.375 1 97.44 364 ASP A O 1
ATOM 2771 N N . LEU A 1 365 ? -20.359 -22.547 -5.504 1 98.38 365 LEU A N 1
ATOM 2772 C CA . LEU A 1 365 ? -20.734 -21.516 -6.465 1 98.38 365 LEU A CA 1
ATOM 2773 C C . LEU A 1 365 ? -20.281 -21.891 -7.871 1 98.38 365 LEU A C 1
ATOM 2775 O O . LEU A 1 365 ? -21 -21.656 -8.844 1 98.38 365 LEU A O 1
ATOM 2779 N N . TYR A 1 366 ? -19.109 -22.469 -7.949 1 98.5 366 TYR A N 1
ATOM 2780 C CA . TYR A 1 366 ? -18.562 -22.938 -9.219 1 98.5 366 TYR A CA 1
ATOM 2781 C C . TYR A 1 366 ? -19.469 -24 -9.836 1 98.5 366 TYR A C 1
ATOM 2783 O O . TYR A 1 366 ? -19.828 -23.891 -11.008 1 98.5 366 TYR A O 1
ATOM 2791 N N . ARG A 1 367 ? -19.891 -24.953 -9.07 1 97.62 367 ARG A N 1
ATOM 2792 C CA . ARG A 1 367 ? -20.734 -26.062 -9.531 1 97.62 367 ARG A CA 1
ATOM 2793 C C . ARG A 1 367 ? -22.125 -25.578 -9.891 1 97.62 367 ARG A C 1
ATOM 2795 O O . ARG A 1 367 ? -22.75 -26.094 -10.828 1 97.62 367 ARG A O 1
ATOM 2802 N N . THR A 1 368 ? -22.562 -24.672 -9.102 1 97.75 368 THR A N 1
ATOM 2803 C CA . THR A 1 368 ? -23.875 -24.109 -9.398 1 97.75 368 THR A CA 1
ATOM 2804 C C . THR A 1 368 ? -23.891 -23.453 -10.773 1 97.75 368 THR A C 1
ATOM 2806 O O . THR A 1 368 ? -24.844 -23.609 -11.531 1 97.75 368 THR A O 1
ATOM 2809 N N . ALA A 1 369 ? -22.844 -22.781 -11.109 1 98.44 369 ALA A N 1
ATOM 2810 C CA . ALA A 1 369 ? -22.766 -22.016 -12.352 1 98.44 369 ALA A CA 1
ATOM 2811 C C . ALA A 1 369 ? -22.5 -22.938 -13.539 1 98.44 369 ALA A C 1
ATOM 2813 O O . ALA A 1 369 ? -23.078 -22.75 -14.617 1 98.44 369 ALA A O 1
ATOM 2814 N N . LEU A 1 370 ? -21.594 -23.938 -13.344 1 98.06 370 LEU A N 1
ATOM 2815 C CA . LEU A 1 370 ? -21.078 -24.656 -14.508 1 98.06 370 LEU A CA 1
ATOM 2816 C C . LEU A 1 370 ? -21.594 -26.078 -14.539 1 98.06 370 LEU A C 1
ATOM 2818 O O . LEU A 1 370 ? -21.5 -26.766 -15.562 1 98.06 370 LEU A O 1
ATOM 2822 N N . GLY A 1 371 ? -22.141 -26.578 -13.477 1 96.38 371 GLY A N 1
ATOM 2823 C CA . GLY A 1 371 ? -22.594 -27.969 -13.383 1 96.38 371 GLY A CA 1
ATOM 2824 C C . GLY A 1 371 ? -21.516 -28.906 -12.859 1 96.38 371 GLY A C 1
ATOM 2825 O O . GLY A 1 371 ? -20.328 -28.656 -13.047 1 96.38 371 GLY A O 1
ATOM 2826 N N . ASN A 1 372 ? -21.922 -29.969 -12.336 1 92.88 372 ASN A N 1
ATOM 2827 C CA . ASN A 1 372 ? -21.016 -30.938 -11.727 1 92.88 372 ASN A CA 1
ATOM 2828 C C . ASN A 1 372 ? -20.125 -31.609 -12.773 1 92.88 372 ASN A C 1
ATOM 2830 O O . ASN A 1 372 ? -19.016 -32.031 -12.469 1 92.88 372 ASN A O 1
ATOM 2834 N N . GLU A 1 373 ? -20.609 -31.672 -13.961 1 91.38 373 GLU A N 1
ATOM 2835 C CA . GLU A 1 373 ? -19.844 -32.312 -15.031 1 91.38 373 GLU A CA 1
ATOM 2836 C C . GLU A 1 373 ? -18.609 -31.516 -15.398 1 91.38 373 GLU A C 1
ATOM 2838 O O . GLU A 1 373 ? -17.656 -32.062 -15.969 1 91.38 373 GLU A O 1
ATOM 2843 N N . ASN A 1 374 ? -18.641 -30.25 -15.031 1 92 374 ASN A N 1
ATOM 2844 C CA . ASN A 1 374 ? -17.516 -29.391 -15.344 1 92 374 ASN A CA 1
ATOM 2845 C C . ASN A 1 374 ? -16.594 -29.188 -14.141 1 92 374 ASN A C 1
ATOM 2847 O O . ASN A 1 374 ? -15.688 -28.359 -14.172 1 92 374 ASN A O 1
ATOM 2851 N N . ALA A 1 375 ? -16.844 -29.938 -13.109 1 92.44 375 ALA A N 1
ATOM 2852 C CA . ALA A 1 375 ? -16.016 -29.969 -11.906 1 92.44 375 ALA A CA 1
ATOM 2853 C C . ALA A 1 375 ? -15.305 -31.328 -11.766 1 92.44 375 ALA A C 1
ATOM 2855 O O . ALA A 1 375 ? -15.742 -32.312 -12.352 1 92.44 375 ALA A O 1
ATOM 2856 N N . PRO A 1 376 ? -14.117 -31.297 -11.141 1 91.69 376 PRO A N 1
ATOM 2857 C CA . PRO A 1 376 ? -13.438 -32.562 -10.953 1 91.69 376 PRO A CA 1
ATOM 2858 C C . PRO A 1 376 ? -14.305 -33.594 -10.219 1 91.69 376 PRO A C 1
ATOM 2860 O O . PRO A 1 376 ? -15.148 -33.219 -9.398 1 91.69 376 PRO A O 1
ATOM 2863 N N . SER A 1 377 ? -13.836 -34.812 -10.641 1 85.06 377 SER A N 1
ATOM 2864 C CA . SER A 1 377 ? -14.508 -35.906 -9.945 1 85.06 377 SER A CA 1
ATOM 2865 C C . SER A 1 377 ? -13.867 -36.156 -8.586 1 85.06 377 SER A C 1
ATOM 2867 O O . SER A 1 377 ? -12.703 -35.812 -8.367 1 85.06 377 SER A O 1
ATOM 2869 N N . GLY A 1 378 ? -14.641 -36.469 -7.621 1 82.75 378 GLY A N 1
ATOM 2870 C CA . GLY A 1 378 ? -14.07 -36.844 -6.332 1 82.75 378 GLY A CA 1
ATOM 2871 C C . GLY A 1 378 ? -14.305 -35.781 -5.258 1 82.75 378 GLY A C 1
ATOM 2872 O O . GLY A 1 378 ? -15.117 -34.875 -5.434 1 82.75 378 GLY A O 1
ATOM 2873 N N . SE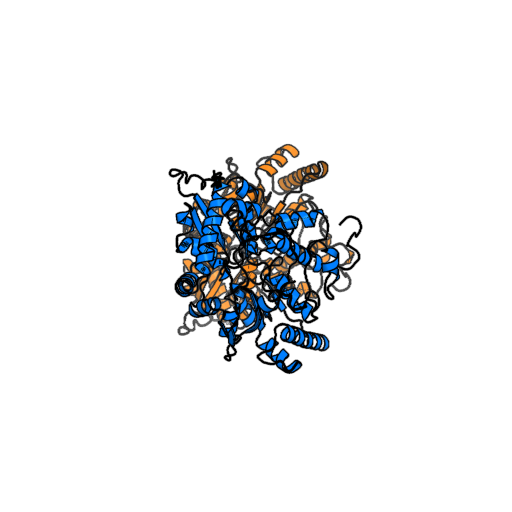R A 1 379 ? -13.367 -35.969 -4.277 1 85.5 379 SER A N 1
ATOM 2874 C CA . SER A 1 379 ? -13.531 -35.094 -3.111 1 85.5 379 SER A CA 1
ATOM 2875 C C . SER A 1 379 ? -12.914 -33.719 -3.344 1 85.5 379 SER A C 1
ATOM 2877 O O . SER A 1 379 ? -11.891 -33.594 -4.027 1 85.5 379 SER A O 1
ATOM 2879 N N . ASP A 1 380 ? -13.547 -32.688 -2.807 1 89.06 380 ASP A N 1
ATOM 2880 C CA . ASP A 1 380 ? -13.031 -31.344 -2.865 1 89.06 380 ASP A CA 1
ATOM 2881 C C . ASP A 1 380 ? -11.75 -31.203 -2.049 1 89.06 380 ASP A C 1
ATOM 2883 O O . ASP A 1 380 ? -10.914 -30.328 -2.336 1 89.06 380 ASP A O 1
ATOM 2887 N N . ILE A 1 381 ? -11.688 -32 -1.08 1 91.81 381 ILE A N 1
ATOM 2888 C CA . ILE A 1 381 ? -10.484 -32.062 -0.254 1 91.81 381 ILE A CA 1
ATOM 2889 C C . ILE A 1 381 ? -9.68 -33.312 -0.594 1 91.81 381 ILE A C 1
ATOM 2891 O O . ILE A 1 381 ? -10.164 -34.406 -0.437 1 91.81 381 ILE A O 1
ATOM 2895 N N . ARG A 1 382 ? -8.484 -33.031 -1.107 1 92.25 382 ARG A N 1
ATOM 2896 C CA . ARG A 1 382 ? -7.637 -34.156 -1.536 1 92.25 382 ARG A CA 1
ATOM 2897 C C . ARG A 1 382 ? -6.18 -33.906 -1.149 1 92.25 382 ARG A C 1
ATOM 2899 O O . ARG A 1 382 ? -5.816 -32.812 -0.741 1 92.25 382 ARG A O 1
ATOM 2906 N N . MET A 1 383 ? -5.406 -34.969 -1.254 1 95.06 383 MET A N 1
ATOM 2907 C CA . MET A 1 383 ? -3.963 -34.812 -1.101 1 95.06 383 MET A CA 1
ATOM 2908 C C . MET A 1 383 ? -3.371 -34.031 -2.273 1 95.06 383 MET A C 1
ATOM 2910 O O . MET A 1 383 ? -3.852 -34.156 -3.404 1 95.06 383 MET A O 1
ATOM 2914 N N . GLU A 1 384 ? -2.434 -33.219 -1.954 1 95.5 384 GLU A N 1
ATOM 2915 C CA . GLU A 1 384 ? -1.737 -32.438 -2.977 1 95.5 384 GLU A CA 1
ATOM 2916 C C . GLU A 1 384 ? -0.266 -32.844 -3.062 1 95.5 384 GLU A C 1
ATOM 2918 O O . GLU A 1 384 ? 0.36 -33.125 -2.045 1 95.5 384 GLU A O 1
ATOM 2923 N N . GLY A 1 385 ? 0.304 -32.781 -4.305 1 94.81 385 GLY A N 1
ATOM 2924 C CA . GLY A 1 385 ? 1.719 -33.062 -4.512 1 94.81 385 GLY A CA 1
ATOM 2925 C C . GLY A 1 385 ? 2.051 -34.531 -4.5 1 94.81 385 GLY A C 1
ATOM 2926 O O . GLY A 1 385 ? 3.197 -34.906 -4.258 1 94.81 385 GLY A O 1
ATOM 2927 N N . ASP A 1 386 ? 1.061 -35.438 -4.711 1 93.38 386 ASP A N 1
ATOM 2928 C CA . ASP A 1 386 ? 1.292 -36.875 -4.609 1 93.38 386 ASP A CA 1
ATOM 2929 C C . ASP A 1 386 ? 1.325 -37.5 -5.988 1 93.38 386 ASP A C 1
ATOM 2931 O O . ASP A 1 386 ? 1.569 -38.719 -6.105 1 93.38 386 ASP A O 1
ATOM 2935 N N . GLU A 1 387 ? 1.102 -36.781 -6.988 1 90.88 387 GLU A N 1
ATOM 2936 C CA . GLU A 1 387 ? 1.1 -37.344 -8.344 1 90.88 387 GLU A CA 1
ATOM 2937 C C . GLU A 1 387 ? 2.381 -36.969 -9.086 1 90.88 387 GLU A C 1
ATOM 2939 O O . GLU A 1 387 ? 2.992 -35.938 -8.805 1 90.88 387 GLU A O 1
ATOM 2944 N N . ASP A 1 388 ? 2.621 -37.812 -10.062 1 88.81 388 ASP A N 1
ATOM 2945 C CA . ASP A 1 388 ? 3.768 -37.5 -10.914 1 88.81 388 ASP A CA 1
ATOM 2946 C C . ASP A 1 388 ? 3.537 -36.219 -11.711 1 88.81 388 ASP A C 1
ATOM 2948 O O . ASP A 1 388 ? 2.445 -36 -12.234 1 88.81 388 ASP A O 1
ATOM 2952 N N . GLY A 1 389 ? 4.453 -35.375 -11.727 1 87.88 389 GLY A N 1
ATOM 2953 C CA . GLY A 1 389 ? 4.348 -34.125 -12.438 1 87.88 389 GLY A CA 1
ATOM 2954 C C . GLY A 1 389 ? 3.791 -33 -11.578 1 87.88 389 GLY A C 1
ATOM 2955 O O . GLY A 1 389 ? 3.727 -31.844 -12.016 1 87.88 389 GLY A O 1
ATOM 2956 N N . ASP A 1 390 ? 3.383 -33.312 -10.367 1 93.19 390 ASP A N 1
ATOM 2957 C CA . ASP A 1 390 ? 2.822 -32.312 -9.469 1 93.19 390 ASP A CA 1
ATOM 2958 C C . ASP A 1 390 ? 3.451 -32.406 -8.078 1 93.19 390 ASP A C 1
ATOM 2960 O O . ASP A 1 390 ? 2.795 -32.125 -7.074 1 93.19 390 ASP A O 1
ATOM 2964 N N . ARG A 1 391 ? 4.664 -32.75 -8.047 1 95.12 391 ARG A N 1
ATOM 2965 C CA . ARG A 1 391 ? 5.355 -32.938 -6.773 1 95.12 391 ARG A CA 1
ATOM 2966 C C . ARG A 1 391 ? 5.941 -31.625 -6.27 1 95.12 391 ARG A C 1
ATOM 2968 O O . ARG A 1 391 ? 6.332 -30.766 -7.062 1 95.12 391 ARG A O 1
ATOM 2975 N N . PHE A 1 392 ? 5.961 -31.516 -4.938 1 96.69 392 PHE A N 1
ATOM 2976 C CA . PHE A 1 392 ? 6.727 -30.422 -4.328 1 96.69 392 PHE A CA 1
ATOM 2977 C C . PHE A 1 392 ? 8.219 -30.625 -4.559 1 96.69 392 PHE A C 1
ATOM 2979 O O . PHE A 1 392 ? 8.703 -31.766 -4.609 1 96.69 392 PHE A O 1
ATOM 2986 N N . MET A 1 393 ? 8.953 -29.578 -4.621 1 96.5 393 MET A N 1
ATOM 2987 C CA . MET A 1 393 ? 10.375 -29.609 -4.965 1 96.5 393 MET A CA 1
ATOM 2988 C C . MET A 1 393 ? 11.156 -30.438 -3.943 1 96.5 393 MET A C 1
ATOM 2990 O O . MET A 1 393 ? 12.211 -30.984 -4.262 1 96.5 393 MET A O 1
ATOM 2994 N N . ASP A 1 394 ? 10.602 -30.531 -2.75 1 94 394 ASP A N 1
ATOM 2995 C CA . ASP A 1 394 ? 11.328 -31.219 -1.69 1 94 394 ASP A CA 1
ATOM 2996 C C . ASP A 1 394 ? 10.734 -32.594 -1.431 1 94 394 ASP A C 1
ATOM 2998 O O . ASP A 1 394 ? 11.109 -33.281 -0.469 1 94 394 ASP A O 1
ATOM 3002 N N . GLY A 1 395 ? 9.75 -32.969 -2.152 1 93.25 395 GLY A N 1
ATOM 3003 C CA . GLY A 1 395 ? 9.219 -34.312 -2.096 1 93.25 395 GLY A CA 1
ATOM 3004 C C . GLY A 1 395 ? 8.094 -34.469 -1.089 1 93.25 395 GLY A C 1
ATOM 3005 O O . GLY A 1 395 ? 7.48 -35.531 -0.999 1 93.25 395 GLY A O 1
ATOM 3006 N N . HIS A 1 396 ? 7.754 -33.469 -0.361 1 94.75 396 HIS A N 1
ATOM 3007 C CA . HIS A 1 396 ? 6.645 -33.531 0.582 1 94.75 396 HIS A CA 1
ATOM 3008 C C . HIS A 1 396 ? 5.324 -33.781 -0.14 1 94.75 396 HIS A C 1
ATOM 3010 O O . HIS A 1 396 ? 5.207 -33.5 -1.338 1 94.75 396 HIS A O 1
ATOM 3016 N N . VAL A 1 397 ? 4.449 -34.344 0.579 1 96.69 397 VAL A N 1
ATOM 3017 C CA . VAL A 1 397 ? 3.062 -34.5 0.156 1 96.69 397 VAL A CA 1
ATOM 3018 C C . VAL A 1 397 ? 2.137 -33.812 1.163 1 96.69 397 VAL A C 1
ATOM 3020 O O . VAL A 1 397 ? 2.328 -33.938 2.375 1 96.69 397 VAL A O 1
ATOM 3023 N N . PHE A 1 398 ? 1.205 -33.094 0.7 1 97.5 398 PHE A N 1
ATOM 3024 C CA . PHE A 1 398 ? 0.288 -32.375 1.588 1 97.5 398 PHE A CA 1
ATOM 3025 C C . PHE A 1 398 ? -1.011 -33.156 1.753 1 97.5 398 PHE A C 1
ATOM 3027 O O . PHE A 1 398 ? -1.773 -33.312 0.796 1 97.5 398 PHE A O 1
ATOM 3034 N N . ASP A 1 399 ? -1.203 -33.562 2.973 1 96.81 399 ASP A N 1
ATOM 3035 C CA . ASP A 1 399 ? -2.451 -34.219 3.373 1 96.81 399 ASP A CA 1
ATOM 3036 C C . ASP A 1 399 ? -3.271 -33.312 4.281 1 96.81 399 ASP A C 1
ATOM 3038 O O . ASP A 1 399 ? -2.934 -33.125 5.453 1 96.81 399 ASP A O 1
ATOM 3042 N N . PRO A 1 400 ? -4.406 -32.781 3.787 1 96.19 400 PRO A N 1
ATOM 3043 C CA . PRO A 1 400 ? -5.199 -31.797 4.555 1 96.19 400 PRO A CA 1
ATOM 3044 C C . PRO A 1 400 ? -5.773 -32.406 5.836 1 96.19 400 PRO A C 1
ATOM 3046 O O . PRO A 1 400 ? -6.207 -31.656 6.727 1 96.19 400 PRO A O 1
ATOM 3049 N N . SER A 1 401 ? -5.824 -33.656 5.973 1 94.69 401 SER A N 1
ATOM 3050 C CA . SER A 1 401 ? -6.344 -34.312 7.176 1 94.69 401 SER A CA 1
ATOM 3051 C C . SER A 1 401 ? -5.293 -34.344 8.281 1 94.69 401 SER A C 1
ATOM 3053 O O . SER A 1 401 ? -5.609 -34.625 9.438 1 94.69 401 SER A O 1
ATOM 3055 N N . HIS A 1 402 ? -4.051 -34.031 7.938 1 95.5 402 HIS A N 1
ATOM 3056 C CA . HIS A 1 402 ? -2.953 -34.062 8.898 1 95.5 402 HIS A CA 1
ATOM 3057 C C . HIS A 1 402 ? -2.164 -32.781 8.875 1 95.5 402 HIS A C 1
ATOM 3059 O O . HIS A 1 402 ? -0.94 -32.781 8.719 1 95.5 402 HIS A O 1
ATOM 3065 N N . LEU A 1 403 ? -2.844 -31.688 9.102 1 96.56 403 LEU A N 1
ATOM 3066 C CA . LEU A 1 403 ? -2.256 -30.359 8.992 1 96.56 403 LEU A CA 1
ATOM 3067 C C . LEU A 1 403 ? -1.118 -30.188 9.992 1 96.56 403 LEU A C 1
ATOM 3069 O O . LEU A 1 403 ? -0.054 -29.672 9.641 1 96.56 403 LEU A O 1
ATOM 3073 N N . ALA A 1 404 ? -1.373 -30.562 11.211 1 95.06 404 ALA A N 1
ATOM 3074 C CA . ALA A 1 404 ? -0.374 -30.391 12.266 1 95.06 404 ALA A CA 1
ATOM 3075 C C . ALA A 1 404 ? 0.91 -31.156 11.93 1 95.06 404 ALA A C 1
ATOM 3077 O O . ALA A 1 404 ? 2.01 -30.609 12.086 1 95.06 404 ALA A O 1
ATOM 3078 N N . GLU A 1 405 ? 0.759 -32.406 11.539 1 94.94 405 GLU A N 1
ATOM 3079 C CA . GLU A 1 405 ? 1.905 -33.219 11.164 1 94.94 405 GLU A CA 1
ATOM 3080 C C . GLU A 1 405 ? 2.66 -32.625 9.984 1 94.94 405 GLU A C 1
ATOM 3082 O O . GLU A 1 405 ? 3.893 -32.625 9.961 1 94.94 405 GLU A O 1
ATOM 3087 N N . TYR A 1 406 ? 1.903 -32.156 9.031 1 96.38 406 TYR A N 1
ATOM 3088 C CA . TYR A 1 406 ? 2.52 -31.547 7.855 1 96.38 406 TYR A CA 1
ATOM 3089 C C . TYR A 1 406 ? 3.393 -30.359 8.25 1 96.38 406 TYR A C 1
ATOM 3091 O O . TYR A 1 406 ? 4.547 -30.266 7.824 1 96.38 406 TYR A O 1
ATOM 3099 N N . VAL A 1 407 ? 2.883 -29.469 9.039 1 95.81 407 VAL A N 1
ATOM 3100 C CA . VAL A 1 407 ? 3.578 -28.234 9.422 1 95.81 407 VAL A CA 1
ATOM 3101 C C . VAL A 1 407 ? 4.82 -28.578 10.242 1 95.81 407 VAL A C 1
ATOM 3103 O O . VAL A 1 407 ? 5.879 -27.984 10.062 1 95.81 407 VAL A O 1
ATOM 3106 N N . ARG A 1 408 ? 4.77 -29.578 11.07 1 93 408 ARG A N 1
ATOM 3107 C CA . ARG A 1 408 ? 5.875 -29.969 11.938 1 93 408 ARG A CA 1
ATOM 3108 C C . ARG A 1 408 ? 6.953 -30.703 11.141 1 93 408 ARG A C 1
ATOM 3110 O O . ARG A 1 408 ? 8.086 -30.844 11.602 1 93 408 ARG A O 1
ATOM 3117 N N . GLY A 1 409 ? 6.59 -31.141 9.984 1 92.25 409 GLY A N 1
ATOM 3118 C CA . GLY A 1 409 ? 7.473 -31.984 9.203 1 92.25 409 GLY A CA 1
ATOM 3119 C C . GLY A 1 409 ? 8.586 -31.219 8.516 1 92.25 409 GLY A C 1
ATOM 3120 O O . GLY A 1 409 ? 9.508 -31.828 7.957 1 92.25 409 GLY A O 1
ATOM 3121 N N . PHE A 1 410 ? 8.594 -29.906 8.617 1 92.94 410 PHE A N 1
ATOM 3122 C CA . PHE A 1 410 ? 9.594 -29.109 7.922 1 92.94 410 PHE A CA 1
ATOM 3123 C C . PHE A 1 410 ? 10.734 -28.734 8.859 1 92.94 410 PHE A C 1
ATOM 3125 O O . PHE A 1 410 ? 10.508 -28.453 10.039 1 92.94 410 PHE A O 1
ATOM 3132 N N . ALA A 1 411 ? 11.961 -28.719 8.32 1 86.44 411 ALA A N 1
ATOM 3133 C CA . ALA A 1 411 ? 13.148 -28.375 9.094 1 86.44 411 ALA A CA 1
ATOM 3134 C C . ALA A 1 411 ? 13.172 -26.875 9.406 1 86.44 411 ALA A C 1
ATOM 3136 O O . ALA A 1 411 ? 13.695 -26.469 10.438 1 86.44 411 ALA A O 1
ATOM 3137 N N . VAL A 1 412 ? 12.656 -26.047 8.547 1 84.62 412 VAL A N 1
ATOM 3138 C CA . VAL A 1 412 ? 12.641 -24.609 8.719 1 84.62 412 VAL A CA 1
ATOM 3139 C C . VAL A 1 412 ? 11.203 -24.125 8.891 1 84.62 412 VAL A C 1
ATOM 3141 O O . VAL A 1 412 ? 10.336 -24.406 8.062 1 84.62 412 VAL A O 1
ATOM 3144 N N . GLY A 1 413 ? 10.906 -23.422 9.938 1 82.81 413 GLY A N 1
ATOM 3145 C CA . GLY A 1 413 ? 9.578 -22.906 10.25 1 82.81 413 GLY A CA 1
ATOM 3146 C C . GLY A 1 413 ? 9.492 -22.281 11.633 1 82.81 413 GLY A C 1
ATOM 3147 O O . GLY A 1 413 ? 10.453 -22.328 12.406 1 82.81 413 GLY A O 1
ATOM 3148 N N . ARG A 1 414 ? 8.469 -21.453 11.906 1 76.75 414 ARG A N 1
ATOM 3149 C CA . ARG A 1 414 ? 8.281 -20.812 13.203 1 76.75 414 ARG A CA 1
ATOM 3150 C C . ARG A 1 414 ? 7.352 -21.641 14.094 1 76.75 414 ARG A C 1
ATOM 3152 O O . ARG A 1 414 ? 7.289 -21.406 15.305 1 76.75 414 ARG A O 1
ATOM 3159 N N . ALA A 1 415 ? 6.457 -22.453 13.508 1 64.31 415 ALA A N 1
ATOM 3160 C CA . ALA A 1 415 ? 5.453 -23.172 14.297 1 64.31 415 ALA A CA 1
ATOM 3161 C C . ALA A 1 415 ? 6.105 -24.156 15.258 1 64.31 415 ALA A C 1
ATOM 3163 O O . ALA A 1 415 ? 6.594 -25.219 14.836 1 64.31 415 ALA A O 1
ATOM 3164 N N . SER A 1 416 ? 7.043 -23.766 15.969 1 51.16 416 SER A N 1
ATOM 3165 C CA . SER A 1 416 ? 7.566 -24.766 16.906 1 51.16 416 SER A CA 1
ATOM 3166 C C . SER A 1 416 ? 6.445 -25.406 17.719 1 51.16 416 SER A C 1
ATOM 3168 O O . SER A 1 416 ? 5.352 -24.844 17.812 1 51.16 416 SER A O 1
ATOM 3170 N N . GLY A 1 417 ? 6.684 -26.688 18.266 1 44.03 417 GLY A N 1
ATOM 3171 C CA . GLY A 1 417 ? 5.965 -27.703 19.031 1 44.03 417 GLY A CA 1
ATOM 3172 C C . GLY A 1 417 ? 5.004 -27.109 20.047 1 44.03 417 GLY A C 1
ATOM 3173 O O . GLY A 1 417 ? 4.172 -27.828 20.609 1 44.03 417 GLY A O 1
ATOM 3174 N N . ASP A 1 418 ? 5.234 -26.031 20.594 1 40.28 418 ASP A N 1
ATOM 3175 C CA . ASP A 1 418 ? 4.516 -25.781 21.844 1 40.28 418 ASP A CA 1
ATOM 3176 C C . ASP A 1 418 ? 3.102 -25.281 21.562 1 40.28 418 ASP A C 1
ATOM 3178 O O . ASP A 1 418 ? 2.268 -25.219 22.469 1 40.28 418 ASP A O 1
ATOM 3182 N N . ALA A 1 419 ? 2.939 -24.531 20.531 1 42.22 419 ALA A N 1
ATOM 3183 C CA . ALA A 1 419 ? 1.608 -23.938 20.5 1 42.22 419 ALA A CA 1
ATOM 3184 C C . ALA A 1 419 ? 0.588 -24.891 19.891 1 42.22 419 ALA A C 1
ATOM 3186 O O . ALA A 1 419 ? -0.529 -24.5 19.562 1 42.22 419 ALA A O 1
ATOM 3187 N N . THR A 1 420 ? 0.936 -26 19.297 1 40.12 420 THR A N 1
ATOM 3188 C CA . THR A 1 420 ? -0.07 -26.953 18.812 1 40.12 420 THR A CA 1
ATOM 3189 C C . THR A 1 420 ? -0.835 -27.562 19.969 1 40.12 420 THR A C 1
ATOM 3191 O O . THR A 1 420 ? -0.243 -28.234 20.828 1 40.12 420 THR A O 1
ATOM 3194 N N . ASN A 1 421 ? -1.773 -27.031 20.406 1 34.5 421 ASN A N 1
ATOM 3195 C CA . ASN A 1 421 ? -2.656 -27.766 21.297 1 34.5 421 ASN A CA 1
ATOM 3196 C C . ASN A 1 421 ? -3.146 -29.062 20.656 1 34.5 421 ASN A C 1
ATOM 3198 O O . ASN A 1 421 ? -3.93 -29.031 19.703 1 34.5 421 ASN A O 1
ATOM 3202 N N . ASP A 1 422 ? -2.367 -30.125 20.625 1 34.22 422 ASP A N 1
ATOM 3203 C CA . ASP A 1 422 ? -2.641 -31.484 20.188 1 34.22 422 ASP A CA 1
ATOM 3204 C C . ASP A 1 422 ? -4.066 -31.906 20.547 1 34.22 422 ASP A C 1
ATOM 3206 O O . ASP A 1 422 ? -4.531 -32.969 20.125 1 34.22 422 ASP A O 1
ATOM 3210 N N . GLU A 1 423 ? -4.613 -31.516 21.656 1 33.84 423 GLU A N 1
ATOM 3211 C CA . GLU A 1 423 ? -5.785 -32.281 22.047 1 33.84 423 GLU A CA 1
ATOM 3212 C C . GLU A 1 423 ? -6.77 -32.438 20.891 1 33.84 423 GLU A C 1
ATOM 3214 O O . GLU A 1 423 ? -7.289 -33.5 20.625 1 33.84 423 GLU A O 1
ATOM 3219 N N . GLU A 1 424 ? -7.746 -31.406 20.469 1 32.78 424 GLU A N 1
ATOM 3220 C CA . GLU A 1 424 ? -8.984 -31.609 19.719 1 32.78 424 GLU A CA 1
ATOM 3221 C C . GLU A 1 424 ? -8.758 -31.375 18.219 1 32.78 424 GLU A C 1
ATOM 3223 O O . GLU A 1 424 ? -9.711 -31.375 17.438 1 32.78 424 GLU A O 1
ATOM 3228 N N . ILE A 1 425 ? -7.512 -31.094 17.703 1 27.83 425 ILE A N 1
ATOM 3229 C CA . ILE A 1 425 ? -7.617 -30.922 16.25 1 27.83 425 ILE A CA 1
ATOM 3230 C C . ILE A 1 425 ? -7.379 -32.281 15.555 1 27.83 425 ILE A C 1
ATOM 3232 O O . ILE A 1 425 ? -6.383 -32.938 15.828 1 27.83 425 ILE A O 1
ATOM 3236 N N . MET B 1 1 ? 37.719 66.562 7.062 1 26.75 1 MET B N 1
ATOM 3237 C CA . MET B 1 1 ? 37.875 65.75 5.852 1 26.75 1 MET B CA 1
ATOM 3238 C C . MET B 1 1 ? 37.25 64.375 6.035 1 26.75 1 MET B C 1
ATOM 3240 O O . MET B 1 1 ? 37.844 63.5 6.727 1 26.75 1 MET B O 1
AT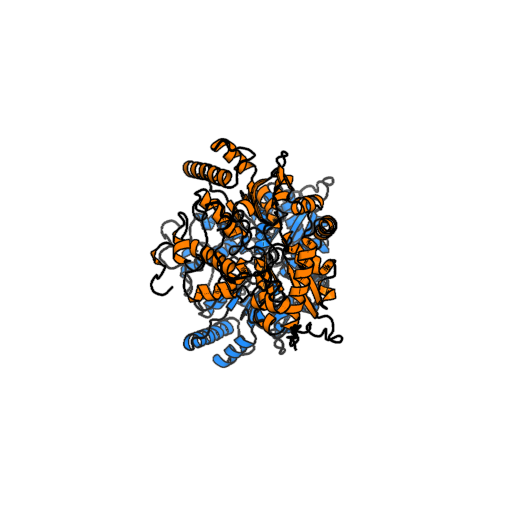OM 3244 N N . MET B 1 2 ? 35.906 64.188 6.086 1 27.75 2 MET B N 1
ATOM 3245 C CA . MET B 1 2 ? 34.969 63.188 6.562 1 27.75 2 MET B CA 1
ATOM 3246 C C . MET B 1 2 ? 34.906 62 5.617 1 27.75 2 MET B C 1
ATOM 3248 O O . MET B 1 2 ? 34.562 62.156 4.441 1 27.75 2 MET B O 1
ATOM 3252 N N . THR B 1 3 ? 35.781 60.969 5.77 1 23.3 3 THR B N 1
ATOM 3253 C CA . THR B 1 3 ? 36 59.75 4.961 1 23.3 3 THR B CA 1
ATOM 3254 C C . THR B 1 3 ? 34.75 58.938 4.801 1 23.3 3 THR B C 1
ATOM 3256 O O . THR B 1 3 ? 34.094 58.594 5.789 1 23.3 3 THR B O 1
ATOM 3259 N N . LYS B 1 4 ? 34.219 59 3.539 1 27.61 4 LYS B N 1
ATOM 3260 C CA . LYS B 1 4 ? 33.031 58.312 3.006 1 27.61 4 LYS B CA 1
ATOM 3261 C C . LYS B 1 4 ? 33.156 56.812 3.152 1 27.61 4 LYS B C 1
ATOM 3263 O O . LYS B 1 4 ? 34.031 56.188 2.545 1 27.61 4 LYS B O 1
ATOM 3268 N N . SER B 1 5 ? 33 56.219 4.34 1 26.89 5 SER B N 1
ATOM 3269 C CA . SER B 1 5 ? 33.062 54.781 4.594 1 26.89 5 SER B CA 1
ATOM 3270 C C . SER B 1 5 ? 32.094 54.031 3.684 1 26.89 5 SER B C 1
ATOM 3272 O O . SER B 1 5 ? 30.875 54.188 3.762 1 26.89 5 SER B O 1
ATOM 3274 N N . GLY B 1 6 ? 32.469 53.844 2.385 1 27.98 6 GLY B N 1
ATOM 3275 C CA . GLY B 1 6 ? 31.734 53.156 1.342 1 27.98 6 GLY B CA 1
ATOM 3276 C C . GLY B 1 6 ? 31.297 51.75 1.732 1 27.98 6 GLY B C 1
ATOM 3277 O O . GLY B 1 6 ? 32.125 50.938 2.197 1 27.98 6 GLY B O 1
ATOM 3278 N N . ASN B 1 7 ? 30.016 51.5 2.195 1 26.09 7 ASN B N 1
ATOM 3279 C CA . ASN B 1 7 ? 29.234 50.312 2.512 1 26.09 7 ASN B CA 1
ATOM 3280 C C . ASN B 1 7 ? 29.203 49.344 1.337 1 26.09 7 ASN B C 1
ATOM 3282 O O . ASN B 1 7 ? 28.484 49.594 0.361 1 26.09 7 ASN B O 1
ATOM 3286 N N . ASP B 1 8 ? 30.359 48.844 0.854 1 28.05 8 ASP B N 1
ATOM 3287 C CA . ASP B 1 8 ? 30.422 47.938 -0.279 1 28.05 8 ASP B CA 1
ATOM 3288 C C . ASP B 1 8 ? 29.531 46.719 -0.046 1 28.05 8 ASP B C 1
ATOM 3290 O O . ASP B 1 8 ? 29.797 45.906 0.862 1 28.05 8 ASP B O 1
ATOM 3294 N N . GLY B 1 9 ? 28.188 46.844 -0.246 1 28.56 9 GLY B N 1
ATOM 3295 C CA . GLY B 1 9 ? 27.125 45.875 -0.256 1 28.56 9 GLY B CA 1
ATOM 3296 C C . GLY B 1 9 ? 27.438 44.656 -1.133 1 28.56 9 GLY B C 1
ATOM 3297 O O . GLY B 1 9 ? 27.484 44.781 -2.357 1 28.56 9 GLY B O 1
ATOM 3298 N N . ASN B 1 10 ? 28.406 43.812 -0.765 1 28.34 10 ASN B N 1
ATOM 3299 C CA . ASN B 1 10 ? 28.828 42.594 -1.46 1 28.34 10 ASN B CA 1
ATOM 3300 C C . ASN B 1 10 ? 27.641 41.75 -1.867 1 28.34 10 ASN B C 1
ATOM 3302 O O . ASN B 1 10 ? 27 41.094 -1.021 1 28.34 10 ASN B O 1
ATOM 3306 N N . GLY B 1 11 ? 26.812 42.188 -2.857 1 28.61 11 GLY B N 1
ATOM 3307 C CA . GLY B 1 11 ? 25.734 41.531 -3.57 1 28.61 11 GLY B CA 1
ATOM 3308 C C . GLY B 1 11 ? 26.141 40.188 -4.129 1 28.61 11 GLY B C 1
ATOM 3309 O O . GLY B 1 11 ? 26.984 40.094 -5.016 1 28.61 11 GLY B O 1
ATOM 3310 N N . LEU B 1 12 ? 26.219 39.156 -3.355 1 30.59 12 LEU B N 1
ATOM 3311 C CA . LEU B 1 12 ? 26.484 37.844 -3.939 1 30.59 12 LEU B CA 1
ATOM 3312 C C . LEU B 1 12 ? 25.688 37.625 -5.219 1 30.59 12 LEU B C 1
ATOM 3314 O O . LEU B 1 12 ? 24.484 37.906 -5.258 1 30.59 12 LEU B O 1
ATOM 3318 N N . PRO B 1 13 ? 26.359 37.688 -6.406 1 28.69 13 PRO B N 1
ATOM 3319 C CA . PRO B 1 13 ? 25.688 37.531 -7.695 1 28.69 13 PRO B CA 1
ATOM 3320 C C . PRO B 1 13 ? 24.734 36.344 -7.746 1 28.69 13 PRO B C 1
ATOM 3322 O O . PRO B 1 13 ? 24.938 35.375 -7.02 1 28.69 13 PRO B O 1
ATOM 3325 N N . ALA B 1 14 ? 23.531 36.594 -8.305 1 33.94 14 ALA B N 1
ATOM 3326 C CA . ALA B 1 14 ? 22.516 35.594 -8.68 1 33.94 14 ALA B CA 1
ATOM 3327 C C . ALA B 1 14 ? 23.141 34.438 -9.469 1 33.94 14 ALA B C 1
ATOM 3329 O O . ALA B 1 14 ? 23.969 34.656 -10.352 1 33.94 14 ALA B O 1
ATOM 3330 N N . PRO B 1 15 ? 23.172 33.25 -8.938 1 30.31 15 PRO B N 1
ATOM 3331 C CA . PRO B 1 15 ? 23.75 32.188 -9.758 1 30.31 15 PRO B CA 1
ATOM 3332 C C . PRO B 1 15 ? 23.531 32.406 -11.25 1 30.31 15 PRO B C 1
ATOM 3334 O O . PRO B 1 15 ? 22.484 32.938 -11.648 1 30.31 15 PRO B O 1
ATOM 3337 N N . ALA B 1 16 ? 24.484 32.531 -12.062 1 31.31 16 ALA B N 1
ATOM 3338 C CA . ALA B 1 16 ? 24.531 32.688 -13.516 1 31.31 16 ALA B CA 1
ATOM 3339 C C . ALA B 1 16 ? 23.562 31.719 -14.195 1 31.31 16 ALA B C 1
ATOM 3341 O O . ALA B 1 16 ? 23.5 30.547 -13.852 1 31.31 16 ALA B O 1
ATOM 3342 N N . ARG B 1 17 ? 22.422 32.125 -14.656 1 35.75 17 ARG B N 1
ATOM 3343 C CA . ARG B 1 17 ? 21.516 31.484 -15.602 1 35.75 17 ARG B CA 1
ATOM 3344 C C . ARG B 1 17 ? 22.281 30.797 -16.719 1 35.75 17 ARG B C 1
ATOM 3346 O O . ARG B 1 17 ? 22.812 31.469 -17.625 1 35.75 17 ARG B O 1
ATOM 3353 N N . SER B 1 18 ? 23.172 29.844 -16.438 1 33.44 18 SER B N 1
ATOM 3354 C CA . SER B 1 18 ? 23.75 29.281 -17.656 1 33.44 18 SER B CA 1
ATOM 3355 C C . SER B 1 18 ? 22.672 29.031 -18.719 1 33.44 18 SER B C 1
ATOM 3357 O O . SER B 1 18 ? 21.672 28.375 -18.438 1 33.44 18 SER B O 1
ATOM 3359 N N . SER B 1 19 ? 22.344 29.734 -19.719 1 37.91 19 SER B N 1
ATOM 3360 C CA . SER B 1 19 ? 21.516 29.828 -20.922 1 37.91 19 SER B CA 1
ATOM 3361 C C . SER B 1 19 ? 21.375 28.469 -21.609 1 37.91 19 SER B C 1
ATOM 3363 O O . SER B 1 19 ? 20.328 28.188 -22.203 1 37.91 19 SER B O 1
ATOM 3365 N N . GLY B 1 20 ? 22.453 27.672 -22.094 1 38.38 20 GLY B N 1
ATOM 3366 C CA . GLY B 1 20 ? 22.484 26.609 -23.094 1 38.38 20 GLY B CA 1
ATOM 3367 C C . GLY B 1 20 ? 21.938 25.297 -22.594 1 38.38 20 GLY B C 1
ATOM 3368 O O . GLY B 1 20 ? 21.922 24.297 -23.312 1 38.38 20 GLY B O 1
ATOM 3369 N N . GLU B 1 21 ? 22.031 24.828 -21.297 1 45.09 21 GLU B N 1
ATOM 3370 C CA . GLU B 1 21 ? 21.766 23.438 -20.938 1 45.09 21 GLU B CA 1
ATOM 3371 C C . GLU B 1 21 ? 20.266 23.156 -20.859 1 45.09 21 GLU B C 1
ATOM 3373 O O . GLU B 1 21 ? 19.5 23.969 -20.328 1 45.09 21 GLU B O 1
ATOM 3378 N N . GLY B 1 22 ? 19.656 22.406 -21.828 1 54.56 22 GLY B N 1
ATOM 3379 C CA . GLY B 1 22 ? 18.328 21.875 -22.031 1 54.56 22 GLY B CA 1
ATOM 3380 C C . GLY B 1 22 ? 17.578 21.641 -20.719 1 54.56 22 GLY B C 1
ATOM 3381 O O . GLY B 1 22 ? 18.172 21.609 -19.656 1 54.56 22 GLY B O 1
ATOM 3382 N N . SER B 1 23 ? 16.25 21.953 -20.75 1 69.56 23 SER B N 1
ATOM 3383 C CA . SER B 1 23 ? 15.352 21.797 -19.609 1 69.56 23 SER B CA 1
ATOM 3384 C C . SER B 1 23 ? 15.57 20.453 -18.922 1 69.56 23 SER B C 1
ATOM 3386 O O . SER B 1 23 ? 15.75 19.438 -19.578 1 69.56 23 SER B O 1
ATOM 3388 N N . ARG B 1 24 ? 15.852 20.641 -17.578 1 87.38 24 ARG B N 1
ATOM 3389 C CA . ARG B 1 24 ? 15.992 19.438 -16.766 1 87.38 24 ARG B CA 1
ATOM 3390 C C . ARG B 1 24 ? 14.625 18.875 -16.391 1 87.38 24 ARG B C 1
ATOM 3392 O O . ARG B 1 24 ? 13.773 19.594 -15.852 1 87.38 24 ARG B O 1
ATOM 3399 N N . VAL B 1 25 ? 14.359 17.719 -16.766 1 94.56 25 VAL B N 1
ATOM 3400 C CA . VAL B 1 25 ? 13.094 17.062 -16.484 1 94.56 25 VAL B CA 1
ATOM 3401 C C . VAL B 1 25 ? 13.172 16.328 -15.141 1 94.56 25 VAL B C 1
ATOM 3403 O O . VAL B 1 25 ? 14.125 15.586 -14.898 1 94.56 25 VAL B O 1
ATOM 3406 N N . LEU B 1 26 ? 12.273 16.719 -14.211 1 97.44 26 LEU B N 1
ATOM 3407 C CA . LEU B 1 26 ? 12.156 16.047 -12.922 1 97.44 26 LEU B CA 1
ATOM 3408 C C . LEU B 1 26 ? 10.836 15.297 -12.828 1 97.44 26 LEU B C 1
ATOM 3410 O O . LEU B 1 26 ? 9.773 15.844 -13.141 1 97.44 26 LEU B O 1
ATOM 3414 N N . ARG B 1 27 ? 10.914 14.07 -12.445 1 97.56 27 ARG B N 1
ATOM 3415 C CA . ARG B 1 27 ? 9.719 13.281 -12.164 1 97.56 27 ARG B CA 1
ATOM 3416 C C . ARG B 1 27 ? 9.328 13.391 -10.695 1 97.56 27 ARG B C 1
ATOM 3418 O O . ARG B 1 27 ? 10.156 13.148 -9.805 1 97.56 27 ARG B O 1
ATOM 3425 N N . ALA B 1 28 ? 8.016 13.758 -10.484 1 98.38 28 ALA B N 1
ATOM 3426 C CA . ALA B 1 28 ? 7.551 14.023 -9.125 1 98.38 28 ALA B CA 1
ATOM 3427 C C . ALA B 1 28 ? 6.266 13.258 -8.82 1 98.38 28 ALA B C 1
ATOM 3429 O O . ALA B 1 28 ? 5.266 13.414 -9.523 1 98.38 28 ALA B O 1
ATOM 3430 N N . GLY B 1 29 ? 6.363 12.422 -7.766 1 97.88 29 GLY B N 1
ATOM 3431 C CA . GLY B 1 29 ? 5.148 11.773 -7.305 1 97.88 29 GLY B CA 1
ATOM 3432 C C . GLY B 1 29 ? 4.336 12.633 -6.355 1 97.88 29 GLY B C 1
ATOM 3433 O O . GLY B 1 29 ? 4.898 13.383 -5.559 1 97.88 29 GLY B O 1
ATOM 3434 N N . PHE B 1 30 ? 2.965 12.5 -6.43 1 98 30 PHE B N 1
ATOM 3435 C CA . PHE B 1 30 ? 2.145 13.242 -5.48 1 98 30 PHE B CA 1
ATOM 3436 C C . PHE B 1 30 ? 0.851 12.492 -5.184 1 98 30 PHE B C 1
ATOM 3438 O O . PHE B 1 30 ? 0.461 11.594 -5.93 1 98 30 PHE B O 1
ATOM 3445 N N . ILE B 1 31 ? 0.307 12.789 -4.055 1 97.44 31 ILE B N 1
ATOM 3446 C CA . ILE B 1 31 ? -0.996 12.297 -3.615 1 97.44 31 ILE B CA 1
ATOM 3447 C C . ILE B 1 31 ? -2.049 13.391 -3.816 1 97.44 31 ILE B C 1
ATOM 3449 O O . ILE B 1 31 ? -1.788 14.57 -3.562 1 97.44 31 ILE B O 1
ATOM 3453 N N . PRO B 1 32 ? -3.281 13.031 -4.285 1 97.38 32 PRO B N 1
ATOM 3454 C CA . PRO B 1 32 ? -4.305 14.039 -4.566 1 97.38 32 PRO B CA 1
ATOM 3455 C C . PRO B 1 32 ? -4.859 14.688 -3.303 1 97.38 32 PRO B C 1
ATOM 3457 O O . PRO B 1 32 ? -5.922 14.297 -2.814 1 97.38 32 PRO B O 1
ATOM 3460 N N . LEU B 1 33 ? -4.258 15.695 -2.898 1 98 33 LEU B N 1
ATOM 3461 C CA . LEU B 1 33 ? -4.59 16.5 -1.731 1 98 33 LEU B CA 1
ATOM 3462 C C . LEU B 1 33 ? -4.422 17.984 -2.033 1 98 33 LEU B C 1
ATOM 3464 O O . LEU B 1 33 ? -3.615 18.359 -2.887 1 98 33 LEU B O 1
ATOM 3468 N N . VAL B 1 34 ? -5.113 18.75 -1.316 1 97.75 34 VAL B N 1
ATOM 3469 C CA . VAL B 1 34 ? -5.023 20.188 -1.522 1 97.75 34 VAL B CA 1
ATOM 3470 C C . VAL B 1 34 ? -3.615 20.672 -1.173 1 97.75 34 VAL B C 1
ATOM 3472 O O . VAL B 1 34 ? -3.109 21.609 -1.781 1 97.75 34 VAL B O 1
ATOM 3475 N N . ASP B 1 35 ? -2.982 20.016 -0.316 1 96 35 ASP B N 1
ATOM 3476 C CA . ASP B 1 35 ? -1.661 20.484 0.093 1 96 35 ASP B CA 1
ATOM 3477 C C . ASP B 1 35 ? -0.614 20.172 -0.973 1 96 35 ASP B C 1
ATOM 3479 O O . ASP B 1 35 ? 0.561 20.5 -0.815 1 96 35 ASP B O 1
ATOM 3483 N N . ALA B 1 36 ? -1.005 19.516 -2.055 1 97.94 36 ALA B N 1
ATOM 3484 C CA . ALA B 1 36 ? -0.14 19.406 -3.227 1 97.94 36 ALA B CA 1
ATOM 3485 C C . ALA B 1 36 ? -0.194 20.672 -4.074 1 97.94 36 ALA B C 1
ATOM 3487 O O . ALA B 1 36 ? 0.446 20.75 -5.125 1 97.94 36 ALA B O 1
ATOM 3488 N N . SER B 1 37 ? -0.878 21.672 -3.668 1 98.56 37 SER B N 1
ATOM 3489 C CA . SER B 1 37 ? -1.137 22.906 -4.391 1 98.56 37 SER B CA 1
ATOM 3490 C C . SER B 1 37 ? 0.161 23.547 -4.875 1 98.56 37 SER B C 1
ATOM 3492 O O . SER B 1 37 ? 0.26 23.969 -6.027 1 98.56 37 SER B O 1
ATOM 3494 N N . VAL B 1 38 ? 1.115 23.625 -3.994 1 98.75 38 VAL B N 1
ATOM 3495 C CA . VAL B 1 38 ? 2.359 24.312 -4.312 1 98.75 38 VAL B CA 1
ATOM 3496 C C . VAL B 1 38 ? 3.068 23.609 -5.465 1 98.75 38 VAL B C 1
ATOM 3498 O O . VAL B 1 38 ? 3.535 24.25 -6.406 1 98.75 38 VAL B O 1
ATOM 3501 N N . LEU B 1 39 ? 3.123 22.281 -5.395 1 98.62 39 LEU B N 1
ATOM 3502 C CA . LEU B 1 39 ? 3.758 21.484 -6.438 1 98.62 39 LEU B CA 1
ATOM 3503 C C . LEU B 1 39 ? 3.008 21.625 -7.758 1 98.62 39 LEU B C 1
ATOM 3505 O O . LEU B 1 39 ? 3.623 21.828 -8.812 1 98.62 39 LEU B O 1
ATOM 3509 N N . ILE B 1 40 ? 1.729 21.578 -7.727 1 98.75 40 ILE B N 1
ATOM 3510 C CA . ILE B 1 40 ? 0.884 21.656 -8.914 1 98.75 40 ILE B CA 1
ATOM 3511 C C . ILE B 1 40 ? 0.949 23.062 -9.5 1 98.75 40 ILE B C 1
ATOM 3513 O O . ILE B 1 40 ? 1.068 23.234 -10.719 1 98.75 40 ILE B O 1
ATOM 3517 N N . ALA B 1 41 ? 0.924 24.062 -8.656 1 98.81 41 ALA B N 1
ATOM 3518 C CA . ALA B 1 41 ? 1.019 25.453 -9.109 1 98.81 41 ALA B CA 1
ATOM 3519 C C . ALA B 1 41 ? 2.369 25.719 -9.766 1 98.81 41 ALA B C 1
ATOM 3521 O O . ALA B 1 41 ? 2.455 26.5 -10.727 1 98.81 41 ALA B O 1
ATOM 3522 N N . ALA B 1 42 ? 3.426 25.094 -9.219 1 98.81 42 ALA B N 1
ATOM 3523 C CA . ALA B 1 42 ? 4.754 25.266 -9.805 1 98.81 42 ALA B CA 1
ATOM 3524 C C . ALA B 1 42 ? 4.762 24.875 -11.281 1 98.81 42 ALA B C 1
ATOM 3526 O O . ALA B 1 42 ? 5.48 25.469 -12.086 1 98.81 42 ALA B O 1
ATOM 3527 N N . VAL B 1 43 ? 3.951 23.891 -11.625 1 98.5 43 VAL B N 1
ATOM 3528 C CA . VAL B 1 43 ? 3.881 23.391 -12.992 1 98.5 43 VAL B CA 1
ATOM 3529 C C . VAL B 1 43 ? 2.891 24.234 -13.797 1 98.5 43 VAL B C 1
ATOM 3531 O O . VAL B 1 43 ? 3.25 24.812 -14.828 1 98.5 43 VAL B O 1
ATOM 3534 N N . GLU B 1 44 ? 1.705 24.438 -13.305 1 98.69 44 GLU B N 1
ATOM 3535 C CA . GLU B 1 44 ? 0.57 24.922 -14.086 1 98.69 44 GLU B CA 1
ATOM 3536 C C . GLU B 1 44 ? 0.655 26.422 -14.305 1 98.69 44 GLU B C 1
ATOM 3538 O O . GLU B 1 44 ? 0.141 26.938 -15.297 1 98.69 44 GLU B O 1
ATOM 3543 N N . PHE B 1 45 ? 1.31 27.094 -13.453 1 98.62 45 PHE B N 1
ATOM 3544 C CA . PHE B 1 45 ? 1.345 28.547 -13.562 1 98.62 45 PHE B CA 1
ATOM 3545 C C . PHE B 1 45 ? 2.754 29.031 -13.883 1 98.62 45 PHE B C 1
ATOM 3547 O O . PHE B 1 45 ? 3.066 30.203 -13.695 1 98.62 45 PHE B O 1
ATOM 3554 N N . GLY B 1 46 ? 3.686 28.094 -14.25 1 97.94 46 GLY B N 1
ATOM 3555 C CA . GLY B 1 46 ? 4.906 28.406 -14.977 1 97.94 46 GLY B CA 1
ATOM 3556 C C . GLY B 1 46 ? 6.082 28.703 -14.07 1 97.94 46 GLY B C 1
ATOM 3557 O O . GLY B 1 46 ? 7.129 29.172 -14.531 1 97.94 46 GLY B O 1
ATOM 3558 N N . PHE B 1 47 ? 6.039 28.453 -12.844 1 98.69 47 PHE B N 1
ATOM 3559 C CA . PHE B 1 47 ? 7.113 28.797 -11.922 1 98.69 47 PHE B CA 1
ATOM 3560 C C . PHE B 1 47 ? 8.32 27.906 -12.148 1 98.69 47 PHE B C 1
ATOM 3562 O O . PHE B 1 47 ? 9.469 28.359 -12.07 1 98.69 47 PHE B O 1
ATOM 3569 N N . ALA B 1 48 ? 8.07 26.625 -12.391 1 98.62 48 ALA B N 1
ATOM 3570 C CA . ALA B 1 48 ? 9.164 25.703 -12.664 1 98.62 48 ALA B CA 1
ATOM 3571 C C . ALA B 1 48 ? 9.859 26.062 -13.977 1 98.62 48 ALA B C 1
ATOM 3573 O O . ALA B 1 48 ? 11.094 26.078 -14.047 1 98.62 48 ALA B O 1
ATOM 3574 N N . ARG B 1 49 ? 9.094 26.359 -14.969 1 97.94 49 ARG B N 1
ATOM 3575 C CA . ARG B 1 49 ? 9.641 26.719 -16.281 1 97.94 49 ARG B CA 1
ATOM 3576 C C . ARG B 1 49 ? 10.516 27.953 -16.188 1 97.94 49 ARG B C 1
ATOM 3578 O O . ARG B 1 49 ? 11.531 28.062 -16.891 1 97.94 49 ARG B O 1
ATOM 3585 N N . LYS B 1 50 ? 10.102 28.875 -15.445 1 98 50 LYS B N 1
ATOM 3586 C CA . LYS B 1 50 ? 10.867 30.109 -15.266 1 98 50 LYS B CA 1
ATOM 3587 C C . LYS B 1 50 ? 12.273 29.797 -14.75 1 98 50 LYS B C 1
ATOM 3589 O O . LYS B 1 50 ? 13.219 30.531 -15.039 1 98 50 LYS B O 1
ATOM 3594 N N . GLU B 1 51 ? 12.367 28.672 -13.992 1 98 51 GLU B N 1
ATOM 3595 C CA . GLU B 1 51 ? 13.656 28.281 -13.438 1 98 51 GLU B CA 1
ATOM 3596 C C . GLU B 1 51 ? 14.344 27.234 -14.312 1 98 51 GLU B C 1
ATOM 3598 O O . GLU B 1 51 ? 15.305 26.594 -13.891 1 98 51 GLU B O 1
ATOM 3603 N N . GLY B 1 52 ? 13.781 26.984 -15.5 1 97.38 52 GLY B N 1
ATOM 3604 C CA . GLY B 1 52 ? 14.383 26.047 -16.438 1 97.38 52 GLY B CA 1
ATOM 3605 C C . GLY B 1 52 ? 14.109 24.609 -16.078 1 97.38 52 GLY B C 1
ATOM 3606 O O . GLY B 1 52 ? 14.883 23.719 -16.438 1 97.38 52 GLY B O 1
ATOM 3607 N N . LEU B 1 53 ? 13.031 24.344 -15.383 1 98.12 53 LEU B N 1
ATOM 3608 C CA . LEU B 1 53 ? 12.68 22.984 -14.969 1 98.12 53 LEU B CA 1
ATOM 3609 C C . LEU B 1 53 ? 11.359 22.547 -15.594 1 98.12 53 LEU B C 1
ATOM 3611 O O . LEU B 1 53 ? 10.469 23.375 -15.805 1 98.12 53 LEU B O 1
ATOM 3615 N N . VAL B 1 54 ? 11.328 21.312 -15.977 1 97.56 54 VAL B N 1
ATOM 3616 C CA . VAL B 1 54 ? 10.078 20.656 -16.328 1 97.56 54 VAL B CA 1
ATOM 3617 C C . VAL B 1 54 ? 9.734 19.594 -15.305 1 97.56 54 VAL B C 1
ATOM 3619 O O . VAL B 1 54 ? 10.5 18.641 -15.117 1 97.56 54 VAL B O 1
ATOM 3622 N N . LEU B 1 55 ? 8.633 19.766 -14.633 1 97.75 55 LEU B N 1
ATOM 3623 C CA . LEU B 1 55 ? 8.18 18.797 -13.656 1 97.75 55 LEU B CA 1
ATOM 3624 C C . LEU B 1 55 ? 7.098 17.891 -14.25 1 97.75 55 LEU B C 1
ATOM 3626 O O . LEU B 1 55 ? 6.043 18.375 -14.664 1 97.75 55 LEU B O 1
ATOM 3630 N N . GLU B 1 56 ? 7.387 16.656 -14.297 1 97.75 56 GLU B N 1
ATOM 3631 C CA . GLU B 1 56 ? 6.398 15.648 -14.648 1 97.75 56 GLU B CA 1
ATOM 3632 C C . GLU B 1 56 ? 5.727 15.07 -13.406 1 97.75 56 GLU B C 1
ATOM 3634 O O . GLU B 1 56 ? 6.312 14.25 -12.703 1 97.75 56 GLU B O 1
ATOM 3639 N N . LEU B 1 57 ? 4.48 15.484 -13.227 1 98.06 57 LEU B N 1
ATOM 3640 C CA . LEU B 1 57 ? 3.76 15.055 -12.031 1 98.06 57 LEU B CA 1
ATOM 3641 C C . LEU B 1 57 ? 3.076 13.711 -12.266 1 98.06 57 LEU B C 1
ATOM 3643 O O . LEU B 1 57 ? 2.398 13.523 -13.273 1 98.06 57 LEU B O 1
ATOM 3647 N N . VAL B 1 58 ? 3.32 12.828 -11.336 1 96.06 58 VAL B N 1
ATOM 3648 C CA . VAL B 1 58 ? 2.699 11.508 -11.406 1 96.06 58 VAL B CA 1
ATOM 3649 C C . VAL B 1 58 ? 1.817 11.289 -10.18 1 96.06 58 VAL B C 1
ATOM 3651 O O . VAL B 1 58 ? 2.309 11.281 -9.047 1 96.06 58 VAL B O 1
ATOM 3654 N N . LYS B 1 59 ? 0.55 11.109 -10.461 1 95.12 59 LYS B N 1
ATOM 3655 C CA . LYS B 1 59 ? -0.43 10.867 -9.406 1 95.12 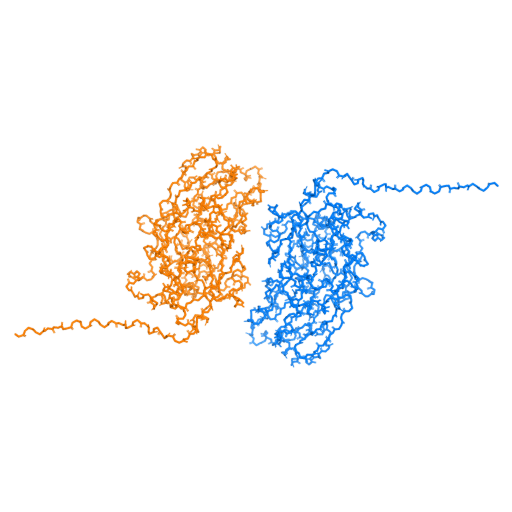59 LYS B CA 1
ATOM 3656 C C . LYS B 1 59 ? -0.319 9.445 -8.859 1 95.12 59 LYS B C 1
ATOM 3658 O O . LYS B 1 59 ? -0.176 8.492 -9.625 1 95.12 59 LYS B O 1
ATOM 3663 N N . ASP B 1 60 ? -0.281 9.352 -7.555 1 92.31 60 ASP B N 1
ATOM 3664 C CA . ASP B 1 60 ? -0.285 8.055 -6.879 1 92.31 60 ASP B CA 1
ATOM 3665 C C . ASP B 1 60 ? -1.383 7.992 -5.82 1 92.31 60 ASP B C 1
ATOM 3667 O O . ASP B 1 60 ? -2.018 9 -5.516 1 92.31 60 ASP B O 1
ATOM 3671 N N . VAL B 1 61 ? -1.698 6.746 -5.277 1 83.44 61 VAL B N 1
ATOM 3672 C CA . VAL B 1 61 ? -2.832 6.621 -4.367 1 83.44 61 VAL B CA 1
ATOM 3673 C C . VAL B 1 61 ? -2.338 6.234 -2.975 1 83.44 61 VAL B C 1
ATOM 3675 O O . VAL B 1 61 ? -3.074 6.352 -1.992 1 83.44 61 VAL B O 1
ATOM 3678 N N . SER B 1 62 ? -1.107 5.848 -2.865 1 89.38 62 SER B N 1
ATOM 3679 C CA . SER B 1 62 ? -0.613 5.324 -1.597 1 89.38 62 SER B CA 1
ATOM 3680 C C . SER B 1 62 ? 0.721 5.957 -1.219 1 89.38 62 SER B C 1
ATOM 3682 O O . SER B 1 62 ? 1.609 6.094 -2.062 1 89.38 62 SER B O 1
ATOM 3684 N N . TRP B 1 63 ? 0.828 6.309 0.033 1 94.38 63 TRP B N 1
ATOM 3685 C CA . TRP B 1 63 ? 2.072 6.879 0.536 1 94.38 63 TRP B CA 1
ATOM 3686 C C . TRP B 1 63 ? 3.199 5.852 0.493 1 94.38 63 TRP B C 1
ATOM 3688 O O . TRP B 1 63 ? 4.359 6.203 0.265 1 94.38 63 TRP B O 1
ATOM 3698 N N . ALA B 1 64 ? 2.852 4.609 0.732 1 90.5 64 ALA B N 1
ATOM 3699 C CA . ALA B 1 64 ? 3.844 3.545 0.627 1 90.5 64 ALA B CA 1
ATOM 3700 C C . ALA B 1 64 ? 4.414 3.461 -0.786 1 90.5 64 ALA B C 1
ATOM 3702 O O . ALA B 1 64 ? 5.617 3.27 -0.966 1 90.5 64 ALA B O 1
ATOM 3703 N N . ASN B 1 65 ? 3.535 3.621 -1.764 1 90.88 65 ASN B N 1
ATOM 3704 C CA . ASN B 1 65 ? 3.984 3.59 -3.15 1 90.88 65 ASN B CA 1
ATOM 3705 C C . ASN B 1 65 ? 4.875 4.781 -3.48 1 90.88 65 ASN B C 1
ATOM 3707 O O . ASN B 1 65 ? 5.859 4.645 -4.207 1 90.88 65 ASN B O 1
ATOM 3711 N N . VAL B 1 66 ? 4.516 5.926 -2.979 1 95.19 66 VAL B N 1
ATOM 3712 C CA . VAL B 1 66 ? 5.32 7.117 -3.215 1 95.19 66 VAL B CA 1
ATOM 3713 C C . VAL B 1 66 ? 6.723 6.918 -2.637 1 95.19 66 VAL B C 1
ATOM 3715 O O . VAL B 1 66 ? 7.719 7.23 -3.289 1 95.19 66 VAL B O 1
ATOM 3718 N N . ARG B 1 67 ? 6.77 6.418 -1.422 1 94.38 67 ARG B N 1
ATOM 3719 C CA . ARG B 1 67 ? 8.039 6.121 -0.774 1 94.38 67 ARG B CA 1
ATOM 3720 C C . ARG B 1 67 ? 8.883 5.168 -1.62 1 94.38 67 ARG B C 1
ATOM 3722 O O . ARG B 1 67 ? 10.055 5.438 -1.891 1 94.38 67 ARG B O 1
ATOM 3729 N N . ASP B 1 68 ? 8.312 4.098 -2.064 1 91.56 68 ASP B N 1
ATOM 3730 C CA . ASP B 1 68 ? 9.031 3.068 -2.805 1 91.56 68 ASP B CA 1
ATOM 3731 C C . ASP B 1 68 ? 9.516 3.596 -4.152 1 91.56 68 ASP B C 1
ATOM 3733 O O . ASP B 1 68 ? 10.648 3.334 -4.555 1 91.56 68 ASP B O 1
ATOM 3737 N N . ARG B 1 69 ? 8.656 4.305 -4.824 1 94 69 ARG B N 1
ATOM 3738 C CA . ARG B 1 69 ? 9 4.793 -6.156 1 94 69 ARG B CA 1
ATOM 3739 C C . ARG B 1 69 ? 10.102 5.844 -6.086 1 94 69 ARG B C 1
ATOM 3741 O O . ARG B 1 69 ? 10.906 5.973 -7.012 1 94 69 ARG B O 1
ATOM 3748 N N . LEU B 1 70 ? 10.148 6.578 -4.988 1 96.06 70 LEU B N 1
ATOM 3749 C CA . LEU B 1 70 ? 11.297 7.449 -4.766 1 96.06 70 LEU B CA 1
ATOM 3750 C C . LEU B 1 70 ? 12.555 6.633 -4.508 1 96.06 70 LEU B C 1
ATOM 3752 O O . LEU B 1 70 ? 13.609 6.906 -5.09 1 96.06 70 LEU B O 1
ATOM 3756 N N . ALA B 1 71 ? 12.414 5.641 -3.713 1 92.81 71 ALA B N 1
ATOM 3757 C CA . ALA B 1 71 ? 13.539 4.793 -3.338 1 92.81 71 ALA B CA 1
ATOM 3758 C C . ALA B 1 71 ? 14.109 4.062 -4.555 1 92.81 71 ALA B C 1
ATOM 3760 O O . ALA B 1 71 ? 15.32 3.885 -4.668 1 92.81 71 ALA B O 1
ATOM 3761 N N . PHE B 1 72 ? 13.219 3.695 -5.441 1 91 72 PHE B N 1
ATOM 3762 C CA . PHE B 1 72 ? 13.602 2.898 -6.602 1 91 72 PHE B CA 1
ATOM 3763 C C . PHE B 1 72 ? 13.961 3.795 -7.777 1 91 72 PHE B C 1
ATOM 3765 O O . PHE B 1 72 ? 14.172 3.311 -8.891 1 91 72 PHE B O 1
ATOM 3772 N N . ARG B 1 73 ? 13.984 5.121 -7.578 1 91.94 73 ARG B N 1
ATOM 3773 C CA . ARG B 1 73 ? 14.469 6.125 -8.523 1 91.94 73 ARG B CA 1
ATOM 3774 C C . ARG B 1 73 ? 13.492 6.316 -9.672 1 91.94 73 ARG B C 1
ATOM 3776 O O . ARG B 1 73 ? 13.875 6.75 -10.758 1 91.94 73 ARG B O 1
ATOM 3783 N N . GLN B 1 74 ? 12.289 5.887 -9.367 1 92.75 74 GLN B N 1
ATOM 3784 C CA . GLN B 1 74 ? 11.25 6.211 -10.336 1 92.75 74 GLN B CA 1
ATOM 3785 C C . GLN B 1 74 ? 10.828 7.672 -10.227 1 92.75 74 GLN B C 1
ATOM 3787 O O . GLN B 1 74 ? 10.297 8.25 -11.172 1 92.75 74 GLN B O 1
ATOM 3792 N N . PHE B 1 75 ? 11 8.211 -9.039 1 96.69 75 PHE B N 1
ATOM 3793 C CA . PHE B 1 75 ? 10.828 9.641 -8.789 1 96.69 75 PHE B CA 1
ATOM 3794 C C . PHE B 1 75 ? 12.156 10.289 -8.414 1 96.69 75 PHE B C 1
ATOM 3796 O O . PHE B 1 75 ? 12.992 9.672 -7.754 1 96.69 75 PHE B O 1
ATOM 3803 N N . ASP B 1 76 ? 12.305 11.484 -8.953 1 97.44 76 ASP B N 1
ATOM 3804 C CA . ASP B 1 76 ? 13.422 12.312 -8.492 1 97.44 76 ASP B CA 1
ATOM 3805 C C . ASP B 1 76 ? 13.07 13.023 -7.184 1 97.44 76 ASP B C 1
ATOM 3807 O O . ASP B 1 76 ? 13.922 13.164 -6.301 1 97.44 76 ASP B O 1
ATOM 3811 N N . ILE B 1 77 ? 11.836 13.484 -7.109 1 98.5 77 ILE B N 1
ATOM 3812 C CA . ILE B 1 77 ? 11.289 14.125 -5.918 1 98.5 77 ILE B CA 1
ATOM 3813 C C . ILE B 1 77 ? 9.867 13.625 -5.672 1 98.5 77 ILE B C 1
ATOM 3815 O O . ILE B 1 77 ? 9.258 13 -6.547 1 98.5 77 ILE B O 1
ATOM 3819 N N . ALA B 1 78 ? 9.406 13.914 -4.418 1 98.62 78 ALA B N 1
ATOM 3820 C CA . ALA B 1 78 ? 8.062 13.43 -4.145 1 98.62 78 ALA B CA 1
ATOM 3821 C C . ALA B 1 78 ? 7.371 14.297 -3.092 1 98.62 78 ALA B C 1
ATOM 3823 O O . ALA B 1 78 ? 8.016 14.797 -2.172 1 98.62 78 ALA B O 1
ATOM 3824 N N . HIS B 1 79 ? 6.066 14.508 -3.312 1 98.44 79 HIS B N 1
ATOM 3825 C CA . HIS B 1 79 ? 5.148 14.914 -2.254 1 98.44 79 HIS B CA 1
ATOM 3826 C C . HIS B 1 79 ? 5.109 13.875 -1.135 1 98.44 79 HIS B C 1
ATOM 3828 O O . HIS B 1 79 ? 4.777 12.711 -1.372 1 98.44 79 HIS B O 1
ATOM 3834 N N . MET B 1 80 ? 5.57 14.305 0.103 1 98.38 80 MET B N 1
ATOM 3835 C CA . MET B 1 80 ? 5.688 13.32 1.17 1 98.38 80 MET B CA 1
ATOM 3836 C C . MET B 1 80 ? 5.156 13.875 2.486 1 98.38 80 MET B C 1
ATOM 3838 O O . MET B 1 80 ? 5.09 15.086 2.672 1 98.38 80 MET B O 1
ATOM 3842 N N . LEU B 1 81 ? 4.801 12.953 3.348 1 98.38 81 LEU B N 1
ATOM 3843 C CA . LEU B 1 81 ? 4.508 13.289 4.738 1 98.38 81 LEU B CA 1
ATOM 3844 C C . LEU B 1 81 ? 5.789 13.641 5.492 1 98.38 81 LEU B C 1
ATOM 3846 O O . LEU B 1 81 ? 6.816 12.977 5.316 1 98.38 81 LEU B O 1
ATOM 3850 N N . SER B 1 82 ? 5.742 14.641 6.293 1 98.56 82 SER B N 1
ATOM 3851 C CA . SER B 1 82 ? 6.941 15.133 6.969 1 98.56 82 SER B CA 1
ATOM 3852 C C . SER B 1 82 ? 7.57 14.039 7.832 1 98.56 82 SER B C 1
ATOM 3854 O O . SER B 1 82 ? 8.789 14 7.996 1 98.56 82 SER B O 1
ATOM 3856 N N . PRO B 1 83 ? 6.816 13.094 8.414 1 98.62 83 PRO B N 1
ATOM 3857 C CA . PRO B 1 83 ? 7.469 12.055 9.203 1 98.62 83 PRO B CA 1
ATOM 3858 C C . PRO B 1 83 ? 8.18 11.016 8.344 1 98.62 83 PRO B C 1
ATOM 3860 O O . PRO B 1 83 ? 8.984 10.227 8.852 1 98.62 83 PRO B O 1
ATOM 3863 N N . MET B 1 84 ? 7.871 10.969 7.035 1 98.12 84 MET B N 1
ATOM 3864 C CA . MET B 1 84 ? 8.445 9.945 6.172 1 98.12 84 MET B CA 1
ATOM 3865 C C . MET B 1 84 ? 9.953 10.133 6.039 1 98.12 84 MET B C 1
ATOM 3867 O O . MET B 1 84 ? 10.719 9.188 6.238 1 98.12 84 MET B O 1
ATOM 3871 N N . PRO B 1 85 ? 10.469 11.352 5.758 1 98.5 85 PRO B N 1
ATOM 3872 C CA . PRO B 1 85 ? 11.93 11.523 5.734 1 98.5 85 PRO B CA 1
ATOM 3873 C C . PRO B 1 85 ? 12.578 11.211 7.082 1 98.5 85 PRO B C 1
ATOM 3875 O O . PRO B 1 85 ? 13.672 10.633 7.121 1 98.5 85 PRO B O 1
ATOM 3878 N N . VAL B 1 86 ? 11.922 11.562 8.164 1 98.69 86 VAL B N 1
ATOM 3879 C CA . VAL B 1 86 ? 12.461 11.297 9.492 1 98.69 86 VAL B CA 1
ATOM 3880 C C . VAL B 1 86 ? 12.578 9.789 9.711 1 98.69 86 VAL B C 1
ATOM 3882 O O . VAL B 1 86 ? 13.633 9.297 10.125 1 98.69 86 VAL B O 1
ATOM 3885 N N . ALA B 1 87 ? 11.531 9.117 9.414 1 98.19 87 ALA B N 1
ATOM 3886 C CA . ALA B 1 87 ? 11.539 7.66 9.539 1 98.19 87 ALA B CA 1
ATOM 3887 C C . ALA B 1 87 ? 12.625 7.039 8.664 1 98.19 87 ALA B C 1
ATOM 3889 O O . ALA B 1 87 ? 13.328 6.117 9.086 1 98.19 87 ALA B O 1
ATOM 3890 N N . SER B 1 88 ? 12.75 7.555 7.492 1 96.38 88 SER B N 1
ATOM 3891 C CA . SER B 1 88 ? 13.727 7.035 6.539 1 96.38 88 SER B CA 1
ATOM 3892 C C . SER B 1 88 ? 15.148 7.195 7.066 1 96.38 88 SER B C 1
ATOM 3894 O O . SER B 1 88 ? 15.953 6.27 6.969 1 96.38 88 SER B O 1
ATOM 3896 N N . MET B 1 89 ? 15.43 8.336 7.609 1 97.19 89 MET B N 1
ATOM 3897 C CA . MET B 1 89 ? 16.766 8.617 8.117 1 97.19 89 MET B CA 1
ATOM 3898 C C . MET B 1 89 ? 17.062 7.773 9.359 1 97.19 89 MET B C 1
ATOM 3900 O O . MET B 1 89 ? 18.219 7.492 9.664 1 97.19 89 MET B O 1
ATOM 3904 N N . LEU B 1 90 ? 16.016 7.363 10.031 1 97.38 90 LEU B N 1
ATOM 3905 C CA . LEU B 1 90 ? 16.141 6.527 11.219 1 97.38 90 LEU B CA 1
ATOM 3906 C C . LEU B 1 90 ? 16.172 5.051 10.844 1 97.38 90 LEU B C 1
ATOM 3908 O O . LEU B 1 90 ? 16.312 4.188 11.719 1 97.38 90 LEU B O 1
ATOM 3912 N N . GLY B 1 91 ? 16 4.781 9.555 1 92.88 91 GLY B N 1
ATOM 3913 C CA . GLY B 1 91 ? 16 3.4 9.094 1 92.88 91 GLY B CA 1
ATOM 3914 C C . GLY B 1 91 ? 14.727 2.656 9.43 1 92.88 91 GLY B C 1
ATOM 3915 O O . GLY B 1 91 ? 14.734 1.43 9.562 1 92.88 91 GLY B O 1
ATOM 3916 N N . LEU B 1 92 ? 13.688 3.426 9.602 1 92.69 92 LEU B N 1
ATOM 3917 C CA . LEU B 1 92 ? 12.414 2.816 9.977 1 92.69 92 LEU B CA 1
ATOM 3918 C C . LEU B 1 92 ? 11.562 2.531 8.742 1 92.69 92 LEU B C 1
ATOM 3920 O O . LEU B 1 92 ? 11.727 3.18 7.703 1 92.69 92 LEU B O 1
ATOM 3924 N N . GLY B 1 93 ? 10.68 1.522 8.82 1 84.69 93 GLY B N 1
ATOM 3925 C CA . GLY B 1 93 ? 9.773 1.16 7.742 1 84.69 93 GLY B CA 1
ATOM 3926 C C . GLY B 1 93 ? 10.172 -0.127 7.043 1 84.69 93 GLY B C 1
ATOM 3927 O O . GLY B 1 93 ? 11.18 -0.74 7.383 1 84.69 93 GLY B O 1
ATOM 3928 N N . SER B 1 94 ? 9.32 -0.527 6.07 1 74.38 94 SER B N 1
ATOM 3929 C CA . SER B 1 94 ? 9.484 -1.812 5.395 1 74.38 94 SER B CA 1
ATOM 3930 C C . SER B 1 94 ? 10.648 -1.78 4.41 1 74.38 94 SER B C 1
ATOM 3932 O O . SER B 1 94 ? 11.32 -2.793 4.203 1 74.38 94 SER B O 1
ATOM 3934 N N . ASN B 1 95 ? 10.875 -0.643 3.764 1 75.44 95 ASN B N 1
ATOM 3935 C CA . ASN B 1 95 ? 11.953 -0.45 2.799 1 75.44 95 ASN B CA 1
ATOM 3936 C C . ASN B 1 95 ? 12.68 0.869 3.031 1 75.44 95 ASN B C 1
ATOM 3938 O O . ASN B 1 95 ? 12.594 1.785 2.211 1 75.44 95 ASN B O 1
ATOM 3942 N N . PRO B 1 96 ? 13.445 0.832 4.078 1 77.94 96 PRO B N 1
ATOM 3943 C CA . PRO B 1 96 ? 14.047 2.131 4.398 1 77.94 96 PRO B CA 1
ATOM 3944 C C . PRO B 1 96 ? 15.062 2.584 3.355 1 77.94 96 PRO B C 1
ATOM 3946 O O . PRO B 1 96 ? 15.867 1.775 2.873 1 77.94 96 PRO B O 1
ATOM 3949 N N . SER B 1 97 ? 14.844 3.707 2.898 1 87.81 97 SER B N 1
ATOM 3950 C CA . SER B 1 97 ? 15.75 4.422 2.004 1 87.81 97 SER B CA 1
ATOM 3951 C C . SER B 1 97 ? 15.953 5.859 2.461 1 87.81 97 SER B C 1
ATOM 3953 O O . SER B 1 97 ? 14.984 6.578 2.73 1 87.81 97 SER B O 1
ATOM 3955 N N . PRO B 1 98 ? 17.219 6.227 2.566 1 94.94 98 PRO B N 1
ATOM 3956 C CA . PRO B 1 98 ? 17.453 7.59 3.043 1 94.94 98 PRO B CA 1
ATOM 3957 C C . PRO B 1 98 ? 16.719 8.641 2.217 1 94.94 98 PRO B C 1
ATOM 3959 O O . PRO B 1 98 ? 16.734 8.586 0.984 1 94.94 98 PRO B O 1
ATOM 3962 N N . THR B 1 99 ? 16.062 9.523 2.916 1 98 99 THR B N 1
ATOM 3963 C CA . THR B 1 99 ? 15.281 10.602 2.318 1 98 99 THR B CA 1
ATOM 3964 C C . THR B 1 99 ? 15.438 11.891 3.121 1 98 99 THR B C 1
ATOM 3966 O O . THR B 1 99 ? 15.469 11.859 4.355 1 98 99 THR B O 1
ATOM 3969 N N . ILE B 1 100 ? 15.617 13.016 2.428 1 98.75 100 ILE B N 1
ATOM 3970 C CA . ILE B 1 100 ? 15.711 14.312 3.082 1 98.75 100 ILE B CA 1
ATOM 3971 C C . ILE B 1 100 ? 14.648 15.25 2.512 1 98.75 100 ILE B C 1
ATOM 3973 O O . ILE B 1 100 ? 14.023 14.945 1.491 1 98.75 100 ILE B O 1
ATOM 3977 N N . THR B 1 101 ? 14.438 16.344 3.209 1 98.88 101 THR B N 1
ATOM 3978 C CA . THR B 1 101 ? 13.539 17.375 2.703 1 98.88 101 THR B CA 1
ATOM 3979 C C . THR B 1 101 ? 14.164 18.766 2.844 1 98.88 101 THR B C 1
ATOM 3981 O O . THR B 1 101 ? 14.602 19.141 3.932 1 98.88 101 THR B O 1
ATOM 3984 N N . PRO B 1 102 ? 14.227 19.5 1.8 1 98.75 102 PRO B N 1
ATOM 3985 C CA . PRO B 1 102 ? 14.711 20.875 1.845 1 98.75 102 PRO B CA 1
ATOM 3986 C C . PRO B 1 102 ? 13.578 21.906 1.854 1 98.75 102 PRO B C 1
ATOM 3988 O O . PRO B 1 102 ? 13.836 23.109 1.923 1 98.75 102 PRO B O 1
ATOM 3991 N N . PHE B 1 103 ? 12.312 21.422 1.815 1 98.75 103 PHE B N 1
ATOM 3992 C CA . PHE B 1 103 ? 11.219 22.359 1.579 1 98.75 103 PHE B CA 1
ATOM 3993 C C . PHE B 1 103 ? 9.906 21.781 2.1 1 98.75 103 PHE B C 1
ATOM 3995 O O . PHE B 1 103 ? 9.469 20.703 1.666 1 98.75 103 PHE B O 1
ATOM 4002 N N . SER B 1 104 ? 9.273 22.469 3.059 1 98.31 104 SER B N 1
ATOM 4003 C CA . SER B 1 104 ? 7.906 22.156 3.477 1 98.31 104 SER B CA 1
ATOM 4004 C C . SER B 1 104 ? 6.887 22.766 2.525 1 98.31 104 SER B C 1
ATOM 4006 O O . SER B 1 104 ? 7.086 23.875 2.023 1 98.31 104 SER B O 1
ATOM 4008 N N . LEU B 1 105 ? 5.789 22.078 2.352 1 98.31 105 LEU B N 1
ATOM 4009 C CA . LEU B 1 105 ? 4.824 22.531 1.357 1 98.31 105 LEU B CA 1
ATOM 4010 C C . LEU B 1 105 ? 3.766 23.422 1.994 1 98.31 105 LEU B C 1
ATOM 4012 O O . LEU B 1 105 ? 2.848 23.891 1.313 1 98.31 105 LEU B O 1
ATOM 4016 N N . GLY B 1 106 ? 3.896 23.703 3.264 1 96.62 106 GLY B N 1
ATOM 4017 C CA . GLY B 1 106 ? 2.961 24.562 3.971 1 96.62 106 GLY B CA 1
ATOM 4018 C C . GLY B 1 106 ? 2.629 24.062 5.367 1 96.62 106 GLY B C 1
ATOM 4019 O O . GLY B 1 106 ? 3.369 23.266 5.934 1 96.62 106 GLY B O 1
ATOM 4020 N N . LYS B 1 107 ? 1.603 24.734 5.922 1 95.31 107 LYS B N 1
ATOM 4021 C CA . LYS B 1 107 ? 1.064 24.375 7.227 1 95.31 107 LYS B CA 1
ATOM 4022 C C . LYS B 1 107 ? -0.446 24.156 7.164 1 95.31 107 LYS B C 1
ATOM 4024 O O . LYS B 1 107 ? -1.116 24.703 6.285 1 95.31 107 LYS B O 1
ATOM 4029 N N . GLY B 1 108 ? -0.885 23.344 8.102 1 95.75 108 GLY B N 1
ATOM 4030 C CA . GLY B 1 108 ? -2.316 23.094 8.18 1 95.75 108 GLY B CA 1
ATOM 4031 C C . GLY B 1 108 ? -2.795 22.047 7.199 1 95.75 108 GLY B C 1
ATOM 4032 O O . GLY B 1 108 ? -2.006 21.219 6.73 1 95.75 108 GLY B O 1
ATOM 4033 N N . GLY B 1 109 ? -4.09 21.922 7.082 1 96.62 109 GLY B N 1
ATOM 4034 C CA . GLY B 1 109 ? -4.652 21.188 5.965 1 96.62 109 GLY B CA 1
ATOM 4035 C C . GLY B 1 109 ? -5.266 19.859 6.379 1 96.62 109 GLY B C 1
ATOM 4036 O O . GLY B 1 109 ? -5.883 19.172 5.566 1 96.62 109 GLY B O 1
ATOM 4037 N N . ASN B 1 110 ? -5.098 19.422 7.66 1 97.75 110 ASN B N 1
ATOM 4038 C CA . ASN B 1 110 ? -5.656 18.156 8.102 1 97.75 110 ASN B CA 1
ATOM 4039 C C . ASN B 1 110 ? -6.895 18.359 8.969 1 97.75 110 ASN B C 1
ATOM 4041 O O . ASN B 1 110 ? -7.113 19.438 9.508 1 97.75 110 ASN B O 1
ATOM 4045 N N . ALA B 1 111 ? -7.695 17.328 9.031 1 98.44 111 ALA B N 1
ATOM 4046 C CA . ALA B 1 111 ? -8.828 17.312 9.953 1 98.44 111 ALA B CA 1
ATOM 4047 C C . ALA B 1 111 ? -9.188 15.891 10.359 1 98.44 111 ALA B C 1
ATOM 4049 O O . ALA B 1 111 ? -8.734 14.93 9.734 1 98.44 111 ALA B O 1
ATOM 4050 N N . ILE B 1 112 ? -9.875 15.773 11.422 1 98.75 112 ILE B N 1
ATOM 4051 C CA . ILE B 1 112 ? -10.391 14.508 11.938 1 98.75 112 ILE B CA 1
ATOM 4052 C C . ILE B 1 112 ? -11.898 14.445 11.719 1 98.75 112 ILE B C 1
ATOM 4054 O O . ILE B 1 112 ? -12.625 15.383 12.062 1 98.75 112 ILE B O 1
ATOM 4058 N N . THR B 1 113 ? -12.352 13.414 11.07 1 98.75 113 THR B N 1
ATOM 4059 C CA . THR B 1 113 ? -13.758 13.164 10.797 1 98.75 113 THR B CA 1
ATOM 4060 C C . THR B 1 113 ? -14.211 11.852 11.422 1 98.75 113 THR B C 1
ATOM 4062 O O . THR B 1 113 ? -13.539 10.828 11.297 1 98.75 113 THR B O 1
ATOM 4065 N N . LEU B 1 114 ? -15.305 11.883 12.195 1 98.69 114 LEU B N 1
ATOM 4066 C CA . LEU B 1 114 ? -15.945 10.688 12.727 1 98.69 114 LEU B CA 1
ATOM 4067 C C . LEU B 1 114 ? -17.219 10.359 11.945 1 98.69 114 LEU B C 1
ATOM 4069 O O . LEU B 1 114 ? -17.828 11.25 11.359 1 98.69 114 LEU B O 1
ATOM 4073 N N . SER B 1 115 ? -17.562 9.078 11.938 1 98.38 115 SER B N 1
ATOM 4074 C CA . SER B 1 115 ? -18.828 8.695 11.305 1 98.38 115 SER B CA 1
ATOM 4075 C C . SER B 1 115 ? -20.016 9.383 11.984 1 98.38 115 SER B C 1
ATOM 4077 O O . SER B 1 115 ? -19.969 9.641 13.188 1 98.38 115 SER B O 1
ATOM 4079 N N . THR B 1 116 ? -21.062 9.656 11.195 1 97 116 THR B N 1
ATOM 4080 C CA . THR B 1 116 ? -22.266 10.273 11.758 1 97 116 THR B CA 1
ATOM 4081 C C . THR B 1 116 ? -22.844 9.398 12.867 1 97 116 THR B C 1
ATOM 4083 O O . THR B 1 116 ? -23.344 9.914 13.867 1 97 116 THR B O 1
ATOM 4086 N N . ARG B 1 117 ? -22.75 8.117 12.711 1 96.38 117 ARG B N 1
ATOM 4087 C CA . ARG B 1 117 ? -23.25 7.172 13.703 1 96.38 117 ARG B CA 1
ATOM 4088 C C . ARG B 1 117 ? -22.5 7.305 15.023 1 96.38 117 ARG B C 1
ATOM 4090 O O . ARG B 1 117 ? -23.109 7.371 16.094 1 96.38 117 ARG B O 1
ATOM 4097 N N . LEU B 1 118 ? -21.219 7.293 14.938 1 97.5 118 LEU B N 1
ATOM 4098 C CA . LEU B 1 118 ? -20.406 7.418 16.141 1 97.5 118 LEU B CA 1
ATOM 4099 C C . LEU B 1 118 ? -20.625 8.766 16.812 1 97.5 118 LEU B C 1
ATOM 4101 O O . LEU B 1 118 ? -20.719 8.844 18.047 1 97.5 118 LEU B O 1
ATOM 4105 N N . PHE B 1 119 ? -20.75 9.859 16.094 1 97.31 119 PHE B N 1
ATOM 4106 C CA . PHE B 1 119 ? -20.969 11.203 16.625 1 97.31 119 PHE B CA 1
ATOM 4107 C C . PHE B 1 119 ? -22.297 11.289 17.344 1 97.31 119 PHE B C 1
ATOM 4109 O O . PHE B 1 119 ? -22.422 11.938 18.391 1 97.31 119 PHE B O 1
ATOM 4116 N N . GLU B 1 120 ? -23.312 10.633 16.781 1 96.06 120 GLU B N 1
ATOM 4117 C CA . GLU B 1 120 ? -24.609 10.609 17.438 1 96.06 120 GLU B CA 1
ATOM 4118 C C . GLU B 1 120 ? -24.547 9.914 18.781 1 96.06 120 GLU B C 1
ATOM 4120 O O . GLU B 1 120 ? -25.188 10.359 19.75 1 96.06 120 GLU B O 1
ATOM 4125 N N . ARG B 1 121 ? -23.797 8.883 18.797 1 96.5 121 ARG B N 1
ATOM 4126 C CA . ARG B 1 121 ? -23.594 8.211 20.078 1 96.5 121 ARG B CA 1
ATOM 4127 C C . ARG B 1 121 ? -22.922 9.133 21.078 1 96.5 121 ARG B C 1
ATOM 4129 O O . ARG B 1 121 ? -23.234 9.102 22.266 1 96.5 121 ARG B O 1
ATOM 4136 N N . MET B 1 122 ? -22 9.898 20.609 1 97.06 122 MET B N 1
ATOM 4137 C CA . MET B 1 122 ? -21.281 10.852 21.469 1 97.06 122 MET B CA 1
ATOM 4138 C C . MET B 1 122 ? -22.234 11.922 22 1 97.06 122 MET B C 1
ATOM 4140 O O . MET B 1 122 ? -22.172 12.281 23.172 1 97.06 122 MET B O 1
ATOM 4144 N N . LYS B 1 123 ? -23.062 12.414 21.141 1 95.12 123 LYS B N 1
ATOM 4145 C CA . LYS B 1 123 ? -24.031 13.414 21.547 1 95.12 123 LYS B CA 1
ATOM 4146 C C . LYS B 1 123 ? -24.953 12.883 22.641 1 95.12 123 LYS B C 1
ATOM 4148 O O . LYS B 1 123 ? -25.219 13.578 23.625 1 95.12 123 LYS B O 1
ATOM 4153 N N . GLU B 1 124 ? -25.344 11.672 22.422 1 93.06 124 GLU B N 1
ATOM 4154 C CA . GLU B 1 124 ? -26.25 11.047 23.375 1 93.06 124 GLU B CA 1
ATOM 4155 C C . GLU B 1 124 ? -25.547 10.75 24.703 1 93.06 124 GLU B C 1
ATOM 4157 O O . GLU B 1 124 ? -26.094 10.984 25.766 1 93.06 124 GLU B O 1
ATOM 4162 N N . ALA B 1 125 ? -24.391 10.273 24.625 1 91.56 125 ALA B N 1
ATOM 4163 C CA . ALA B 1 125 ? -23.672 9.812 25.797 1 91.56 125 ALA B CA 1
ATOM 4164 C C . ALA B 1 125 ? -23.141 10.992 26.609 1 91.56 125 ALA B C 1
ATOM 4166 O O . ALA B 1 125 ? -23.109 10.938 27.844 1 91.56 125 ALA B O 1
ATOM 4167 N N . ALA B 1 126 ? -22.719 12.047 25.953 1 90.69 126 ALA B N 1
ATOM 4168 C CA . ALA B 1 126 ? -22 13.109 26.656 1 90.69 126 ALA B CA 1
ATOM 4169 C C . ALA B 1 126 ? -22.75 14.438 26.562 1 90.69 126 ALA B C 1
ATOM 4171 O O . ALA B 1 126 ? -22.297 15.453 27.094 1 90.69 126 ALA B O 1
ATOM 4172 N N . GLY B 1 127 ? -23.859 14.523 26 1 90.31 127 GLY B N 1
ATOM 4173 C CA . GLY B 1 127 ? -24.547 15.789 25.797 1 90.31 127 GLY B CA 1
ATOM 4174 C C . GLY B 1 127 ? -23.719 16.797 25.016 1 90.31 127 GLY B C 1
ATOM 4175 O O . GLY B 1 127 ? -23.656 17.969 25.375 1 90.31 127 GLY B O 1
ATOM 4176 N N . LEU B 1 128 ? -23.094 16.328 24 1 89.94 128 LEU B N 1
ATOM 4177 C CA . LEU B 1 128 ? -22.141 17.109 23.219 1 89.94 128 LEU B CA 1
ATOM 4178 C C . LEU B 1 128 ? -22.859 18.156 22.375 1 89.94 128 LEU B C 1
ATOM 4180 O O . LEU B 1 128 ? -23.844 17.844 21.719 1 89.94 128 LEU B O 1
ATOM 4184 N N . SER B 1 129 ? -22.344 19.375 22.453 1 87.94 129 SER B N 1
ATOM 4185 C CA . SER B 1 129 ? -22.891 20.453 21.641 1 87.94 129 SER B CA 1
ATOM 4186 C C . SER B 1 129 ? -22.438 20.328 20.188 1 87.94 129 SER B C 1
ATOM 4188 O O . SER B 1 129 ? -21.406 19.719 19.906 1 87.94 129 SER B O 1
ATOM 4190 N N . GLU B 1 130 ? -23.172 20.984 19.297 1 83.81 130 GLU B N 1
ATOM 4191 C CA . GLU B 1 130 ? -22.812 21.016 17.875 1 83.81 130 GLU B CA 1
ATOM 4192 C C . GLU B 1 130 ? -21.547 21.844 17.656 1 83.81 130 GLU B C 1
ATOM 4194 O O . GLU B 1 130 ? -20.844 21.656 16.656 1 83.81 130 GLU B O 1
ATOM 4199 N N . THR B 1 131 ? -21.266 22.688 18.609 1 86.81 131 THR B N 1
ATOM 4200 C CA . THR B 1 131 ? -20.125 23.594 18.469 1 86.81 131 THR B CA 1
ATOM 4201 C C . THR B 1 131 ? -19 23.172 19.422 1 86.81 131 THR B C 1
ATOM 4203 O O . THR B 1 131 ? -18.141 24 19.781 1 86.81 131 THR B O 1
ATOM 4206 N N . ALA B 1 132 ? -19.078 21.969 19.766 1 93.38 132 ALA B N 1
ATOM 4207 C CA . ALA B 1 132 ? -18.078 21.484 20.703 1 93.38 132 ALA B CA 1
ATOM 4208 C C . ALA B 1 132 ? -16.672 21.641 20.156 1 93.38 132 ALA B C 1
ATOM 4210 O O . ALA B 1 132 ? -16.453 21.5 18.953 1 93.38 132 ALA B O 1
ATOM 4211 N N . SER B 1 133 ? -15.742 21.922 21.078 1 95.44 133 SER B N 1
ATOM 4212 C CA . SER B 1 133 ? -14.336 22.031 20.719 1 95.44 133 SER B CA 1
ATOM 4213 C C . SER B 1 133 ? -13.734 20.656 20.406 1 95.44 133 SER B C 1
ATOM 4215 O O . SER B 1 133 ? -14.359 19.625 20.656 1 95.44 133 SER B O 1
ATOM 4217 N N . ALA B 1 134 ? -12.547 20.703 19.828 1 97.5 134 ALA B N 1
ATOM 4218 C CA . ALA B 1 134 ? -11.828 19.469 19.516 1 97.5 134 ALA B CA 1
ATOM 4219 C C . ALA B 1 134 ? -11.602 18.625 20.781 1 97.5 134 ALA B C 1
ATOM 4221 O O . ALA B 1 134 ? -11.758 17.406 20.75 1 97.5 134 ALA B O 1
ATOM 4222 N N . LEU B 1 135 ? -11.234 19.297 21.875 1 97.25 135 LEU B N 1
ATOM 4223 C CA . LEU B 1 135 ? -10.969 18.578 23.109 1 97.25 135 LEU B CA 1
ATOM 4224 C C . LEU B 1 135 ? -12.258 18 23.688 1 97.25 135 LEU B C 1
ATOM 4226 O O . LEU B 1 135 ? -12.266 16.875 24.203 1 97.25 135 LEU B O 1
ATOM 4230 N N . GLU B 1 136 ? -13.344 18.766 23.609 1 97.12 136 GLU B N 1
ATOM 4231 C CA . GLU B 1 136 ? -14.641 18.266 24.062 1 97.12 136 GLU B CA 1
ATOM 4232 C C . GLU B 1 136 ? -15.062 17.031 23.266 1 97.12 136 GLU B C 1
ATOM 4234 O O . GLU B 1 136 ? -15.602 16.078 23.812 1 97.12 136 GLU B O 1
ATOM 4239 N N . ASN B 1 137 ? -14.836 17.078 22 1 98.06 137 ASN B N 1
ATOM 4240 C CA . ASN B 1 137 ? -15.133 15.93 21.141 1 98.06 137 ASN B CA 1
ATOM 4241 C C . ASN B 1 137 ? -14.312 14.703 21.547 1 98.06 137 ASN B C 1
ATOM 4243 O O . ASN B 1 137 ? -14.836 13.586 21.578 1 98.06 137 ASN B O 1
ATOM 4247 N N . ALA B 1 138 ? -13.039 14.906 21.844 1 98.25 138 ALA B N 1
ATOM 4248 C CA . ALA B 1 138 ? -12.18 13.805 22.25 1 98.25 138 ALA B CA 1
ATOM 4249 C C . ALA B 1 138 ? -12.664 13.172 23.547 1 98.25 138 ALA B C 1
ATOM 4251 O O . ALA B 1 138 ? -12.695 11.953 23.688 1 98.25 138 ALA B O 1
ATOM 4252 N N . ARG B 1 139 ? -13.062 13.984 24.5 1 97.56 139 ARG B N 1
ATOM 4253 C CA . ARG B 1 139 ? -13.547 13.508 25.797 1 97.56 139 ARG B CA 1
ATOM 4254 C C . ARG B 1 139 ? -14.867 12.766 25.641 1 97.56 139 ARG B C 1
ATOM 4256 O O . ARG B 1 139 ? -15.102 11.766 26.312 1 97.56 139 ARG B O 1
ATOM 4263 N N . ALA B 1 140 ? -15.68 13.32 24.781 1 98.06 140 ALA B N 1
ATOM 4264 C CA . ALA B 1 140 ? -16.938 12.641 24.516 1 98.06 140 ALA B CA 1
ATOM 4265 C C . ALA B 1 140 ? -16.703 11.266 23.891 1 98.06 140 ALA B C 1
ATOM 4267 O O . ALA B 1 140 ? -17.375 10.297 24.234 1 98.06 140 ALA B O 1
ATOM 4268 N N . LEU B 1 141 ? -15.789 11.172 22.953 1 98.5 141 LEU B N 1
ATOM 4269 C CA . LEU B 1 141 ? -15.445 9.891 22.344 1 98.5 141 LEU B CA 1
ATOM 4270 C C . LEU B 1 141 ? -14.938 8.914 23.406 1 98.5 141 LEU B C 1
ATOM 4272 O O . LEU B 1 141 ? -15.258 7.727 23.375 1 98.5 141 LEU B O 1
ATOM 4276 N N . ALA B 1 142 ? -14.156 9.438 24.359 1 98.06 142 ALA B N 1
ATOM 4277 C CA . ALA B 1 142 ? -13.648 8.609 25.438 1 98.06 142 ALA B CA 1
ATOM 4278 C C . ALA B 1 142 ? -14.797 7.969 26.219 1 98.06 142 ALA B C 1
ATOM 4280 O O . ALA B 1 142 ? -14.727 6.789 26.578 1 98.06 142 ALA B O 1
ATOM 4281 N N . SER B 1 143 ? -15.789 8.734 26.484 1 97.5 143 SER B N 1
ATOM 4282 C CA . SER B 1 143 ? -16.953 8.234 27.219 1 97.5 143 SER B CA 1
ATOM 4283 C C . SER B 1 143 ? -17.641 7.125 26.438 1 97.5 143 SER B C 1
ATOM 4285 O O . SER B 1 143 ? -18.062 6.121 27.016 1 97.5 143 SER B O 1
ATOM 4287 N N . VAL B 1 144 ? -17.781 7.305 25.172 1 98 144 VAL B N 1
ATOM 4288 C CA . VAL B 1 144 ? -18.422 6.312 24.312 1 98 144 VAL B CA 1
ATOM 4289 C C . VAL B 1 144 ? -17.578 5.035 24.281 1 98 144 VAL B C 1
ATOM 4291 O O . VAL B 1 144 ? -18.125 3.93 24.375 1 98 144 VAL B O 1
ATOM 4294 N N . VAL B 1 145 ? -16.266 5.172 24.156 1 98.12 145 VAL B N 1
ATOM 4295 C CA . VAL B 1 145 ? -15.359 4.035 24.109 1 98.12 145 VAL B CA 1
ATOM 4296 C C . VAL B 1 145 ? -15.461 3.232 25.406 1 98.12 145 VAL B C 1
ATOM 4298 O O . VAL B 1 145 ? -15.523 2.002 25.375 1 98.12 145 VAL B O 1
ATOM 4301 N N . GLU B 1 146 ? -15.547 3.896 26.531 1 96.94 146 GLU B N 1
ATOM 4302 C CA . GLU B 1 146 ? -15.703 3.23 27.828 1 96.94 146 GLU B CA 1
ATOM 4303 C C . GLU B 1 146 ? -17.016 2.455 27.891 1 96.94 146 GLU B C 1
ATOM 4305 O O . GLU B 1 146 ? -17.047 1.335 28.406 1 96.94 146 GLU B O 1
ATOM 4310 N N . ALA B 1 147 ? -18 3.068 27.453 1 96.81 147 ALA B N 1
ATOM 4311 C CA . ALA B 1 147 ? -19.297 2.412 27.453 1 96.81 147 ALA B CA 1
ATOM 4312 C C . ALA B 1 147 ? -19.281 1.172 26.562 1 96.81 147 ALA B C 1
ATOM 4314 O O . ALA B 1 147 ? -19.875 0.147 26.906 1 96.81 147 ALA B O 1
ATOM 4315 N N . MET B 1 148 ? -18.656 1.295 25.422 1 97.06 148 MET B N 1
ATOM 4316 C CA . MET B 1 148 ? -18.547 0.168 24.5 1 97.06 148 MET B CA 1
ATOM 4317 C C . MET B 1 148 ? -17.812 -0.995 25.141 1 97.06 148 MET B C 1
ATOM 4319 O O . MET B 1 148 ? -18.234 -2.146 25.031 1 97.06 148 MET B O 1
ATOM 4323 N N . LYS B 1 149 ? -16.734 -0.665 25.812 1 96.38 149 LYS B N 1
ATOM 4324 C CA . LYS B 1 149 ? -15.969 -1.692 26.516 1 96.38 149 LYS B CA 1
ATOM 4325 C C . LYS B 1 149 ? -16.828 -2.393 27.562 1 96.38 149 LYS B C 1
ATOM 4327 O O . LYS B 1 149 ? -16.812 -3.619 27.672 1 96.38 149 LYS B O 1
ATOM 4332 N N . ARG B 1 150 ? -17.594 -1.688 28.266 1 96.31 150 ARG B N 1
ATOM 4333 C CA . ARG B 1 150 ? -18.469 -2.23 29.312 1 96.31 150 ARG B CA 1
ATOM 4334 C C . ARG B 1 150 ? -19.531 -3.152 28.719 1 96.31 150 ARG B C 1
ATOM 4336 O O . ARG B 1 150 ? -19.906 -4.145 29.344 1 96.31 150 ARG B O 1
ATOM 4343 N N . ARG B 1 151 ? -19.906 -2.947 27.562 1 96.69 151 ARG B N 1
ATOM 4344 C CA . ARG B 1 151 ? -20.969 -3.715 26.922 1 96.69 151 ARG B CA 1
ATOM 4345 C C . ARG B 1 151 ? -20.406 -4.844 26.078 1 96.69 151 ARG B C 1
ATOM 4347 O O . ARG B 1 151 ? -21.141 -5.594 25.438 1 96.69 151 ARG B O 1
ATOM 4354 N N . GLY B 1 152 ? -19.125 -4.871 25.953 1 95.5 152 GLY B N 1
ATOM 4355 C CA . GLY B 1 152 ? -18.469 -5.922 25.188 1 95.5 152 GLY B CA 1
ATOM 4356 C C . GLY B 1 152 ? -18.578 -5.715 23.688 1 95.5 152 GLY B C 1
ATOM 4357 O O . GLY B 1 152 ? -18.547 -6.676 22.906 1 95.5 152 GLY B O 1
ATOM 4358 N N . GLU B 1 153 ? -18.75 -4.438 23.297 1 95.81 153 GLU B N 1
ATOM 4359 C CA . GLU B 1 153 ? -18.812 -4.098 21.875 1 95.81 153 GLU B CA 1
ATOM 4360 C C . GLU B 1 153 ? -17.406 -3.998 21.266 1 95.81 153 GLU B C 1
ATOM 4362 O O . GLU B 1 153 ? -16.422 -3.814 21.984 1 95.81 153 GLU B O 1
ATOM 4367 N N . ASN B 1 154 ? -17.359 -4.117 19.938 1 93.31 154 ASN B N 1
ATOM 4368 C CA . ASN B 1 154 ? -16.109 -3.869 19.25 1 93.31 154 ASN B CA 1
ATOM 4369 C C . ASN B 1 154 ? -15.672 -2.412 19.375 1 93.31 154 ASN B C 1
ATOM 4371 O O . ASN B 1 154 ? -16.5 -1.504 19.344 1 93.31 154 ASN B O 1
ATOM 4375 N N . LEU B 1 155 ? -14.422 -2.217 19.547 1 96.31 155 LEU B N 1
ATOM 4376 C CA . LEU B 1 155 ? -13.859 -0.874 19.641 1 96.31 155 LEU B CA 1
ATOM 4377 C C . LEU B 1 155 ? -13.93 -0.165 18.297 1 96.31 155 LEU B C 1
ATOM 4379 O O . LEU B 1 155 ? -13.969 -0.816 17.25 1 96.31 155 LEU B O 1
ATOM 4383 N N . PRO B 1 156 ? -13.953 1.182 18.266 1 97.69 156 PRO B N 1
ATOM 4384 C CA . PRO B 1 156 ? -13.969 1.926 17 1 97.69 156 PRO B CA 1
ATOM 4385 C C . PRO B 1 156 ? -12.711 1.697 16.172 1 97.69 156 PRO B C 1
ATOM 4387 O O . PRO B 1 156 ? -11.609 1.627 16.703 1 97.69 156 PRO B O 1
ATOM 4390 N N . THR B 1 157 ? -12.93 1.518 14.898 1 96.19 157 THR B N 1
ATOM 4391 C CA . THR B 1 157 ? -11.836 1.462 13.93 1 96.19 157 THR B CA 1
ATOM 4392 C C . THR B 1 157 ? -11.594 2.834 13.312 1 96.19 157 THR B C 1
ATOM 4394 O O . THR B 1 157 ? -12.5 3.418 12.711 1 96.19 157 THR B O 1
ATOM 4397 N N . LEU B 1 158 ? -10.406 3.318 13.445 1 98.25 158 LEU B N 1
ATOM 4398 C CA . LEU B 1 158 ? -10.07 4.672 13.016 1 98.25 158 LEU B CA 1
ATOM 4399 C C . LEU B 1 158 ? -8.969 4.648 11.969 1 98.25 158 LEU B C 1
ATOM 4401 O O . LEU B 1 158 ? -7.949 3.975 12.141 1 98.25 158 LEU B O 1
ATOM 4405 N N . GLY B 1 159 ? -9.203 5.395 10.867 1 97.06 159 GLY B N 1
ATOM 4406 C CA . GLY B 1 159 ? -8.281 5.375 9.742 1 97.06 159 GLY B CA 1
ATOM 4407 C C . GLY B 1 159 ? -7.277 6.508 9.773 1 97.06 159 GLY B C 1
ATOM 4408 O O . GLY B 1 159 ? -7.648 7.672 9.945 1 97.06 159 GLY B O 1
ATOM 4409 N N . MET B 1 160 ? -5.992 6.148 9.633 1 96.62 160 MET B N 1
ATOM 4410 C CA . MET B 1 160 ? -4.93 7.09 9.289 1 96.62 160 MET B CA 1
ATOM 4411 C C . MET B 1 160 ? -4.324 6.754 7.934 1 96.62 160 MET B C 1
ATOM 4413 O O . MET B 1 160 ? -4.719 5.773 7.297 1 96.62 160 MET B O 1
ATOM 4417 N N . THR B 1 161 ? -3.426 7.598 7.453 1 95.12 161 THR B N 1
ATOM 4418 C CA . THR B 1 161 ? -3.031 7.48 6.055 1 95.12 161 THR B CA 1
ATOM 4419 C C . THR B 1 161 ? -1.734 6.691 5.922 1 95.12 161 THR B C 1
ATOM 4421 O O . THR B 1 161 ? -1.451 6.129 4.859 1 95.12 161 THR B O 1
ATOM 4424 N N . TYR B 1 162 ? -0.962 6.641 6.938 1 95.69 162 TYR B N 1
ATOM 4425 C CA . TYR B 1 162 ? 0.346 5.996 6.977 1 95.69 162 TYR B CA 1
ATOM 4426 C C . TYR B 1 162 ? 0.899 5.973 8.398 1 95.69 162 TYR B C 1
ATOM 4428 O O . TYR B 1 162 ? 0.672 6.898 9.18 1 95.69 162 TYR B O 1
ATOM 4436 N N . PRO B 1 163 ? 1.65 4.961 8.758 1 94.94 163 PRO B N 1
ATOM 4437 C CA . PRO B 1 163 ? 2.121 4.863 10.141 1 94.94 163 PRO B CA 1
ATOM 4438 C C . PRO B 1 163 ? 3.041 6.016 10.531 1 94.94 163 PRO B C 1
ATOM 4440 O O . PRO B 1 163 ? 2.961 6.52 11.656 1 94.94 163 PRO B O 1
ATOM 4443 N N . PHE B 1 164 ? 3.9 6.363 9.625 1 97.19 164 PHE B N 1
ATOM 4444 C CA . PHE B 1 164 ? 4.766 7.516 9.852 1 97.19 164 PHE B CA 1
ATOM 4445 C C . PHE B 1 164 ? 4.219 8.75 9.148 1 97.19 164 PHE B C 1
ATOM 4447 O O . PHE B 1 164 ? 4.809 9.234 8.18 1 97.19 164 PHE B O 1
ATOM 4454 N N . SER B 1 165 ? 3.186 9.242 9.75 1 97.94 165 SER B N 1
ATOM 4455 C CA . SER B 1 165 ? 2.49 10.359 9.109 1 97.94 165 SER B CA 1
ATOM 4456 C C . SER B 1 165 ? 2.037 11.391 10.141 1 97.94 165 SER B C 1
ATOM 4458 O O . SER B 1 165 ? 1.875 11.07 11.32 1 97.94 165 SER B O 1
ATOM 4460 N N . SER B 1 166 ? 1.878 12.641 9.695 1 97.56 166 SER B N 1
ATOM 4461 C CA . SER B 1 166 ? 1.276 13.68 10.516 1 97.56 166 SER B CA 1
ATOM 4462 C C . SER B 1 166 ? -0.111 13.273 11 1 97.56 166 SER B C 1
ATOM 4464 O O . SER B 1 166 ? -0.473 13.531 12.148 1 97.56 166 SER B O 1
ATOM 4466 N N . HIS B 1 167 ? -0.847 12.617 10.195 1 98.12 167 HIS B N 1
ATOM 4467 C CA . HIS B 1 167 ? -2.209 12.195 10.508 1 98.12 167 HIS B CA 1
ATOM 4468 C C . HIS B 1 167 ? -2.229 11.188 11.641 1 98.12 167 HIS B C 1
ATOM 4470 O O . HIS B 1 167 ? -3.096 11.242 12.516 1 98.12 167 HIS B O 1
ATOM 4476 N N . ASN B 1 168 ? -1.268 10.258 11.586 1 98 168 ASN B N 1
ATOM 4477 C CA . ASN B 1 168 ? -1.171 9.305 12.688 1 98 168 ASN B CA 1
ATOM 4478 C C . ASN B 1 168 ? -0.854 10 14.008 1 98 168 ASN B C 1
ATOM 4480 O O . ASN B 1 168 ? -1.498 9.734 15.023 1 98 168 ASN B O 1
ATOM 4484 N N . TYR B 1 169 ? 0.049 10.914 13.992 1 98.19 169 TYR B N 1
ATOM 4485 C CA . TYR B 1 169 ? 0.498 11.531 15.234 1 98.19 169 TYR B CA 1
ATOM 4486 C C . TYR B 1 169 ? -0.508 12.57 15.727 1 98.19 169 TYR B C 1
ATOM 4488 O O . TYR B 1 169 ? -0.702 12.734 16.938 1 98.19 169 TYR B O 1
ATOM 4496 N N . GLU B 1 170 ? -1.106 13.266 14.805 1 97.94 170 GLU B N 1
ATOM 4497 C CA . GLU B 1 170 ? -2.174 14.188 15.188 1 97.94 170 GLU B CA 1
ATOM 4498 C C . GLU B 1 170 ? -3.365 13.43 15.773 1 97.94 170 GLU B C 1
ATOM 4500 O O . GLU B 1 170 ? -3.949 13.859 16.766 1 97.94 170 GLU B O 1
ATOM 4505 N N . PHE B 1 171 ? -3.684 12.352 15.094 1 98.5 171 PHE B N 1
ATOM 4506 C CA . PHE B 1 171 ? -4.805 11.539 15.555 1 98.5 171 PHE B CA 1
ATOM 4507 C C . PHE B 1 171 ? -4.535 10.984 16.953 1 98.5 171 PHE B C 1
ATOM 4509 O O . PHE B 1 171 ? -5.383 11.086 17.844 1 98.5 171 PHE B O 1
ATOM 4516 N N . ARG B 1 172 ? -3.363 10.43 17.125 1 98.25 172 ARG B N 1
ATOM 4517 C CA . ARG B 1 172 ? -2.947 9.898 18.422 1 98.25 172 ARG B CA 1
ATOM 4518 C C . ARG B 1 172 ? -2.93 10.992 19.484 1 98.25 172 ARG B C 1
ATOM 4520 O O . ARG B 1 172 ? -3.332 10.758 20.625 1 98.25 172 ARG B O 1
ATOM 4527 N N . TYR B 1 173 ? -2.406 12.172 19.125 1 98.19 173 TYR B N 1
ATOM 4528 C CA . TYR B 1 173 ? -2.338 13.289 20.062 1 98.19 173 TYR B CA 1
ATOM 4529 C C . TYR B 1 173 ? -3.73 13.688 20.531 1 98.19 173 TYR B C 1
ATOM 4531 O O . TYR B 1 173 ? -3.959 13.875 21.734 1 98.19 173 TYR B O 1
ATOM 4539 N N . TRP B 1 174 ? -4.68 13.82 19.594 1 98.5 174 TRP B N 1
ATOM 4540 C CA . TRP B 1 174 ? -6.062 14.188 19.875 1 98.5 174 TRP B CA 1
ATOM 4541 C C . TRP B 1 174 ? -6.73 13.148 20.766 1 98.5 174 TRP B C 1
ATOM 4543 O O . TRP B 1 174 ? -7.363 13.492 21.766 1 98.5 174 TRP B O 1
ATOM 4553 N N . LEU B 1 175 ? -6.551 11.867 20.406 1 98.62 175 LEU B N 1
ATOM 4554 C CA . LEU B 1 175 ? -7.117 10.773 21.188 1 98.62 175 LEU B CA 1
ATOM 4555 C C . LEU B 1 175 ? -6.566 10.789 22.609 1 98.62 175 LEU B C 1
ATOM 4557 O O . LEU B 1 175 ? -7.332 10.758 23.578 1 98.62 175 LEU B O 1
ATOM 4561 N N . ALA B 1 176 ? -5.301 10.906 22.734 1 98.06 176 ALA B N 1
ATOM 4562 C CA . ALA B 1 176 ? -4.645 10.867 24.031 1 98.06 176 ALA B CA 1
ATOM 4563 C C . ALA B 1 176 ? -5.055 12.062 24.891 1 98.06 176 ALA B C 1
ATOM 4565 O O . ALA B 1 176 ? -5.215 11.938 26.109 1 98.06 176 ALA B O 1
ATOM 4566 N N . ALA B 1 177 ? -5.168 13.211 24.297 1 97.12 177 ALA B N 1
ATOM 4567 C CA . ALA B 1 177 ? -5.598 14.406 25.016 1 97.12 177 ALA B CA 1
ATOM 4568 C C . ALA B 1 177 ? -6.98 14.211 25.625 1 97.12 177 ALA B C 1
ATOM 4570 O O . ALA B 1 177 ? -7.297 14.789 26.672 1 97.12 177 ALA B O 1
ATOM 4571 N N . GLY B 1 178 ? -7.785 13.391 24.969 1 97 178 GLY B N 1
ATOM 4572 C CA . GLY B 1 178 ? -9.117 13.086 25.484 1 97 178 GLY B CA 1
ATOM 4573 C C . GLY B 1 178 ? -9.133 11.922 26.453 1 97 178 GLY B C 1
ATOM 4574 O O . GLY B 1 178 ? -10.18 11.586 27 1 97 178 GLY B O 1
ATOM 4575 N N . GLY B 1 179 ? -7.988 11.297 26.594 1 96.44 179 GLY B N 1
ATOM 4576 C CA . GLY B 1 179 ? -7.887 10.188 27.531 1 96.44 179 GLY B CA 1
ATOM 4577 C C . GLY B 1 179 ? -8.023 8.828 26.875 1 96.44 179 GLY B C 1
ATOM 4578 O O . GLY B 1 179 ? -8.273 7.828 27.547 1 96.44 179 GLY B O 1
ATOM 4579 N N . ILE B 1 180 ? -7.926 8.758 25.609 1 98.06 180 ILE B N 1
ATOM 4580 C CA . ILE B 1 180 ? -8.039 7.512 24.859 1 98.06 180 ILE B CA 1
ATOM 4581 C C . ILE B 1 180 ? -6.645 6.992 24.516 1 98.06 180 ILE B C 1
ATOM 4583 O O . ILE B 1 180 ? -5.816 7.734 23.984 1 98.06 180 ILE B O 1
ATOM 4587 N N . ASP B 1 181 ? -6.312 5.812 24.875 1 97.62 181 ASP B N 1
ATOM 4588 C CA . ASP B 1 181 ? -5.086 5.164 24.422 1 97.62 181 ASP B CA 1
ATOM 4589 C C . ASP B 1 181 ? -5.254 4.617 23 1 97.62 181 ASP B C 1
ATOM 4591 O O . ASP B 1 181 ? -5.961 3.631 22.797 1 97.62 181 ASP B O 1
ATOM 4595 N N . PRO B 1 182 ? -4.562 5.184 22.078 1 97.81 182 PRO B N 1
ATOM 4596 C CA . PRO B 1 182 ? -4.785 4.809 20.688 1 97.81 182 PRO B CA 1
ATOM 4597 C C . PRO B 1 182 ? -4.367 3.369 20.391 1 97.81 182 PRO B C 1
ATOM 4599 O O . PRO B 1 182 ? -4.738 2.814 19.344 1 97.81 182 PRO B O 1
ATOM 4602 N N . ASP B 1 183 ? -3.602 2.736 21.25 1 95.25 183 ASP B N 1
ATOM 4603 C CA . ASP B 1 183 ? -3.109 1.386 21 1 95.25 183 ASP B CA 1
ATOM 4604 C C . ASP B 1 183 ? -3.949 0.345 21.734 1 95.25 183 ASP B C 1
ATOM 4606 O O . ASP B 1 183 ? -3.82 -0.855 21.484 1 95.25 183 ASP B O 1
ATOM 4610 N N . ARG B 1 184 ? -4.82 0.76 22.594 1 95.06 184 ARG B N 1
ATOM 4611 C CA . ARG B 1 184 ? -5.582 -0.192 23.391 1 95.06 184 ARG B CA 1
ATOM 4612 C C . ARG B 1 184 ? -7.078 0.062 23.281 1 95.06 184 ARG B C 1
ATOM 4614 O O . ARG B 1 184 ? -7.879 -0.871 23.359 1 95.06 184 ARG B O 1
ATOM 4621 N N . ASP B 1 185 ? -7.422 1.336 23.078 1 97.5 185 ASP B N 1
ATOM 4622 C CA . ASP B 1 185 ? -8.828 1.717 23.219 1 97.5 185 ASP B CA 1
ATOM 4623 C C . ASP B 1 185 ? -9.5 1.855 21.859 1 97.5 185 ASP B C 1
ATOM 4625 O O . ASP B 1 185 ? -10.711 2.041 21.781 1 97.5 185 ASP B O 1
ATOM 4629 N N . VAL B 1 186 ? -8.789 1.872 20.781 1 97.62 186 VAL B N 1
ATOM 4630 C CA . VAL B 1 186 ? -9.289 1.911 19.406 1 97.62 186 VAL B CA 1
ATOM 4631 C C . VAL B 1 186 ? -8.414 1.045 18.516 1 97.62 186 VAL B C 1
ATOM 4633 O O . VAL B 1 186 ? -7.367 0.552 18.938 1 97.62 186 VAL B O 1
ATOM 4636 N N . LYS B 1 187 ? -8.883 0.792 17.375 1 94.38 187 LYS B N 1
ATOM 4637 C CA . LYS B 1 187 ? -8.078 0.146 16.344 1 94.38 187 LYS B CA 1
ATOM 4638 C C . LYS B 1 187 ? -7.684 1.141 15.258 1 94.38 187 LYS B C 1
ATOM 4640 O O . LYS B 1 187 ? -8.547 1.75 14.617 1 94.38 187 LYS B O 1
ATOM 4645 N N . LEU B 1 188 ? -6.418 1.327 15.07 1 95.44 188 LEU B N 1
ATOM 4646 C CA . LEU B 1 188 ? -5.926 2.211 14.016 1 95.44 188 LEU B CA 1
ATOM 4647 C C . LEU B 1 188 ? -5.555 1.415 12.773 1 95.44 188 LEU B C 1
ATOM 4649 O O . LEU B 1 188 ? -4.852 0.406 12.859 1 95.44 188 LEU B O 1
ATOM 4653 N N . VAL B 1 189 ? -6.062 1.867 11.602 1 92.81 189 VAL B N 1
ATOM 4654 C CA . VAL B 1 189 ? -5.785 1.172 10.352 1 92.81 189 VAL B CA 1
ATOM 4655 C C . VAL B 1 189 ? -5.371 2.18 9.281 1 92.81 189 VAL B C 1
ATOM 4657 O O . VAL B 1 189 ? -5.676 3.369 9.391 1 92.81 189 VAL B O 1
ATOM 4660 N N . VAL B 1 190 ? -4.621 1.713 8.258 1 93 190 VAL B N 1
ATOM 4661 C CA . VAL B 1 190 ? -4.207 2.564 7.145 1 93 190 VAL B CA 1
ATOM 4662 C C . VAL B 1 190 ? -5.312 2.609 6.09 1 93 190 VAL B C 1
ATOM 4664 O O . VAL B 1 190 ? -5.785 1.567 5.633 1 93 190 VAL B O 1
ATOM 4667 N N . VAL B 1 191 ? -5.707 3.799 5.695 1 93.75 191 VAL B N 1
ATOM 4668 C CA . VAL B 1 191 ? -6.664 4.031 4.617 1 93.75 191 VAL B CA 1
ATOM 4669 C C . VAL B 1 191 ? -6.148 5.137 3.697 1 93.75 191 VAL B C 1
ATOM 4671 O O . VAL B 1 191 ? -5.863 6.246 4.152 1 93.75 191 VAL B O 1
ATOM 4674 N N . PRO B 1 192 ? -6.008 4.844 2.375 1 92.44 192 PRO B N 1
ATOM 4675 C CA . PRO B 1 192 ? -5.613 5.914 1.453 1 92.44 192 PRO B CA 1
ATOM 4676 C C . PRO B 1 192 ? -6.586 7.09 1.466 1 92.44 192 PRO B C 1
ATOM 4678 O O . PRO B 1 192 ? -7.801 6.895 1.555 1 92.44 192 PRO B O 1
ATOM 4681 N N . PRO B 1 193 ? -6.02 8.25 1.294 1 95 193 PRO B N 1
ATOM 4682 C CA . PRO B 1 193 ? -6.82 9.461 1.493 1 95 193 PRO B CA 1
ATOM 4683 C C . PRO B 1 193 ? -8.07 9.492 0.621 1 95 193 PRO B C 1
ATOM 4685 O O . PRO B 1 193 ? -9.18 9.672 1.133 1 95 193 PRO B O 1
ATOM 4688 N N . PRO B 1 194 ? -8.047 9.234 -0.675 1 92.62 194 PRO B N 1
ATOM 4689 C CA . PRO B 1 194 ? -9.25 9.359 -1.501 1 92.62 194 PRO B CA 1
ATOM 4690 C C . PRO B 1 194 ? -10.297 8.297 -1.181 1 92.62 194 PRO B C 1
ATOM 4692 O O . PRO B 1 194 ? -11.438 8.398 -1.636 1 92.62 194 PRO B O 1
ATOM 4695 N N . LEU B 1 195 ? -9.938 7.344 -0.312 1 92.75 195 LEU B N 1
ATOM 4696 C CA . LEU B 1 195 ? -10.844 6.234 -0.05 1 92.75 195 LEU B CA 1
ATOM 4697 C C . LEU B 1 195 ? -11.508 6.379 1.315 1 92.75 195 LEU B C 1
ATOM 4699 O O . LEU B 1 195 ? -12.375 5.582 1.68 1 92.75 195 LEU B O 1
ATOM 4703 N N . THR B 1 196 ? -11.172 7.391 2.045 1 95.69 196 THR B N 1
ATOM 4704 C CA . THR B 1 196 ? -11.602 7.5 3.436 1 95.69 196 THR B CA 1
ATOM 4705 C C . THR B 1 196 ? -13.117 7.648 3.523 1 95.69 196 THR B C 1
ATOM 4707 O O . THR B 1 196 ? -13.758 7.047 4.387 1 95.69 196 THR B O 1
ATOM 4710 N N . SER B 1 197 ? -13.734 8.469 2.576 1 95.06 197 SER B N 1
ATOM 4711 C CA . SER B 1 197 ? -15.188 8.648 2.596 1 95.06 197 SER B CA 1
ATOM 4712 C C . SER B 1 197 ? -15.906 7.34 2.303 1 95.06 197 SER B C 1
ATOM 4714 O O . SER B 1 197 ? -16.906 7.016 2.955 1 95.06 197 SER B O 1
ATOM 4716 N N . ASP B 1 198 ? -15.414 6.609 1.382 1 93.56 198 ASP B N 1
ATOM 4717 C CA . ASP B 1 198 ? -16 5.32 1.032 1 93.56 198 ASP B CA 1
ATOM 4718 C C . ASP B 1 198 ? -15.852 4.32 2.178 1 93.56 198 ASP B C 1
ATOM 4720 O O . ASP B 1 198 ? -16.781 3.561 2.467 1 93.56 198 ASP B O 1
ATOM 4724 N N . ALA B 1 199 ? -14.695 4.277 2.785 1 94.38 199 ALA B N 1
ATOM 4725 C CA . ALA B 1 199 ? -14.453 3.396 3.924 1 94.38 199 ALA B CA 1
ATOM 4726 C C . ALA B 1 199 ? -15.422 3.697 5.066 1 94.38 199 ALA B C 1
ATOM 4728 O O . ALA B 1 199 ? -15.938 2.779 5.707 1 94.38 199 ALA B O 1
ATOM 4729 N N . LEU B 1 200 ? -15.617 4.984 5.254 1 96.69 200 LEU B N 1
ATOM 4730 C CA . LEU B 1 200 ? -16.547 5.422 6.293 1 96.69 200 LEU B CA 1
ATOM 4731 C C . LEU B 1 200 ? -17.969 5 5.961 1 96.69 200 LEU B C 1
ATOM 4733 O O . LEU B 1 200 ? -18.688 4.48 6.82 1 96.69 200 LEU B O 1
ATOM 4737 N N . ALA B 1 201 ? -18.375 5.156 4.746 1 95.25 201 ALA B N 1
ATOM 4738 C CA . ALA B 1 201 ? -19.719 4.828 4.281 1 95.25 201 ALA B CA 1
ATOM 4739 C C . ALA B 1 201 ? -19.984 3.328 4.363 1 95.25 201 ALA B C 1
ATOM 4741 O O . ALA B 1 201 ? -21.094 2.898 4.68 1 95.25 201 ALA B O 1
ATOM 4742 N N . ALA B 1 202 ? -18.953 2.561 4.098 1 90.56 202 ALA B N 1
ATOM 4743 C CA . ALA B 1 202 ? -19.078 1.104 4.09 1 90.56 202 ALA B CA 1
ATOM 4744 C C . ALA B 1 202 ? -19.062 0.546 5.512 1 90.56 202 ALA B C 1
ATOM 4746 O O . ALA B 1 202 ? -19.328 -0.639 5.723 1 90.56 202 ALA B O 1
ATOM 4747 N N . GLY B 1 203 ? -18.703 1.391 6.473 1 92.88 203 GLY B N 1
ATOM 4748 C CA . GLY B 1 203 ? -18.641 0.942 7.855 1 92.88 203 GLY B CA 1
ATOM 4749 C C . GLY B 1 203 ? -17.344 0.213 8.18 1 92.88 203 GLY B C 1
ATOM 4750 O O . GLY B 1 203 ? -17.25 -0.436 9.227 1 92.88 203 GLY B O 1
ATOM 4751 N N . ALA B 1 204 ? -16.422 0.339 7.266 1 91.25 204 ALA B N 1
ATOM 4752 C CA . ALA B 1 204 ? -15.125 -0.291 7.496 1 91.25 204 ALA B CA 1
ATOM 4753 C C . ALA B 1 204 ? -14.328 0.468 8.555 1 91.25 204 ALA B C 1
ATOM 4755 O O . ALA B 1 204 ? -13.461 -0.107 9.227 1 91.25 204 ALA B O 1
ATOM 4756 N N . ILE B 1 205 ? -14.586 1.742 8.664 1 96 205 ILE B N 1
ATOM 4757 C CA . ILE B 1 205 ? -13.992 2.562 9.711 1 96 205 ILE B CA 1
ATOM 4758 C C . ILE B 1 205 ? -15.062 3.439 10.352 1 96 205 ILE B C 1
ATOM 4760 O O . ILE B 1 205 ? -16.156 3.613 9.789 1 96 205 ILE B O 1
ATOM 4764 N N . ASP B 1 206 ? -14.703 3.949 11.523 1 98.06 206 ASP B N 1
ATOM 4765 C CA . ASP B 1 206 ? -15.633 4.785 12.281 1 98.06 206 ASP B CA 1
ATOM 4766 C C . ASP B 1 206 ? -15.172 6.238 12.305 1 98.06 206 ASP B C 1
ATOM 4768 O O . ASP B 1 206 ? -15.859 7.109 12.836 1 98.06 206 ASP B O 1
ATOM 4772 N N . GLY B 1 207 ? -14.109 6.492 11.742 1 98.62 207 GLY B N 1
ATOM 4773 C CA . GLY B 1 207 ? -13.523 7.816 11.641 1 98.62 207 GLY B CA 1
ATOM 4774 C C . GLY B 1 207 ? -12.156 7.805 10.977 1 98.62 207 GLY B C 1
ATOM 4775 O O . GLY B 1 207 ? -11.625 6.742 10.648 1 98.62 207 GLY B O 1
ATOM 4776 N N . PHE B 1 208 ? -11.625 9.008 10.703 1 98.62 208 PHE B N 1
ATOM 4777 C CA . PHE B 1 208 ? -10.312 9.086 10.07 1 98.62 208 PHE B CA 1
ATOM 4778 C C . PHE B 1 208 ? -9.695 10.461 10.273 1 98.62 208 PHE B C 1
ATOM 4780 O O . PHE B 1 208 ? -10.391 11.414 10.633 1 98.62 208 PHE B O 1
ATOM 4787 N N . CYS B 1 209 ? -8.43 10.562 10.164 1 98.75 209 CYS B N 1
ATOM 4788 C CA . CYS B 1 209 ? -7.656 11.797 10.031 1 98.75 209 CYS B CA 1
ATOM 4789 C C . CYS B 1 209 ? -6.949 11.852 8.68 1 98.75 209 CYS B C 1
ATOM 4791 O O . CYS B 1 209 ? -6.176 10.953 8.344 1 98.75 209 CYS B O 1
ATOM 4793 N N . VAL B 1 210 ? -7.23 12.852 7.898 1 98.12 210 VAL B N 1
ATOM 4794 C CA . VAL B 1 210 ? -6.672 12.945 6.555 1 98.12 210 VAL B CA 1
ATOM 4795 C C . VAL B 1 210 ? -6.551 14.414 6.152 1 98.12 210 VAL B C 1
ATOM 4797 O O . VAL B 1 210 ? -7.082 15.297 6.828 1 98.12 210 VAL B O 1
ATOM 4800 N N . GLY B 1 211 ? -5.836 14.672 5.141 1 97.88 211 GLY B N 1
ATOM 4801 C CA . GLY B 1 211 ? -5.758 16 4.559 1 97.88 211 GLY B CA 1
ATOM 4802 C C . GLY B 1 211 ? -6.957 16.344 3.701 1 97.88 211 GLY B C 1
ATOM 4803 O O . GLY B 1 211 ? -7.652 15.461 3.207 1 97.88 211 GLY B O 1
ATOM 4804 N N . ALA B 1 212 ? -7.125 17.625 3.469 1 97.88 212 ALA B N 1
ATOM 4805 C CA . ALA B 1 212 ? -8.195 18.125 2.607 1 97.88 212 ALA B CA 1
ATOM 4806 C C . ALA B 1 212 ? -7.973 17.703 1.158 1 97.88 212 ALA B C 1
ATOM 4808 O O . ALA B 1 212 ? -6.832 17.547 0.718 1 97.88 212 ALA B O 1
ATOM 4809 N N . PRO B 1 213 ? -9.125 17.406 0.439 1 97.88 213 PRO B N 1
ATOM 4810 C CA . PRO B 1 213 ? -10.484 17.844 0.765 1 97.88 213 PRO B CA 1
ATOM 4811 C C . PRO B 1 213 ? -11.344 16.719 1.339 1 97.88 213 PRO B C 1
ATOM 4813 O O . PRO B 1 213 ? -12.562 16.875 1.465 1 97.88 213 PRO B O 1
ATOM 4816 N N . TRP B 1 214 ? -10.789 15.695 1.712 1 97.62 214 TRP B N 1
ATOM 4817 C CA . TRP B 1 214 ? -11.516 14.438 1.85 1 97.62 214 TRP B CA 1
ATOM 4818 C C . TRP B 1 214 ? -12.406 14.461 3.088 1 97.62 214 TRP B C 1
ATOM 4820 O O . TRP B 1 214 ? -13.422 13.766 3.141 1 97.62 214 TRP B O 1
ATOM 4830 N N . ASN B 1 215 ? -12.07 15.273 4.109 1 98.06 215 ASN B N 1
ATOM 4831 C CA . ASN B 1 215 ? -12.977 15.484 5.238 1 98.06 215 ASN B CA 1
ATOM 4832 C C . ASN B 1 215 ? -14.289 16.125 4.797 1 98.06 215 ASN B C 1
ATOM 4834 O O . ASN B 1 215 ? -15.367 15.664 5.18 1 98.06 215 ASN B O 1
ATOM 4838 N N . MET B 1 216 ? -14.133 17.141 3.965 1 97.19 216 MET B N 1
ATOM 4839 C CA . MET B 1 216 ? -15.305 17.859 3.475 1 97.19 216 MET B CA 1
ATOM 4840 C C . MET B 1 216 ? -16.141 16.984 2.543 1 97.19 216 MET B C 1
ATOM 4842 O O . MET B 1 216 ? -17.359 17.094 2.51 1 97.19 216 MET B O 1
ATOM 4846 N N . VAL B 1 217 ? -15.484 16.141 1.788 1 96.94 217 VAL B N 1
ATOM 4847 C CA . VAL B 1 217 ? -16.188 15.211 0.919 1 96.94 217 VAL B CA 1
ATOM 4848 C C . VAL B 1 217 ? -17.078 14.281 1.76 1 96.94 217 VAL B C 1
ATOM 4850 O O . VAL B 1 217 ? -18.25 14.07 1.439 1 96.94 217 VAL B O 1
ATOM 4853 N N . ALA B 1 218 ? -16.594 13.758 2.855 1 97.69 218 ALA B N 1
ATOM 4854 C CA . ALA B 1 218 ? -17.328 12.859 3.729 1 97.69 218 ALA B CA 1
ATOM 4855 C C . ALA B 1 218 ? -18.484 13.586 4.406 1 97.69 218 ALA B C 1
ATOM 4857 O O . ALA B 1 218 ? -19.594 13.055 4.52 1 97.69 218 ALA B O 1
ATOM 4858 N N . SER B 1 219 ? -18.203 14.781 4.871 1 97.12 219 SER B N 1
ATOM 4859 C CA . SER B 1 219 ? -19.234 15.57 5.547 1 97.12 219 SER B CA 1
ATOM 4860 C C . SER B 1 219 ? -20.391 15.914 4.605 1 97.12 219 SER B C 1
ATOM 4862 O O . SER B 1 219 ? -21.562 15.781 4.969 1 97.12 219 SER B O 1
ATOM 4864 N N . GLU B 1 220 ? -20.078 16.312 3.412 1 95.75 220 GLU B N 1
ATOM 4865 C CA . GLU B 1 220 ? -21.094 16.734 2.453 1 95.75 220 GLU B CA 1
ATOM 4866 C C . GLU B 1 220 ? -21.891 15.531 1.943 1 95.75 220 GLU B C 1
ATOM 4868 O O . GLU B 1 220 ? -23.062 15.664 1.583 1 95.75 220 GLU B O 1
ATOM 4873 N N . ARG B 1 221 ? -21.266 14.398 1.957 1 95.44 221 ARG B N 1
ATOM 4874 C CA . ARG B 1 221 ? -21.938 13.164 1.577 1 95.44 221 ARG B CA 1
ATOM 4875 C C . ARG B 1 221 ? -22.875 12.688 2.682 1 95.44 221 ARG B C 1
ATOM 4877 O O . ARG B 1 221 ? -23.688 11.773 2.477 1 95.44 221 ARG B O 1
ATOM 4884 N N . GLY B 1 222 ? -22.734 13.234 3.857 1 97 222 GLY B N 1
ATOM 4885 C CA . GLY B 1 222 ? -23.625 12.93 4.969 1 97 222 GLY B CA 1
ATOM 4886 C C . GLY B 1 222 ? -23.172 11.727 5.777 1 97 222 GLY B C 1
ATOM 4887 O O . GLY B 1 222 ? -23.922 11.203 6.605 1 97 222 GLY B O 1
ATOM 4888 N N . VAL B 1 223 ? -21.938 11.328 5.578 1 97.31 223 VAL B N 1
ATOM 4889 C CA . VAL B 1 223 ? -21.5 10.102 6.25 1 97.31 223 VAL B CA 1
ATOM 4890 C C . VAL B 1 223 ? -20.531 10.453 7.383 1 97.31 223 VAL B C 1
ATOM 4892 O O . VAL B 1 223 ? -20.25 9.609 8.234 1 97.31 223 VAL B O 1
ATOM 4895 N N . GLY B 1 224 ? -20.094 11.688 7.438 1 97.88 224 GLY B N 1
ATOM 4896 C CA . GLY B 1 224 ? -19.094 12.055 8.422 1 97.88 224 GLY B CA 1
ATOM 4897 C C . GLY B 1 224 ? -19.344 13.398 9.07 1 97.88 224 GLY B C 1
ATOM 4898 O O . GLY B 1 224 ? -20.031 14.25 8.5 1 97.88 224 GLY B O 1
ATOM 4899 N N . ARG B 1 225 ? -18.812 13.586 10.266 1 98 225 ARG B N 1
ATOM 4900 C CA . ARG B 1 225 ? -18.766 14.828 11.031 1 98 225 ARG B CA 1
ATOM 4901 C C . ARG B 1 225 ? -17.328 15.227 11.352 1 98 225 ARG B C 1
ATOM 4903 O O . ARG B 1 225 ? -16.609 14.477 12.008 1 98 225 ARG B O 1
ATOM 4910 N N . ILE B 1 226 ? -16.906 16.375 10.859 1 98.25 226 ILE B N 1
ATOM 4911 C CA . ILE B 1 226 ? -15.586 16.875 11.195 1 98.25 226 ILE B CA 1
ATOM 4912 C C . ILE B 1 226 ? -15.562 17.344 12.648 1 98.25 226 ILE B C 1
ATOM 4914 O O . ILE B 1 226 ? -16.391 18.172 13.055 1 98.25 226 ILE 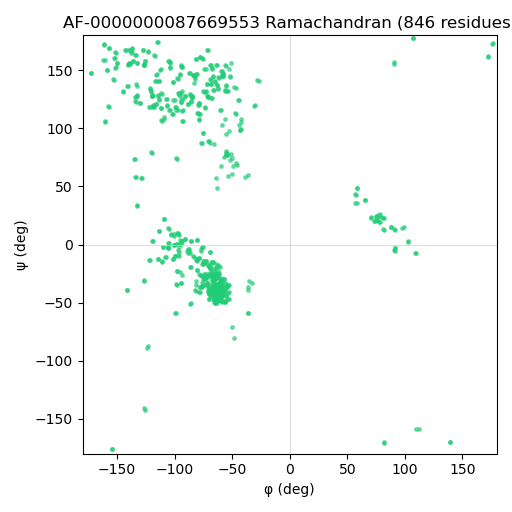B O 1
ATOM 4918 N N . VAL B 1 227 ? -14.586 16.859 13.43 1 98.25 227 VAL B N 1
ATOM 4919 C CA . VAL B 1 227 ? -14.664 17.109 14.867 1 98.25 227 VAL B CA 1
ATOM 4920 C C . VAL B 1 227 ? -13.414 17.859 15.328 1 98.25 227 VAL B C 1
ATOM 4922 O O . VAL B 1 227 ? -13.383 18.406 16.438 1 98.25 227 VAL B O 1
ATOM 4925 N N . ALA B 1 228 ? -12.43 17.906 14.516 1 98.12 228 ALA B N 1
ATOM 4926 C CA . ALA B 1 228 ? -11.203 18.625 14.844 1 98.12 228 ALA B CA 1
ATOM 4927 C C . ALA B 1 228 ? -10.422 18.969 13.578 1 98.12 228 ALA B C 1
ATOM 4929 O O . ALA B 1 228 ? -10.516 18.266 12.57 1 98.12 228 ALA B O 1
ATOM 4930 N N . ALA B 1 229 ? -9.711 20.016 13.586 1 97.44 229 ALA B N 1
ATOM 4931 C CA . ALA B 1 229 ? -8.727 20.391 12.57 1 97.44 229 ALA B CA 1
ATOM 4932 C C . ALA B 1 229 ? -7.328 20.469 13.164 1 97.44 229 ALA B C 1
ATOM 4934 O O . ALA B 1 229 ? -7.168 20.531 14.391 1 97.44 229 ALA B O 1
ATOM 4935 N N . LYS B 1 230 ? -6.387 20.453 12.305 1 96.62 230 LYS B N 1
ATOM 4936 C CA . LYS B 1 230 ? -4.996 20.562 12.734 1 96.62 230 LYS B CA 1
ATOM 4937 C C . LYS B 1 230 ? -4.789 21.781 13.617 1 96.62 230 LYS B C 1
ATOM 4939 O O . LYS B 1 230 ? -4.027 21.734 14.594 1 96.62 230 LYS B O 1
ATOM 4944 N N . GLN B 1 231 ? -5.457 22.891 13.398 1 95.5 231 GLN B N 1
ATOM 4945 C CA . GLN B 1 231 ? -5.348 24.156 14.117 1 95.5 231 GLN B CA 1
ATOM 4946 C C . GLN B 1 231 ? -5.777 24 15.578 1 95.5 231 GLN B C 1
ATOM 4948 O O . GLN B 1 231 ? -5.344 24.766 16.438 1 95.5 231 GLN B O 1
ATOM 4953 N N . ASP B 1 232 ? -6.613 23.016 15.789 1 96.62 232 ASP B N 1
ATOM 4954 C CA . ASP B 1 232 ? -7.102 22.766 17.141 1 96.62 232 ASP B CA 1
ATOM 4955 C C . ASP B 1 232 ? -6.074 21.984 17.953 1 96.62 232 ASP B C 1
ATOM 4957 O O . ASP B 1 232 ? -6.141 21.969 19.188 1 96.62 232 ASP B O 1
ATOM 4961 N N . ILE B 1 233 ? -5.16 21.281 17.297 1 97.31 233 ILE B N 1
ATOM 4962 C CA . ILE B 1 233 ? -4.223 20.375 17.953 1 97.31 233 ILE B CA 1
ATOM 4963 C C . ILE B 1 233 ? -2.873 21.062 18.125 1 97.31 233 ILE B C 1
ATOM 4965 O O . ILE B 1 233 ? -2.406 21.266 19.25 1 97.31 233 ILE B O 1
ATOM 4969 N N . TRP B 1 234 ? -2.348 21.438 17.078 1 97.19 234 TRP B N 1
ATOM 4970 C CA . TRP B 1 234 ? -1.119 22.219 17 1 97.19 234 TRP B CA 1
ATOM 4971 C C . TRP B 1 234 ? -0.996 22.922 15.648 1 97.19 234 TRP B C 1
ATOM 4973 O O . TRP B 1 234 ? -0.618 22.297 14.656 1 97.19 234 TRP B O 1
ATOM 4983 N N . PRO B 1 235 ? -1.206 24.219 15.578 1 94.31 235 PRO B N 1
ATOM 4984 C CA . PRO B 1 235 ? -1.28 24.938 14.305 1 94.31 235 PRO B CA 1
ATOM 4985 C C . PRO B 1 235 ? 0.001 24.828 13.484 1 94.31 235 PRO B C 1
ATOM 4987 O O . PRO B 1 235 ? -0.055 24.75 12.258 1 94.31 235 PRO B O 1
ATOM 4990 N N . SER B 1 236 ? 1.142 24.719 14.133 1 93.5 236 SER B N 1
ATOM 4991 C CA . SER B 1 236 ? 2.416 24.75 13.422 1 93.5 236 SER B CA 1
ATOM 4992 C C . SER B 1 236 ? 2.945 23.344 13.172 1 93.5 236 SER B C 1
ATOM 4994 O O . SER B 1 236 ? 4.094 23.172 12.758 1 93.5 236 SER B O 1
ATOM 4996 N N . ALA B 1 237 ? 2.096 22.344 13.445 1 94.69 237 ALA B N 1
ATOM 4997 C CA . ALA B 1 237 ? 2.545 20.969 13.25 1 94.69 237 ALA B CA 1
ATOM 4998 C C . ALA B 1 237 ? 3.055 20.75 11.828 1 94.69 237 ALA B C 1
ATOM 5000 O O . ALA B 1 237 ? 2.463 21.25 10.867 1 94.69 237 ALA B O 1
ATOM 5001 N N . PRO B 1 238 ? 4.207 20.031 11.742 1 94.25 238 PRO B N 1
ATOM 5002 C CA . PRO B 1 238 ? 4.762 19.797 10.414 1 94.25 238 PRO B CA 1
ATOM 5003 C C . PRO B 1 238 ? 3.818 18.984 9.516 1 94.25 238 PRO B C 1
ATOM 5005 O O . PRO B 1 238 ? 3.129 18.094 9.992 1 94.25 238 PRO B O 1
ATOM 5008 N N . GLU B 1 239 ? 3.811 19.297 8.305 1 96 239 GLU B N 1
ATOM 5009 C CA . GLU B 1 239 ? 2.895 18.688 7.344 1 96 239 GLU B CA 1
ATOM 5010 C C . GLU B 1 239 ? 3.648 18.109 6.152 1 96 239 GLU B C 1
ATOM 5012 O O . GLU B 1 239 ? 4.715 17.516 6.316 1 96 239 GLU B O 1
ATOM 5017 N N . LYS B 1 240 ? 3.09 18.25 4.922 1 98.31 240 LYS B N 1
ATOM 5018 C CA . LYS B 1 240 ? 3.703 17.625 3.754 1 98.31 240 LYS B CA 1
ATOM 5019 C C . LYS B 1 240 ? 4.961 18.375 3.326 1 98.31 240 LYS B C 1
ATOM 5021 O O . LYS B 1 240 ? 5.07 19.594 3.523 1 98.31 240 LYS B O 1
ATOM 5026 N N . VAL B 1 241 ? 5.898 17.641 2.723 1 98.75 241 VAL B N 1
ATOM 5027 C CA . VAL B 1 241 ? 7.207 18.156 2.316 1 98.75 241 VAL B CA 1
ATOM 5028 C C . VAL B 1 241 ? 7.551 17.641 0.921 1 98.75 241 VAL B C 1
ATOM 5030 O O . VAL B 1 241 ? 6.84 16.797 0.371 1 98.75 241 VAL B O 1
ATOM 5033 N N . ILE B 1 242 ? 8.602 18.234 0.394 1 98.88 242 ILE B N 1
ATOM 5034 C CA . ILE B 1 242 ? 9.234 17.672 -0.792 1 98.88 242 ILE B CA 1
ATOM 5035 C C . ILE B 1 242 ? 10.383 16.75 -0.374 1 98.88 242 ILE B C 1
ATOM 5037 O O . ILE B 1 242 ? 11.352 17.219 0.234 1 98.88 242 ILE B O 1
ATOM 5041 N N . GLY B 1 243 ? 10.211 15.477 -0.674 1 98.69 243 GLY B N 1
ATOM 5042 C CA . GLY B 1 243 ? 11.258 14.516 -0.367 1 98.69 243 GLY B CA 1
ATOM 5043 C C . GLY B 1 243 ? 12.188 14.242 -1.538 1 98.69 243 GLY B C 1
ATOM 5044 O O . GLY B 1 243 ? 11.75 14.25 -2.693 1 98.69 243 GLY B O 1
ATOM 5045 N N . MET B 1 244 ? 13.43 14 -1.288 1 98.56 244 MET B N 1
ATOM 5046 C CA . MET B 1 244 ? 14.406 13.57 -2.287 1 98.56 244 MET B CA 1
ATOM 5047 C C . MET B 1 244 ? 15.492 12.711 -1.653 1 98.56 244 MET B C 1
ATOM 5049 O O . MET B 1 244 ? 15.703 12.766 -0.441 1 98.56 244 MET B O 1
ATOM 5053 N N . ARG B 1 245 ? 16.062 11.859 -2.391 1 97.38 245 ARG B N 1
ATOM 5054 C CA . ARG B 1 245 ? 17.203 11.078 -1.913 1 97.38 245 ARG B CA 1
ATOM 5055 C C . ARG B 1 245 ? 18.438 11.961 -1.708 1 97.38 245 ARG B C 1
ATOM 5057 O O . ARG B 1 245 ? 18.719 12.828 -2.537 1 97.38 245 ARG B O 1
ATOM 5064 N N . PRO B 1 246 ? 19.188 11.758 -0.599 1 97.81 246 PRO B N 1
ATOM 5065 C CA . PRO B 1 246 ? 20.359 12.594 -0.349 1 97.81 246 PRO B CA 1
ATOM 5066 C C . PRO B 1 246 ? 21.375 12.531 -1.479 1 97.81 246 PRO B C 1
ATOM 5068 O O . PRO B 1 246 ? 21.922 13.562 -1.886 1 97.81 246 PRO B O 1
ATOM 5071 N N . GLU B 1 247 ? 21.609 11.383 -2.016 1 95.62 247 GLU B N 1
ATOM 5072 C CA . GLU B 1 247 ? 22.594 11.227 -3.082 1 95.62 247 GLU B CA 1
ATOM 5073 C C . GLU B 1 247 ? 22.156 11.961 -4.348 1 95.62 247 GLU B C 1
ATOM 5075 O O . GLU B 1 247 ? 22.984 12.523 -5.059 1 95.62 247 GLU B O 1
ATOM 5080 N N . TRP B 1 248 ? 20.906 11.883 -4.645 1 96.38 248 TRP B N 1
ATOM 5081 C CA . TRP B 1 248 ? 20.391 12.609 -5.805 1 96.38 248 TRP B CA 1
ATOM 5082 C C . TRP B 1 248 ? 20.562 14.109 -5.633 1 96.38 248 TRP B C 1
ATOM 5084 O O . TRP B 1 248 ? 21 14.797 -6.559 1 96.38 248 TRP B O 1
ATOM 5094 N N . ALA B 1 249 ? 20.297 14.672 -4.484 1 97.94 249 ALA B N 1
ATOM 5095 C CA . ALA B 1 249 ? 20.438 16.094 -4.191 1 97.94 249 ALA B CA 1
ATOM 5096 C C . ALA B 1 249 ? 21.891 16.547 -4.34 1 97.94 249 ALA B C 1
ATOM 5098 O O . ALA B 1 249 ? 22.172 17.594 -4.906 1 97.94 249 ALA B O 1
ATOM 5099 N N . GLU B 1 250 ? 22.75 15.719 -3.816 1 97.31 250 GLU B N 1
ATOM 5100 C CA . GLU B 1 250 ? 24.188 16.031 -3.887 1 97.31 250 GLU B CA 1
ATOM 5101 C C . GLU B 1 250 ? 24.672 16.047 -5.332 1 97.31 250 GLU B C 1
ATOM 5103 O O . GLU B 1 250 ? 25.531 16.844 -5.688 1 97.31 250 GLU B O 1
ATOM 5108 N N . GLY B 1 251 ? 24.109 15.211 -6.082 1 96.69 251 GLY B N 1
ATOM 5109 C CA . GLY B 1 251 ? 24.5 15.109 -7.477 1 96.69 251 GLY B CA 1
ATOM 5110 C C . GLY B 1 251 ? 23.875 16.172 -8.359 1 96.69 251 GLY B C 1
ATOM 5111 O O . GLY B 1 251 ? 24.312 16.375 -9.492 1 96.69 251 GLY B O 1
ATOM 5112 N N . HIS B 1 252 ? 22.859 16.844 -7.828 1 97.31 252 HIS B N 1
ATOM 5113 C CA . HIS B 1 252 ? 22.141 17.844 -8.625 1 97.31 252 HIS B CA 1
ATOM 5114 C C . HIS B 1 252 ? 21.922 19.125 -7.828 1 97.31 252 HIS B C 1
ATOM 5116 O O . HIS B 1 252 ? 20.797 19.625 -7.742 1 97.31 252 HIS B O 1
ATOM 5122 N N . PRO B 1 253 ? 22.984 19.75 -7.352 1 97.12 253 PRO B N 1
ATOM 5123 C CA . PRO B 1 253 ? 22.812 20.891 -6.449 1 97.12 253 PRO B CA 1
ATOM 5124 C C . PRO B 1 253 ? 22.125 22.078 -7.117 1 97.12 253 PRO B C 1
ATOM 5126 O O . PRO B 1 253 ? 21.297 22.75 -6.492 1 97.12 253 PRO B O 1
ATOM 5129 N N . GLU B 1 254 ? 22.422 22.344 -8.352 1 97.38 254 GLU B N 1
ATOM 5130 C CA . GLU B 1 254 ? 21.797 23.469 -9.055 1 97.38 254 GLU B CA 1
ATOM 5131 C C . GLU B 1 254 ? 20.312 23.203 -9.281 1 97.38 254 GLU B C 1
ATOM 5133 O O . GLU B 1 254 ? 19.484 24.109 -9.109 1 97.38 254 GLU B O 1
ATOM 5138 N N . THR B 1 255 ? 20.016 21.953 -9.664 1 98 255 THR B N 1
ATOM 5139 C CA . THR B 1 255 ? 18.625 21.578 -9.875 1 98 255 THR B CA 1
ATOM 5140 C C . THR B 1 255 ? 17.812 21.734 -8.586 1 98 255 THR B C 1
ATOM 5142 O O . THR B 1 255 ? 16.688 22.234 -8.609 1 98 255 THR B O 1
ATOM 5145 N N . VAL B 1 256 ? 18.391 21.391 -7.484 1 98.56 256 VAL B N 1
ATOM 5146 C CA . VAL B 1 256 ? 17.734 21.469 -6.184 1 98.56 256 VAL B CA 1
ATOM 5147 C C . VAL B 1 256 ? 17.453 22.938 -5.852 1 98.56 256 VAL B C 1
ATOM 5149 O O . VAL B 1 256 ? 16.344 23.281 -5.422 1 98.56 256 VAL B O 1
ATOM 5152 N N . SER B 1 257 ? 18.438 23.781 -6.062 1 98.5 257 SER B N 1
ATOM 5153 C CA . SER B 1 257 ? 18.266 25.203 -5.766 1 98.5 257 SER B CA 1
ATOM 5154 C C . SER B 1 257 ? 17.172 25.828 -6.633 1 98.5 257 SER B C 1
ATOM 5156 O O . SER B 1 257 ? 16.312 26.547 -6.133 1 98.5 257 SER B O 1
ATOM 5158 N N . ARG B 1 258 ? 17.188 25.531 -7.906 1 98.44 258 ARG B N 1
ATOM 5159 C CA . ARG B 1 258 ? 16.203 26.062 -8.828 1 98.44 258 ARG B CA 1
ATOM 5160 C C . ARG B 1 258 ? 14.797 25.578 -8.461 1 98.44 258 ARG B C 1
ATOM 5162 O O . ARG B 1 258 ? 13.828 26.312 -8.578 1 98.44 258 ARG B O 1
ATOM 5169 N N . LEU B 1 259 ? 14.703 24.297 -8.039 1 98.81 259 LEU B N 1
ATOM 5170 C CA . LEU B 1 259 ? 13.43 23.734 -7.609 1 98.81 259 LEU B CA 1
ATOM 5171 C C . LEU B 1 259 ? 12.883 24.484 -6.398 1 98.81 259 LEU B C 1
ATOM 5173 O O . LEU B 1 259 ? 11.703 24.828 -6.355 1 98.81 259 LEU B O 1
ATOM 5177 N N . ILE B 1 260 ? 13.742 24.75 -5.445 1 98.81 260 ILE B N 1
ATOM 5178 C CA . ILE B 1 260 ? 13.336 25.438 -4.223 1 98.81 260 ILE B CA 1
ATOM 5179 C C . ILE B 1 260 ? 12.844 26.844 -4.555 1 98.81 260 ILE B C 1
ATOM 5181 O O . ILE B 1 260 ? 11.812 27.281 -4.035 1 98.81 260 ILE B O 1
ATOM 5185 N N . VAL B 1 261 ? 13.516 27.547 -5.457 1 98.81 261 VAL B N 1
ATOM 5186 C CA . VAL B 1 261 ? 13.117 28.891 -5.871 1 98.81 261 VAL B CA 1
ATOM 5187 C C . VAL B 1 261 ? 11.75 28.828 -6.543 1 98.81 261 VAL B C 1
ATOM 5189 O O . VAL B 1 261 ? 10.867 29.641 -6.242 1 98.81 261 VAL B O 1
ATOM 5192 N N . ALA B 1 262 ? 11.586 27.859 -7.391 1 98.81 262 ALA B N 1
ATOM 5193 C CA . ALA B 1 262 ? 10.312 27.703 -8.086 1 98.81 262 ALA B CA 1
ATOM 5194 C C . ALA B 1 262 ? 9.18 27.406 -7.102 1 98.81 262 ALA B C 1
ATOM 5196 O O . ALA B 1 262 ? 8.094 27.984 -7.211 1 98.81 262 ALA B O 1
ATOM 5197 N N . LEU B 1 263 ? 9.43 26.547 -6.172 1 98.88 263 LEU B N 1
ATOM 5198 C CA . LEU B 1 263 ? 8.422 26.156 -5.191 1 98.88 263 LEU B CA 1
ATOM 5199 C C . LEU B 1 263 ? 8.086 27.312 -4.266 1 98.88 263 LEU B C 1
ATOM 5201 O O . LEU B 1 263 ? 6.926 27.5 -3.896 1 98.88 263 LEU B O 1
ATOM 5205 N N . ASP B 1 264 ? 9.078 28.062 -3.898 1 98.69 264 ASP B N 1
ATOM 5206 C CA . ASP B 1 264 ? 8.852 29.234 -3.061 1 98.69 264 ASP B CA 1
ATOM 5207 C C . ASP B 1 264 ? 7.938 30.234 -3.76 1 98.69 264 ASP B C 1
ATOM 5209 O O . ASP B 1 264 ? 7.008 30.766 -3.152 1 98.69 264 ASP B O 1
ATOM 5213 N N . ALA B 1 265 ? 8.211 30.5 -5.004 1 98.75 265 ALA B N 1
ATOM 5214 C CA . ALA B 1 265 ? 7.391 31.422 -5.781 1 98.75 265 ALA B CA 1
ATOM 5215 C C . ALA B 1 265 ? 5.961 30.906 -5.914 1 98.75 265 ALA B C 1
ATOM 5217 O O . ALA B 1 265 ? 5 31.672 -5.801 1 98.75 265 ALA B O 1
ATOM 5218 N N . ALA B 1 266 ? 5.832 29.625 -6.148 1 98.88 266 ALA B N 1
ATOM 5219 C CA . ALA B 1 266 ? 4.516 29 -6.258 1 98.88 266 ALA B CA 1
ATOM 5220 C C . ALA B 1 266 ? 3.758 29.094 -4.934 1 98.88 266 ALA B C 1
ATOM 5222 O O . ALA B 1 266 ? 2.551 29.344 -4.922 1 98.88 266 ALA B O 1
ATOM 5223 N N . ALA B 1 267 ? 4.465 28.875 -3.889 1 98.69 267 ALA B N 1
ATOM 5224 C CA . ALA B 1 267 ? 3.846 28.953 -2.566 1 98.69 267 ALA B CA 1
ATOM 5225 C C . ALA B 1 267 ? 3.33 30.359 -2.281 1 98.69 267 ALA B C 1
ATOM 5227 O O . ALA B 1 267 ? 2.227 30.531 -1.756 1 98.69 267 ALA B O 1
ATOM 5228 N N . ARG B 1 268 ? 4.105 31.344 -2.607 1 98.31 268 ARG B N 1
ATOM 5229 C CA . ARG B 1 268 ? 3.684 32.719 -2.449 1 98.31 268 ARG B CA 1
ATOM 5230 C C . ARG B 1 268 ? 2.432 33.031 -3.27 1 98.31 268 ARG B C 1
ATOM 5232 O O . ARG B 1 268 ? 1.521 33.688 -2.799 1 98.31 268 ARG B O 1
ATOM 5239 N N . TRP B 1 269 ? 2.457 32.469 -4.414 1 98.69 269 TRP B N 1
ATOM 5240 C CA . TRP B 1 269 ? 1.307 32.625 -5.297 1 98.69 269 TRP B CA 1
ATOM 5241 C C . TRP B 1 269 ? 0.067 31.984 -4.699 1 98.69 269 TRP B C 1
ATOM 5243 O O . TRP B 1 269 ? -1.022 32.562 -4.723 1 98.69 269 TRP B O 1
ATOM 5253 N N . CYS B 1 270 ? 0.169 30.828 -4.125 1 98.5 270 CYS B N 1
ATOM 5254 C CA . CYS B 1 270 ? -0.937 30.062 -3.553 1 98.5 270 CYS B CA 1
ATOM 5255 C C . CYS B 1 270 ? -1.49 30.75 -2.311 1 98.5 270 CYS B C 1
ATOM 5257 O O . CYS B 1 270 ? -2.662 30.578 -1.974 1 98.5 270 CYS B O 1
ATOM 5259 N N . ASP B 1 271 ? -0.659 31.516 -1.661 1 97.31 271 ASP B N 1
ATOM 5260 C CA . ASP B 1 271 ? -1.072 32.188 -0.429 1 97.31 271 ASP B CA 1
ATOM 5261 C C . ASP B 1 271 ? -2.053 33.312 -0.72 1 97.31 271 ASP B C 1
ATOM 5263 O O . ASP B 1 271 ? -2.809 33.719 0.161 1 97.31 271 ASP B O 1
ATOM 5267 N N . ARG B 1 272 ? -1.99 33.875 -1.885 1 97.25 272 ARG B N 1
ATOM 5268 C CA . ARG B 1 272 ? -2.809 35.031 -2.232 1 97.25 272 ARG B CA 1
ATOM 5269 C C . ARG B 1 272 ? -4.234 34.594 -2.58 1 97.25 272 ARG B C 1
ATOM 5271 O O . ARG B 1 272 ? -4.457 33.906 -3.574 1 97.25 272 ARG B O 1
ATOM 5278 N N . SER B 1 273 ? -5.148 35.125 -1.849 1 95.75 273 SER B N 1
ATOM 5279 C CA . SER B 1 273 ? -6.547 34.75 -1.992 1 95.75 273 SER B CA 1
ATOM 5280 C C . SER B 1 273 ? -7.062 35.031 -3.395 1 95.75 273 SER B C 1
ATOM 5282 O O . SER B 1 273 ? -7.93 34.312 -3.906 1 95.75 273 SER B O 1
ATOM 5284 N N . GLN B 1 274 ? -6.535 36.031 -4.086 1 97.56 274 GLN B N 1
ATOM 5285 C CA . GLN B 1 274 ? -6.98 36.406 -5.426 1 97.56 274 GLN B CA 1
ATOM 5286 C C . GLN B 1 274 ? -6.699 35.281 -6.426 1 97.56 274 GLN B C 1
ATOM 5288 O O . GLN B 1 274 ? -7.312 35.25 -7.496 1 97.56 274 GLN B O 1
ATOM 5293 N N . ASN B 1 275 ? -5.766 34.375 -6.051 1 98.38 275 ASN B N 1
ATOM 5294 C CA . ASN B 1 275 ? -5.395 33.281 -6.961 1 98.38 275 ASN B CA 1
ATOM 5295 C C . ASN B 1 275 ? -6.184 32.031 -6.672 1 98.38 275 ASN B C 1
ATOM 5297 O O . ASN B 1 275 ? -6.07 31.031 -7.402 1 98.38 275 ASN B O 1
ATOM 5301 N N . HIS B 1 276 ? -7.082 32.062 -5.676 1 98.06 276 HIS B N 1
ATOM 5302 C CA . HIS B 1 276 ? -7.684 30.828 -5.18 1 98.06 276 HIS B CA 1
ATOM 5303 C C . HIS B 1 276 ? -8.711 30.281 -6.16 1 98.06 276 HIS B C 1
ATOM 5305 O O . HIS B 1 276 ? -8.906 29.062 -6.25 1 98.06 276 HIS B O 1
ATOM 5311 N N . ASP B 1 277 ? -9.305 31.125 -6.879 1 98.12 277 ASP B N 1
ATOM 5312 C CA . ASP B 1 277 ? -10.25 30.641 -7.883 1 98.12 277 ASP B CA 1
ATOM 5313 C C . ASP B 1 277 ? -9.531 29.844 -8.969 1 98.12 277 ASP B C 1
ATOM 5315 O O . ASP B 1 277 ? -9.945 28.734 -9.305 1 98.12 277 ASP B O 1
ATOM 5319 N N . ALA B 1 278 ? -8.492 30.406 -9.484 1 98.56 278 ALA B N 1
ATOM 5320 C CA . ALA B 1 278 ? -7.703 29.719 -10.508 1 98.56 278 ALA B CA 1
ATOM 5321 C C . ALA B 1 278 ? -7.082 28.438 -9.953 1 98.56 278 ALA B C 1
ATOM 5323 O O . ALA B 1 278 ? -7.047 27.422 -10.641 1 98.56 278 ALA B O 1
ATOM 5324 N N . LEU B 1 279 ? -6.629 28.5 -8.75 1 98.62 279 LEU B N 1
ATOM 5325 C CA . LEU B 1 279 ? -6.043 27.344 -8.102 1 98.62 279 LEU B CA 1
ATOM 5326 C C . LEU B 1 279 ? -7.078 26.234 -7.934 1 98.62 279 LEU B C 1
ATOM 5328 O O . LEU B 1 279 ? -6.805 25.078 -8.25 1 98.62 279 LEU B O 1
ATOM 5332 N N . ALA B 1 280 ? -8.25 26.594 -7.453 1 98.69 280 ALA B N 1
ATOM 5333 C CA . ALA B 1 280 ? -9.312 25.625 -7.223 1 98.69 280 ALA B CA 1
ATOM 5334 C C . ALA B 1 280 ? -9.711 24.922 -8.523 1 98.69 280 ALA B C 1
ATOM 5336 O O . ALA B 1 280 ? -9.898 23.703 -8.547 1 98.69 280 ALA B O 1
ATOM 5337 N N . GLU B 1 281 ? -9.828 25.656 -9.57 1 98.56 281 GLU B N 1
ATOM 5338 C CA . GLU B 1 281 ? -10.18 25.094 -10.867 1 98.56 281 GLU B CA 1
ATOM 5339 C C . GLU B 1 281 ? -9.125 24.094 -11.344 1 98.56 281 GLU B C 1
ATOM 5341 O O . GLU B 1 281 ? -9.461 23.031 -11.859 1 98.56 281 GLU B O 1
ATOM 5346 N N . THR B 1 282 ? -7.918 24.484 -11.164 1 98.69 282 THR B N 1
ATOM 5347 C CA . THR B 1 282 ? -6.82 23.625 -11.562 1 98.69 282 THR B CA 1
ATOM 5348 C C . THR B 1 282 ? -6.805 22.344 -10.734 1 98.69 282 THR B C 1
ATOM 5350 O O . THR B 1 282 ? -6.695 21.234 -11.281 1 98.69 282 THR B O 1
ATOM 5353 N N . LEU B 1 283 ? -6.965 22.453 -9.438 1 98.62 283 LEU B N 1
ATOM 5354 C CA . LEU B 1 283 ? -6.883 21.328 -8.523 1 98.62 283 LEU B CA 1
ATOM 5355 C C . LEU B 1 283 ? -8.031 20.359 -8.75 1 98.62 283 LEU B C 1
ATOM 5357 O O . LEU B 1 283 ? -7.875 19.141 -8.555 1 98.62 283 LEU B O 1
ATOM 5361 N N . ALA B 1 284 ? -9.141 20.875 -9.164 1 98.12 284 ALA B N 1
ATOM 5362 C CA . ALA B 1 284 ? -10.344 20.062 -9.328 1 98.12 284 ALA B CA 1
ATOM 5363 C C . ALA B 1 284 ? -10.219 19.125 -10.523 1 98.12 284 ALA B C 1
ATOM 5365 O O . ALA B 1 284 ? -10.953 18.141 -10.633 1 98.12 284 ALA B O 1
ATOM 5366 N N . ASP B 1 285 ? -9.281 19.453 -11.367 1 97.38 285 ASP B N 1
ATOM 5367 C CA . ASP B 1 285 ? -9.086 18.656 -12.578 1 97.38 285 ASP B CA 1
ATOM 5368 C C . ASP B 1 285 ? -8.805 17.188 -12.234 1 97.38 285 ASP B C 1
ATOM 5370 O O . ASP B 1 285 ? -8.164 16.891 -11.219 1 97.38 285 ASP B O 1
ATOM 5374 N N . ALA B 1 286 ? -9.266 16.281 -13.117 1 94.12 286 ALA B N 1
ATOM 5375 C CA . ALA B 1 286 ? -9.125 14.844 -12.914 1 94.12 286 ALA B CA 1
ATOM 5376 C C . ALA B 1 286 ? -7.656 14.438 -12.867 1 94.12 286 ALA B C 1
ATOM 5378 O O . ALA B 1 286 ? -7.297 13.461 -12.203 1 94.12 286 ALA B O 1
ATOM 5379 N N . ARG B 1 287 ? -6.75 15.172 -13.477 1 95.19 287 ARG B N 1
ATOM 5380 C CA . ARG B 1 287 ? -5.316 14.898 -13.484 1 95.19 287 ARG B CA 1
ATOM 5381 C C . ARG B 1 287 ? -4.707 15.094 -12.102 1 95.19 287 ARG B C 1
ATOM 5383 O O . ARG B 1 287 ? -3.621 14.586 -11.812 1 95.19 287 ARG B O 1
ATOM 5390 N N . TYR B 1 288 ? -5.473 15.781 -11.195 1 97.31 288 TYR B N 1
ATOM 5391 C CA . TYR B 1 288 ? -4.891 16.141 -9.906 1 97.31 288 TYR B CA 1
ATOM 5392 C C . TYR B 1 288 ? -5.734 15.609 -8.758 1 97.31 288 TYR B C 1
ATOM 5394 O O . TYR B 1 288 ? -5.66 14.422 -8.422 1 97.31 288 TYR B O 1
ATOM 5402 N N . ILE B 1 289 ? -6.742 16.344 -8.258 1 96.88 289 ILE B N 1
ATOM 5403 C CA . ILE B 1 289 ? -7.445 15.891 -7.062 1 96.88 289 ILE B CA 1
ATOM 5404 C C . ILE B 1 289 ? -8.727 15.172 -7.465 1 96.88 289 ILE B C 1
ATOM 5406 O O . ILE B 1 289 ? -9.148 14.219 -6.805 1 96.88 289 ILE B O 1
ATOM 5410 N N . ALA B 1 290 ? -9.406 15.617 -8.57 1 95 290 ALA B N 1
ATOM 5411 C CA . ALA B 1 290 ? -10.648 15.023 -9.055 1 95 290 ALA B CA 1
ATOM 5412 C C . ALA B 1 290 ? -11.734 15.062 -7.98 1 95 290 ALA B C 1
ATOM 5414 O O . ALA B 1 290 ? -12.352 14.039 -7.68 1 95 290 ALA B O 1
ATOM 5415 N N . ALA B 1 291 ? -11.938 16.203 -7.352 1 96 291 ALA B N 1
ATOM 5416 C CA . ALA B 1 291 ? -13 16.5 -6.391 1 96 291 ALA B CA 1
ATOM 5417 C C . ALA B 1 291 ? -13.797 17.734 -6.805 1 96 291 ALA B C 1
ATOM 5419 O O . ALA B 1 291 ? -13.336 18.531 -7.633 1 96 291 ALA B O 1
ATOM 5420 N N . PRO B 1 292 ? -15.008 17.938 -6.359 1 96.56 292 PRO B N 1
ATOM 5421 C CA . PRO B 1 292 ? -15.812 19.094 -6.766 1 96.56 292 PRO B CA 1
ATOM 5422 C C . PRO B 1 292 ? -15.125 20.422 -6.484 1 96.56 292 PRO B C 1
ATOM 5424 O O . PRO B 1 292 ? -14.633 20.641 -5.375 1 96.56 292 PRO B O 1
ATOM 5427 N N . VAL B 1 293 ? -15.133 21.266 -7.457 1 98.25 293 VAL B N 1
ATOM 5428 C CA . VAL B 1 293 ? -14.406 22.531 -7.398 1 98.25 293 VAL B CA 1
ATOM 5429 C C . VAL B 1 293 ? -14.953 23.375 -6.25 1 98.25 293 VAL B C 1
ATOM 5431 O O . VAL B 1 293 ? -14.195 24.109 -5.602 1 98.25 293 VAL B O 1
ATOM 5434 N N . ASP B 1 294 ? -16.203 23.266 -5.996 1 97.56 294 ASP B N 1
ATOM 5435 C CA . ASP B 1 294 ? -16.812 24.078 -4.941 1 97.56 294 ASP B CA 1
ATOM 5436 C C . ASP B 1 294 ? -16.281 23.672 -3.568 1 97.56 294 ASP B C 1
ATOM 5438 O O . ASP B 1 294 ? -16.094 24.516 -2.697 1 97.56 294 ASP B O 1
ATOM 5442 N N . ILE B 1 295 ? -16.062 22.406 -3.375 1 97.31 295 ILE B N 1
ATOM 5443 C CA . ILE B 1 295 ? -15.5 21.922 -2.119 1 97.31 295 ILE B CA 1
ATOM 5444 C C . ILE B 1 295 ? -14.07 22.438 -1.975 1 97.31 295 ILE B C 1
ATOM 5446 O O . ILE B 1 295 ? -13.688 22.938 -0.911 1 97.31 295 ILE B O 1
ATOM 5450 N N . ILE B 1 296 ? -13.297 22.375 -3.006 1 98.19 296 ILE B N 1
ATOM 5451 C CA . ILE B 1 296 ? -11.898 22.812 -2.973 1 98.19 296 ILE B CA 1
ATOM 5452 C C . ILE B 1 296 ? -11.844 24.312 -2.678 1 98.19 296 ILE B C 1
ATOM 5454 O O . ILE B 1 296 ? -11.016 24.766 -1.88 1 98.19 296 ILE B O 1
ATOM 5458 N N . ARG B 1 297 ? -12.75 25.109 -3.279 1 97.56 297 ARG B N 1
ATOM 5459 C CA . ARG B 1 297 ? -12.812 26.547 -3.041 1 97.56 297 ARG B CA 1
ATOM 5460 C C . ARG B 1 297 ? -13.078 26.844 -1.57 1 97.56 297 ARG B C 1
ATOM 5462 O O . ARG B 1 297 ? -12.43 27.719 -0.983 1 97.56 297 ARG B O 1
ATOM 5469 N N . ARG B 1 298 ? -13.969 26.141 -1.017 1 96.88 298 ARG B N 1
ATOM 5470 C CA . ARG B 1 298 ? -14.32 26.359 0.382 1 96.88 298 ARG B CA 1
ATOM 5471 C C . ARG B 1 298 ? -13.18 25.938 1.306 1 96.88 298 ARG B C 1
ATOM 5473 O O . ARG B 1 298 ? -12.906 26.609 2.305 1 96.88 298 ARG B O 1
ATOM 5480 N N . VAL B 1 299 ? -12.539 24.844 0.958 1 97.25 299 VAL B N 1
ATOM 5481 C CA . VAL B 1 299 ? -11.398 24.375 1.732 1 97.25 299 VAL B CA 1
ATOM 5482 C C . VAL B 1 299 ? -10.297 25.438 1.718 1 97.25 299 VAL B C 1
ATOM 5484 O O . VAL B 1 299 ? -9.719 25.75 2.762 1 97.25 299 VAL B O 1
ATOM 5487 N N . LEU B 1 300 ? -10.016 26 0.548 1 97.56 300 LEU B N 1
ATOM 5488 C CA . LEU B 1 300 ? -8.984 27.016 0.417 1 97.56 300 LEU B CA 1
ATOM 5489 C C . LEU B 1 300 ? -9.352 28.266 1.202 1 97.56 300 LEU B C 1
ATOM 5491 O O . LEU B 1 300 ? -8.469 28.969 1.708 1 97.56 300 LEU B O 1
ATOM 5495 N N . ALA B 1 301 ? -10.656 28.453 1.355 1 96.38 301 ALA B N 1
ATOM 5496 C CA . ALA B 1 301 ? -11.148 29.625 2.068 1 96.38 301 ALA B CA 1
ATOM 5497 C C . ALA B 1 301 ? -11.258 29.359 3.564 1 96.38 301 ALA B C 1
ATOM 5499 O O . ALA B 1 301 ? -11.562 30.266 4.348 1 96.38 301 ALA B O 1
ATOM 5500 N N . GLY B 1 302 ? -11.055 28.141 3.994 1 96.38 302 GLY B N 1
ATOM 5501 C CA . GLY B 1 302 ? -11.188 27.766 5.395 1 96.38 302 GLY B CA 1
ATOM 5502 C C . GLY B 1 302 ? -12.633 27.656 5.848 1 96.38 302 GLY B C 1
ATOM 5503 O O . GLY B 1 302 ? -12.938 27.797 7.031 1 96.38 302 GLY B O 1
ATOM 5504 N N . GLN B 1 303 ? -13.539 27.469 4.902 1 96.25 303 GLN B N 1
ATOM 5505 C CA . GLN B 1 303 ? -14.969 27.359 5.195 1 96.25 303 GLN B CA 1
ATOM 5506 C C . GLN B 1 303 ? -15.43 25.906 5.168 1 96.25 303 GLN B C 1
ATOM 5508 O O . GLN B 1 303 ? -15.578 25.312 4.098 1 96.25 303 GLN B O 1
ATOM 5513 N N . PHE B 1 304 ? -15.789 25.391 6.312 1 94.94 304 PHE B N 1
ATOM 5514 C CA . PHE B 1 304 ? -16.078 23.969 6.41 1 94.94 304 PHE B CA 1
ATOM 5515 C C . PHE B 1 304 ? -17.547 23.734 6.734 1 94.94 304 PHE B C 1
ATOM 5517 O O . PHE B 1 304 ? -18.094 24.359 7.637 1 94.94 304 PHE B O 1
ATOM 5524 N N . ASN B 1 305 ? -18.125 22.906 5.922 1 93.75 305 ASN B N 1
ATOM 5525 C CA . ASN B 1 305 ? -19.328 22.203 6.383 1 93.75 305 ASN B CA 1
ATOM 5526 C C . ASN B 1 305 ? -18.969 21.016 7.266 1 93.75 305 ASN B C 1
ATOM 5528 O O . ASN B 1 305 ? -18.453 20.016 6.777 1 93.75 305 ASN B O 1
ATOM 5532 N N . LEU B 1 306 ? -19.312 21.125 8.477 1 92.31 306 LEU B N 1
ATOM 5533 C CA . LEU B 1 306 ? -18.906 20.109 9.43 1 92.31 306 LEU B CA 1
ATOM 5534 C C . LEU B 1 306 ? -19.688 18.812 9.219 1 92.31 306 LEU B C 1
ATOM 5536 O O . LEU B 1 306 ? -19.234 17.734 9.617 1 92.31 306 LEU B O 1
ATOM 5540 N N . ASP B 1 307 ? -20.891 18.938 8.711 1 90.88 307 ASP B N 1
ATOM 5541 C CA . ASP B 1 307 ? -21.781 17.828 8.359 1 90.88 307 ASP B CA 1
ATOM 5542 C C . ASP B 1 307 ? -22.766 18.234 7.273 1 90.88 307 ASP B C 1
ATOM 5544 O O . ASP B 1 307 ? -22.672 19.328 6.715 1 90.88 307 ASP B O 1
ATOM 5548 N N . ALA B 1 308 ? -23.641 17.266 7.004 1 87.5 308 ALA B N 1
ATOM 5549 C CA . ALA B 1 308 ? -24.609 17.531 5.941 1 87.5 308 ALA B CA 1
ATOM 5550 C C . ALA B 1 308 ? -25.828 18.266 6.484 1 87.5 308 ALA B C 1
ATOM 5552 O O . ALA B 1 308 ? -26.75 18.594 5.73 1 87.5 308 ALA B O 1
ATOM 5553 N N . LYS B 1 309 ? -25.844 18.609 7.73 1 89.62 309 LYS B N 1
ATOM 5554 C CA . LYS B 1 309 ? -27.016 19.203 8.359 1 89.62 309 LYS B CA 1
ATOM 5555 C C . LYS B 1 309 ? -26.891 20.719 8.43 1 89.62 309 LYS B C 1
ATOM 5557 O O . LYS B 1 309 ? -27.703 21.391 9.062 1 89.62 309 LYS B O 1
ATOM 5562 N N . GLY B 1 310 ? -25.812 21.25 7.926 1 87.69 310 GLY B N 1
ATOM 5563 C CA . GLY B 1 310 ? -25.688 22.688 7.812 1 87.69 310 GLY B CA 1
ATOM 5564 C C . GLY B 1 310 ? -24.797 23.297 8.875 1 87.69 310 GLY B C 1
ATOM 5565 O O . GLY B 1 310 ? -24.641 24.516 8.93 1 87.69 310 GLY B O 1
ATOM 5566 N N . ASN B 1 311 ? -24.234 22.516 9.711 1 92.19 311 ASN B N 1
ATOM 5567 C CA . ASN B 1 311 ? -23.266 23.047 10.664 1 92.19 311 ASN B CA 1
ATOM 5568 C C . ASN B 1 311 ? -21.969 23.453 9.969 1 92.19 311 ASN B C 1
ATOM 5570 O O . ASN B 1 311 ? -21.359 22.672 9.25 1 92.19 311 ASN B O 1
ATOM 5574 N N . ARG B 1 312 ? -21.594 24.734 10.234 1 94.75 312 ARG B N 1
ATOM 5575 C CA . ARG B 1 312 ? -20.438 25.281 9.523 1 94.75 312 ARG B CA 1
ATOM 5576 C C . ARG B 1 312 ? -19.406 25.844 10.492 1 94.75 312 ARG B C 1
ATOM 5578 O O . ARG B 1 312 ? -19.734 26.141 11.641 1 94.75 312 ARG B O 1
ATOM 5585 N N . ARG B 1 313 ? -18.188 25.875 10.07 1 95.69 313 ARG B N 1
ATOM 5586 C CA . ARG B 1 313 ? -17.078 26.469 10.82 1 95.69 313 ARG B CA 1
ATOM 5587 C C . ARG B 1 313 ? -16.062 27.125 9.891 1 95.69 313 ARG B C 1
ATOM 5589 O O . ARG B 1 313 ? -15.719 26.562 8.844 1 95.69 313 ARG B O 1
ATOM 5596 N N . ASP B 1 314 ? -15.711 28.328 10.219 1 95.94 314 ASP B N 1
ATOM 5597 C CA . ASP B 1 314 ? -14.586 28.984 9.555 1 95.94 314 ASP B CA 1
ATOM 5598 C C . ASP B 1 314 ? -13.289 28.75 10.328 1 95.94 314 ASP B C 1
ATOM 5600 O O . ASP B 1 314 ? -13.219 29.016 11.531 1 95.94 314 ASP B O 1
ATOM 5604 N N . ILE B 1 315 ? -12.352 28.25 9.672 1 93.94 315 ILE B N 1
ATOM 5605 C CA . ILE B 1 315 ? -11.055 28 10.281 1 93.94 315 ILE B CA 1
ATOM 5606 C C . ILE B 1 315 ? -10.016 28.938 9.695 1 93.94 315 ILE B C 1
ATOM 5608 O O . ILE B 1 315 ? -9.523 28.719 8.586 1 93.94 315 ILE B O 1
ATOM 5612 N N . ASP B 1 316 ? -9.617 29.906 10.461 1 90.56 316 ASP B N 1
ATOM 5613 C CA . ASP B 1 316 ? -8.602 30.859 10.023 1 90.56 316 ASP B CA 1
ATOM 5614 C C . ASP B 1 316 ? -7.273 30.156 9.742 1 90.56 316 ASP B C 1
ATOM 5616 O O . ASP B 1 316 ? -6.848 29.281 10.508 1 90.56 316 ASP B O 1
ATOM 5620 N N . ASP B 1 317 ? -6.66 30.484 8.609 1 90.88 317 ASP B N 1
ATOM 5621 C CA . ASP B 1 317 ? -5.348 29.969 8.258 1 90.88 317 ASP B CA 1
ATOM 5622 C C . ASP B 1 317 ? -5.359 28.438 8.219 1 90.88 317 ASP B C 1
ATOM 5624 O O . ASP B 1 317 ? -4.422 27.797 8.695 1 90.88 317 ASP B O 1
ATOM 5628 N N . TYR B 1 318 ? -6.508 27.938 7.754 1 94.75 318 TYR B N 1
ATOM 5629 C CA . TYR B 1 318 ? -6.555 26.484 7.598 1 94.75 318 TYR B CA 1
ATOM 5630 C C . TYR B 1 318 ? -5.387 25.984 6.754 1 94.75 318 TYR B C 1
ATOM 5632 O O . TYR B 1 318 ? -4.805 24.938 7.043 1 94.75 318 TYR B O 1
ATOM 5640 N N . PHE B 1 319 ? -5.137 26.781 5.684 1 93.12 319 PHE B N 1
ATOM 5641 C CA . PHE B 1 319 ? -3.934 26.562 4.891 1 93.12 319 PHE B CA 1
ATOM 5642 C C . PHE B 1 319 ? -3.037 27.797 4.918 1 93.12 319 PHE B C 1
ATOM 5644 O O . PHE B 1 319 ? -3.508 28.922 4.707 1 93.12 319 PHE B O 1
ATOM 5651 N N . ILE B 1 320 ? -1.834 27.594 5.223 1 95.94 320 ILE B N 1
ATOM 5652 C CA . ILE B 1 320 ? -0.769 28.562 4.977 1 95.94 320 ILE B CA 1
ATOM 5653 C C . ILE B 1 320 ? 0.273 27.953 4.039 1 95.94 320 ILE B C 1
ATOM 5655 O O . ILE B 1 320 ? 0.913 26.953 4.375 1 95.94 320 ILE B O 1
ATOM 5659 N N . PHE B 1 321 ? 0.476 28.578 2.885 1 97.56 321 PHE B N 1
ATOM 5660 C CA . PHE B 1 321 ? 1.361 27.969 1.9 1 97.56 321 PHE B CA 1
ATOM 5661 C C . PHE B 1 321 ? 2.779 28.516 2.033 1 97.56 321 PHE B C 1
ATOM 5663 O O . PHE B 1 321 ? 3.75 27.797 1.798 1 97.56 321 PHE B O 1
ATOM 5670 N N . GLN B 1 322 ? 2.924 29.781 2.408 1 96.88 322 GLN B N 1
ATOM 5671 C CA . GLN B 1 322 ? 4.262 30.359 2.434 1 96.88 322 GLN B CA 1
ATOM 5672 C C . GLN B 1 322 ? 4.438 31.281 3.641 1 96.88 322 GLN B C 1
ATOM 5674 O O . GLN B 1 322 ? 5.5 31.297 4.266 1 96.88 322 GLN B O 1
ATOM 5679 N N . SER B 1 323 ? 3.479 32.062 4.027 1 94.75 323 SER B N 1
ATOM 5680 C CA . SER B 1 323 ? 3.566 33.094 5.059 1 94.75 323 SER B CA 1
ATOM 5681 C C . SER B 1 323 ? 4.133 32.531 6.355 1 94.75 323 SER B C 1
ATOM 5683 O O . SER B 1 323 ? 3.916 31.359 6.676 1 94.75 323 SER B O 1
ATOM 5685 N N . GLY B 1 324 ? 4.879 33.344 7.012 1 91.94 324 GLY B N 1
ATOM 5686 C CA . GLY B 1 324 ? 5.438 32.969 8.297 1 91.94 324 GLY B CA 1
ATOM 5687 C C . GLY B 1 324 ? 6.516 31.906 8.188 1 91.94 324 GLY B C 1
ATOM 5688 O O . GLY B 1 324 ? 6.688 31.094 9.094 1 91.94 324 GLY B O 1
ATOM 5689 N N . PHE B 1 325 ? 7.148 31.812 7.008 1 94.75 325 PHE B N 1
ATOM 5690 C CA . PHE B 1 325 ? 8.211 30.844 6.738 1 94.75 325 PHE B CA 1
ATOM 5691 C C . PHE B 1 325 ? 7.668 29.422 6.789 1 94.75 325 PHE B C 1
ATOM 5693 O O . PHE B 1 325 ? 8.328 28.516 7.312 1 94.75 325 PHE B O 1
ATOM 5700 N N . ALA B 1 326 ? 6.461 29.219 6.289 1 96.31 326 ALA B N 1
ATOM 5701 C CA . ALA B 1 326 ? 5.789 27.922 6.32 1 96.31 326 ALA B CA 1
ATOM 5702 C C . ALA B 1 326 ? 6.57 26.875 5.531 1 96.31 326 ALA B C 1
ATOM 5704 O O . ALA B 1 326 ? 6.395 25.672 5.734 1 96.31 326 ALA B O 1
ATOM 5705 N N . ASN B 1 327 ? 7.484 27.281 4.645 1 98.06 327 ASN B N 1
ATOM 5706 C CA . ASN B 1 327 ? 8.195 26.359 3.76 1 98.06 327 ASN B CA 1
ATOM 5707 C C . ASN B 1 327 ? 9.555 25.984 4.328 1 98.06 327 ASN B C 1
ATOM 5709 O O . ASN B 1 327 ? 10.242 25.109 3.775 1 98.06 327 ASN B O 1
ATOM 5713 N N . TYR B 1 328 ? 9.977 26.672 5.422 1 97.38 328 TYR B N 1
ATOM 5714 C CA . TYR B 1 328 ? 11.289 26.438 6.012 1 97.38 328 TYR B CA 1
ATOM 5715 C C . TYR B 1 328 ? 11.312 25.109 6.758 1 97.38 328 TYR B C 1
ATOM 5717 O O . TYR B 1 328 ? 10.531 24.891 7.684 1 97.38 328 TYR B O 1
ATOM 5725 N N . PRO B 1 329 ? 12.188 24.156 6.297 1 97.75 329 PRO B N 1
ATOM 5726 C CA . PRO B 1 329 ? 12.266 22.875 6.984 1 97.75 329 PRO B CA 1
ATOM 5727 C C . PRO B 1 329 ? 13.016 22.953 8.312 1 97.75 329 PRO B C 1
ATOM 5729 O O . PRO B 1 329 ? 14.227 22.734 8.352 1 97.75 329 PRO B O 1
ATOM 5732 N N . ARG B 1 330 ? 12.312 23.094 9.398 1 95.81 330 ARG B N 1
ATOM 5733 C CA . ARG B 1 330 ? 12.914 23.328 10.711 1 95.81 330 ARG B CA 1
ATOM 5734 C C . ARG B 1 330 ? 13.305 22.016 11.375 1 95.81 330 ARG B C 1
ATOM 5736 O O . ARG B 1 330 ? 12.445 21.172 11.641 1 95.81 330 ARG B O 1
ATOM 5743 N N . PRO B 1 331 ? 14.508 21.891 11.797 1 97.38 331 PRO B N 1
ATOM 5744 C CA . PRO B 1 331 ? 14.938 20.672 12.469 1 97.38 331 PRO B CA 1
ATOM 5745 C C . PRO B 1 331 ? 14.195 20.438 13.781 1 97.38 331 PRO B C 1
ATOM 5747 O O . PRO B 1 331 ? 14.023 19.281 14.203 1 97.38 331 PRO B O 1
ATOM 5750 N N . SER B 1 332 ? 13.75 21.5 14.461 1 96.75 332 SER B N 1
ATOM 5751 C CA . SER B 1 332 ? 12.977 21.312 15.688 1 96.75 332 SER B CA 1
ATOM 5752 C C . SER B 1 332 ? 11.703 20.516 15.43 1 96.75 332 SER B C 1
ATOM 5754 O O . SER B 1 332 ? 11.273 19.734 16.281 1 96.75 332 SER B O 1
ATOM 5756 N N . GLN B 1 333 ? 11.133 20.719 14.281 1 97.38 333 GLN B N 1
ATOM 5757 C CA . GLN B 1 333 ? 9.93 19.969 13.914 1 97.38 333 GLN B CA 1
ATOM 5758 C C . GLN B 1 333 ? 10.25 18.516 13.633 1 97.38 333 GLN B C 1
ATOM 5760 O O . GLN B 1 333 ? 9.469 17.625 13.969 1 97.38 333 GLN B O 1
ATOM 5765 N N . ALA B 1 334 ? 11.414 18.25 13 1 98.56 334 ALA B N 1
ATOM 5766 C CA . ALA B 1 334 ? 11.875 16.875 12.844 1 98.56 334 ALA B CA 1
ATOM 5767 C C . ALA B 1 334 ? 12.039 16.203 14.195 1 98.56 334 ALA B C 1
ATOM 5769 O O . ALA B 1 334 ? 11.688 15.023 14.352 1 98.56 334 ALA B O 1
ATOM 5770 N N . LEU B 1 335 ? 12.531 16.953 15.109 1 98.5 335 LEU B N 1
ATOM 5771 C CA . LEU B 1 335 ? 12.758 16.406 16.438 1 98.5 335 LEU B CA 1
ATOM 5772 C C . LEU B 1 335 ? 11.438 16.172 17.172 1 98.5 335 LEU B C 1
ATOM 5774 O O . LEU B 1 335 ? 11.32 15.219 17.938 1 98.5 335 LEU B O 1
ATOM 5778 N N . TRP B 1 336 ? 10.469 17 16.969 1 98.44 336 TRP B N 1
ATOM 5779 C CA . TRP B 1 336 ? 9.156 16.703 17.516 1 98.44 336 TRP B CA 1
ATOM 5780 C C . TRP B 1 336 ? 8.602 15.398 16.953 1 98.44 336 TRP B C 1
ATOM 5782 O O . TRP B 1 336 ? 8.062 14.57 17.703 1 98.44 336 TRP B O 1
ATOM 5792 N N . ILE B 1 337 ? 8.719 15.227 15.625 1 98.69 337 ILE B N 1
ATOM 5793 C CA . ILE B 1 337 ? 8.281 13.992 14.984 1 98.69 337 ILE B CA 1
ATOM 5794 C C . ILE B 1 337 ? 8.984 12.797 15.641 1 98.69 337 ILE B C 1
ATOM 5796 O O . ILE B 1 337 ? 8.336 11.805 15.977 1 98.69 337 ILE B O 1
ATOM 5800 N N . TYR B 1 338 ? 10.25 12.969 15.844 1 98.56 338 TYR B N 1
ATOM 5801 C CA . TYR B 1 338 ? 11.039 11.93 16.5 1 98.56 338 TYR B CA 1
ATOM 5802 C C . TYR B 1 338 ? 10.5 11.633 17.891 1 98.56 338 TYR B C 1
ATOM 5804 O O . TYR B 1 338 ? 10.367 10.469 18.281 1 98.56 338 TYR B O 1
ATOM 5812 N N . SER B 1 339 ? 10.188 12.617 18.625 1 98.06 339 SER B N 1
ATOM 5813 C CA . SER B 1 339 ? 9.648 12.438 19.969 1 98.06 339 SER B CA 1
ATOM 5814 C C . SER B 1 339 ? 8.344 11.648 19.938 1 98.06 339 SER B C 1
ATOM 5816 O O . SER B 1 339 ? 8.078 10.844 20.844 1 98.06 339 SER B O 1
ATOM 5818 N N . GLN B 1 340 ? 7.516 11.93 18.938 1 98 340 GLN B N 1
ATOM 5819 C CA . GLN B 1 340 ? 6.277 11.164 18.812 1 98 340 GLN B CA 1
ATOM 5820 C C . GLN B 1 340 ? 6.562 9.703 18.484 1 98 340 GLN B C 1
ATOM 5822 O O . GLN B 1 340 ? 5.898 8.805 19.016 1 98 340 GLN B O 1
ATOM 5827 N N . MET B 1 341 ? 7.527 9.445 17.562 1 98.12 341 MET B N 1
ATOM 5828 C CA . MET B 1 341 ? 7.914 8.07 17.25 1 98.12 341 MET B CA 1
ATOM 5829 C C . MET B 1 341 ? 8.352 7.324 18.516 1 98.12 341 MET B C 1
ATOM 5831 O O . MET B 1 341 ? 7.992 6.164 18.703 1 98.12 341 MET B O 1
ATOM 5835 N N . VAL B 1 342 ? 9.07 7.992 19.375 1 97.5 342 VAL B N 1
ATOM 5836 C CA . VAL B 1 342 ? 9.547 7.414 20.625 1 97.5 342 VAL B CA 1
ATOM 5837 C C . VAL B 1 342 ? 8.367 7.211 21.578 1 97.5 342 VAL B C 1
ATOM 5839 O O . VAL B 1 342 ? 8.203 6.133 22.156 1 97.5 342 VAL B O 1
ATOM 5842 N N . ARG B 1 343 ? 7.543 8.234 21.703 1 97.19 343 ARG B N 1
ATOM 5843 C CA . ARG B 1 343 ? 6.391 8.195 22.594 1 97.19 343 ARG B CA 1
ATOM 5844 C C . ARG B 1 343 ? 5.512 6.984 22.297 1 97.19 343 ARG B C 1
ATOM 5846 O O . ARG B 1 343 ? 5.012 6.328 23.219 1 97.19 343 ARG B O 1
ATOM 5853 N N . TRP B 1 344 ? 5.406 6.668 21.078 1 97.31 344 TRP B N 1
ATOM 5854 C CA . TRP B 1 344 ? 4.453 5.637 20.688 1 97.31 344 TRP B CA 1
ATOM 5855 C C . TRP B 1 344 ? 5.16 4.316 20.406 1 97.31 344 TRP B C 1
ATOM 5857 O O . TRP B 1 344 ? 4.57 3.395 19.828 1 97.31 344 TRP B O 1
ATOM 5867 N N . GLY B 1 345 ? 6.438 4.223 20.703 1 95.12 345 GLY B N 1
ATOM 5868 C CA . GLY B 1 345 ? 7.164 2.965 20.719 1 95.12 345 GLY B CA 1
ATOM 5869 C C . GLY B 1 345 ? 7.613 2.518 19.344 1 95.12 345 GLY B C 1
ATOM 5870 O O . GLY B 1 345 ? 7.848 1.329 19.125 1 95.12 345 GLY B O 1
ATOM 5871 N N . GLN B 1 346 ? 7.742 3.422 18.422 1 95.12 346 GLN B N 1
ATOM 5872 C CA . GLN B 1 346 ? 8.164 3.061 17.062 1 95.12 346 GLN B CA 1
ATOM 5873 C C . GLN B 1 346 ? 9.68 3.027 16.953 1 95.12 346 GLN B C 1
ATOM 5875 O O . GLN B 1 346 ? 10.227 2.477 15.992 1 95.12 346 GLN B O 1
ATOM 5880 N N . CYS B 1 347 ? 10.375 3.66 17.875 1 95.38 347 CYS B N 1
ATOM 5881 C CA . CYS B 1 347 ? 11.828 3.594 17.984 1 95.38 347 CYS B CA 1
ATOM 5882 C C . CYS B 1 347 ? 12.289 4.035 19.359 1 95.38 347 CYS B C 1
ATOM 5884 O O . CYS B 1 347 ? 11.492 4.52 20.172 1 95.38 347 CYS B O 1
ATOM 5886 N N . ASP B 1 348 ? 13.578 3.859 19.625 1 94.94 348 ASP B N 1
ATOM 5887 C CA . ASP B 1 348 ? 14.156 4.25 20.906 1 94.94 348 ASP B CA 1
ATOM 5888 C C . ASP B 1 348 ? 14.75 5.656 20.828 1 94.94 348 ASP B C 1
ATOM 5890 O O . ASP B 1 348 ? 15.125 6.121 19.766 1 94.94 348 ASP B O 1
ATOM 5894 N N . LEU B 1 349 ? 14.773 6.223 22 1 96.25 349 LEU B N 1
ATOM 5895 C CA . LEU B 1 349 ? 15.422 7.52 22.109 1 96.25 349 LEU B CA 1
ATOM 5896 C C . LEU B 1 349 ? 16.922 7.355 22.344 1 96.25 349 LEU B C 1
ATOM 5898 O O . LEU B 1 349 ? 17.328 6.656 23.281 1 96.25 349 LEU B O 1
ATOM 5902 N N . ASN B 1 350 ? 17.75 7.902 21.531 1 96 350 ASN B N 1
ATOM 5903 C CA . ASN B 1 350 ? 19.203 7.922 21.703 1 96 350 ASN B CA 1
ATOM 5904 C C . ASN B 1 350 ? 19.844 9.062 20.938 1 96 350 ASN B C 1
ATOM 5906 O O . ASN B 1 350 ? 19.188 9.727 20.141 1 96 350 ASN B O 1
ATOM 5910 N N . VAL B 1 351 ? 21.094 9.305 21.203 1 95.88 351 VAL B N 1
ATOM 5911 C CA . VAL B 1 351 ? 21.828 10.438 20.641 1 95.88 351 VAL B CA 1
ATOM 5912 C C . VAL B 1 351 ? 21.922 10.281 19.125 1 95.88 351 VAL B C 1
ATOM 5914 O O . VAL B 1 351 ? 21.703 11.242 18.375 1 95.88 351 VAL B O 1
ATOM 5917 N N . ALA B 1 352 ? 22.203 9.133 18.641 1 96.75 352 ALA B N 1
ATOM 5918 C CA . ALA B 1 352 ? 22.328 8.875 17.219 1 96.75 352 ALA B CA 1
ATOM 5919 C C . ALA B 1 352 ? 21 9.125 16.5 1 96.75 352 ALA B C 1
ATOM 5921 O O . ALA B 1 352 ? 20.969 9.68 15.398 1 96.75 352 ALA B O 1
ATOM 5922 N N . GLY B 1 353 ? 19.953 8.648 17.109 1 97.62 353 GLY B N 1
ATOM 5923 C CA . GLY B 1 353 ? 18.625 8.867 16.562 1 97.62 353 GLY B CA 1
ATOM 5924 C C . GLY B 1 353 ? 18.25 10.336 16.469 1 97.62 353 GLY B C 1
ATOM 5925 O O . GLY B 1 353 ? 17.656 10.773 15.492 1 97.62 353 GLY B O 1
ATOM 5926 N N . THR B 1 354 ? 18.609 11.07 17.516 1 97.88 354 THR B N 1
ATOM 5927 C CA . THR B 1 354 ? 18.344 12.5 17.547 1 97.88 354 THR B CA 1
ATOM 5928 C C . THR B 1 354 ? 19.047 13.203 16.375 1 97.88 354 THR B C 1
ATOM 5930 O O . THR B 1 354 ? 18.422 14.016 15.68 1 97.88 354 THR B O 1
ATOM 5933 N N . LYS B 1 355 ? 20.25 12.891 16.141 1 97.88 355 LYS B N 1
ATOM 5934 C CA . LYS B 1 355 ? 21.016 13.484 15.055 1 97.88 355 LYS B CA 1
ATOM 5935 C C . LYS B 1 355 ? 20.453 13.078 13.695 1 97.88 355 LYS B C 1
ATOM 5937 O O . LYS B 1 355 ? 20.312 13.914 12.797 1 97.88 355 LYS B O 1
ATOM 5942 N N . SER B 1 356 ? 20.078 11.82 13.578 1 98 356 SER B N 1
ATOM 5943 C CA . SER B 1 356 ? 19.516 11.305 12.336 1 98 356 SER B CA 1
ATOM 5944 C C . SER B 1 356 ? 18.188 11.961 12.008 1 98 356 SER B C 1
ATOM 5946 O O . SER B 1 356 ? 17.938 12.352 10.859 1 98 356 SER B O 1
ATOM 5948 N N . ALA B 1 357 ? 17.375 12.062 12.984 1 98.5 357 ALA B N 1
ATOM 5949 C CA . ALA B 1 357 ? 16.078 12.695 12.797 1 98.5 357 ALA B CA 1
ATOM 5950 C C . ALA B 1 357 ? 16.219 14.141 12.336 1 98.5 357 ALA B C 1
ATOM 5952 O O . ALA B 1 357 ? 15.57 14.57 11.383 1 98.5 357 ALA B O 1
ATOM 5953 N N . ALA B 1 358 ? 17.047 14.867 13.008 1 98.31 358 ALA B N 1
ATOM 5954 C CA . ALA B 1 358 ? 17.25 16.281 12.672 1 98.31 358 ALA B CA 1
ATOM 5955 C C . ALA B 1 358 ? 17.797 16.422 11.25 1 98.31 358 ALA B C 1
ATOM 5957 O O . ALA B 1 358 ? 17.469 17.391 10.555 1 98.31 358 ALA B O 1
ATOM 5958 N N . SER B 1 359 ? 18.578 15.477 10.805 1 98.12 359 SER B N 1
ATOM 5959 C CA . SER B 1 359 ? 19.25 15.562 9.516 1 98.12 359 SER B CA 1
ATOM 5960 C C . SER B 1 359 ? 18.281 15.375 8.367 1 98.12 359 SER B C 1
ATOM 5962 O O . SER B 1 359 ? 18.609 15.664 7.211 1 98.12 359 SER B O 1
ATOM 5964 N N . ALA B 1 360 ? 17.094 14.883 8.664 1 98.62 360 ALA B N 1
ATOM 5965 C CA . ALA B 1 360 ? 16.094 14.695 7.625 1 98.62 360 ALA B CA 1
ATOM 5966 C C . ALA B 1 360 ? 15.656 16.031 7.031 1 98.62 360 ALA B C 1
ATOM 5968 O O . ALA B 1 360 ? 15.273 16.109 5.859 1 98.62 360 ALA B O 1
ATOM 5969 N N . PHE B 1 361 ? 15.625 17.078 7.828 1 98.75 361 PHE B N 1
ATOM 5970 C CA . PHE B 1 361 ? 15.273 18.422 7.395 1 98.75 361 PHE B CA 1
ATOM 5971 C C . PHE B 1 361 ? 16.516 19.219 7.039 1 98.75 361 PHE B C 1
ATOM 5973 O O . PHE B 1 361 ? 17.484 19.234 7.801 1 98.75 361 PHE B O 1
ATOM 5980 N N . ARG B 1 362 ? 16.5 19.859 5.859 1 98.44 362 ARG B N 1
ATOM 5981 C CA . ARG B 1 362 ? 17.719 20.453 5.34 1 98.44 362 ARG B CA 1
ATOM 5982 C C . ARG B 1 362 ? 17.562 21.953 5.145 1 98.44 362 ARG B C 1
ATOM 5984 O O . ARG B 1 362 ? 17.484 22.422 4.008 1 98.44 362 ARG B O 1
ATOM 5991 N N . PRO B 1 363 ? 17.656 22.734 6.25 1 97.88 363 PRO B N 1
ATOM 5992 C CA . PRO B 1 363 ? 17.562 24.188 6.121 1 97.88 363 PRO B CA 1
ATOM 5993 C C . PRO B 1 363 ? 18.734 24.781 5.344 1 97.88 363 PRO B C 1
ATOM 5995 O O . PRO B 1 363 ? 18.609 25.875 4.77 1 97.88 363 PRO B O 1
ATOM 5998 N N . ASP B 1 364 ? 19.859 24.078 5.312 1 97.44 364 ASP B N 1
ATOM 5999 C CA . ASP B 1 364 ? 21.031 24.547 4.586 1 97.44 364 ASP B CA 1
ATOM 6000 C C . ASP B 1 364 ? 20.734 24.656 3.09 1 97.44 364 ASP B C 1
ATOM 6002 O O . ASP B 1 364 ? 21.141 25.625 2.441 1 97.44 364 ASP B O 1
ATOM 6006 N N . LEU B 1 365 ? 20.031 23.656 2.529 1 98.38 365 LEU B N 1
ATOM 6007 C CA . LEU B 1 365 ? 19.672 23.688 1.117 1 98.38 365 LEU B CA 1
ATOM 6008 C C . LEU B 1 365 ? 18.672 24.812 0.839 1 98.38 365 LEU B C 1
ATOM 6010 O O . LEU B 1 365 ? 18.766 25.484 -0.192 1 98.38 365 LEU B O 1
ATOM 6014 N N . TYR B 1 366 ? 17.766 25.016 1.758 1 98.5 366 TYR B N 1
ATOM 6015 C CA . TYR B 1 366 ? 16.797 26.094 1.661 1 98.5 366 TYR B CA 1
ATOM 6016 C C . TYR B 1 366 ? 17.484 27.453 1.625 1 98.5 366 TYR B C 1
ATOM 6018 O O . TYR B 1 366 ? 17.219 28.281 0.748 1 98.5 366 TYR B O 1
ATOM 6026 N N . ARG B 1 367 ? 18.438 27.688 2.492 1 97.62 367 ARG B N 1
ATOM 6027 C CA . ARG B 1 367 ? 19.172 28.953 2.602 1 97.62 367 ARG B CA 1
ATOM 6028 C C . ARG B 1 367 ? 20.078 29.156 1.396 1 97.62 367 ARG B C 1
ATOM 6030 O O . ARG B 1 367 ? 20.266 30.297 0.944 1 97.62 367 ARG B O 1
ATOM 6037 N N . THR B 1 368 ? 20.625 28.078 0.979 1 97.69 368 THR B N 1
ATOM 6038 C CA . THR B 1 368 ? 21.469 28.172 -0.205 1 97.69 368 THR B CA 1
ATOM 6039 C C . THR B 1 368 ? 20.672 28.672 -1.403 1 97.69 368 THR B C 1
ATOM 6041 O O . THR B 1 368 ? 21.156 29.5 -2.172 1 97.69 368 THR B O 1
ATOM 6044 N N . ALA B 1 369 ? 19.469 28.219 -1.527 1 98.44 369 ALA B N 1
ATOM 6045 C CA . ALA B 1 369 ? 18.641 28.531 -2.691 1 98.44 369 ALA B CA 1
ATOM 6046 C C . ALA B 1 369 ? 18.047 29.922 -2.576 1 98.44 369 ALA B C 1
ATOM 6048 O O . ALA B 1 369 ? 17.969 30.656 -3.562 1 98.44 369 ALA B O 1
ATOM 6049 N N . LEU B 1 370 ? 17.594 30.281 -1.342 1 98.06 370 LEU B N 1
ATOM 6050 C CA . LEU B 1 370 ? 16.75 31.469 -1.219 1 98.06 370 LEU B CA 1
ATOM 6051 C C . LEU B 1 370 ? 17.484 32.594 -0.499 1 98.06 370 LEU B C 1
ATOM 6053 O O . LEU B 1 370 ? 17.047 33.75 -0.539 1 98.06 370 LEU B O 1
ATOM 6057 N N . GLY B 1 371 ? 18.562 32.312 0.15 1 96.31 371 GLY B N 1
ATOM 6058 C CA . GLY B 1 371 ? 19.297 33.312 0.936 1 96.31 371 GLY B CA 1
ATOM 6059 C C . GLY B 1 371 ? 18.844 33.375 2.383 1 96.31 371 GLY B C 1
ATOM 6060 O O . GLY B 1 371 ? 17.688 33.062 2.693 1 96.31 371 GLY B O 1
ATOM 6061 N N . ASN B 1 372 ? 19.672 33.812 3.211 1 92.81 372 ASN B N 1
ATOM 6062 C CA . ASN B 1 372 ? 19.422 33.875 4.645 1 92.81 372 ASN B CA 1
ATOM 6063 C C . ASN B 1 372 ? 18.297 34.875 4.969 1 92.81 372 ASN B C 1
ATOM 6065 O O . 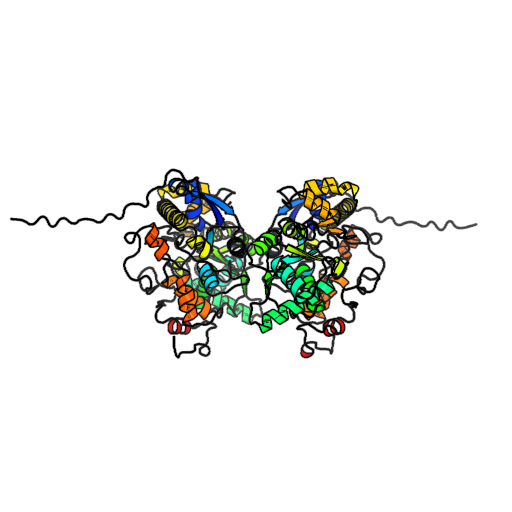ASN B 1 372 ? 17.578 34.688 5.961 1 92.81 372 ASN B O 1
ATOM 6069 N N . GLU B 1 373 ? 18.141 35.844 4.133 1 91.38 373 GLU B N 1
ATOM 6070 C CA . GLU B 1 373 ? 17.125 36.875 4.375 1 91.38 373 GLU B CA 1
ATOM 6071 C C . GLU B 1 373 ? 15.719 36.312 4.227 1 91.38 373 GLU B C 1
ATOM 6073 O O . GLU B 1 373 ? 14.758 36.875 4.754 1 91.38 373 GLU B O 1
ATOM 6078 N N . ASN B 1 374 ? 15.641 35.188 3.541 1 91.94 374 ASN B N 1
ATOM 6079 C CA . ASN B 1 374 ? 14.344 34.562 3.316 1 91.94 374 ASN B CA 1
ATOM 6080 C C . ASN B 1 374 ? 14.102 33.406 4.277 1 91.94 374 ASN B C 1
ATOM 6082 O O . ASN B 1 374 ? 13.125 32.656 4.133 1 91.94 374 ASN B O 1
ATOM 6086 N N . ALA B 1 375 ? 14.977 33.25 5.227 1 92.44 375 ALA B N 1
ATOM 6087 C CA . ALA B 1 375 ? 14.852 32.25 6.301 1 92.44 375 ALA B CA 1
ATOM 6088 C C . ALA B 1 375 ? 14.617 32.938 7.645 1 92.44 375 ALA B C 1
ATOM 6090 O O . ALA B 1 375 ? 14.922 34.125 7.805 1 92.44 375 ALA B O 1
ATOM 6091 N N . PRO B 1 376 ? 13.906 32.219 8.531 1 91.56 376 PRO B N 1
ATOM 6092 C CA . PRO B 1 376 ? 13.703 32.844 9.844 1 91.56 376 PRO B CA 1
ATOM 6093 C C . PRO B 1 376 ? 15.016 33.219 10.523 1 91.56 376 PRO B C 1
ATOM 6095 O O . PRO B 1 376 ? 16.047 32.594 10.297 1 91.56 376 PRO B O 1
ATOM 6098 N N . SER B 1 377 ? 14.672 34.25 11.359 1 84.88 377 SER B N 1
ATOM 6099 C CA . SER B 1 377 ? 15.812 34.688 12.164 1 84.88 377 SER B CA 1
ATOM 6100 C C . SER B 1 377 ? 15.984 33.812 13.391 1 84.88 377 SER B C 1
ATOM 6102 O O . SER B 1 377 ? 15.023 33.188 13.852 1 84.88 377 SER B O 1
ATOM 6104 N N . GLY B 1 378 ? 17.172 33.469 13.742 1 82.75 378 GLY B N 1
ATOM 6105 C CA . GLY B 1 378 ? 17.391 32.719 14.969 1 82.75 378 GLY B CA 1
ATOM 6106 C C . GLY B 1 378 ? 17.875 31.312 14.711 1 82.75 378 GLY B C 1
ATOM 6107 O O . GLY B 1 378 ? 18.281 30.984 13.602 1 82.75 378 GLY B O 1
ATOM 6108 N N . SER B 1 379 ? 17.594 30.562 15.82 1 85.44 379 SER B N 1
ATOM 6109 C CA . SER B 1 379 ? 18.125 29.203 15.773 1 85.44 379 SER B CA 1
ATOM 6110 C C . SER B 1 379 ? 17.188 28.281 15 1 85.44 379 SER B C 1
ATOM 6112 O O . SER B 1 379 ? 15.961 28.438 15.039 1 85.44 379 SER B O 1
ATOM 6114 N N . ASP B 1 380 ? 17.75 27.328 14.281 1 89.19 380 ASP B N 1
ATOM 6115 C CA . ASP B 1 380 ? 17 26.312 13.555 1 89.19 380 ASP B CA 1
ATOM 6116 C C . ASP B 1 380 ? 16.281 25.375 14.523 1 89.19 380 ASP B C 1
ATOM 6118 O O . ASP B 1 380 ? 15.25 24.781 14.172 1 89.19 380 ASP B O 1
ATOM 6122 N N . ILE B 1 381 ? 16.859 25.25 15.625 1 92 381 ILE B N 1
ATOM 6123 C CA . ILE B 1 381 ? 16.266 24.453 16.688 1 92 381 ILE B CA 1
ATOM 6124 C C . ILE B 1 381 ? 15.68 25.375 17.766 1 92 381 ILE B C 1
ATOM 6126 O O . ILE B 1 381 ? 16.422 26.141 18.391 1 92 381 ILE B O 1
ATOM 6130 N N . ARG B 1 382 ? 14.367 25.297 17.891 1 92.31 382 ARG B N 1
ATOM 6131 C CA . ARG B 1 382 ? 13.688 26.172 18.828 1 92.31 382 ARG B CA 1
ATOM 6132 C C . ARG B 1 382 ? 12.586 25.422 19.578 1 92.31 382 ARG B C 1
ATOM 6134 O O . ARG B 1 382 ? 12.234 24.297 19.203 1 92.31 382 ARG B O 1
ATOM 6141 N N . MET B 1 383 ? 12.102 26.047 20.609 1 95.12 383 MET B N 1
ATOM 6142 C CA . MET B 1 383 ? 10.914 25.531 21.281 1 95.12 383 MET B CA 1
ATOM 6143 C C . MET B 1 383 ? 9.68 25.672 20.406 1 95.12 383 MET B C 1
ATOM 6145 O O . MET B 1 383 ? 9.57 26.625 19.641 1 95.12 383 MET B O 1
ATOM 6149 N N . GLU B 1 384 ? 8.859 24.688 20.484 1 95.56 384 GLU B N 1
ATOM 6150 C CA . GLU B 1 384 ? 7.609 24.703 19.734 1 95.56 384 GLU B CA 1
ATOM 6151 C C . GLU B 1 384 ? 6.406 24.719 20.672 1 95.56 384 GLU B C 1
ATOM 6153 O O . GLU B 1 384 ? 6.43 24.078 21.719 1 95.56 384 GLU B O 1
ATOM 6158 N N . GLY B 1 385 ? 5.305 25.422 20.234 1 94.88 385 GLY B N 1
ATOM 6159 C CA . GLY B 1 385 ? 4.066 25.438 21 1 94.88 385 GLY B CA 1
ATOM 6160 C C . GLY B 1 385 ? 4.105 26.375 22.188 1 94.88 385 GLY B C 1
ATOM 6161 O O . GLY B 1 385 ? 3.336 26.219 23.125 1 94.88 385 GLY B O 1
ATOM 6162 N N . ASP B 1 386 ? 5.031 27.344 22.188 1 93.56 386 ASP B N 1
ATOM 6163 C CA . ASP B 1 386 ? 5.199 28.219 23.344 1 93.56 386 ASP B CA 1
ATOM 6164 C C . ASP B 1 386 ? 4.648 29.609 23.078 1 93.56 386 ASP B C 1
ATOM 6166 O O . ASP B 1 386 ? 4.652 30.469 23.953 1 93.56 386 ASP B O 1
ATOM 6170 N N . GLU B 1 387 ? 4.188 29.859 21.922 1 91 387 GLU B N 1
ATOM 6171 C CA . GLU B 1 387 ? 3.656 31.172 21.578 1 91 387 GLU B CA 1
ATOM 6172 C C . GLU B 1 387 ? 2.131 31.156 21.531 1 91 387 GLU B C 1
ATOM 6174 O O . GLU B 1 387 ? 1.521 30.125 21.266 1 91 387 GLU B O 1
ATOM 6179 N N . ASP B 1 388 ? 1.639 32.344 21.719 1 88.69 388 ASP B N 1
ATOM 6180 C CA . ASP B 1 388 ? 0.189 32.469 21.594 1 88.69 388 ASP B CA 1
ATOM 6181 C C . ASP B 1 388 ? -0.272 32.219 20.172 1 88.69 388 ASP B C 1
ATOM 6183 O O . ASP B 1 388 ? 0.355 32.656 19.219 1 88.69 388 ASP B O 1
ATOM 6187 N N . GLY B 1 389 ? -1.237 31.453 20.031 1 87.88 389 GLY B N 1
ATOM 6188 C CA . GLY B 1 389 ? -1.756 31.094 18.719 1 87.88 389 GLY B CA 1
ATOM 6189 C C . GLY B 1 389 ? -1.113 29.844 18.141 1 87.88 389 GLY B C 1
ATOM 6190 O O . GLY B 1 389 ? -1.517 29.375 17.078 1 87.88 389 GLY B O 1
ATOM 6191 N N . ASP B 1 390 ? -0.122 29.312 18.828 1 93.25 390 ASP B N 1
ATOM 6192 C CA . ASP B 1 390 ? 0.57 28.125 18.344 1 93.25 390 ASP B CA 1
ATOM 6193 C C . ASP B 1 390 ? 0.729 27.094 19.453 1 93.25 390 ASP B C 1
ATOM 6195 O O . ASP B 1 390 ? 1.718 26.359 19.5 1 93.25 390 ASP B O 1
ATOM 6199 N N . ARG B 1 391 ? -0.21 27.047 20.297 1 95.25 391 ARG B N 1
ATOM 6200 C CA . ARG B 1 391 ? -0.138 26.141 21.453 1 95.25 391 ARG B CA 1
ATOM 6201 C C . ARG B 1 391 ? -0.676 24.766 21.094 1 95.25 391 ARG B C 1
ATOM 6203 O O . ARG B 1 391 ? -1.584 24.641 20.281 1 95.25 391 ARG B O 1
ATOM 6210 N N . PHE B 1 392 ? -0.079 23.766 21.75 1 96.75 392 PHE B N 1
ATOM 6211 C CA . PHE B 1 392 ? -0.67 22.422 21.688 1 96.75 392 PHE B CA 1
ATOM 6212 C C . PHE B 1 392 ? -2.004 22.406 22.422 1 96.75 392 PHE B C 1
ATOM 6214 O O . PHE B 1 392 ? -2.189 23.109 23.422 1 96.75 392 PHE B O 1
ATOM 6221 N N . MET B 1 393 ? -2.883 21.547 22.016 1 96.5 393 MET B N 1
ATOM 6222 C CA . MET B 1 393 ? -4.242 21.516 22.547 1 96.5 393 MET B CA 1
ATOM 6223 C C . MET B 1 393 ? -4.234 21.203 24.047 1 96.5 393 MET B C 1
ATOM 6225 O O . MET B 1 393 ? -5.164 21.578 24.766 1 96.5 393 MET B O 1
ATOM 6229 N N . ASP B 1 394 ? -3.166 20.578 24.484 1 94.12 394 ASP B N 1
ATOM 6230 C CA . ASP B 1 394 ? -3.117 20.156 25.891 1 94.12 394 ASP B CA 1
ATOM 6231 C C . ASP B 1 394 ? -2.186 21.062 26.688 1 94.12 394 ASP B C 1
ATOM 6233 O O . ASP B 1 394 ? -1.893 20.781 27.859 1 94.12 394 ASP B O 1
ATOM 6237 N N . GLY B 1 395 ? -1.621 22.031 26.078 1 93.25 395 GLY B N 1
ATOM 6238 C CA . GLY B 1 395 ? -0.85 23.031 26.781 1 93.25 395 GLY B CA 1
ATOM 6239 C C . GLY B 1 395 ? 0.625 22.688 26.891 1 93.25 395 GLY B C 1
ATOM 6240 O O . GLY B 1 395 ? 1.42 23.5 27.391 1 93.25 395 GLY B O 1
ATOM 6241 N N . HIS B 1 396 ? 1.048 21.562 26.422 1 94.88 396 HIS B N 1
ATOM 6242 C CA . HIS B 1 396 ? 2.461 21.203 26.453 1 94.88 396 HIS B CA 1
ATOM 6243 C C . HIS B 1 396 ? 3.285 22.156 25.578 1 94.88 396 HIS B C 1
ATOM 6245 O O . HIS B 1 396 ? 2.746 22.828 24.703 1 94.88 396 HIS B O 1
ATOM 6251 N N . VAL B 1 397 ? 4.496 22.234 25.953 1 96.75 397 VAL B N 1
ATOM 6252 C CA . VAL B 1 397 ? 5.5 22.938 25.156 1 96.75 397 VAL B CA 1
ATOM 6253 C C . VAL B 1 397 ? 6.625 21.969 24.781 1 96.75 397 VAL B C 1
ATOM 6255 O O . VAL B 1 397 ? 7.082 21.188 25.625 1 96.75 397 VAL B O 1
ATOM 6258 N N . PHE B 1 398 ? 7.027 21.969 23.578 1 97.5 398 PHE B N 1
ATOM 6259 C CA . PHE B 1 398 ? 8.078 21.078 23.125 1 97.5 398 PHE B CA 1
ATOM 6260 C C . PHE B 1 398 ? 9.43 21.781 23.125 1 97.5 398 PHE B C 1
ATOM 6262 O O . PHE B 1 398 ? 9.648 22.719 22.344 1 97.5 398 PHE B O 1
ATOM 6269 N N . ASP B 1 399 ? 10.273 21.266 23.969 1 96.88 399 ASP B N 1
ATOM 6270 C CA . ASP B 1 399 ? 11.664 21.703 24.031 1 96.88 399 ASP B CA 1
ATOM 6271 C C . ASP B 1 399 ? 12.602 20.625 23.5 1 96.88 399 ASP B C 1
ATOM 6273 O O . ASP B 1 399 ? 12.844 19.625 24.156 1 96.88 399 ASP B O 1
ATOM 6277 N N . PRO B 1 400 ? 13.195 20.844 22.297 1 96.25 400 PRO B N 1
ATOM 6278 C CA . PRO B 1 400 ? 14.031 19.828 21.672 1 96.25 400 PRO B CA 1
ATOM 6279 C C . PRO B 1 400 ? 15.266 19.484 22.5 1 96.25 400 PRO B C 1
ATOM 6281 O O . PRO B 1 400 ? 15.898 18.453 22.25 1 96.25 400 PRO B O 1
ATOM 6284 N N . SER B 1 401 ? 15.656 20.266 23.422 1 94.69 401 SER B N 1
ATOM 6285 C CA . SER B 1 401 ? 16.812 20 24.266 1 94.69 401 SER B CA 1
ATOM 6286 C C . SER B 1 401 ? 16.469 19.031 25.391 1 94.69 401 SER B C 1
ATOM 6288 O O . SER B 1 401 ? 17.359 18.516 26.062 1 94.69 401 SER B O 1
ATOM 6290 N N . HIS B 1 402 ? 15.18 18.797 25.594 1 95.5 402 HIS B N 1
ATOM 6291 C CA . HIS B 1 402 ? 14.719 17.922 26.672 1 95.5 402 HIS B CA 1
ATOM 6292 C C . HIS B 1 402 ? 13.758 16.875 26.141 1 95.5 402 HIS B C 1
ATOM 6294 O O . HIS B 1 402 ? 12.648 16.719 26.656 1 95.5 402 HIS B O 1
ATOM 6300 N N . LEU B 1 403 ? 14.211 16.109 25.188 1 96.56 403 LEU B N 1
ATOM 6301 C CA . LEU B 1 403 ? 13.367 15.141 24.484 1 96.56 403 LEU B CA 1
ATOM 6302 C C . LEU B 1 403 ? 12.844 14.078 25.453 1 96.56 403 LEU B C 1
ATOM 6304 O O . LEU B 1 403 ? 11.664 13.734 25.422 1 96.56 403 LEU B O 1
ATOM 6308 N N . ALA B 1 404 ? 13.742 13.562 26.25 1 95 404 ALA B N 1
ATOM 6309 C CA . ALA B 1 404 ? 13.367 12.5 27.188 1 95 404 ALA B CA 1
ATOM 6310 C C . ALA B 1 404 ? 12.273 12.969 28.141 1 95 404 ALA B C 1
ATOM 6312 O O . ALA B 1 404 ? 11.297 12.258 28.391 1 95 404 ALA B O 1
ATOM 6313 N N . GLU B 1 405 ? 12.484 14.133 28.719 1 95 405 GLU B N 1
ATOM 6314 C CA . GLU B 1 405 ? 11.508 14.703 29.641 1 95 405 GLU B CA 1
ATOM 6315 C C . GLU B 1 405 ? 10.172 14.945 28.953 1 95 405 GLU B C 1
ATOM 6317 O O . GLU B 1 405 ? 9.117 14.703 29.547 1 95 405 GLU B O 1
ATOM 6322 N N . TYR B 1 406 ? 10.242 15.453 27.766 1 96.38 406 TYR B N 1
ATOM 6323 C CA . TYR B 1 406 ? 9.023 15.719 27.016 1 96.38 406 TYR B CA 1
ATOM 6324 C C . TYR B 1 406 ? 8.211 14.438 26.812 1 96.38 406 TYR B C 1
ATOM 6326 O O . TYR B 1 406 ? 7.008 14.414 27.078 1 96.38 406 TYR B O 1
ATOM 6334 N N . VAL B 1 407 ? 8.844 13.367 26.359 1 95.88 407 VAL B N 1
ATOM 6335 C CA . VAL B 1 407 ? 8.172 12.109 26.062 1 95.88 407 VAL B CA 1
ATOM 6336 C C . VAL B 1 407 ? 7.59 11.516 27.344 1 95.88 407 VAL B C 1
ATOM 6338 O O . VAL B 1 407 ? 6.473 10.984 27.328 1 95.88 407 VAL B O 1
ATOM 6341 N N . ARG B 1 408 ? 8.242 11.633 28.438 1 93 408 ARG B N 1
ATOM 6342 C CA . ARG B 1 408 ? 7.809 11.07 29.719 1 93 408 ARG B CA 1
ATOM 6343 C C . ARG B 1 408 ? 6.668 11.891 30.312 1 93 408 ARG B C 1
ATOM 6345 O O . ARG B 1 408 ? 5.961 11.414 31.203 1 93 408 ARG B O 1
ATOM 6352 N N . GLY B 1 409 ? 6.52 13.07 29.812 1 92.31 409 GLY B N 1
ATOM 6353 C CA . GLY B 1 409 ? 5.574 14.008 30.406 1 92.31 409 GLY B CA 1
ATOM 6354 C C . GLY B 1 409 ? 4.133 13.703 30.047 1 92.31 409 GLY B C 1
ATOM 6355 O O . GLY B 1 409 ? 3.207 14.297 30.609 1 92.31 409 GLY B O 1
ATOM 6356 N N . PHE B 1 410 ? 3.896 12.734 29.188 1 93 410 PHE B N 1
ATOM 6357 C CA . PHE B 1 410 ? 2.541 12.43 28.75 1 93 410 PHE B CA 1
ATOM 6358 C C . PHE B 1 410 ? 1.952 11.281 29.547 1 93 410 PHE B C 1
ATOM 6360 O O . PHE B 1 410 ? 2.654 10.32 29.875 1 93 410 PHE B O 1
ATOM 6367 N N . ALA B 1 411 ? 0.655 11.367 29.844 1 86.62 411 ALA B N 1
ATOM 6368 C CA . ALA B 1 411 ? -0.053 10.336 30.594 1 86.62 411 ALA B CA 1
ATOM 6369 C C . ALA B 1 411 ? -0.245 9.078 29.75 1 86.62 411 ALA B C 1
ATOM 6371 O O . ALA B 1 411 ? -0.271 7.965 30.266 1 86.62 411 ALA B O 1
ATOM 6372 N N . VAL B 1 412 ? -0.408 9.227 28.469 1 84.75 412 VAL B N 1
ATOM 6373 C CA . VAL B 1 412 ? -0.634 8.109 27.547 1 84.75 412 VAL B CA 1
ATOM 6374 C C . VAL B 1 412 ? 0.562 7.965 26.609 1 84.75 412 VAL B C 1
ATOM 6376 O O . VAL B 1 412 ? 0.952 8.922 25.938 1 84.75 412 VAL B O 1
ATOM 6379 N N . GLY B 1 413 ? 1.164 6.828 26.547 1 82.88 413 GLY B N 1
ATOM 6380 C CA . GLY B 1 413 ? 2.328 6.543 25.734 1 82.88 413 GLY B CA 1
ATOM 6381 C C . GLY B 1 413 ? 2.934 5.18 26 1 82.88 413 GLY B C 1
ATOM 6382 O O . GLY B 1 413 ? 2.494 4.473 26.922 1 82.88 413 GLY B O 1
ATOM 6383 N N . ARG B 1 414 ? 3.764 4.664 25.094 1 77.12 414 ARG B N 1
ATOM 6384 C CA . ARG B 1 414 ? 4.414 3.371 25.281 1 77.12 414 ARG B CA 1
ATOM 6385 C C . ARG B 1 414 ? 5.809 3.537 25.875 1 77.12 414 ARG B C 1
ATOM 6387 O O . ARG B 1 414 ? 6.406 2.57 26.344 1 77.12 414 ARG B O 1
ATOM 6394 N N . ALA B 1 415 ? 6.449 4.707 25.703 1 64.44 415 ALA B N 1
ATOM 6395 C CA . ALA B 1 415 ? 7.836 4.883 26.125 1 64.44 415 ALA B CA 1
ATOM 6396 C C . ALA B 1 415 ? 7.965 4.742 27.641 1 64.44 415 ALA B C 1
ATOM 6398 O O . ALA B 1 415 ? 7.5 5.602 28.391 1 64.44 415 ALA B O 1
ATOM 6399 N N . SER B 1 416 ? 7.57 3.666 28.172 1 51.5 416 SER B N 1
ATOM 6400 C CA . SER B 1 416 ? 7.801 3.551 29.609 1 51.5 416 SER B CA 1
ATOM 6401 C C . SER B 1 416 ? 9.266 3.818 29.953 1 51.5 416 SER B C 1
ATOM 6403 O O . SER B 1 416 ? 10.141 3.715 29.094 1 51.5 416 SER B O 1
ATOM 6405 N N . GLY B 1 417 ? 9.547 4.348 31.219 1 44.31 417 GLY B N 1
ATOM 6406 C CA . GLY B 1 417 ? 10.742 4.73 31.953 1 44.31 417 GLY B CA 1
ATOM 6407 C C . GLY B 1 417 ? 11.945 3.861 31.625 1 44.31 417 GLY B C 1
ATOM 6408 O O . GLY B 1 417 ? 13.086 4.227 31.938 1 44.31 417 GLY B O 1
ATOM 6409 N N . ASP B 1 418 ? 11.805 2.668 31.344 1 40.91 418 ASP B N 1
ATOM 6410 C CA . ASP B 1 418 ? 12.977 1.803 31.469 1 40.91 418 ASP B CA 1
ATOM 6411 C C . ASP B 1 418 ? 13.875 1.913 30.234 1 40.91 418 ASP B C 1
ATOM 6413 O O . ASP B 1 418 ? 15.023 1.464 30.266 1 40.91 418 ASP B O 1
ATOM 6417 N N . ALA B 1 419 ? 13.305 2.146 29.125 1 42.72 419 ALA B N 1
ATOM 6418 C CA . ALA B 1 419 ? 14.219 2.043 28 1 42.72 419 ALA B CA 1
ATOM 6419 C C . ALA B 1 419 ? 15.008 3.338 27.797 1 42.72 419 ALA B C 1
ATOM 6421 O O . ALA B 1 419 ? 15.664 3.529 26.781 1 42.72 419 ALA B O 1
ATOM 6422 N N . THR B 1 420 ? 14.695 4.445 28.438 1 40.56 420 THR B N 1
ATOM 6423 C CA . THR B 1 420 ? 15.516 5.648 28.312 1 40.56 420 THR B CA 1
ATOM 6424 C C . THR B 1 420 ? 16.859 5.449 29 1 40.56 420 THR B C 1
ATOM 6426 O O . THR B 1 420 ? 16.922 5.215 30.219 1 40.56 420 THR B O 1
ATOM 6429 N N . ASN B 1 421 ? 17.75 4.973 28.406 1 35.03 421 ASN B N 1
ATOM 6430 C CA . ASN B 1 421 ? 19.094 5.047 28.969 1 35.03 421 ASN B CA 1
ATOM 6431 C C . ASN B 1 421 ? 19.5 6.484 29.281 1 35.03 421 ASN B C 1
ATOM 6433 O O . ASN B 1 421 ? 19.734 7.273 28.375 1 35.03 421 ASN B O 1
ATOM 6437 N N . ASP B 1 422 ? 19.031 7.086 30.344 1 34.75 422 ASP B N 1
ATOM 6438 C CA . ASP B 1 422 ? 19.344 8.391 30.906 1 34.75 422 ASP B CA 1
ATOM 6439 C C . ASP B 1 422 ? 20.828 8.727 30.734 1 34.75 422 ASP B C 1
ATOM 6441 O O . ASP B 1 422 ? 21.25 9.836 31.047 1 34.75 422 ASP B O 1
ATOM 6445 N N . GLU B 1 423 ? 21.719 7.793 30.891 1 34.56 423 GLU B N 1
ATOM 6446 C CA . GLU B 1 423 ? 23.078 8.289 31.109 1 34.56 423 GLU B CA 1
ATOM 6447 C C . GLU B 1 423 ? 23.453 9.328 30.047 1 34.56 423 GLU B C 1
ATOM 6449 O O . GLU B 1 423 ? 24.094 10.336 30.375 1 34.56 423 GLU B O 1
ATOM 6454 N N . GLU B 1 424 ? 23.703 9.039 28.656 1 33.94 424 GLU B N 1
ATOM 6455 C CA . GLU B 1 424 ? 24.438 9.898 27.734 1 33.94 424 GLU B CA 1
ATOM 6456 C C . GLU B 1 424 ? 23.5 10.773 26.922 1 33.94 424 GLU B C 1
ATOM 6458 O O . GLU B 1 424 ? 23.938 11.516 26.031 1 33.94 424 GLU B O 1
ATOM 6463 N N . ILE B 1 425 ? 22.141 10.695 27.031 1 29.77 425 ILE B N 1
ATOM 6464 C CA . ILE B 1 425 ? 21.5 11.602 26.109 1 29.77 425 ILE B CA 1
ATOM 6465 C C . ILE B 1 425 ? 21.281 12.961 26.766 1 29.77 425 ILE B C 1
ATOM 6467 O O . ILE B 1 425 ? 20.797 13.039 27.906 1 29.77 425 ILE B O 1
#

InterPro domains:
  IPR044527 Nitrate/bicarbonate ABC transporter substrate-binding domain [cd13553] (25-263)